Protein 4MHX (pdb70)

Structure (mmCIF, N/CA/C/O backbone):
data_4MHX
#
_entry.id   4MHX
#
_cell.length_a   61.380
_cell.length_b   107.900
_cell.length_c   79.790
_cell.angle_alpha   90.00
_cell.angle_beta   104.07
_cell.angle_gamma   90.00
#
_symmetry.space_group_name_H-M   'P 1 21 1'
#
loop_
_entity.id
_entity.type
_entity.pdbx_description
1 polymer 'N-sulphoglucosamine sulphohydrolase'
2 branched 2-acetamido-2-deoxy-beta-D-glucopyranose-(1-4)-2-acetamido-2-deoxy-beta-D-glucopyranose
3 non-polymer 'CALCIUM ION'
4 non-polymer 2-acetamido-2-deoxy-beta-D-glucopyranose
5 non-polymer 'MAGNESIUM ION'
6 water water
#
loop_
_atom_site.group_PDB
_atom_site.id
_atom_site.type_symbol
_atom_site.label_atom_id
_atom_site.label_alt_id
_atom_site.label_comp_id
_atom_site.label_asym_id
_atom_site.label_entity_id
_atom_site.label_seq_id
_atom_site.pdbx_PDB_ins_code
_atom_site.Cartn_x
_atom_site.Cartn_y
_atom_site.Cartn_z
_atom_site.occupancy
_atom_site.B_iso_or_equiv
_atom_site.auth_seq_id
_atom_site.auth_comp_id
_atom_site.auth_asym_id
_atom_site.auth_atom_id
_atom_site.pdbx_PDB_model_num
ATOM 1 N N . PRO A 1 22 ? -12.147 28.109 77.716 1.00 64.59 22 PRO A N 1
ATOM 2 C CA . PRO A 1 22 ? -12.377 26.910 76.881 1.00 60.88 22 PRO A CA 1
ATOM 3 C C . PRO A 1 22 ? -11.436 25.721 77.146 1.00 56.77 22 PRO A C 1
ATOM 4 O O . PRO A 1 22 ? -10.267 25.914 77.486 1.00 57.35 22 PRO A O 1
ATOM 8 N N . ARG A 1 23 ? -11.966 24.505 77.005 1.00 53.45 23 ARG A N 1
ATOM 9 C CA . ARG A 1 23 ? -11.145 23.277 76.863 1.00 47.20 23 ARG A CA 1
ATOM 10 C C . ARG A 1 23 ? -10.398 23.311 75.518 1.00 42.90 23 ARG A C 1
ATOM 11 O O . ARG A 1 23 ? -10.995 23.642 74.510 1.00 41.68 23 ARG A O 1
ATOM 16 N N . ASN A 1 24 ? -9.101 22.991 75.511 1.00 39.00 24 ASN A N 1
ATOM 17 C CA . ASN A 1 24 ? -8.361 22.750 74.287 1.00 35.64 24 ASN A CA 1
ATOM 18 C C . ASN A 1 24 ? -7.771 21.345 74.310 1.00 34.78 24 ASN A C 1
ATOM 19 O O . ASN A 1 24 ? -7.904 20.620 75.292 1.00 34.60 24 ASN A O 1
ATOM 24 N N . ALA A 1 25 ? -7.123 20.967 73.214 1.00 33.36 25 ALA A N 1
ATOM 25 C CA . ALA A 1 25 ? -6.518 19.661 73.067 1.00 33.31 25 ALA A CA 1
ATOM 26 C C . ALA A 1 25 ? -5.235 19.800 72.256 1.00 33.06 25 ALA A C 1
ATOM 27 O O . ALA A 1 25 ? -5.208 20.527 71.277 1.00 31.96 25 ALA A O 1
ATOM 29 N N . LEU A 1 26 ? -4.193 19.105 72.702 1.00 33.28 26 LEU A N 1
ATOM 30 C CA . LEU A 1 26 ? -2.935 19.010 71.997 1.00 33.21 26 LEU A CA 1
ATOM 31 C C . LEU A 1 26 ? -2.636 17.529 71.754 1.00 34.07 26 LEU A C 1
ATOM 32 O O . LEU A 1 26 ? -2.556 16.734 72.695 1.00 33.85 26 LEU A O 1
ATOM 37 N N . LEU A 1 27 ? -2.451 17.160 70.492 1.00 34.67 27 LEU A N 1
ATOM 38 C CA . LEU A 1 27 ? -1.980 15.839 70.150 1.00 33.64 27 LEU A CA 1
ATOM 39 C C . LEU A 1 27 ? -0.515 15.950 69.703 1.00 33.48 27 LEU A C 1
ATOM 40 O O . LEU A 1 27 ? -0.224 16.606 68.717 1.00 31.98 27 LEU A O 1
ATOM 45 N N . LEU A 1 28 ? 0.393 15.299 70.435 1.00 34.79 28 LEU A N 1
ATOM 46 C CA . LEU A 1 28 ? 1.816 15.191 70.054 1.00 35.43 28 LEU A CA 1
ATOM 47 C C . LEU A 1 28 ? 2.051 13.784 69.526 1.00 34.73 28 LEU A C 1
ATOM 48 O O . LEU A 1 28 ? 1.782 12.792 70.226 1.00 35.82 28 LEU A O 1
ATOM 53 N N . LEU A 1 29 ? 2.549 13.676 68.306 1.00 34.55 29 LEU A N 1
ATOM 54 C CA . LEU A 1 29 ? 2.761 12.383 67.657 1.00 34.43 29 LEU A CA 1
ATOM 55 C C . LEU A 1 29 ? 4.195 12.256 67.238 1.00 35.52 29 LEU A C 1
ATOM 56 O O . LEU A 1 29 ? 4.702 13.081 66.454 1.00 38.38 29 LEU A O 1
ATOM 61 N N . ALA A 1 30 ? 4.887 11.261 67.789 1.00 36.49 30 ALA A N 1
ATOM 62 C CA . ALA A 1 30 ? 6.199 10.888 67.249 1.00 37.22 30 ALA A CA 1
ATOM 63 C C . ALA A 1 30 ? 6.017 9.964 66.032 1.00 36.77 30 ALA A C 1
ATOM 64 O O . ALA A 1 30 ? 5.027 9.221 65.930 1.00 41.05 30 ALA A O 1
ATOM 66 N N . ASP A 1 31 ? 6.970 10.031 65.111 1.00 36.04 31 ASP A N 1
ATOM 67 C CA . ASP A 1 31 ? 6.941 9.253 63.888 1.00 37.85 31 ASP A CA 1
ATOM 68 C C . ASP A 1 31 ? 7.864 8.072 64.076 1.00 38.29 31 ASP A C 1
ATOM 69 O O . ASP A 1 31 ? 9.099 8.249 64.180 1.00 33.67 31 ASP A O 1
ATOM 74 N N . ASP A 1 32 ? 7.300 6.866 64.124 1.00 36.84 32 ASP A N 1
ATOM 75 C CA . ASP A 1 32 ? 8.120 5.651 64.306 1.00 39.64 32 ASP A CA 1
ATOM 76 C C . ASP A 1 32 ? 8.754 5.580 65.700 1.00 42.76 32 ASP A C 1
ATOM 77 O O . ASP A 1 32 ? 9.828 4.970 65.889 1.00 41.31 32 ASP A O 1
ATOM 82 N N . GLY A 1 33 ? 8.117 6.231 66.664 1.00 43.55 33 GLY A N 1
ATOM 83 C CA . GLY A 1 33 ? 8.578 6.201 68.046 1.00 47.79 33 GLY A CA 1
ATOM 84 C C . GLY A 1 33 ? 8.155 4.917 68.741 1.00 48.51 33 GLY A C 1
ATOM 85 O O . GLY A 1 33 ? 7.093 4.325 68.426 1.00 50.43 33 GLY A O 1
ATOM 86 N N . GLY A 1 34 ? 8.987 4.478 69.679 1.00 47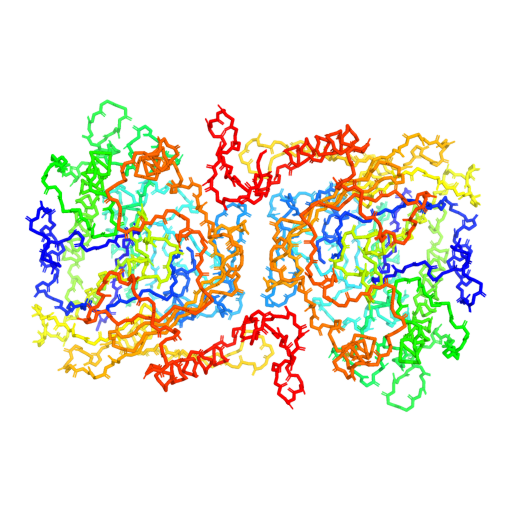.54 34 GLY A N 1
ATOM 87 C CA . GLY A 1 34 ? 8.686 3.297 70.466 1.00 47.65 34 GLY A CA 1
ATOM 88 C C . GLY A 1 34 ? 8.680 3.622 71.948 1.00 46.85 34 GLY A C 1
ATOM 89 O O . GLY A 1 34 ? 8.144 4.640 72.376 1.00 44.86 34 GLY A O 1
ATOM 90 N N . PHE A 1 35 ? 9.282 2.736 72.724 1.00 46.73 35 PHE A N 1
ATOM 91 C CA . PHE A 1 35 ? 9.285 2.835 74.169 1.00 47.81 35 PHE A CA 1
ATOM 92 C C . PHE A 1 35 ? 10.646 3.271 74.705 1.00 48.68 35 PHE A C 1
ATOM 93 O O . PHE A 1 35 ? 11.027 2.923 75.812 1.00 50.23 35 PHE A O 1
ATOM 101 N N . GLU A 1 36 ? 11.367 4.063 73.924 1.00 51.63 36 GLU A N 1
ATOM 102 C CA . GLU A 1 36 ? 12.659 4.575 74.344 1.00 53.06 36 GLU A CA 1
ATOM 103 C C . GLU A 1 36 ? 12.400 5.807 75.186 1.00 51.11 36 GLU A C 1
ATOM 104 O O . GLU A 1 36 ? 12.639 6.924 74.730 1.00 51.11 36 GLU A O 1
ATOM 110 N N . SER A 1 37 ? 11.945 5.596 76.426 1.00 48.52 37 SER A N 1
ATOM 111 C CA . SER A 1 37 ? 11.754 6.683 77.392 1.00 50.89 37 SER A CA 1
ATOM 112 C C . SER A 1 37 ? 11.899 6.197 78.828 1.00 51.35 37 SER A C 1
ATOM 113 O O . SER A 1 37 ? 11.642 5.028 79.126 1.00 51.89 37 SER A O 1
ATOM 116 N N . GLY A 1 38 ? 12.323 7.091 79.709 1.00 51.41 38 GLY A N 1
ATOM 117 C CA . GLY A 1 38 ? 12.291 6.811 81.155 1.00 52.78 38 GLY A CA 1
ATOM 118 C C . GLY A 1 38 ? 10.914 6.375 81.624 1.00 51.42 38 GLY A C 1
ATOM 119 O O . GLY A 1 38 ? 10.785 5.429 82.391 1.00 53.11 38 GLY A O 1
ATOM 120 N N . ALA A 1 39 ? 9.880 7.014 81.092 1.00 52.21 39 ALA A N 1
ATOM 121 C CA . ALA A 1 39 ? 8.478 6.677 81.404 1.00 54.13 39 ALA A CA 1
ATOM 122 C C . ALA A 1 39 ? 8.121 5.209 81.144 1.00 54.35 39 ALA A C 1
ATOM 123 O O . ALA A 1 39 ? 7.347 4.627 81.897 1.00 59.37 39 ALA A O 1
ATOM 125 N N . TYR A 1 40 ? 8.665 4.625 80.075 1.00 51.57 40 TYR A N 1
ATOM 126 C CA . TYR A 1 40 ? 8.492 3.202 79.806 1.00 50.39 40 TYR A CA 1
ATOM 127 C C . TYR A 1 40 ? 9.661 2.361 80.324 1.00 55.02 40 TYR A C 1
ATOM 128 O O . TYR A 1 40 ? 9.903 1.248 79.849 1.00 55.86 40 TYR A O 1
ATOM 137 N N . ASN A 1 41 ? 10.344 2.892 81.335 1.00 56.91 41 ASN A N 1
ATOM 138 C CA . ASN A 1 41 ? 11.358 2.155 82.107 1.00 61.30 41 ASN A CA 1
ATOM 139 C C . ASN A 1 41 ? 12.644 1.835 81.370 1.00 61.54 41 ASN A C 1
ATOM 140 O O . ASN A 1 41 ? 13.334 0.890 81.719 1.00 63.66 41 ASN A O 1
ATOM 145 N N . ASN A 1 42 ? 12.968 2.610 80.347 1.00 61.74 42 ASN A N 1
ATOM 146 C CA . ASN A 1 42 ? 14.262 2.496 79.696 1.00 59.53 42 ASN A CA 1
ATOM 147 C C . ASN A 1 42 ? 15.210 3.464 80.404 1.00 61.45 42 ASN A C 1
ATOM 148 O O . ASN A 1 42 ? 15.069 4.670 80.283 1.00 61.34 42 ASN A O 1
ATOM 153 N N . SER A 1 43 ? 16.168 2.917 81.149 1.00 63.65 43 SER A N 1
ATOM 154 C CA . SER A 1 43 ? 17.051 3.720 81.992 1.00 66.31 43 SER A CA 1
ATOM 155 C C . SER A 1 43 ? 18.324 4.168 81.265 1.00 66.02 43 SER A C 1
ATOM 156 O O . SER A 1 43 ? 19.126 4.913 81.829 1.00 67.40 43 SER A O 1
ATOM 159 N N . ALA A 1 44 ? 18.485 3.743 80.014 1.00 62.78 44 ALA A N 1
ATOM 160 C CA . ALA A 1 44 ? 19.682 4.044 79.221 1.00 62.11 44 ALA A CA 1
ATOM 161 C C . ALA A 1 44 ? 19.542 5.371 78.487 1.00 61.50 44 ALA A C 1
ATOM 162 O O . ALA A 1 44 ? 20.534 6.028 78.199 1.00 59.31 44 ALA A O 1
ATOM 164 N N . ILE A 1 45 ? 18.306 5.740 78.164 1.00 59.11 45 ILE A N 1
ATOM 165 C CA . ILE A 1 45 ? 18.029 6.973 77.446 1.00 58.14 45 ILE A CA 1
ATOM 166 C C . ILE A 1 45 ? 17.633 8.115 78.396 1.00 57.15 45 ILE A C 1
ATOM 167 O O . ILE A 1 45 ? 17.123 7.877 79.474 1.00 58.19 45 ILE A O 1
ATOM 172 N N . ALA A 1 46 ? 17.905 9.349 77.989 1.00 56.23 46 ALA A N 1
ATOM 173 C CA . ALA A 1 46 ? 17.510 10.529 78.748 1.00 56.41 46 ALA A CA 1
ATOM 174 C C . ALA A 1 46 ? 16.334 11.238 78.055 1.00 56.05 46 ALA A C 1
ATOM 175 O O . ALA A 1 46 ? 16.497 11.885 77.005 1.00 57.40 46 ALA A O 1
ATOM 177 N N . THR A 1 47 ? 15.143 11.076 78.616 1.00 56.25 47 THR A N 1
ATOM 178 C CA . THR A 1 47 ? 13.952 11.751 78.119 1.00 54.16 47 THR A CA 1
ATOM 179 C C . THR A 1 47 ? 13.252 12.458 79.270 1.00 52.87 47 THR A C 1
ATOM 180 O O . THR A 1 47 ? 12.117 12.107 79.618 1.00 51.69 47 THR A O 1
ATOM 184 N N . PRO A 1 48 ? 13.907 13.484 79.843 1.00 51.58 48 PRO A N 1
ATOM 185 C CA . PRO A 1 48 ? 13.339 14.160 81.001 1.00 51.53 48 PRO A CA 1
ATOM 186 C C . PRO A 1 48 ? 11.956 14.766 80.741 1.00 50.50 48 PRO A C 1
ATOM 187 O O . PRO A 1 48 ? 11.115 14.731 81.634 1.00 53.62 48 PRO A O 1
ATOM 191 N N . HIS A 1 49 ? 11.697 15.292 79.542 1.00 47.92 49 HIS A N 1
ATOM 192 C CA . HIS A 1 49 ? 10.446 16.006 79.295 1.00 46.22 49 HIS A CA 1
ATOM 193 C C . HIS A 1 49 ? 9.264 15.060 79.138 1.00 46.40 49 HIS A C 1
ATOM 194 O O . HIS A 1 49 ? 8.179 15.310 79.663 1.00 45.64 49 HIS A O 1
ATOM 201 N N . LEU A 1 50 ? 9.469 13.940 78.462 1.00 47.93 50 LEU A N 1
ATOM 202 C CA . LEU A 1 50 ? 8.424 12.903 78.422 1.00 50.59 50 LEU A CA 1
ATOM 203 C C . LEU A 1 50 ? 8.178 12.329 79.823 1.00 48.90 50 LEU A C 1
ATOM 204 O O . LEU A 1 50 ? 7.049 12.063 80.180 1.00 49.79 50 LEU A O 1
ATOM 209 N N . ASP A 1 51 ? 9.241 12.143 80.599 1.00 48.27 51 ASP A N 1
ATOM 210 C CA . ASP A 1 51 ? 9.116 11.663 81.995 1.00 51.57 51 ASP A CA 1
ATOM 211 C C . ASP A 1 51 ? 8.307 12.639 82.857 1.00 49.71 51 ASP A C 1
ATOM 212 O O . ASP A 1 51 ? 7.411 12.234 83.589 1.00 49.05 51 ASP A O 1
ATOM 217 N N . ALA A 1 52 ? 8.588 13.928 82.722 1.00 47.08 52 ALA A N 1
ATOM 218 C CA . ALA A 1 52 ? 7.795 14.933 83.403 1.00 48.10 52 ALA A CA 1
ATOM 219 C C . ALA A 1 52 ? 6.327 14.918 82.953 1.00 47.59 52 ALA A C 1
ATOM 220 O O . ALA A 1 52 ? 5.434 15.009 83.775 1.00 50.51 52 ALA A O 1
ATOM 222 N N . LEU A 1 53 ? 6.066 14.718 81.663 1.00 47.02 53 LEU A N 1
ATOM 223 C CA . LEU A 1 53 ? 4.699 14.607 81.187 1.00 45.09 53 LEU A CA 1
ATOM 224 C C . LEU A 1 53 ? 3.997 13.369 81.769 1.00 44.84 53 LEU A C 1
ATOM 225 O O . LEU A 1 53 ? 2.823 13.422 82.139 1.00 43.77 53 LEU A O 1
ATOM 230 N N . ALA A 1 54 ? 4.707 12.249 81.825 1.00 44.72 54 ALA A N 1
ATOM 231 C CA . ALA A 1 54 ? 4.136 11.019 82.359 1.00 46.39 54 ALA A CA 1
ATOM 232 C C . ALA A 1 54 ? 3.674 11.192 83.822 1.00 49.01 54 ALA A C 1
ATOM 233 O O . ALA A 1 54 ? 2.688 10.569 84.242 1.00 46.87 54 ALA A O 1
ATOM 235 N N . ARG A 1 55 ? 4.363 12.055 84.569 1.00 50.41 55 ARG A N 1
ATOM 236 C CA . ARG A 1 55 ? 3.998 12.333 85.965 1.00 52.95 55 ARG A CA 1
ATOM 237 C C . ARG A 1 55 ? 2.699 13.089 86.059 1.00 51.04 55 ARG A C 1
ATOM 238 O O . ARG A 1 55 ? 2.098 13.101 87.113 1.00 51.57 55 ARG A O 1
ATOM 246 N N . ARG A 1 56 ? 2.267 13.714 84.973 1.00 48.61 56 ARG A N 1
ATOM 247 C CA . ARG A 1 56 ? 0.982 14.407 84.943 1.00 48.88 56 ARG A CA 1
ATOM 248 C C . ARG A 1 56 ? -0.020 13.701 84.046 1.00 47.33 56 ARG A C 1
ATOM 249 O O . ARG A 1 56 ? -0.991 14.319 83.594 1.00 46.31 56 ARG A O 1
ATOM 252 N N . SER A 1 57 ? 0.209 12.404 83.801 1.00 46.15 57 SER A N 1
ATOM 253 C CA . SER A 1 57 ? -0.574 11.634 82.838 1.00 43.60 57 SER A CA 1
ATOM 254 C C . SER A 1 57 ? -0.985 10.242 83.348 1.00 41.62 57 SER A C 1
ATOM 255 O O . SER A 1 57 ? -0.420 9.718 84.308 1.00 42.95 57 SER A O 1
ATOM 258 N N . LEU A 1 58 ? -1.970 9.644 82.685 1.00 39.97 58 LEU A N 1
ATOM 259 C CA . LEU A 1 58 ? -2.181 8.183 82.718 1.00 38.85 58 LEU A CA 1
ATOM 260 C C . LEU A 1 58 ? -1.343 7.587 81.602 1.00 36.73 58 LEU A C 1
ATOM 261 O O . LEU A 1 58 ? -1.413 8.023 80.457 1.00 37.58 58 LEU A O 1
ATOM 266 N N . LEU A 1 59 ? -0.515 6.620 81.935 1.00 37.90 59 LEU A N 1
ATOM 267 C CA . LEU A 1 59 ? 0.350 5.960 80.966 1.00 39.59 59 LEU A CA 1
ATOM 268 C C . LEU A 1 59 ? -0.257 4.594 80.646 1.00 39.38 59 LEU A C 1
ATOM 269 O O . LEU A 1 59 ? -0.646 3.865 81.544 1.00 41.67 59 LEU A O 1
ATOM 274 N N . PHE A 1 60 ? -0.397 4.278 79.369 1.00 39.78 60 PHE A N 1
ATOM 275 C CA . PHE A 1 60 ? -1.017 3.014 78.952 1.00 39.23 60 PHE A CA 1
ATOM 276 C C . PHE A 1 60 ? 0.075 2.023 78.531 1.00 40.69 60 PHE A C 1
ATOM 277 O O . PHE A 1 60 ? 0.873 2.327 77.664 1.00 40.82 60 PHE A O 1
ATOM 285 N N . ARG A 1 61 ? 0.145 0.898 79.236 1.00 42.77 61 ARG A N 1
ATOM 286 C CA . ARG A 1 61 ? 1.124 -0.141 78.966 1.00 44.55 61 ARG A CA 1
ATOM 287 C C . ARG A 1 61 ? 0.721 -0.956 77.753 1.00 40.15 61 ARG A C 1
ATOM 288 O O . ARG A 1 61 ? 1.588 -1.513 77.107 1.00 38.70 61 ARG A O 1
ATOM 293 N N . ASN A 1 62 ? -0.589 -1.075 77.487 1.00 39.08 62 ASN A N 1
ATOM 294 C CA . ASN A 1 62 ? -1.118 -1.877 76.379 1.00 38.03 62 ASN A CA 1
ATOM 295 C C . ASN A 1 62 ? -1.908 -1.080 75.322 1.00 37.64 62 ASN A C 1
ATOM 296 O O . ASN A 1 62 ? -3.073 -1.411 75.023 1.00 37.37 62 ASN A O 1
ATOM 301 N N . ALA A 1 63 ? -1.277 -0.045 74.760 1.00 36.07 63 ALA A N 1
ATOM 302 C CA . ALA A 1 63 ? -1.817 0.669 73.579 1.00 34.43 63 ALA A CA 1
ATOM 303 C C . ALA A 1 63 ? -1.232 0.176 72.271 1.00 33.75 63 ALA A C 1
ATOM 304 O O . ALA A 1 63 ? -0.029 -0.088 72.127 1.00 33.89 63 ALA A O 1
ATOM 306 N N . PHE A 1 64 ? -2.102 0.110 71.281 1.00 35.58 64 PHE A N 1
ATOM 307 C CA . PHE A 1 64 ? -1.715 -0.381 69.962 1.00 36.18 64 PHE A CA 1
ATOM 308 C C . PHE A 1 64 ? -2.265 0.480 68.853 1.00 37.27 64 PHE A C 1
ATOM 309 O O . PHE A 1 64 ? -3.433 0.911 68.917 1.00 39.74 64 PHE A O 1
ATOM 317 N N . THR A 1 65 ? -1.451 0.737 67.833 1.00 34.64 65 THR A N 1
ATOM 318 C CA . THR A 1 65 ? -2.020 1.189 66.587 1.00 33.59 65 THR A CA 1
ATOM 319 C C . THR A 1 65 ? -2.759 0.021 65.878 1.00 34.58 65 THR A C 1
ATOM 320 O O . THR A 1 65 ? -2.377 -1.126 66.052 1.00 34.27 65 THR A O 1
ATOM 324 N N . SER A 1 66 ? -3.783 0.343 65.064 1.00 33.52 66 SER A N 1
ATOM 325 C CA . SER A 1 66 ? -4.445 -0.632 64.221 1.00 33.36 66 SER A CA 1
ATOM 326 C C . SER A 1 66 ? -3.688 -0.959 62.928 1.00 33.56 66 SER A C 1
ATOM 327 O O . SER A 1 66 ? -4.075 -1.872 62.220 1.00 30.91 66 SER A O 1
ATOM 330 N N . VAL A 1 67 ? -2.626 -0.211 62.619 1.00 31.28 67 VAL A N 1
ATOM 331 C CA . VAL A 1 67 ? -1.923 -0.412 61.410 1.00 30.66 67 VAL A CA 1
ATOM 332 C C . VAL A 1 67 ? -0.521 0.147 61.533 1.00 30.78 67 VAL A C 1
ATOM 333 O O . VAL A 1 67 ? -0.317 1.209 62.070 1.00 30.47 67 VAL A O 1
ATOM 337 N N . SER A 1 68 ? 0.441 -0.576 60.995 1.00 33.14 68 SER A N 1
ATOM 338 C CA . SER A 1 68 ? 1.843 -0.276 61.189 1.00 34.99 68 SER A CA 1
ATOM 339 C C . SER A 1 68 ? 2.438 0.359 59.932 1.00 36.21 68 SER A C 1
ATOM 340 O O . SER A 1 68 ? 3.489 -0.037 59.466 1.00 40.98 68 SER A O 1
ATOM 343 N N . SER A 1 69 ? 1.764 1.383 59.433 1.00 38.53 69 SER A N 1
ATOM 344 C CA . SER A 1 69 ? 2.153 2.120 58.238 1.00 36.92 69 SER A CA 1
ATOM 345 C C . SER A 1 69 ? 1.818 3.616 58.392 1.00 35.71 69 SER A C 1
ATOM 346 O O . SER A 1 69 ? 0.725 3.956 58.888 1.00 34.92 69 SER A O 1
ATOM 360 N N . SER A 1 71 ? 0.811 6.559 56.737 1.00 25.28 71 SER A N 1
ATOM 361 C CA . SER A 1 71 ? -0.353 7.259 56.235 1.00 24.10 71 SER A CA 1
ATOM 362 C C . SER A 1 71 ? -1.615 6.542 56.701 1.00 24.08 71 SER A C 1
ATOM 363 O O . SER A 1 71 ? -2.499 7.208 57.147 1.00 27.16 71 SER A O 1
ATOM 366 N N . PRO A 1 72 ? -1.711 5.205 56.547 1.00 24.80 72 PRO A N 1
ATOM 367 C CA . PRO A 1 72 ? -2.868 4.486 57.133 1.00 27.68 72 PRO A CA 1
ATOM 368 C C . PRO A 1 72 ? -3.049 4.716 58.625 1.00 26.85 72 PRO A C 1
ATOM 369 O O . PRO A 1 72 ? -4.196 4.886 59.105 1.00 26.41 72 PRO A O 1
ATOM 373 N N . SER A 1 73 ? -1.944 4.768 59.365 1.00 27.40 73 SER A N 1
ATOM 374 C CA . SER A 1 73 ? -2.022 4.994 60.821 1.00 29.98 73 SER A CA 1
ATOM 375 C C . SER A 1 73 ? -2.550 6.395 61.166 1.00 31.55 73 SER A C 1
ATOM 376 O O . SER A 1 73 ? -3.468 6.542 61.988 1.00 31.66 73 SER A O 1
ATOM 379 N N . ARG A 1 74 ? -1.977 7.402 60.514 1.00 31.63 74 ARG A N 1
ATOM 380 C CA . ARG A 1 74 ? -2.392 8.790 60.706 1.00 30.37 74 ARG A CA 1
ATOM 381 C C . ARG A 1 74 ? -3.833 8.993 60.296 1.00 30.44 74 ARG A C 1
ATOM 382 O O . ARG A 1 74 ? -4.595 9.643 60.998 1.00 32.50 74 ARG A O 1
ATOM 390 N N . ALA A 1 75 ? -4.236 8.370 59.199 1.00 30.08 75 ALA A N 1
ATOM 391 C CA . ALA A 1 75 ? -5.608 8.476 58.757 1.00 30.59 75 ALA A CA 1
ATOM 392 C C . ALA A 1 75 ? -6.591 7.820 59.706 1.00 29.57 75 ALA A C 1
ATOM 393 O O . ALA A 1 75 ? -7.699 8.337 59.940 1.00 32.95 75 ALA A O 1
ATOM 395 N N . SER A 1 76 ? -6.212 6.663 60.228 1.00 31.59 76 SER A N 1
ATOM 396 C CA . SER A 1 76 ? -7.039 5.919 61.201 1.00 33.00 76 SER A CA 1
ATOM 397 C C . SER A 1 76 ? -7.140 6.642 62.522 1.00 33.99 76 SER A C 1
ATOM 398 O O . SER A 1 76 ? -8.233 6.796 63.083 1.00 28.44 76 SER A O 1
ATOM 401 N N . LEU A 1 77 ? -6.025 7.173 62.963 1.00 31.11 77 LEU A N 1
ATOM 402 C CA . LEU A 1 77 ? -6.018 8.036 64.172 1.00 37.08 77 LEU A CA 1
ATOM 403 C C . LEU A 1 77 ? -6.933 9.296 64.006 1.00 34.82 77 LEU A C 1
ATOM 404 O O . LEU A 1 77 ? -7.734 9.641 64.891 1.00 32.32 77 LEU A O 1
ATOM 409 N N . LEU A 1 78 ? -6.842 9.953 62.842 1.00 32.27 78 LEU A N 1
ATOM 410 C CA . LEU A 1 78 ? -7.566 11.200 62.617 1.00 32.20 78 LEU A CA 1
ATOM 411 C C . LEU A 1 78 ? -9.015 10.998 62.221 1.00 30.59 78 LEU A C 1
ATOM 412 O O . LEU A 1 78 ? -9.712 11.976 62.027 1.00 30.67 78 LEU A O 1
ATOM 417 N N . THR A 1 79 ? -9.463 9.750 62.070 1.00 31.97 79 THR A N 1
ATOM 418 C CA . THR A 1 79 ? -10.864 9.443 61.707 1.00 30.59 79 THR A CA 1
ATOM 419 C C . THR A 1 79 ? -11.540 8.511 62.614 1.00 32.18 79 THR A C 1
ATOM 420 O O . THR A 1 79 ? -12.810 8.457 62.674 1.00 32.33 79 THR A O 1
ATOM 424 N N . GLY A 1 80 ? -10.742 7.708 63.312 1.00 31.74 80 GLY A N 1
ATOM 425 C CA . GLY A 1 80 ? -11.306 6.636 64.117 1.00 32.60 80 GLY A CA 1
ATOM 426 C C . GLY A 1 80 ? -11.867 5.453 63.343 1.00 33.23 80 GLY A C 1
ATOM 427 O O . GLY A 1 80 ? -12.536 4.590 63.907 1.00 35.87 80 GLY A O 1
ATOM 428 N N . LEU A 1 81 ? -11.537 5.390 62.058 1.00 34.20 81 LEU A N 1
ATOM 429 C CA . LEU A 1 81 ? -11.885 4.283 61.204 1.00 29.76 81 LEU A CA 1
ATOM 430 C C . LEU A 1 81 ? -10.634 3.498 60.827 1.00 30.77 81 LEU A C 1
ATOM 431 O O . LEU A 1 81 ? -9.527 4.096 60.613 1.00 26.84 81 LEU A O 1
ATOM 436 N N . PRO A 1 82 ? -10.778 2.164 60.746 1.00 28.89 82 PRO A N 1
ATOM 437 C CA . PRO A 1 82 ? -9.666 1.382 60.216 1.00 29.43 82 PRO A CA 1
ATOM 438 C C . PRO A 1 82 ? -9.359 1.727 58.757 1.00 29.48 82 PRO A C 1
ATOM 439 O O . PRO A 1 82 ? -10.179 2.324 58.065 1.00 30.32 82 PRO A O 1
ATOM 443 N N . GLN A 1 83 ? -8.139 1.425 58.332 1.00 28.04 83 GLN A N 1
ATOM 444 C CA . GLN A 1 83 ? -7.648 1.840 57.012 1.00 28.59 83 GLN A CA 1
ATOM 445 C C . GLN A 1 83 ? -8.484 1.230 55.890 1.00 28.53 83 GLN A C 1
ATOM 446 O O . GLN A 1 83 ? -8.780 1.888 54.920 1.00 29.12 83 GLN A O 1
ATOM 452 N N . HIS A 1 84 ? -8.964 0.007 56.088 1.00 30.16 84 HIS A N 1
ATOM 453 C CA . HIS A 1 84 ? -9.836 -0.610 55.098 1.00 29.58 84 HIS A CA 1
ATOM 454 C C . HIS A 1 84 ? -11.157 0.082 54.917 1.00 30.57 84 HIS A C 1
ATOM 455 O O . HIS A 1 84 ? -11.889 -0.236 53.951 1.00 31.71 84 HIS A O 1
ATOM 462 N N . GLN A 1 85 ? -11.495 0.996 55.834 1.00 29.61 85 GLN A N 1
ATOM 463 C CA . GLN A 1 85 ? -12.801 1.671 55.785 1.00 30.36 85 GLN A CA 1
ATOM 464 C C . GLN A 1 85 ? -12.637 3.138 55.436 1.00 31.43 85 GLN A C 1
ATOM 465 O O . GLN A 1 85 ? -13.494 3.696 54.743 1.00 31.17 85 GLN A O 1
ATOM 471 N N . ASN A 1 86 ? -11.518 3.762 55.811 1.00 31.15 86 ASN A N 1
ATOM 472 C CA . ASN A 1 86 ? -11.351 5.141 55.469 1.00 31.29 86 ASN A CA 1
ATOM 473 C C . ASN A 1 86 ? -10.699 5.391 54.074 1.00 31.61 86 ASN A C 1
ATOM 474 O O . ASN A 1 86 ? -10.742 6.503 53.554 1.00 30.14 86 ASN A O 1
ATOM 479 N N . GLY A 1 87 ? -10.090 4.354 53.515 1.00 27.21 87 GLY A N 1
ATOM 480 C CA . GLY A 1 87 ? -9.676 4.365 52.158 1.00 26.08 87 GLY A CA 1
ATOM 481 C C . GLY A 1 87 ? -8.170 4.517 52.035 1.00 25.77 87 GLY A C 1
ATOM 482 O O . GLY A 1 87 ? -7.672 4.340 50.960 1.00 24.65 87 GLY A O 1
ATOM 483 N N . MET A 1 88 ? -7.473 4.898 53.104 1.00 26.23 88 MET A N 1
ATOM 484 C CA . MET A 1 88 ? -6.006 5.016 53.021 1.00 28.44 88 MET A CA 1
ATOM 485 C C . MET A 1 88 ? -5.368 3.660 53.162 1.00 25.89 88 MET A C 1
ATOM 486 O O . MET A 1 88 ? -4.914 3.287 54.238 1.00 26.22 88 MET A O 1
ATOM 491 N N . TYR A 1 89 ? -5.308 2.949 52.068 1.00 23.77 89 TYR A N 1
ATOM 492 C CA . TYR A 1 89 ? -4.915 1.588 52.136 1.00 23.09 89 TYR A CA 1
ATOM 493 C C . TYR A 1 89 ? -3.389 1.442 52.188 1.00 25.74 89 TYR A C 1
ATOM 494 O O . TYR A 1 89 ? -2.892 0.361 52.453 1.00 29.67 89 TYR A O 1
ATOM 503 N N . GLY A 1 90 ? -2.647 2.501 51.936 1.00 24.54 90 GLY A N 1
ATOM 504 C CA . GLY A 1 90 ? -1.166 2.429 51.936 1.00 23.23 90 GLY A CA 1
ATOM 505 C C . GLY A 1 90 ? -0.640 3.829 52.052 1.00 23.83 90 GLY A C 1
ATOM 506 O O . GLY A 1 90 ? -1.344 4.757 52.407 1.00 21.30 90 GLY A O 1
ATOM 507 N N . LEU A 1 91 ? 0.653 4.002 51.780 1.00 25.10 91 LEU A N 1
ATOM 508 C CA . LEU A 1 91 ? 1.243 5.307 51.848 1.00 25.39 91 LEU A CA 1
ATOM 509 C C . LEU A 1 91 ? 0.562 6.292 50.922 1.00 24.94 91 LEU A C 1
ATOM 510 O O . LEU A 1 91 ? 0.097 5.955 49.826 1.00 25.78 91 LEU A O 1
ATOM 515 N N . HIS A 1 92 ? 0.641 7.554 51.319 1.00 27.21 92 HIS A N 1
ATOM 516 C CA . HIS A 1 92 ? 0.045 8.673 50.614 1.00 28.23 92 HIS A CA 1
ATOM 517 C C . HIS A 1 92 ? 0.981 9.331 49.613 1.00 28.45 92 HIS A C 1
ATOM 518 O O . HIS A 1 92 ? 0.537 9.810 48.604 1.00 27.92 92 HIS A O 1
ATOM 525 N N . GLN A 1 93 ? 2.288 9.332 49.849 1.00 32.02 93 GLN A N 1
ATOM 526 C CA . GLN A 1 93 ? 3.126 10.167 49.023 1.00 32.84 93 GLN A CA 1
ATOM 527 C C . GLN A 1 93 ? 3.416 9.575 47.618 1.00 35.44 93 GLN A C 1
ATOM 528 O O . GLN A 1 93 ? 3.121 8.420 47.346 1.00 35.50 93 GLN A O 1
ATOM 534 N N . ASP A 1 94 ? 4.016 10.411 46.782 1.00 32.82 94 ASP A N 1
ATOM 535 C CA . ASP A 1 94 ? 4.186 10.270 45.357 1.00 34.98 94 ASP A CA 1
ATOM 536 C C . ASP A 1 94 ? 3.524 9.114 44.644 1.00 32.49 94 ASP A C 1
ATOM 537 O O . ASP A 1 94 ? 2.349 9.182 44.294 1.00 31.32 94 ASP A O 1
ATOM 542 N N . VAL A 1 95 ? 4.297 8.052 44.455 1.00 30.47 95 VAL A N 1
ATOM 543 C CA . VAL A 1 95 ? 3.984 6.958 43.557 1.00 32.64 95 VAL A CA 1
ATOM 544 C C . VAL A 1 95 ? 2.887 6.044 44.180 1.00 31.53 95 VAL A C 1
ATOM 545 O O . VAL A 1 95 ? 2.162 5.376 43.478 1.00 31.72 95 VAL A O 1
ATOM 549 N N . HIS A 1 96 ? 2.744 6.104 45.506 1.00 31.23 96 HIS A N 1
ATOM 550 C CA . HIS A 1 96 ? 1.892 5.232 46.265 1.00 29.15 96 HIS A CA 1
ATOM 551 C C . HIS A 1 96 ? 0.476 5.780 46.269 1.00 28.20 96 HIS A C 1
ATOM 552 O O . HIS A 1 96 ? -0.467 5.044 46.024 1.00 30.26 96 HIS A O 1
ATOM 559 N N . HIS A 1 97 ? 0.338 7.050 46.581 1.00 28.23 97 HIS A N 1
ATOM 560 C CA . HIS A 1 97 ? -0.772 7.864 46.124 1.00 30.09 97 HIS A CA 1
ATOM 561 C C . HIS A 1 97 ? -2.146 7.469 46.668 1.00 28.84 97 HIS A C 1
ATOM 562 O O . HIS A 1 97 ? -3.151 7.837 46.071 1.00 33.13 97 HIS A O 1
ATOM 569 N N . PHE A 1 98 ? -2.222 6.803 47.804 1.00 27.21 98 PHE A N 1
ATOM 570 C CA . PHE A 1 98 ? -3.545 6.580 48.461 1.00 26.80 98 PHE A CA 1
ATOM 571 C C . PHE A 1 98 ? -4.118 7.830 49.175 1.00 26.99 98 PHE A C 1
ATOM 572 O O . PHE A 1 98 ? -3.392 8.647 49.705 1.00 24.73 98 PHE A O 1
ATOM 580 N N . ASN A 1 99 ? -5.440 7.939 49.170 1.00 27.88 99 ASN A N 1
ATOM 581 C CA . ASN A 1 99 ? -6.194 9.030 49.753 1.00 31.15 99 ASN A CA 1
ATOM 582 C C . ASN A 1 99 ? -7.435 8.448 50.345 1.00 30.70 99 ASN A C 1
ATOM 583 O O . ASN A 1 99 ? -7.856 7.404 49.930 1.00 31.97 99 ASN A O 1
ATOM 588 N N . SER A 1 100 ? -7.944 9.072 51.397 1.00 31.06 100 SER A N 1
ATOM 589 C CA . SER A 1 100 ? -9.134 8.593 52.037 1.00 30.67 100 SER A CA 1
ATOM 590 C C . SER A 1 100 ? -10.289 9.037 51.206 1.00 29.89 100 SER A C 1
ATOM 591 O O . SER A 1 100 ? -10.148 9.923 50.384 1.00 29.77 100 SER A O 1
ATOM 594 N N . PHE A 1 101 ? -11.436 8.403 51.401 1.00 29.94 101 PHE A N 1
ATOM 595 C CA . PHE A 1 101 ? -12.619 8.740 50.673 1.00 31.35 101 PHE A CA 1
ATOM 596 C C . PHE A 1 101 ? -13.111 10.137 50.991 1.00 32.36 101 PHE A C 1
ATOM 597 O O . PHE A 1 101 ? -13.092 10.590 52.134 1.00 33.30 101 PHE A O 1
ATOM 605 N N . ASP A 1 102 ? -13.605 10.777 49.952 1.00 36.10 102 ASP A N 1
ATOM 606 C CA . ASP A 1 102 ? -14.101 12.127 50.010 1.00 38.98 102 ASP A CA 1
ATOM 607 C C . ASP A 1 102 ? -15.171 12.332 51.051 1.00 37.90 102 ASP A C 1
ATOM 608 O O . ASP A 1 102 ? -15.197 13.401 51.650 1.00 38.33 102 ASP A O 1
ATOM 613 N N . LYS A 1 103 ? -16.046 11.340 51.270 1.00 37.55 103 LYS A N 1
ATOM 614 C CA . LYS A 1 103 ? -17.179 11.519 52.183 1.00 39.39 103 LYS A CA 1
ATOM 615 C C . LYS A 1 103 ? -16.854 11.178 53.646 1.00 39.90 103 LYS A C 1
ATOM 616 O O . LYS A 1 103 ? -17.726 11.264 54.508 1.00 43.73 103 LYS A O 1
ATOM 620 N N . VAL A 1 104 ? -15.605 10.816 53.925 1.00 38.59 104 VAL A N 1
ATOM 621 C CA . VAL A 1 104 ? -15.137 10.594 55.292 1.00 39.00 104 VAL A CA 1
ATOM 622 C C . VAL A 1 104 ? -15.149 11.889 56.085 1.00 39.28 104 VAL A C 1
ATOM 623 O O . VAL A 1 104 ? -14.546 12.887 55.672 1.00 41.76 104 VAL A O 1
ATOM 627 N N . ARG A 1 105 ? -15.730 11.834 57.278 1.00 37.32 105 ARG A N 1
ATOM 628 C CA . ARG A 1 105 ? -15.678 12.967 58.230 1.00 35.51 105 ARG A CA 1
ATOM 629 C C . ARG A 1 105 ? -14.569 12.802 59.255 1.00 31.88 105 ARG A C 1
ATOM 630 O O . ARG A 1 105 ? -14.722 12.056 60.213 1.00 32.22 105 ARG A O 1
ATOM 638 N N . SER A 1 106 ? -13.414 13.448 59.017 1.00 31.81 106 SER A N 1
ATOM 639 C CA . SER A 1 106 ? -12.284 13.306 59.901 1.00 30.96 106 SER A CA 1
ATOM 640 C C . SER A 1 106 ? -12.506 14.115 61.189 1.00 32.39 106 SER A C 1
ATOM 641 O O . SER A 1 106 ? -13.458 14.902 61.320 1.00 32.65 106 SER A O 1
ATOM 644 N N . LEU A 1 107 ? -11.637 13.857 62.150 1.00 30.73 107 LEU A N 1
ATOM 645 C CA . LEU A 1 107 ? -11.583 14.595 63.383 1.00 34.02 107 LEU A CA 1
ATOM 646 C C . LEU A 1 107 ? -11.477 16.112 63.132 1.00 35.07 107 LEU A C 1
ATOM 647 O O . LEU A 1 107 ? -12.301 16.843 63.653 1.00 34.83 107 LEU A O 1
ATOM 652 N N . PRO A 1 108 ? -10.485 16.577 62.339 1.00 36.64 108 PRO A N 1
ATOM 653 C CA . PRO A 1 108 ? -10.351 18.025 62.198 1.00 36.76 108 PRO A CA 1
ATOM 654 C C . PRO A 1 108 ? -11.528 18.684 61.481 1.00 38.66 108 PRO A C 1
ATOM 655 O O . PRO A 1 108 ? -11.832 19.823 61.754 1.00 38.38 108 PRO A O 1
ATOM 659 N N . LEU A 1 109 ? -12.194 17.964 60.601 1.00 37.38 109 LEU A N 1
ATOM 660 C CA . LEU A 1 109 ? -13.401 18.488 59.980 1.00 39.13 109 LEU A CA 1
ATOM 661 C C . LEU A 1 109 ? -14.556 18.661 60.969 1.00 37.81 109 LEU A C 1
ATOM 662 O O . LEU A 1 109 ? -15.268 19.651 60.936 1.00 39.00 109 LEU A O 1
ATOM 667 N N . LEU A 1 110 ? -14.778 17.667 61.807 1.00 37.68 110 LEU A N 1
ATOM 668 C CA . LEU A 1 110 ? -15.860 17.735 62.783 1.00 36.38 110 LEU A CA 1
ATOM 669 C C . LEU A 1 110 ? -15.609 18.824 63.851 1.00 35.98 110 LEU A C 1
ATOM 670 O O . LEU A 1 110 ? -16.545 19.529 64.271 1.00 34.64 110 LEU A O 1
ATOM 675 N N . LEU A 1 111 ? -14.349 18.996 64.238 1.00 34.36 111 LEU A N 1
ATOM 676 C CA . LEU A 1 111 ? -13.945 20.005 65.203 1.00 37.07 111 LEU A CA 1
ATOM 677 C C . LEU A 1 111 ? -14.155 21.412 64.647 1.00 38.58 111 LEU A C 1
ATOM 678 O O . LEU A 1 111 ? -14.651 22.274 65.334 1.00 40.02 111 LEU A O 1
ATOM 683 N N . SER A 1 112 ? -13.769 21.632 63.404 1.00 40.53 112 SER A N 1
ATOM 684 C CA . SER A 1 112 ? -14.003 22.913 62.746 1.00 45.05 112 SER A CA 1
ATOM 685 C C . SER A 1 112 ? -15.463 23.242 62.624 1.00 45.21 112 SER A C 1
ATOM 686 O O . SER A 1 112 ? -15.875 24.356 62.932 1.00 47.30 112 SER A O 1
ATOM 689 N N . GLN A 1 113 ? -16.265 22.256 62.236 1.00 46.68 113 GLN A N 1
ATOM 690 C CA . GLN A 1 113 ? -17.698 22.475 62.157 1.00 46.90 113 GLN A CA 1
ATOM 691 C C . GLN A 1 113 ? -18.337 22.798 63.483 1.00 46.99 113 GLN A C 1
ATOM 692 O O . GLN A 1 113 ? -19.373 23.433 63.514 1.00 54.15 113 GLN A O 1
ATOM 698 N N . ALA A 1 114 ? -17.740 22.343 64.570 1.00 47.58 114 ALA A N 1
ATOM 699 C CA . ALA A 1 114 ? -18.251 22.609 65.905 1.00 47.38 114 ALA A CA 1
ATOM 700 C C . ALA A 1 114 ? -17.580 23.834 66.535 1.00 47.49 114 ALA A C 1
ATOM 701 O O . ALA A 1 114 ? -17.832 24.119 67.686 1.00 48.15 114 ALA A O 1
ATOM 703 N N . GLY A 1 115 ? -16.735 24.544 65.786 1.00 44.21 115 GLY A N 1
ATOM 704 C CA . GLY A 1 115 ? -16.229 25.847 66.217 1.00 42.75 115 GLY A CA 1
ATOM 705 C C . GLY A 1 115 ? -14.860 25.817 66.842 1.00 40.71 115 GLY A C 1
ATOM 706 O O . GLY A 1 115 ? -14.439 26.800 67.426 1.00 43.02 115 GLY A O 1
ATOM 707 N N . VAL A 1 116 ? -14.153 24.702 66.703 1.00 39.41 116 VAL A N 1
ATOM 708 C CA . VAL A 1 116 ? -12.852 24.551 67.304 1.00 37.54 116 VAL A CA 1
ATOM 709 C C . VAL A 1 116 ? -11.830 24.917 66.265 1.00 37.40 116 VAL A C 1
ATOM 710 O O . VAL A 1 116 ? -11.879 24.433 65.127 1.00 36.76 116 VAL A O 1
ATOM 714 N N . ARG A 1 117 ? -10.889 25.768 66.644 1.00 37.91 117 ARG A N 1
ATOM 715 C CA . ARG A 1 117 ? -9.826 26.168 65.735 1.00 38.10 117 ARG A CA 1
ATOM 716 C C . ARG A 1 117 ? -8.799 25.024 65.657 1.00 38.12 117 ARG A C 1
ATOM 717 O O . ARG A 1 117 ? -8.371 24.537 66.702 1.00 38.78 117 ARG A O 1
ATOM 725 N N . THR A 1 118 ? -8.394 24.624 64.441 1.00 34.73 118 THR A N 1
ATOM 726 C CA . THR A 1 118 ? -7.531 23.480 64.238 1.00 32.88 118 THR A CA 1
ATOM 727 C C . THR A 1 118 ? -6.170 23.859 63.647 1.00 31.38 118 THR A C 1
ATOM 728 O O . THR A 1 118 ? -6.067 24.725 62.798 1.00 32.85 118 THR A O 1
ATOM 732 N N . GLY A 1 119 ? -5.143 23.176 64.084 1.00 29.07 119 GLY A N 1
ATOM 733 C CA . GLY A 1 119 ? -3.783 23.433 63.586 1.00 30.03 119 GLY A CA 1
ATOM 734 C C . GLY A 1 119 ? -3.014 22.151 63.403 1.00 28.74 119 GLY A C 1
ATOM 735 O O . GLY A 1 119 ? -3.164 21.224 64.174 1.00 29.92 119 GLY A O 1
ATOM 736 N N . ILE A 1 120 ? -2.167 22.101 62.389 1.00 29.35 120 ILE A N 1
ATOM 737 C CA . ILE A 1 120 ? -1.209 21.037 62.274 1.00 28.03 120 ILE A CA 1
ATOM 738 C C . ILE A 1 120 ? 0.171 21.629 61.981 1.00 28.39 120 ILE A C 1
ATOM 739 O O . ILE A 1 120 ? 0.319 22.517 61.134 1.00 29.35 120 ILE A O 1
ATOM 744 N N . ILE A 1 121 ? 1.177 21.149 62.701 1.00 29.93 121 ILE A N 1
ATOM 745 C CA . ILE A 1 121 ? 2.599 21.473 62.415 1.00 28.54 121 ILE A CA 1
ATOM 746 C C . ILE A 1 121 ? 3.360 20.168 62.285 1.00 30.37 121 ILE A C 1
ATOM 747 O O . ILE A 1 121 ? 3.324 19.332 63.193 1.00 34.74 121 ILE A O 1
ATOM 752 N N . GLY A 1 122 ? 4.076 19.989 61.180 1.00 30.90 122 GLY A N 1
ATOM 753 C CA . GLY A 1 122 ? 4.871 18.808 60.981 1.00 31.73 122 GLY A CA 1
ATOM 754 C C . GLY A 1 122 ? 4.396 17.938 59.835 1.00 33.90 122 GLY A C 1
ATOM 755 O O . GLY A 1 122 ? 3.941 18.456 58.813 1.00 34.68 122 GLY A O 1
ATOM 756 N N . LYS A 1 123 ? 4.581 16.632 59.971 1.00 33.63 123 LYS A N 1
ATOM 757 C CA . LYS A 1 123 ? 4.331 15.697 58.901 1.00 35.90 123 LYS A CA 1
ATOM 758 C C . LYS A 1 123 ? 2.850 15.332 58.881 1.00 34.00 123 LYS A C 1
ATOM 759 O O . LYS A 1 123 ? 2.326 14.876 59.884 1.00 32.51 123 LYS A O 1
ATOM 765 N N . LYS A 1 124 ? 2.201 15.528 57.741 1.00 32.57 124 LYS A N 1
ATOM 766 C CA . LYS A 1 124 ? 0.776 15.244 57.615 1.00 33.86 124 LYS A CA 1
ATOM 767 C C . LYS A 1 124 ? 0.571 13.855 57.005 1.00 33.45 124 LYS A C 1
ATOM 768 O O . LYS A 1 124 ? -0.020 12.967 57.654 1.00 30.98 124 LYS A O 1
ATOM 774 N N . HIS A 1 125 ? 1.023 13.700 55.767 1.00 34.44 125 HIS A N 1
ATOM 775 C CA . HIS A 1 125 ? 1.168 12.411 55.110 1.00 34.87 125 HIS A CA 1
ATOM 776 C C . HIS A 1 125 ? -0.180 11.721 54.929 1.00 35.21 125 HIS A C 1
ATOM 777 O O . HIS A 1 125 ? -0.277 10.511 54.905 1.00 33.70 125 HIS A O 1
ATOM 784 N N . VAL A 1 126 ? -1.229 12.510 54.861 1.00 34.48 126 VAL A N 1
ATOM 785 C CA . 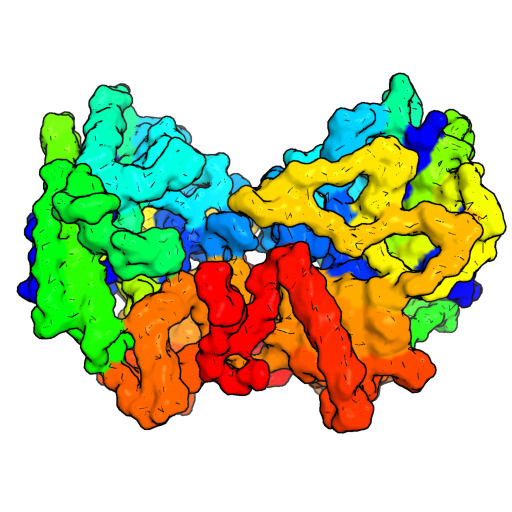VAL A 1 126 ? -2.564 12.007 54.545 1.00 34.15 126 VAL A CA 1
ATOM 786 C C . VAL A 1 126 ? -3.214 13.033 53.646 1.00 32.94 126 VAL A C 1
ATOM 787 O O . VAL A 1 126 ? -2.728 14.150 53.557 1.00 31.18 126 VAL A O 1
ATOM 791 N N . GLY A 1 127 ? -4.305 12.636 52.994 1.00 33.19 127 GLY A N 1
ATOM 792 C CA . GLY A 1 127 ? -5.044 13.457 52.056 1.00 30.77 127 GLY A CA 1
ATOM 793 C C . GLY A 1 127 ? -6.396 12.801 51.795 1.00 32.07 127 GLY A C 1
ATOM 794 O O . GLY A 1 127 ? -6.633 11.670 52.212 1.00 30.32 127 GLY A O 1
ATOM 795 N N . PRO A 1 128 ? -7.266 13.472 51.050 1.00 33.54 128 PRO A N 1
ATOM 796 C CA . PRO A 1 128 ? -7.101 14.798 50.487 1.00 34.76 128 PRO A CA 1
ATOM 797 C C . PRO A 1 128 ? -7.318 15.929 51.511 1.00 36.88 128 PRO A C 1
ATOM 798 O O . PRO A 1 128 ? -7.917 15.713 52.570 1.00 35.26 128 PRO A O 1
ATOM 802 N N . GLU A 1 129 ? -6.835 17.126 51.167 1.00 38.97 129 GLU A N 1
ATOM 803 C CA . GLU A 1 129 ? -6.969 18.319 52.013 1.00 41.14 129 GLU A CA 1
ATOM 804 C C . GLU A 1 129 ? -8.411 18.560 52.423 1.00 39.96 129 GLU A C 1
ATOM 805 O O . GLU A 1 129 ? -8.658 18.904 53.565 1.00 46.86 129 GLU A O 1
ATOM 808 N N . THR A 1 130 ? -9.370 18.326 51.539 1.00 38.51 130 THR A N 1
ATOM 809 C CA . THR A 1 130 ? -10.790 18.454 51.920 1.00 40.40 130 THR A CA 1
ATOM 810 C C . THR A 1 130 ? -11.258 17.489 52.988 1.00 38.70 130 THR A C 1
ATOM 811 O O . THR A 1 130 ? -12.257 17.751 53.653 1.00 32.55 130 THR A O 1
ATOM 815 N N . VAL A 1 131 ? -10.598 16.330 53.127 1.00 36.91 131 VAL A N 1
ATOM 816 C CA . VAL A 1 131 ? -10.986 15.389 54.195 1.00 34.35 131 VAL A CA 1
ATOM 817 C C . VAL A 1 131 ? -10.248 15.725 55.497 1.00 32.50 131 VAL A C 1
ATOM 818 O O . VAL A 1 131 ? -10.781 15.488 56.586 1.00 33.44 131 VAL A O 1
ATOM 822 N N . TYR A 1 132 ? -9.038 16.293 55.382 1.00 33.12 132 TYR A N 1
ATOM 823 C CA . TYR A 1 132 ? -8.216 16.614 56.544 1.00 31.24 132 TYR A CA 1
ATOM 824 C C . TYR A 1 132 ? -7.834 18.082 56.599 1.00 31.48 132 TYR A C 1
ATOM 825 O O . TYR A 1 132 ? -6.643 18.432 56.528 1.00 33.61 132 TYR A O 1
ATOM 834 N N . PRO A 1 133 ? -8.836 18.959 56.706 1.00 32.16 133 PRO A N 1
ATOM 835 C CA . PRO A 1 133 ? -8.591 20.386 56.644 1.00 34.93 133 PRO A CA 1
ATOM 836 C C . PRO A 1 133 ? -8.159 20.893 57.985 1.00 36.65 133 PRO A C 1
ATOM 837 O O . PRO A 1 133 ? -8.750 20.519 58.992 1.00 40.13 133 PRO A O 1
ATOM 841 N N . PHE A 1 134 ? -7.128 21.716 58.010 1.00 36.02 134 PHE A N 1
ATOM 842 C CA . PHE A 1 134 ? -6.687 22.404 59.217 1.00 36.19 134 PHE A CA 1
ATOM 843 C C . PHE A 1 134 ? -6.666 23.888 58.901 1.00 36.78 134 PHE A C 1
ATOM 844 O O . PHE A 1 134 ? -6.302 24.242 57.794 1.00 35.20 134 PHE A O 1
ATOM 852 N N . ASP A 1 135 ? -7.071 24.736 59.853 1.00 37.43 135 ASP A N 1
ATOM 853 C CA . ASP A 1 135 ? -7.107 26.203 59.678 1.00 36.89 135 ASP A CA 1
ATOM 854 C C . ASP A 1 135 ? -5.721 26.779 59.564 1.00 36.53 135 ASP A C 1
ATOM 855 O O . ASP A 1 135 ? -5.510 27.751 58.844 1.00 37.54 135 ASP A O 1
ATOM 860 N N . PHE A 1 136 ? -4.783 26.186 60.299 1.00 32.19 136 PHE A N 1
ATOM 861 C CA . PHE A 1 136 ? -3.375 26.625 60.379 1.00 31.01 136 PHE A CA 1
ATOM 862 C C . PHE A 1 136 ? -2.616 25.323 60.029 1.00 30.21 136 PHE A C 1
ATOM 863 O O . PHE A 1 136 ? -2.851 24.289 60.638 1.00 29.33 136 PHE A O 1
ATOM 871 N N . ALA A 1 137 ? -1.764 25.360 59.007 1.00 31.33 137 ALA A N 1
ATOM 872 C CA . ALA A 1 137 ? -1.154 24.137 58.448 1.00 29.27 137 ALA A CA 1
ATOM 873 C C . ALA A 1 137 ? 0.282 24.440 57.997 1.00 29.70 137 ALA A C 1
ATOM 874 O O . ALA A 1 137 ? 0.450 25.251 57.111 1.00 30.11 137 ALA A O 1
ATOM 876 N N . TYR A 1 138 ? 1.261 23.849 58.666 1.00 27.91 138 TYR A N 1
ATOM 877 C CA . TYR A 1 138 ? 2.675 23.969 58.276 1.00 29.43 138 TYR A CA 1
ATOM 878 C C . TYR A 1 138 ? 3.243 22.566 58.215 1.00 29.72 138 TYR A C 1
ATOM 879 O O . TYR A 1 138 ? 3.564 21.972 59.262 1.00 33.38 138 TYR A O 1
ATOM 888 N N . THR A 1 139 ? 3.268 22.016 57.009 1.00 29.00 139 THR A N 1
ATOM 889 C CA . THR A 1 139 ? 3.577 20.644 56.751 1.00 30.36 139 THR A CA 1
ATOM 890 C C . THR A 1 139 ? 4.512 20.486 55.566 1.00 32.90 139 THR A C 1
ATOM 891 O O . THR A 1 139 ? 5.038 21.471 55.012 1.00 33.61 139 THR A O 1
ATOM 895 N N . GLU A 1 140 ? 4.746 19.226 55.205 1.00 36.28 140 GLU A N 1
ATOM 896 C CA . GLU A 1 140 ? 5.614 18.890 54.054 1.00 39.98 140 GLU A CA 1
ATOM 897 C C . GLU A 1 140 ? 4.997 19.348 52.769 1.00 38.44 140 GLU A C 1
ATOM 898 O O . GLU A 1 140 ? 5.702 19.597 51.812 1.00 42.29 140 GLU A O 1
ATOM 904 N N . GLU A 1 141 ? 3.682 19.533 52.750 1.00 39.09 141 GLU A N 1
ATOM 905 C CA . GLU A 1 141 ? 2.999 20.028 51.551 1.00 40.93 141 GLU A CA 1
ATOM 906 C C . GLU A 1 141 ? 3.374 21.466 51.197 1.00 38.39 141 GLU A C 1
ATOM 907 O O . GLU A 1 141 ? 3.334 21.816 50.060 1.00 39.24 141 GLU A O 1
ATOM 913 N N . ASN A 1 142 ? 3.688 22.305 52.179 1.00 39.06 142 ASN A N 1
ATOM 914 C CA . ASN A 1 142 ? 3.886 23.722 51.930 1.00 37.83 142 ASN A CA 1
ATOM 915 C C . ASN A 1 142 ? 5.143 24.274 52.525 1.00 37.24 142 ASN A C 1
ATOM 916 O O . ASN A 1 142 ? 5.243 25.460 52.744 1.00 43.46 142 ASN A O 1
ATOM 921 N N . GLY A 1 143 ? 6.116 23.412 52.756 1.00 38.45 143 GLY A N 1
ATOM 922 C CA . GLY A 1 143 ? 7.412 23.823 53.298 1.00 38.69 143 GLY A CA 1
ATOM 923 C C . GLY A 1 143 ? 8.281 22.622 53.522 1.00 39.68 143 GLY A C 1
ATOM 924 O O . GLY A 1 143 ? 7.893 21.500 53.236 1.00 41.68 143 GLY A O 1
ATOM 925 N N . SER A 1 144 ? 9.466 22.862 54.055 1.00 45.05 144 SER A N 1
ATOM 926 C CA . SER A 1 144 ? 10.441 21.815 54.351 1.00 45.68 144 SER A CA 1
ATOM 927 C C . SER A 1 144 ? 10.032 20.904 55.532 1.00 46.18 144 SER A C 1
ATOM 928 O O . SER A 1 144 ? 9.809 21.387 56.638 1.00 47.13 144 SER A O 1
ATOM 931 N N . VAL A 1 145 ? 9.943 19.588 55.309 1.00 44.12 145 VAL A N 1
ATOM 932 C CA . VAL A 1 145 ? 9.777 18.627 56.410 1.00 44.53 145 VAL A CA 1
ATOM 933 C C . VAL A 1 145 ? 10.860 18.725 57.473 1.00 41.21 145 VAL A C 1
ATOM 934 O O . VAL A 1 145 ? 10.614 18.490 58.649 1.00 42.49 145 VAL A O 1
ATOM 938 N N . LEU A 1 146 ? 12.075 19.016 57.047 1.00 39.13 146 LEU A N 1
ATOM 939 C CA . LEU A 1 146 ? 13.162 19.207 57.965 1.00 37.85 146 LEU A CA 1
ATOM 940 C C . LEU A 1 146 ? 12.889 20.353 58.921 1.00 38.60 146 LEU A C 1
ATOM 941 O O . LEU A 1 146 ? 13.176 20.243 60.122 1.00 36.04 146 LEU A O 1
ATOM 946 N N . GLN A 1 147 ? 12.336 21.455 58.405 1.00 37.16 147 GLN A N 1
ATOM 947 C CA . GLN A 1 147 ? 12.111 22.617 59.235 1.00 37.53 147 GLN A CA 1
ATOM 948 C C . GLN A 1 147 ? 10.886 22.451 60.113 1.00 39.77 147 GLN A C 1
ATOM 949 O O . GLN A 1 147 ? 10.943 22.708 61.315 1.00 41.31 147 GLN A O 1
ATOM 955 N N . VAL A 1 148 ? 9.800 21.932 59.558 1.00 39.83 148 VAL A N 1
ATOM 956 C CA . VAL A 1 148 ? 8.595 21.782 60.363 1.00 40.07 148 VAL A CA 1
ATOM 957 C C . VAL A 1 148 ? 8.454 20.441 61.074 1.00 40.39 148 VAL A C 1
ATOM 958 O O . VAL A 1 148 ? 7.526 20.266 61.864 1.00 40.81 148 VAL A O 1
ATOM 962 N N . GLY A 1 149 ? 9.364 19.503 60.810 1.00 40.58 149 GLY A N 1
ATOM 963 C CA . GLY A 1 149 ? 9.270 18.156 61.402 1.00 37.67 149 GLY A CA 1
ATOM 964 C C . GLY A 1 149 ? 10.397 17.821 62.368 1.00 36.43 149 GLY A C 1
ATOM 965 O O . GLY A 1 149 ? 10.222 17.029 63.301 1.00 34.13 149 GLY A O 1
ATOM 966 N N . ARG A 1 150 ? 11.560 18.436 62.165 1.00 37.18 150 ARG A N 1
ATOM 967 C CA . ARG A 1 150 ? 12.733 18.084 62.940 1.00 37.55 150 ARG A CA 1
ATOM 968 C C . ARG A 1 150 ? 13.464 19.241 63.616 1.00 38.66 150 ARG A C 1
ATOM 969 O O . ARG A 1 150 ? 14.229 19.027 64.580 1.00 38.05 150 ARG A O 1
ATOM 977 N N . ASN A 1 151 ? 13.299 20.450 63.082 1.00 36.56 151 ASN A N 1
ATOM 978 C CA . ASN A 1 151 ? 13.875 21.607 63.702 1.00 38.27 151 ASN A CA 1
ATOM 979 C C . ASN A 1 151 ? 12.966 22.123 64.825 1.00 35.77 151 ASN A C 1
ATOM 980 O O . ASN A 1 151 ? 12.020 22.925 64.595 1.00 35.49 151 ASN A O 1
ATOM 985 N N . ILE A 1 152 ? 13.268 21.650 66.033 1.00 33.97 152 ILE A N 1
ATOM 986 C CA . ILE A 1 152 ? 12.419 21.908 67.216 1.00 32.66 152 ILE A CA 1
ATOM 987 C C . ILE A 1 152 ? 12.271 23.383 67.573 1.00 32.60 152 ILE A C 1
ATOM 988 O O . ILE A 1 152 ? 11.207 23.775 68.059 1.00 31.79 152 ILE A O 1
ATOM 993 N N . THR A 1 153 ? 13.282 24.202 67.268 1.00 33.56 153 THR A N 1
ATOM 994 C CA . THR A 1 153 ? 13.165 25.660 67.366 1.00 35.83 153 THR A CA 1
ATOM 995 C C . THR A 1 153 ? 12.058 26.202 66.451 1.00 36.27 153 THR A C 1
ATOM 996 O O . THR A 1 153 ? 11.202 26.982 66.883 1.00 37.00 153 THR A O 1
ATOM 1000 N N . ARG A 1 154 ? 12.054 25.778 65.202 1.00 34.68 154 ARG A N 1
ATOM 1001 C CA . ARG A 1 154 ? 11.034 26.219 64.300 1.00 35.08 154 ARG A CA 1
ATOM 1002 C C . ARG A 1 154 ? 9.653 25.736 64.765 1.00 35.21 154 ARG A C 1
ATOM 1003 O O . ARG A 1 154 ? 8.659 26.459 64.678 1.00 33.28 154 ARG A O 1
ATOM 1011 N N . ILE A 1 155 ? 9.585 24.500 65.242 1.00 34.76 155 ILE A N 1
ATOM 1012 C CA . ILE A 1 155 ? 8.294 23.987 65.661 1.00 35.68 155 ILE A CA 1
ATOM 1013 C C . ILE A 1 155 ? 7.798 24.802 66.834 1.00 36.24 155 ILE A C 1
ATOM 1014 O O . ILE A 1 155 ? 6.615 25.112 66.917 1.00 38.81 155 ILE A O 1
ATOM 1019 N N . LYS A 1 156 ? 8.722 25.162 67.721 1.00 36.54 156 LYS A N 1
ATOM 1020 C CA . LYS A 1 156 ? 8.431 25.959 68.895 1.00 36.94 156 LYS A CA 1
ATOM 1021 C C . LYS A 1 156 ? 7.843 27.298 68.435 1.00 35.49 156 LYS A C 1
ATOM 1022 O O . LYS A 1 156 ? 6.767 27.681 68.872 1.00 35.66 156 LYS A O 1
ATOM 1028 N N . LEU A 1 157 ? 8.525 27.977 67.515 1.00 35.56 157 LEU A N 1
ATOM 1029 C CA . LEU A 1 157 ? 8.049 29.255 66.973 1.00 35.41 157 LEU A CA 1
ATOM 1030 C C . LEU A 1 157 ? 6.679 29.196 66.299 1.00 35.58 157 LEU A C 1
ATOM 1031 O O . LEU A 1 157 ? 5.885 30.097 66.497 1.00 33.13 157 LEU A O 1
ATOM 1036 N N . LEU A 1 158 ? 6.376 28.101 65.580 1.00 35.06 158 LEU A N 1
ATOM 1037 C CA . LEU A 1 158 ? 5.068 27.913 64.973 1.00 34.94 158 LEU A CA 1
ATOM 1038 C C . LEU A 1 158 ? 3.972 27.643 65.983 1.00 33.51 158 LEU A C 1
ATOM 1039 O O . LEU A 1 158 ? 2.846 28.087 65.798 1.00 32.25 158 LEU A O 1
ATOM 1044 N N . VAL A 1 159 ? 4.287 26.899 67.043 1.00 35.12 159 VAL A N 1
ATOM 1045 C CA . VAL A 1 159 ? 3.318 26.666 68.118 1.00 34.49 159 VAL A CA 1
ATOM 1046 C C . VAL A 1 159 ? 2.995 28.007 68.793 1.00 35.05 159 VAL A C 1
ATOM 1047 O O . VAL A 1 159 ? 1.835 28.304 69.118 1.00 33.48 159 VAL A O 1
ATOM 1051 N N . ARG A 1 160 ? 4.028 28.798 69.025 1.00 35.46 160 ARG A N 1
ATOM 1052 C CA . ARG A 1 160 ? 3.871 30.145 69.574 1.00 38.43 160 ARG A CA 1
ATOM 1053 C C . ARG A 1 160 ? 2.967 31.037 68.694 1.00 39.28 160 ARG A C 1
ATOM 1054 O O . ARG A 1 160 ? 1.987 31.634 69.197 1.00 38.72 160 ARG A O 1
ATOM 1062 N N . LYS A 1 161 ? 3.273 31.096 67.401 1.00 37.50 161 LYS A N 1
ATOM 1063 C CA . LYS A 1 161 ? 2.446 31.821 66.446 1.00 39.37 161 LYS A CA 1
ATOM 1064 C C . LYS A 1 161 ? 1.003 31.324 66.524 1.00 37.12 161 LYS A C 1
ATOM 1065 O O . LYS A 1 161 ? 0.058 32.105 66.537 1.00 39.73 161 LYS A O 1
ATOM 1071 N N . PHE A 1 162 ? 0.819 30.019 66.525 1.00 35.34 162 PHE A N 1
ATOM 1072 C CA . PHE A 1 162 ? -0.522 29.473 66.600 1.00 35.03 162 PHE A CA 1
ATOM 1073 C C . PHE A 1 162 ? -1.258 29.989 67.828 1.00 35.70 162 PHE A C 1
ATOM 1074 O O . PHE A 1 162 ? -2.404 30.431 67.717 1.00 36.18 162 PHE A O 1
ATOM 1082 N N . LEU A 1 163 ? -0.612 29.931 68.991 1.00 37.07 163 LEU A N 1
ATOM 1083 C CA . LEU A 1 163 ? -1.269 30.309 70.263 1.00 38.80 163 LEU A CA 1
ATOM 1084 C C . LEU A 1 163 ? -1.549 31.790 70.347 1.00 41.59 163 LEU A C 1
ATOM 1085 O O . LEU A 1 163 ? -2.600 32.202 70.865 1.00 42.72 163 LEU A O 1
ATOM 1090 N N . GLN A 1 164 ? -0.625 32.591 69.825 1.00 42.59 164 GLN A N 1
ATOM 1091 C CA . GLN A 1 164 ? -0.773 34.032 69.799 1.00 46.87 164 GLN A CA 1
ATOM 1092 C C . GLN A 1 164 ? -1.889 34.499 68.883 1.00 48.33 164 GLN A C 1
ATOM 1093 O O . GLN A 1 164 ? -2.305 35.641 68.953 1.00 50.08 164 GLN A O 1
ATOM 1099 N N . THR A 1 165 ? -2.371 33.635 68.006 1.00 51.97 165 THR A N 1
ATOM 1100 C CA . THR A 1 165 ? -3.445 34.023 67.112 1.00 53.28 165 THR A CA 1
ATOM 1101 C C . THR A 1 165 ? -4.761 33.392 67.521 1.00 54.76 165 THR A C 1
ATOM 1102 O O . THR A 1 165 ? -5.671 33.314 66.714 1.00 52.32 165 THR A O 1
ATOM 1106 N N . GLN A 1 166 ? -4.856 32.918 68.765 1.00 60.32 166 GLN A N 1
ATOM 1107 C CA . GLN A 1 166 ? -6.130 32.401 69.298 1.00 63.32 166 GLN A CA 1
ATOM 1108 C C . GLN A 1 166 ? -7.138 33.520 69.503 1.00 67.20 166 GLN A C 1
ATOM 1109 O O . GLN A 1 166 ? -6.763 34.654 69.769 1.00 72.09 166 GLN A O 1
ATOM 1115 N N . ASP A 1 167 ? -8.416 33.178 69.387 1.00 68.62 167 ASP A N 1
ATOM 1116 C CA . ASP A 1 167 ? -9.479 34.174 69.277 1.00 68.61 167 ASP A CA 1
ATOM 1117 C C . ASP A 1 167 ? -10.606 33.882 70.272 1.00 71.72 167 ASP A C 1
ATOM 1118 O O . ASP A 1 167 ? -11.778 34.194 70.007 1.00 75.45 167 ASP A O 1
ATOM 1120 N N . ASP A 1 168 ? -10.274 33.271 71.411 1.00 69.57 168 ASP A N 1
ATOM 1121 C CA . ASP A 1 168 ? -11.315 32.815 72.350 1.00 69.47 168 ASP A CA 1
ATOM 1122 C C . ASP A 1 168 ? -12.171 31.628 71.835 1.00 68.35 168 ASP A C 1
ATOM 1123 O O . ASP A 1 168 ? -13.140 31.288 72.500 1.00 70.13 168 ASP A O 1
ATOM 1125 N N . ARG A 1 169 ? -11.876 31.033 70.665 1.00 64.17 169 ARG A N 1
ATOM 1126 C CA . ARG A 1 169 ? -12.386 29.689 70.337 1.00 56.89 169 ARG A CA 1
ATOM 1127 C C . ARG A 1 169 ? -11.500 28.707 71.063 1.00 51.22 169 ARG A C 1
ATOM 1128 O O . ARG A 1 169 ? -10.328 28.970 71.275 1.00 49.76 169 ARG A O 1
ATOM 1136 N N . PRO A 1 170 ? -12.040 27.536 71.388 1.00 47.21 170 PRO A N 1
ATOM 1137 C CA . PRO A 1 170 ? -11.207 26.363 71.696 1.00 43.38 170 PRO A CA 1
ATOM 1138 C C . PRO A 1 170 ? -10.219 26.032 70.578 1.00 41.42 170 PRO A C 1
ATOM 1139 O O . PRO A 1 170 ? -10.500 26.306 69.418 1.00 39.69 170 PRO A O 1
ATOM 1143 N N . PHE A 1 171 ? -9.083 25.422 70.894 1.00 38.84 171 PHE A N 1
ATOM 1144 C CA . PHE A 1 171 ? -8.247 24.941 69.823 1.00 37.81 171 PHE A CA 1
ATOM 1145 C C . PHE A 1 171 ? -7.955 23.450 69.915 1.00 37.38 171 PHE A C 1
ATOM 1146 O O . PHE A 1 171 ? -7.962 22.866 71.014 1.00 37.33 171 PHE A O 1
ATOM 1154 N N . PHE A 1 172 ? -7.672 22.854 68.748 1.00 36.17 172 PHE A N 1
ATOM 1155 C CA . PHE A 1 172 ? -7.052 21.530 68.650 1.00 34.74 172 PHE A CA 1
ATOM 1156 C C . PHE A 1 172 ? -5.765 21.683 67.870 1.00 33.15 172 PHE A C 1
ATOM 1157 O O . PHE A 1 172 ? -5.801 22.068 66.716 1.00 33.44 172 PHE A O 1
ATOM 1165 N N . LEU A 1 173 ? -4.626 21.397 68.497 1.00 34.15 173 LEU A N 1
ATOM 1166 C CA . LEU A 1 173 ? -3.329 21.501 67.824 1.00 32.75 173 LEU A CA 1
ATOM 1167 C C . LEU A 1 173 ? -2.679 20.145 67.751 1.00 32.42 173 LEU A C 1
ATOM 1168 O O . LEU A 1 173 ? -2.502 19.468 68.762 1.00 33.04 173 LEU A O 1
ATOM 1173 N N . TYR A 1 174 ? -2.292 19.767 66.540 1.00 33.40 174 TYR A N 1
ATOM 1174 C CA . TYR A 1 174 ? -1.699 18.496 66.227 1.00 32.40 174 TYR A CA 1
ATOM 1175 C C . TYR A 1 174 ? -0.263 18.771 65.849 1.00 31.23 174 TYR A C 1
ATOM 1176 O O . TYR A 1 174 ? 0.014 19.452 64.872 1.00 36.60 174 TYR A O 1
ATOM 1185 N N . VAL A 1 175 ? 0.664 18.265 66.635 1.00 31.40 175 VAL A N 1
ATOM 1186 C CA . VAL A 1 175 ? 2.091 18.466 66.359 1.00 30.71 175 VAL A CA 1
ATOM 1187 C C . VAL A 1 175 ? 2.660 17.111 66.038 1.00 30.11 175 VAL A C 1
ATOM 1188 O O . VAL A 1 175 ? 2.744 16.242 66.901 1.00 33.08 175 VAL A O 1
ATOM 1192 N N . ALA A 1 176 ? 3.018 16.938 64.778 1.00 30.96 176 ALA A N 1
ATOM 1193 C CA . ALA A 1 176 ? 3.436 15.680 64.215 1.00 30.13 176 ALA A CA 1
ATOM 1194 C C . ALA A 1 176 ? 4.926 15.716 63.898 1.00 31.03 176 ALA A C 1
ATOM 1195 O O . ALA A 1 176 ? 5.332 16.059 62.770 1.00 31.08 176 ALA A O 1
ATOM 1197 N N . PHE A 1 177 ? 5.721 15.336 64.878 1.00 33.28 177 PHE A N 1
ATOM 1198 C CA . PHE A 1 177 ? 7.184 15.353 64.738 1.00 33.84 177 PHE A CA 1
ATOM 1199 C C . PHE A 1 177 ? 7.615 14.373 63.640 1.00 35.14 177 PHE A C 1
ATOM 1200 O O . PHE A 1 177 ? 7.032 13.322 63.437 1.00 36.58 177 PHE A O 1
ATOM 1208 N N . HIS A 1 178 ? 8.631 14.717 62.897 1.00 38.10 178 HIS A N 1
ATOM 1209 C CA . HIS A 1 178 ? 9.160 13.762 61.964 1.00 39.81 178 HIS A CA 1
ATOM 1210 C C . HIS A 1 178 ? 10.226 12.895 62.659 1.00 40.67 178 HIS A C 1
ATOM 1211 O O . HIS A 1 178 ? 10.511 11.822 62.189 1.00 44.48 178 HIS A O 1
ATOM 1218 N N . ASP A 1 179 ? 10.788 13.340 63.787 1.00 39.37 179 ASP A N 1
ATOM 1219 C CA . ASP A 1 179 ? 11.598 12.480 64.642 1.00 37.86 179 ASP A CA 1
ATOM 1220 C C . ASP A 1 179 ? 10.731 11.436 65.342 1.00 37.71 179 ASP A C 1
ATOM 1221 O O . ASP A 1 179 ? 9.561 11.706 65.641 1.00 37.65 179 ASP A O 1
ATOM 1226 N N . PRO A 1 180 ? 11.267 10.232 65.593 1.00 36.54 180 PRO A N 1
ATOM 1227 C CA . PRO A 1 180 ? 12.573 9.645 65.247 1.00 39.45 180 PRO A CA 1
ATOM 1228 C C . PRO A 1 180 ? 12.549 8.728 63.988 1.00 40.70 180 PRO A C 1
ATOM 1229 O O . PRO A 1 180 ? 12.986 7.589 64.047 1.00 42.33 180 PRO A O 1
ATOM 1233 N N . HIS A 1 181 ? 12.075 9.249 62.867 1.00 39.95 181 HIS A N 1
ATOM 1234 C CA . HIS A 1 181 ? 12.073 8.534 61.605 1.00 40.44 181 HIS A CA 1
ATOM 1235 C C . HIS A 1 181 ? 13.490 8.466 60.984 1.00 40.09 181 HIS A C 1
ATOM 1236 O O . HIS A 1 181 ? 14.313 9.353 61.209 1.00 38.84 181 HIS A O 1
ATOM 1243 N N . ARG A 1 182 ? 13.770 7.403 60.221 1.00 40.66 182 ARG A N 1
ATOM 1244 C CA . ARG A 1 182 ? 15.044 7.257 59.506 1.00 44.90 182 ARG A CA 1
ATOM 1245 C C . ARG A 1 182 ? 15.238 8.321 58.412 1.00 48.22 182 ARG A C 1
ATOM 1246 O O . ARG A 1 182 ? 14.277 8.865 57.914 1.00 45.20 182 ARG A O 1
ATOM 1254 N N . CYS A 1 183 ? 16.500 8.613 58.090 1.00 53.77 183 CYS A N 1
ATOM 1255 C CA . CYS A 1 183 ? 16.922 9.546 57.031 1.00 60.89 183 CYS A CA 1
ATOM 1256 C C . CYS A 1 183 ? 17.894 8.884 56.068 1.00 63.12 183 CYS A C 1
ATOM 1257 O O . CYS A 1 183 ? 18.428 9.550 55.190 1.00 61.26 183 CYS A O 1
ATOM 1260 N N . GLY A 1 184 ? 18.173 7.594 56.253 1.00 67.44 184 GLY A N 1
ATOM 1261 C CA . GLY A 1 184 ? 19.195 6.911 55.454 1.00 71.57 184 GLY A CA 1
ATOM 1262 C C . GLY A 1 184 ? 18.853 6.928 53.971 1.00 75.74 184 GLY A C 1
ATOM 1263 O O . GLY A 1 184 ? 19.712 7.190 53.143 1.00 79.11 184 GLY A O 1
ATOM 1264 N N . HIS A 1 185 ? 17.585 6.660 53.656 1.00 78.48 185 HIS A N 1
ATOM 1265 C CA . HIS A 1 185 ? 17.045 6.718 52.294 1.00 83.32 185 HIS A CA 1
ATOM 1266 C C . HIS A 1 185 ? 17.036 8.165 51.753 1.00 83.13 185 HIS A C 1
ATOM 1267 O O . HIS A 1 185 ? 17.689 8.464 50.756 1.00 81.72 185 HIS A O 1
ATOM 1274 N N . SER A 1 186 ? 16.326 9.063 52.435 1.00 82.23 186 SER A N 1
ATOM 1275 C CA . SER A 1 186 ? 16.115 10.438 51.947 1.00 77.53 186 SER A CA 1
ATOM 1276 C C . SER A 1 186 ? 17.353 11.365 52.075 1.00 75.61 186 SER A C 1
ATOM 1277 O O . SER A 1 186 ? 17.739 12.029 51.117 1.00 78.85 186 SER A O 1
ATOM 1280 N N . GLN A 1 187 ? 17.970 11.385 53.256 1.00 75.43 187 GLN A N 1
ATOM 1281 C CA . GLN A 1 187 ? 18.907 12.444 53.666 1.00 72.24 187 GLN A CA 1
ATOM 1282 C C . GLN A 1 187 ? 20.182 11.906 54.321 1.00 66.61 187 GLN A C 1
ATOM 1283 O O . GLN A 1 187 ? 20.525 12.291 55.438 1.00 64.85 187 GLN A O 1
ATOM 1289 N N . PRO A 1 188 ? 20.886 11.006 53.640 1.00 66.50 188 PRO A N 1
ATOM 1290 C CA . PRO A 1 188 ? 21.995 10.247 54.242 1.00 64.50 188 PRO A CA 1
ATOM 1291 C C . PRO A 1 188 ? 23.089 11.048 54.985 1.00 61.03 188 PRO A C 1
ATOM 1292 O O . PRO A 1 188 ? 23.572 10.600 56.018 1.00 58.63 188 PRO A O 1
ATOM 1296 N N . GLN A 1 189 ? 23.485 12.203 54.463 1.00 58.73 189 GLN A N 1
ATOM 1297 C CA . GLN A 1 189 ? 24.553 13.020 55.091 1.00 58.18 189 GLN A CA 1
ATOM 1298 C C . GLN A 1 189 ? 24.256 13.557 56.517 1.00 53.72 189 GLN A C 1
ATOM 1299 O O . GLN A 1 189 ? 25.140 14.080 57.159 1.00 53.55 189 GLN A O 1
ATOM 1305 N N . TYR A 1 190 ? 23.006 13.485 56.975 1.00 48.81 190 TYR A N 1
ATOM 1306 C CA . TYR A 1 190 ? 22.639 13.826 58.353 1.00 46.33 190 TYR A CA 1
ATOM 1307 C C . TYR A 1 190 ? 22.604 12.597 59.257 1.00 46.13 190 TYR A C 1
ATOM 1308 O O . TYR A 1 190 ? 22.212 12.682 60.445 1.00 42.63 190 TYR A O 1
ATOM 1317 N N . GLY A 1 191 ? 22.990 11.446 58.695 1.00 46.38 191 GLY A N 1
ATOM 1318 C CA . GLY A 1 191 ? 23.059 10.203 59.447 1.00 46.39 191 GLY A CA 1
ATOM 1319 C C . GLY A 1 191 ? 21.790 9.386 59.306 1.00 43.79 191 GLY A C 1
ATOM 1320 O O . GLY A 1 191 ? 20.789 9.844 58.730 1.00 42.44 191 GLY A O 1
ATOM 1321 N N . THR A 1 192 ? 21.821 8.183 59.860 1.00 43.89 192 THR A N 1
ATOM 1322 C CA . THR A 1 192 ? 20.799 7.181 59.556 1.00 44.91 192 THR A CA 1
ATOM 1323 C C . THR A 1 192 ? 19.420 7.558 60.172 1.00 42.38 192 THR A C 1
ATOM 1324 O O . THR A 1 192 ? 18.356 7.067 59.711 1.00 41.39 192 THR A O 1
ATOM 1328 N N . PHE A 1 193 ? 19.428 8.389 61.206 1.00 41.55 193 PHE A N 1
ATOM 1329 C CA . PHE A 1 193 ? 18.183 8.896 61.785 1.00 45.34 193 PHE A CA 1
ATOM 1330 C C . PHE A 1 193 ? 18.166 10.426 61.832 1.00 46.51 193 PHE A C 1
ATOM 1331 O O . PHE A 1 193 ? 17.436 11.003 62.650 1.00 44.64 193 PHE A O 1
ATOM 1339 N N . CYS A 1 194 ? 18.960 11.068 60.968 1.00 49.00 194 CYS A N 1
ATOM 1340 C CA . CYS A 1 194 ? 19.069 12.522 60.952 1.00 51.45 194 CYS A CA 1
ATOM 1341 C C . CYS A 1 194 ? 19.595 13.074 62.240 1.00 48.04 194 CYS A C 1
ATOM 1342 O O . CYS A 1 194 ? 19.381 14.235 62.527 1.00 45.68 194 CYS A O 1
ATOM 1345 N N . GLU A 1 195 ? 20.312 12.245 62.996 1.00 47.56 195 GLU A N 1
ATOM 1346 C CA . GLU A 1 195 ? 20.818 12.617 64.306 1.00 46.54 195 GLU A CA 1
ATOM 1347 C C . GLU A 1 195 ? 21.874 13.747 64.212 1.00 46.32 195 GLU A C 1
ATOM 1348 O O . GLU A 1 195 ? 22.153 14.399 65.211 1.00 45.72 195 GLU A O 1
ATOM 1354 N N . LYS A 1 196 ? 22.451 13.979 63.037 1.00 46.20 196 LYS A N 1
ATOM 1355 C CA . LYS A 1 196 ? 23.469 15.054 62.870 1.00 46.53 196 LYS A CA 1
ATOM 1356 C C . LYS A 1 196 ? 22.923 16.410 62.384 1.00 45.06 196 LYS A C 1
ATOM 1357 O O . LYS A 1 196 ? 23.647 17.423 62.383 1.00 45.03 196 LYS A O 1
ATOM 1363 N N . PHE A 1 197 ? 21.668 16.414 61.925 1.00 41.26 197 PHE A N 1
ATOM 1364 C CA . PHE A 1 197 ? 21.028 17.624 61.465 1.00 39.86 197 PHE A CA 1
ATOM 1365 C C . PHE A 1 197 ? 20.936 18.559 62.640 1.00 39.71 197 PHE A C 1
ATOM 1366 O O . PHE A 1 197 ? 20.330 18.239 63.666 1.00 42.66 197 PHE A O 1
ATOM 1374 N N . GLY A 1 198 ? 21.491 19.740 62.482 1.00 39.50 198 GLY A N 1
ATOM 1375 C CA . GLY A 1 198 ? 21.354 20.768 63.482 1.00 40.40 198 GLY A CA 1
ATOM 1376 C C . GLY A 1 198 ? 22.238 20.613 64.698 1.00 42.27 198 GLY A C 1
ATOM 1377 O O . GLY A 1 198 ? 22.056 21.332 65.669 1.00 43.98 198 GLY A O 1
ATOM 1378 N N . ASN A 1 199 ? 23.197 19.695 64.654 1.00 42.07 199 ASN A N 1
ATOM 1379 C CA . ASN A 1 199 ? 23.991 19.427 65.806 1.00 43.89 199 ASN A CA 1
ATOM 1380 C C . ASN A 1 199 ? 25.161 20.367 65.948 1.00 45.28 199 ASN A C 1
ATOM 1381 O O . ASN A 1 199 ? 25.950 20.214 66.839 1.00 47.28 199 ASN A O 1
ATOM 1386 N N . GLY A 1 200 ? 25.288 21.337 65.068 1.00 45.74 200 GLY A N 1
ATOM 1387 C CA . GLY A 1 200 ? 26.314 22.333 65.232 1.00 47.08 200 GLY A CA 1
ATOM 1388 C C . GLY A 1 200 ? 27.653 21.937 64.645 1.00 50.18 200 GLY A C 1
ATOM 1389 O O . GLY A 1 200 ? 28.570 22.737 64.651 1.00 49.49 200 GLY A O 1
ATOM 1390 N N . GLU A 1 201 ? 27.788 20.724 64.120 1.00 52.60 201 GLU A N 1
ATOM 1391 C CA . GLU A 1 201 ? 28.994 20.383 63.360 1.00 56.55 201 GLU A CA 1
ATOM 1392 C C . GLU A 1 201 ? 28.942 21.001 61.963 1.00 55.95 201 GLU A C 1
ATOM 1393 O O . GLU A 1 201 ? 27.866 21.346 61.451 1.00 53.75 201 GLU A O 1
ATOM 1396 N N . SER A 1 202 ? 30.125 21.122 61.369 1.00 57.84 202 SER A N 1
ATOM 1397 C CA . SER A 1 202 ? 30.311 21.617 59.997 1.00 59.20 202 SER A CA 1
ATOM 1398 C C . SER A 1 202 ? 29.362 20.940 59.008 1.00 59.11 202 SER A C 1
ATOM 1399 O O . SER A 1 202 ? 29.272 19.713 58.933 1.00 59.95 202 SER A O 1
ATOM 1401 N N . GLY A 1 203 ? 28.615 21.757 58.288 1.00 57.45 203 GLY A N 1
ATOM 1402 C CA . GLY A 1 203 ? 27.751 21.277 57.251 1.00 56.43 203 GLY A CA 1
ATOM 1403 C C . GLY A 1 203 ? 26.375 20.940 57.759 1.00 53.28 203 GLY A C 1
ATOM 1404 O O . GLY A 1 203 ? 25.500 20.726 56.963 1.00 52.83 203 GLY A O 1
ATOM 1405 N N . MET A 1 204 ? 26.166 20.919 59.079 1.00 54.23 204 MET A N 1
ATOM 1406 C CA . MET A 1 204 ? 24.889 20.429 59.648 1.00 51.34 204 MET A CA 1
ATOM 1407 C C . MET A 1 204 ? 23.919 21.496 60.142 1.00 48.98 204 MET A C 1
ATOM 1408 O O . MET A 1 204 ? 22.728 21.204 60.384 1.00 46.57 204 MET A O 1
ATOM 1413 N N . GLY A 1 205 ? 24.409 22.712 60.331 1.00 48.62 205 GLY A N 1
ATOM 1414 C CA . GLY A 1 205 ? 23.586 23.783 60.895 1.00 50.13 205 GLY A CA 1
ATOM 1415 C C . GLY A 1 205 ? 23.428 23.621 62.397 1.00 51.92 205 GLY A C 1
ATOM 1416 O O . GLY A 1 205 ? 23.956 22.675 62.978 1.00 55.06 205 GLY A O 1
ATOM 1417 N N . ARG A 1 206 ? 22.725 24.566 63.023 1.00 52.57 206 ARG A N 1
ATOM 1418 C CA . ARG A 1 206 ? 22.458 24.535 64.450 1.00 51.30 206 ARG A CA 1
ATOM 1419 C C . ARG A 1 206 ? 20.972 24.728 64.697 1.00 48.73 206 ARG A C 1
ATOM 1420 O O . ARG A 1 206 ? 20.322 25.579 64.067 1.00 49.75 206 ARG A O 1
ATOM 1424 N N . ILE A 1 207 ? 20.427 23.898 65.583 1.00 46.65 207 ILE A N 1
ATOM 1425 C CA . ILE A 1 207 ? 19.083 24.108 66.139 1.00 45.48 207 ILE A CA 1
ATOM 1426 C C . ILE A 1 207 ? 19.321 24.650 67.527 1.00 45.26 207 ILE A C 1
ATOM 1427 O O . ILE A 1 207 ? 19.673 23.905 68.430 1.00 46.55 207 ILE A O 1
ATOM 1432 N N . PRO A 1 208 ? 19.132 25.962 67.712 1.00 47.00 208 PRO A N 1
ATOM 1433 C CA . PRO A 1 208 ? 19.674 26.560 68.933 1.00 46.96 208 PRO A CA 1
ATOM 1434 C C . PRO A 1 208 ? 19.041 26.055 70.234 1.00 46.99 208 PRO A C 1
ATOM 1435 O O . PRO A 1 208 ? 19.721 26.039 71.258 1.00 47.18 208 PRO A O 1
ATOM 1439 N N . ASP A 1 209 ? 17.782 25.614 70.197 1.00 44.10 209 ASP A N 1
ATOM 1440 C CA . ASP A 1 209 ? 17.136 25.058 71.402 1.00 46.44 209 ASP A CA 1
ATOM 1441 C C . ASP A 1 209 ? 17.465 23.582 71.713 1.00 45.32 209 ASP A C 1
ATOM 1442 O O . ASP A 1 209 ? 17.054 23.089 72.733 1.00 45.58 209 ASP A O 1
ATOM 1447 N N . TRP A 1 210 ? 18.155 22.884 70.823 1.00 45.15 210 TRP A N 1
ATOM 1448 C CA . TRP A 1 210 ? 18.469 21.478 71.023 1.00 45.16 210 TRP A CA 1
ATOM 1449 C C . TRP A 1 210 ? 19.867 21.275 71.596 1.00 47.11 210 TRP A C 1
ATOM 1450 O O . TRP A 1 210 ? 20.845 21.810 71.076 1.00 46.64 210 TRP A O 1
ATOM 1461 N N . THR A 1 211 ? 19.958 20.487 72.670 1.00 49.05 211 THR A N 1
ATOM 1462 C CA . THR A 1 211 ? 21.262 19.991 73.183 1.00 50.07 211 THR A CA 1
ATOM 1463 C C . THR A 1 211 ? 21.403 18.538 72.727 1.00 49.56 211 THR A C 1
ATOM 1464 O O . THR A 1 211 ? 20.668 17.676 73.196 1.00 47.61 211 THR A O 1
ATOM 1468 N N . PRO A 1 212 ? 22.323 18.267 71.801 1.00 51.60 212 PRO A N 1
ATOM 1469 C CA . PRO A 1 212 ? 22.456 16.891 71.300 1.00 53.10 212 PRO A CA 1
ATOM 1470 C C . PRO A 1 212 ? 22.954 15.926 72.365 1.00 53.92 212 PRO A C 1
ATOM 1471 O O . PRO A 1 212 ? 23.855 16.251 73.107 1.00 52.60 212 PRO A O 1
ATOM 1475 N N . GLN A 1 213 ? 22.357 14.747 72.455 1.00 54.49 213 GLN A N 1
ATOM 1476 C CA . GLN A 1 213 ? 22.852 13.753 73.398 1.00 55.58 213 GLN A CA 1
ATOM 1477 C C . GLN A 1 213 ? 23.480 12.608 72.575 1.00 55.43 213 GLN A C 1
ATOM 1478 O O . GLN A 1 213 ? 22.814 11.982 71.748 1.00 56.91 213 GLN A O 1
ATOM 1484 N N . ALA A 1 214 ? 24.771 12.373 72.767 1.00 54.94 214 ALA A N 1
ATOM 1485 C CA . ALA A 1 214 ? 25.458 11.277 72.099 1.00 55.74 214 ALA A CA 1
ATOM 1486 C C . ALA A 1 214 ? 25.300 9.986 72.909 1.00 56.82 214 ALA A C 1
ATOM 1487 O O . ALA A 1 214 ? 25.278 10.016 74.137 1.00 57.66 214 ALA A O 1
ATOM 1489 N N . TYR A 1 215 ? 25.194 8.858 72.213 1.00 56.16 215 TYR A N 1
ATOM 1490 C CA . TYR A 1 215 ? 25.180 7.544 72.850 1.00 57.47 215 TYR A CA 1
ATOM 1491 C C . TYR A 1 215 ? 26.274 6.649 72.240 1.00 58.50 215 TYR A C 1
ATOM 1492 O O . TYR A 1 215 ? 26.488 6.650 71.035 1.00 57.07 215 TYR A O 1
ATOM 1501 N N . ASP A 1 216 ? 27.014 5.951 73.089 1.00 64.46 216 ASP A N 1
ATOM 1502 C CA . ASP A 1 216 ? 27.905 4.879 72.624 1.00 67.40 216 ASP A CA 1
ATOM 1503 C C . ASP A 1 216 ? 27.000 3.695 72.235 1.00 68.22 216 ASP A C 1
ATOM 1504 O O . ASP A 1 216 ? 26.005 3.424 72.922 1.00 65.68 216 ASP A O 1
ATOM 1506 N N . PRO A 1 217 ? 27.347 2.975 71.152 1.00 70.90 217 PRO A N 1
ATOM 1507 C CA . PRO A 1 217 ? 26.572 1.785 70.768 1.00 70.33 217 PRO A CA 1
ATOM 1508 C C . PRO A 1 217 ? 26.438 0.700 71.863 1.00 71.26 217 PRO A C 1
ATOM 1509 O O . PRO A 1 217 ? 25.470 -0.074 71.860 1.00 70.96 217 PRO A O 1
ATOM 1513 N N . LEU A 1 218 ? 27.392 0.647 72.794 1.00 72.48 218 LEU A N 1
ATOM 1514 C CA . LEU A 1 218 ? 27.330 -0.337 73.883 1.00 72.52 218 LEU A CA 1
ATOM 1515 C C . LEU A 1 218 ? 26.393 0.034 75.022 1.00 69.65 218 LEU A C 1
ATOM 1516 O O . LEU A 1 218 ? 26.098 -0.811 75.865 1.00 67.70 218 LEU A O 1
ATOM 1521 N N . ASP A 1 219 ? 25.898 1.272 75.020 1.00 68.66 219 ASP A N 1
ATOM 1522 C CA . ASP A 1 219 ? 25.033 1.763 76.092 1.00 68.28 219 ASP A CA 1
ATOM 1523 C C . ASP A 1 219 ? 23.576 1.618 75.781 1.00 64.65 219 ASP A C 1
ATOM 1524 O O . ASP A 1 219 ? 22.753 1.768 76.663 1.00 64.47 219 ASP A O 1
ATOM 1526 N N . VAL A 1 220 ? 23.234 1.338 74.534 1.00 62.48 220 VAL A N 1
ATOM 1527 C CA . VAL A 1 220 ? 21.827 1.249 74.169 1.00 58.52 220 VAL A CA 1
ATOM 1528 C C . VAL A 1 220 ? 21.198 -0.084 74.574 1.00 58.47 220 VAL A C 1
ATOM 1529 O O . VAL A 1 220 ? 21.902 -1.076 74.693 1.00 56.96 220 VAL A O 1
ATOM 1533 N N . LEU A 1 221 ? 19.870 -0.105 74.749 1.00 58.36 221 LEU A N 1
ATOM 1534 C CA . LEU A 1 221 ? 19.154 -1.364 74.976 1.00 57.97 221 LEU A CA 1
ATOM 1535 C C . LEU A 1 221 ? 18.789 -1.943 73.623 1.00 56.75 221 LEU A C 1
ATOM 1536 O O . LEU A 1 221 ? 18.073 -1.298 72.840 1.00 56.74 221 LEU A O 1
ATOM 1541 N N . VAL A 1 222 ? 19.277 -3.141 73.327 1.00 53.04 222 VAL A N 1
ATOM 1542 C CA . VAL A 1 222 ? 18.927 -3.790 72.081 1.00 50.60 222 VAL A CA 1
ATOM 1543 C C . VAL A 1 222 ? 17.602 -4.493 72.323 1.00 49.10 222 VAL A C 1
ATOM 1544 O O . VAL A 1 222 ? 17.565 -5.409 73.099 1.00 48.04 222 VAL A O 1
ATOM 1548 N N . PRO A 1 223 ? 16.498 -4.038 71.693 1.00 46.56 223 PRO A N 1
ATOM 1549 C CA . PRO A 1 223 ? 15.235 -4.746 71.907 1.00 46.02 223 PRO A CA 1
ATOM 1550 C C . PRO A 1 223 ? 15.280 -6.193 71.401 1.00 46.48 223 PRO A C 1
ATOM 1551 O O . PRO A 1 223 ? 16.154 -6.545 70.605 1.00 46.39 223 PRO A O 1
ATOM 1555 N N . TYR A 1 224 ? 14.352 -7.031 71.856 1.00 45.56 224 TYR A N 1
ATOM 1556 C CA . TYR A 1 224 ? 14.484 -8.475 71.635 1.00 46.93 224 TYR A CA 1
ATOM 1557 C C . TYR A 1 224 ? 14.374 -8.882 70.159 1.00 47.64 224 TYR A C 1
ATOM 1558 O O . TYR A 1 224 ? 14.971 -9.879 69.734 1.00 48.86 224 TYR A O 1
ATOM 1567 N N . PHE A 1 225 ? 13.630 -8.077 69.393 1.00 46.68 225 PHE A N 1
ATOM 1568 C CA . PHE A 1 225 ? 13.444 -8.281 67.951 1.00 45.81 225 PHE A CA 1
ATOM 1569 C C . PHE A 1 225 ? 14.530 -7.671 67.074 1.00 44.99 225 PHE A C 1
ATOM 1570 O O . PHE A 1 225 ? 14.507 -7.847 65.882 1.00 43.44 225 PHE A O 1
ATOM 1578 N N . VAL A 1 226 ? 15.513 -7.010 67.654 1.00 45.19 226 VAL A N 1
ATOM 1579 C CA . VAL A 1 226 ? 16.574 -6.425 66.850 1.00 46.11 226 VAL A CA 1
ATOM 1580 C C . VAL A 1 226 ? 17.809 -7.295 66.997 1.00 46.94 226 VAL A C 1
ATOM 1581 O O . VAL A 1 226 ? 18.148 -7.665 68.100 1.00 48.17 226 VAL A O 1
ATOM 1585 N N . PRO A 1 227 ? 18.517 -7.588 65.888 1.00 49.55 227 PRO A N 1
ATOM 1586 C CA . PRO A 1 227 ? 19.804 -8.297 66.016 1.00 52.88 227 PRO A CA 1
ATOM 1587 C C . PRO A 1 227 ? 20.775 -7.565 66.883 1.00 54.59 227 PRO A C 1
ATOM 1588 O O . PRO A 1 227 ? 20.917 -6.356 66.735 1.00 54.26 227 PRO A O 1
ATOM 1592 N N . ASN A 1 228 ? 21.451 -8.286 67.772 1.00 58.17 228 ASN A N 1
ATOM 1593 C CA . ASN A 1 228 ? 22.431 -7.658 68.615 1.00 59.15 228 ASN A CA 1
ATOM 1594 C C . ASN A 1 228 ? 23.783 -7.743 67.931 1.00 61.67 228 ASN A C 1
ATOM 1595 O O . ASN A 1 228 ? 24.611 -8.585 68.273 1.00 61.96 228 ASN A O 1
ATOM 1600 N N . THR A 1 229 ? 24.012 -6.810 67.004 1.00 60.79 229 THR A N 1
ATOM 1601 C CA . THR A 1 229 ? 25.284 -6.703 66.278 1.00 60.65 229 THR A CA 1
ATOM 1602 C C . THR A 1 229 ? 25.800 -5.271 66.321 1.00 58.98 229 THR A C 1
ATOM 1603 O O . THR A 1 229 ? 25.043 -4.340 66.629 1.00 54.38 229 THR A O 1
ATOM 1607 N N . PRO A 1 230 ? 27.092 -5.074 66.011 1.00 61.21 230 PRO A N 1
ATOM 1608 C CA . PRO A 1 230 ? 27.633 -3.701 66.027 1.00 61.62 230 PRO A CA 1
ATOM 1609 C C . PRO A 1 230 ? 26.895 -2.749 65.073 1.00 61.78 230 PRO A C 1
ATOM 1610 O O . PRO A 1 230 ? 26.712 -1.582 65.396 1.00 62.97 230 PRO A O 1
ATOM 1614 N N . ALA A 1 231 ? 26.451 -3.244 63.916 1.00 60.63 231 ALA A N 1
ATOM 1615 C CA . ALA A 1 231 ? 25.745 -2.377 62.970 1.00 56.78 231 ALA A CA 1
ATOM 1616 C C . ALA A 1 231 ? 24.391 -1.974 63.535 1.00 54.12 231 ALA A C 1
ATOM 1617 O O . ALA A 1 231 ? 24.023 -0.801 63.506 1.00 52.45 231 ALA A O 1
ATOM 1619 N N . ALA A 1 232 ? 23.668 -2.927 64.116 1.00 52.93 232 ALA A N 1
ATOM 1620 C CA . ALA A 1 232 ? 22.373 -2.591 64.703 1.00 52.07 232 ALA A CA 1
ATOM 1621 C C . ALA A 1 232 ? 22.508 -1.695 65.922 1.00 52.66 232 ALA A C 1
ATOM 1622 O O . ALA A 1 232 ? 21.674 -0.844 66.154 1.00 50.05 232 ALA A O 1
ATOM 1624 N N . ARG A 1 233 ? 23.566 -1.890 66.690 1.00 54.81 233 ARG A N 1
ATOM 1625 C CA . ARG A 1 233 ? 23.824 -1.072 67.865 1.00 55.40 233 ARG A CA 1
ATOM 1626 C C . ARG A 1 233 ? 24.181 0.354 67.469 1.00 53.67 233 ARG A C 1
ATOM 1627 O O . ARG A 1 233 ? 23.763 1.297 68.148 1.00 53.35 233 ARG A O 1
ATOM 1635 N N . ALA A 1 234 ? 24.979 0.524 66.411 1.00 53.41 234 ALA A N 1
ATOM 1636 C CA . ALA A 1 234 ? 25.279 1.873 65.919 1.00 52.46 234 ALA A CA 1
ATOM 1637 C C . ALA A 1 234 ? 23.975 2.540 65.429 1.00 49.96 234 ALA A C 1
ATOM 1638 O O . ALA A 1 234 ? 23.763 3.723 65.666 1.00 48.21 234 ALA A O 1
ATOM 1640 N N . ASP A 1 235 ? 23.095 1.750 64.818 1.00 48.39 235 ASP A N 1
ATOM 1641 C CA . ASP A 1 235 ? 21.769 2.207 64.362 1.00 47.69 235 ASP A CA 1
ATOM 1642 C C . ASP A 1 235 ? 20.931 2.708 65.526 1.00 44.04 235 ASP A C 1
ATOM 1643 O O . ASP A 1 235 ? 20.364 3.779 65.458 1.00 43.90 235 ASP A O 1
ATOM 1648 N N . LEU A 1 236 ? 20.840 1.921 66.591 1.00 43.41 236 LEU A N 1
ATOM 1649 C CA . LEU A 1 236 ? 20.106 2.323 67.796 1.00 42.83 236 LEU A CA 1
ATOM 1650 C C . LEU A 1 236 ? 20.688 3.546 68.518 1.00 43.25 236 LEU A C 1
ATOM 1651 O O . LEU A 1 236 ? 19.929 4.389 69.048 1.00 38.83 236 LEU A O 1
ATOM 1656 N N . ALA A 1 237 ? 22.025 3.642 68.573 1.00 43.92 237 ALA A N 1
ATOM 1657 C CA . ALA A 1 237 ? 22.641 4.800 69.178 1.00 45.53 237 ALA A CA 1
ATOM 1658 C C . ALA A 1 237 ? 22.205 6.095 68.485 1.00 45.96 237 ALA A C 1
ATOM 1659 O O . ALA A 1 237 ? 21.900 7.097 69.156 1.00 47.52 237 ALA A O 1
ATOM 1661 N N . ALA A 1 238 ? 22.167 6.073 67.156 1.00 45.10 238 ALA A N 1
ATOM 1662 C CA . ALA A 1 238 ? 21.685 7.211 66.390 1.00 44.18 238 ALA A CA 1
ATOM 1663 C C . ALA A 1 238 ? 20.202 7.462 66.662 1.00 42.05 238 ALA A C 1
ATOM 1664 O O . ALA A 1 238 ? 19.779 8.588 66.925 1.00 43.14 238 ALA A O 1
ATOM 1666 N N . GLN A 1 239 ? 19.391 6.427 66.621 1.00 41.35 239 GLN A N 1
ATOM 1667 C CA . GLN A 1 239 ? 18.000 6.621 67.001 1.00 38.53 239 GLN A CA 1
ATOM 1668 C C . GLN A 1 239 ? 17.833 7.330 68.351 1.00 38.40 239 GLN A C 1
ATOM 1669 O O . GLN A 1 239 ? 16.973 8.191 68.488 1.00 35.41 239 GLN A O 1
ATOM 1675 N N . TYR A 1 240 ? 18.662 6.982 69.342 1.00 40.37 240 TYR A N 1
ATOM 1676 C CA . TYR A 1 240 ? 18.519 7.508 70.707 1.00 40.73 240 TYR A CA 1
ATOM 1677 C C . TYR A 1 240 ? 18.760 9.016 70.763 1.00 41.33 240 TYR A C 1
ATOM 1678 O O . TYR A 1 240 ? 18.015 9.754 71.417 1.00 39.11 240 TYR A O 1
ATOM 1687 N N . THR A 1 241 ? 19.794 9.470 70.063 1.00 40.77 241 THR A N 1
ATOM 1688 C CA . THR A 1 241 ? 20.053 10.889 69.904 1.00 40.75 241 THR A CA 1
ATOM 1689 C C . THR A 1 241 ? 18.868 11.673 69.338 1.00 39.31 241 THR A C 1
ATOM 1690 O O . THR A 1 241 ? 18.559 12.782 69.806 1.00 37.41 241 THR A O 1
ATOM 1694 N N . THR A 1 242 ? 18.209 11.070 68.358 1.00 38.32 242 THR A N 1
ATOM 1695 C CA . THR A 1 242 ? 17.071 11.674 67.730 1.00 38.99 242 THR A CA 1
ATOM 1696 C C . THR A 1 242 ? 15.808 11.594 68.572 1.00 37.80 242 THR A C 1
ATOM 1697 O O . THR A 1 242 ? 14.968 12.484 68.501 1.00 36.46 242 THR A O 1
ATOM 1701 N N . VAL A 1 243 ? 15.616 10.495 69.303 1.00 39.72 243 VAL A N 1
ATOM 1702 C CA . VAL A 1 243 ? 14.518 10.425 70.273 1.00 38.35 243 VAL A CA 1
ATOM 1703 C C . VAL A 1 243 ? 14.744 11.535 71.298 1.00 39.76 243 VAL A C 1
ATOM 1704 O O . VAL A 1 243 ? 13.808 12.186 71.738 1.00 39.27 243 VAL A O 1
ATOM 1708 N N . GLY A 1 244 ? 16.000 11.792 71.630 1.00 40.34 244 GLY A N 1
ATOM 1709 C CA . GLY A 1 244 ? 16.321 12.910 72.496 1.00 42.51 244 GLY A CA 1
ATOM 1710 C C . GLY A 1 244 ? 15.867 14.274 71.966 1.00 42.07 244 GLY A C 1
ATOM 1711 O O . GLY A 1 244 ? 15.393 15.107 72.718 1.00 40.45 244 GLY A O 1
ATOM 1712 N N . ARG A 1 245 ? 16.045 14.505 70.667 1.00 42.25 245 ARG A N 1
ATOM 1713 C CA . ARG A 1 245 ? 15.664 15.763 70.060 1.00 41.70 245 ARG A CA 1
ATOM 1714 C C . ARG A 1 245 ? 14.161 15.861 70.111 1.00 40.14 245 ARG A C 1
ATOM 1715 O O . ARG A 1 245 ? 13.621 16.908 70.445 1.00 39.35 245 ARG A O 1
ATOM 1723 N N . MET A 1 246 ? 13.480 14.774 69.772 1.00 42.20 246 MET A N 1
ATOM 1724 C CA . MET A 1 246 ? 12.012 14.735 69.882 1.00 42.07 246 MET A CA 1
ATOM 1725 C C . MET A 1 246 ? 11.548 15.049 71.309 1.00 41.78 246 MET A C 1
ATOM 1726 O O . MET A 1 246 ? 10.591 15.804 71.487 1.00 41.86 246 MET A O 1
ATOM 1731 N N . ASP A 1 247 ? 12.220 14.488 72.320 1.00 41.24 247 ASP A N 1
ATOM 1732 C CA . ASP A 1 247 ? 11.819 14.708 73.719 1.00 42.53 247 ASP A CA 1
ATOM 1733 C C . ASP A 1 247 ? 11.957 16.177 74.109 1.00 41.88 247 ASP A C 1
ATOM 1734 O O . ASP A 1 247 ? 11.078 16.755 74.736 1.00 39.69 247 ASP A O 1
ATOM 1739 N N . GLN A 1 248 ? 13.071 16.783 73.720 1.00 42.69 248 GLN A N 1
ATOM 1740 C CA . GLN A 1 248 ? 13.239 18.210 73.920 1.00 41.24 248 GLN A CA 1
ATOM 1741 C C . GLN A 1 248 ? 12.175 19.028 73.220 1.00 39.37 248 GLN A C 1
ATOM 1742 O O . GLN A 1 248 ? 11.811 20.081 73.717 1.00 42.14 248 GLN A O 1
ATOM 1748 N N . GLY A 1 249 ? 11.696 18.575 72.058 1.00 36.44 249 GLY A N 1
ATOM 1749 C CA . GLY A 1 249 ? 10.673 19.284 71.320 1.00 35.41 249 GLY A CA 1
ATOM 1750 C C . GLY A 1 249 ? 9.360 19.205 72.052 1.00 35.21 249 GLY A C 1
ATOM 1751 O O . GLY A 1 249 ? 8.566 20.152 72.064 1.00 34.46 249 GLY A O 1
ATOM 1752 N N . VAL A 1 250 ? 9.093 18.077 72.657 1.00 35.59 250 VAL A N 1
ATOM 1753 C CA . VAL A 1 250 ? 7.876 17.974 73.481 1.00 38.72 250 VAL A CA 1
ATOM 1754 C C . VAL A 1 250 ? 7.943 18.990 74.637 1.00 39.18 250 VAL A C 1
ATOM 1755 O O . VAL A 1 250 ? 6.964 19.650 74.949 1.00 39.85 250 VAL A O 1
ATOM 1759 N N . GLY A 1 251 ? 9.124 19.115 75.239 1.00 40.34 251 GLY A N 1
ATOM 1760 C CA . GLY A 1 251 ? 9.376 20.123 76.254 1.00 42.11 251 GLY A CA 1
ATOM 1761 C C . GLY A 1 251 ? 9.057 21.530 75.795 1.00 41.53 251 GLY A C 1
ATOM 1762 O O . GLY A 1 251 ? 8.347 22.278 76.468 1.00 42.38 251 GLY A O 1
ATOM 1763 N N . LEU A 1 252 ? 9.583 21.895 74.636 1.00 40.60 252 LEU A N 1
ATOM 1764 C CA . LEU A 1 252 ? 9.356 23.239 74.102 1.00 40.07 252 LEU A CA 1
ATOM 1765 C C . LEU A 1 252 ? 7.886 23.513 73.840 1.00 38.98 252 LEU A C 1
ATOM 1766 O O . LEU A 1 252 ? 7.399 24.575 74.143 1.00 39.87 252 LEU A O 1
ATOM 1771 N N . VAL A 1 253 ? 7.191 22.542 73.279 1.00 38.22 253 VAL A N 1
ATOM 1772 C CA . VAL A 1 253 ? 5.808 22.726 72.940 1.00 40.72 253 VAL A CA 1
ATOM 1773 C C . VAL A 1 253 ? 4.997 22.967 74.205 1.00 40.82 253 VAL A C 1
ATOM 1774 O O . VAL A 1 253 ? 4.139 23.829 74.239 1.00 44.02 253 VAL A O 1
ATOM 1778 N N . LEU A 1 254 ? 5.254 22.166 75.225 1.00 43.80 254 LEU A N 1
ATOM 1779 C CA . LEU A 1 254 ? 4.527 22.276 76.479 1.00 43.52 254 LEU A CA 1
ATOM 1780 C C . LEU A 1 254 ? 4.811 23.582 77.169 1.00 41.94 254 LEU A C 1
ATOM 1781 O O . LEU A 1 254 ? 3.921 24.201 77.756 1.00 39.77 254 LEU A O 1
ATOM 1786 N N . GLN A 1 255 ? 6.057 24.028 77.046 1.00 43.71 255 GLN A N 1
ATOM 1787 C CA . GLN A 1 255 ? 6.483 25.305 77.596 1.00 43.74 255 GLN A CA 1
ATOM 1788 C C . GLN A 1 255 ? 5.791 26.497 76.923 1.00 44.00 255 GLN A C 1
ATOM 1789 O O . GLN A 1 255 ? 5.444 27.465 77.591 1.00 43.78 255 GLN A O 1
ATOM 1795 N N . GLU A 1 256 ? 5.588 26.430 75.605 1.00 42.81 256 GLU A N 1
ATOM 1796 C CA . GLU A 1 256 ? 4.810 27.455 74.917 1.00 43.02 256 GLU A CA 1
ATOM 1797 C C . GLU A 1 256 ? 3.357 27.509 75.409 1.00 41.84 256 GLU A C 1
ATOM 1798 O O . GLU A 1 256 ? 2.791 28.591 75.526 1.00 41.76 256 GLU A O 1
ATOM 1804 N N . LEU A 1 257 ? 2.746 26.366 75.688 1.00 40.41 257 LEU A N 1
ATOM 1805 C CA . LEU A 1 257 ? 1.349 26.375 76.194 1.00 43.17 257 LEU A CA 1
ATOM 1806 C C . LEU A 1 257 ? 1.284 26.934 77.604 1.00 44.96 257 LEU A C 1
ATOM 1807 O O . LEU A 1 257 ? 0.287 27.553 77.990 1.00 43.90 257 LEU A O 1
ATOM 1812 N N . ARG A 1 258 ? 2.357 26.712 78.355 1.00 47.01 258 ARG A N 1
ATOM 1813 C CA . ARG A 1 258 ? 2.492 27.253 79.699 1.00 52.44 258 ARG A CA 1
ATOM 1814 C C . ARG A 1 258 ? 2.690 28.781 79.608 1.00 52.42 258 ARG A C 1
ATOM 1815 O O . ARG A 1 258 ? 1.965 29.530 80.245 1.00 53.70 258 ARG A O 1
ATOM 1823 N N . ASP A 1 259 ? 3.618 29.238 78.777 1.00 50.12 259 ASP A N 1
ATOM 1824 C CA . ASP A 1 259 ? 3.830 30.685 78.560 1.00 51.55 259 ASP A CA 1
ATOM 1825 C C . ASP A 1 259 ? 2.564 31.388 78.121 1.00 48.80 259 ASP A C 1
ATOM 1826 O O . ASP A 1 259 ? 2.310 32.488 78.518 1.00 49.41 259 ASP A O 1
ATOM 1831 N N . ALA A 1 260 ? 1.775 30.757 77.271 1.00 48.76 260 ALA A N 1
ATOM 1832 C CA . ALA A 1 260 ? 0.517 31.342 76.821 1.00 47.62 260 ALA A CA 1
ATOM 1833 C C . ALA A 1 260 ? -0.592 31.179 77.849 1.00 49.27 260 ALA A C 1
ATOM 1834 O O . ALA A 1 260 ? -1.673 31.720 77.674 1.00 50.82 260 ALA A O 1
ATOM 1836 N N . GLY A 1 261 ? -0.325 30.436 78.920 1.00 49.49 261 GLY A N 1
ATOM 1837 C CA . GLY A 1 261 ? -1.275 30.283 80.006 1.00 49.28 261 GLY A CA 1
ATOM 1838 C C . GLY A 1 261 ? -2.457 29.391 79.703 1.00 47.56 261 GLY A C 1
ATOM 1839 O O . GLY A 1 261 ? -3.481 29.527 80.336 1.00 46.87 261 GLY A O 1
ATOM 1840 N N . VAL A 1 262 ? -2.309 28.456 78.769 1.00 45.95 262 VAL A N 1
ATOM 1841 C CA . VAL A 1 262 ? -3.409 27.558 78.414 1.00 46.09 262 VAL A CA 1
ATOM 1842 C C . VAL A 1 262 ? -3.167 26.084 78.775 1.00 45.39 262 VAL A C 1
ATOM 1843 O O . VAL A 1 262 ? -4.099 25.297 78.745 1.00 45.67 262 VAL A O 1
ATOM 1847 N N . LEU A 1 263 ? -1.930 25.709 79.095 1.00 46.77 263 LEU A N 1
ATOM 1848 C CA . LEU A 1 263 ? -1.623 24.307 79.398 1.00 47.16 263 LEU A CA 1
ATOM 1849 C C . LEU A 1 263 ? -2.620 23.675 80.391 1.00 48.04 263 LEU A C 1
ATOM 1850 O O . LEU A 1 263 ? -3.025 22.538 80.213 1.00 47.02 263 LEU A O 1
ATOM 1855 N N . ASN A 1 264 ? -3.034 24.431 81.404 1.00 50.17 264 ASN A N 1
ATOM 1856 C CA . ASN A 1 264 ? -3.919 23.916 82.427 1.00 53.90 264 ASN A CA 1
ATOM 1857 C C . ASN A 1 264 ? -5.390 23.769 81.990 1.00 52.21 264 ASN A C 1
ATOM 1858 O O . ASN A 1 264 ? -6.225 23.349 82.766 1.00 52.74 264 ASN A O 1
ATOM 1863 N N . ASP A 1 265 ? -5.683 24.062 80.726 1.00 52.18 265 ASP A N 1
ATOM 1864 C CA . ASP A 1 265 ? -7.013 23.913 80.150 1.00 52.53 265 ASP A CA 1
ATOM 1865 C C . ASP A 1 265 ? -6.980 22.949 78.963 1.00 48.03 265 ASP A C 1
ATOM 1866 O O . ASP A 1 265 ? -7.942 22.857 78.230 1.00 46.32 265 ASP A O 1
ATOM 1871 N N . THR A 1 266 ? -5.870 22.239 78.793 1.00 43.39 266 THR A N 1
ATOM 1872 C CA . THR A 1 266 ? -5.598 21.520 77.573 1.00 41.22 266 THR A CA 1
ATOM 1873 C C . THR A 1 266 ? -5.371 20.011 77.822 1.00 39.79 266 THR A C 1
ATOM 1874 O O . THR A 1 266 ? -4.513 19.621 78.590 1.00 38.36 266 THR A O 1
ATOM 1878 N N . LEU A 1 267 ? -6.141 19.173 77.136 1.00 40.83 267 LEU A N 1
ATOM 1879 C CA . LEU A 1 267 ? -5.903 17.719 77.103 1.00 39.56 267 LEU A CA 1
ATOM 1880 C C . LEU A 1 267 ? -4.679 17.442 76.265 1.00 37.89 267 LEU A C 1
ATOM 1881 O O . LEU A 1 267 ? -4.629 17.864 75.130 1.00 37.91 267 LEU A O 1
ATOM 1886 N N . VAL A 1 268 ? -3.656 16.827 76.850 1.00 38.52 268 VAL A N 1
ATOM 1887 C CA . VAL A 1 268 ? -2.429 16.477 76.127 1.00 36.88 268 VAL A CA 1
ATOM 1888 C C . VAL A 1 268 ? -2.370 14.977 75.965 1.00 36.99 268 VAL A C 1
ATOM 1889 O O . VAL A 1 268 ? -2.468 14.242 76.941 1.00 39.27 268 VAL A O 1
ATOM 1893 N N . ILE A 1 269 ? -2.286 14.533 74.717 1.00 37.14 269 ILE A N 1
ATOM 1894 C CA . ILE A 1 269 ? -2.071 13.138 74.379 1.00 37.63 269 ILE A CA 1
ATOM 1895 C C . ILE A 1 269 ? -0.759 13.034 73.641 1.00 35.69 269 ILE A C 1
ATOM 1896 O O . ILE A 1 269 ? -0.480 13.847 72.788 1.00 38.41 269 ILE A O 1
ATOM 1901 N N . PHE A 1 270 ? 0.078 12.082 74.027 1.00 36.54 270 PHE A N 1
ATOM 1902 C CA . PHE A 1 270 ? 1.311 11.772 73.328 1.00 34.38 270 PHE A CA 1
ATOM 1903 C C . PHE A 1 270 ? 1.292 10.333 72.873 1.00 34.17 270 PHE A C 1
ATOM 1904 O O . PHE A 1 270 ? 1.068 9.431 73.682 1.00 35.14 270 PHE A O 1
ATOM 1912 N N . THR A 1 271 ? 1.527 10.100 71.588 1.00 34.56 271 THR A N 1
ATOM 1913 C CA . THR A 1 271 ? 1.676 8.747 71.054 1.00 35.89 271 THR A CA 1
ATOM 1914 C C . THR A 1 271 ? 2.655 8.682 69.944 1.00 34.48 271 THR A C 1
ATOM 1915 O O . THR A 1 271 ? 3.304 9.661 69.631 1.00 36.01 271 THR A O 1
ATOM 1919 N N . SER A 1 272 ? 2.702 7.514 69.297 1.00 34.19 272 SER A N 1
ATOM 1920 C CA . SER A 1 272 ? 3.425 7.329 68.060 1.00 36.53 272 SER A CA 1
ATOM 1921 C C . SER A 1 272 ? 2.536 6.591 67.049 1.00 36.59 272 SER A C 1
ATOM 1922 O O . SER A 1 272 ? 1.539 5.951 67.423 1.00 36.50 272 SER A O 1
ATOM 1925 N N . ASP A 1 273 ? 2.861 6.714 65.760 1.00 37.44 273 ASP A N 1
ATOM 1926 C CA . ASP A 1 273 ? 1.997 6.176 64.661 1.00 35.13 273 ASP A CA 1
ATOM 1927 C C . ASP A 1 273 ? 2.211 4.657 64.357 1.00 35.83 273 ASP A C 1
ATOM 1928 O O . ASP A 1 273 ? 1.293 3.950 63.961 1.00 32.78 273 ASP A O 1
ATOM 1933 N N . ASN A 1 274 ? 3.436 4.183 64.546 1.00 34.77 274 ASN A N 1
ATOM 1934 C CA . ASN A 1 274 ? 3.786 2.781 64.291 1.00 35.87 274 ASN A CA 1
ATOM 1935 C C . ASN A 1 274 ? 5.045 2.372 65.042 1.00 35.98 274 ASN A C 1
ATOM 1936 O O . ASN A 1 274 ? 5.662 3.192 65.715 1.00 36.08 274 ASN A O 1
ATOM 1941 N N . GLY A 1 275 ? 5.415 1.101 64.939 1.00 36.57 275 GLY A N 1
ATOM 1942 C CA . GLY A 1 275 ? 6.538 0.576 65.686 1.00 36.30 275 GLY A CA 1
ATOM 1943 C C . GLY A 1 275 ? 7.824 1.027 65.055 1.00 37.34 275 GLY A C 1
ATOM 1944 O O . GLY A 1 275 ? 7.819 1.554 63.957 1.00 34.99 275 GLY A O 1
ATOM 1945 N N . ILE A 1 276 ? 8.928 0.785 65.741 1.00 38.03 276 ILE A N 1
ATOM 1946 C CA . ILE A 1 276 ? 10.217 1.249 65.271 1.00 38.42 276 ILE A CA 1
ATOM 1947 C C . ILE A 1 276 ? 10.667 0.522 63.993 1.00 38.74 276 ILE A C 1
ATOM 1948 O O . ILE A 1 276 ? 10.296 -0.624 63.767 1.00 37.65 276 ILE A O 1
ATOM 1953 N N . PRO A 1 277 ? 11.456 1.205 63.147 1.00 40.32 277 PRO A N 1
ATOM 1954 C CA . PRO A 1 277 ? 11.828 0.755 61.808 1.00 42.02 277 PRO A CA 1
ATOM 1955 C C . PRO A 1 277 ? 13.046 -0.161 61.881 1.00 41.91 277 PRO A C 1
ATOM 1956 O O . PRO A 1 277 ? 14.171 0.183 61.449 1.00 40.85 277 PRO A O 1
ATOM 1960 N N . PHE A 1 278 ? 12.756 -1.324 62.450 1.00 42.33 278 PHE A N 1
ATOM 1961 C CA . PHE A 1 278 ? 13.701 -2.416 62.643 1.00 41.84 278 PHE A CA 1
ATOM 1962 C C . PHE A 1 278 ? 12.967 -3.697 62.326 1.00 39.84 278 PHE A C 1
ATOM 1963 O O . PHE A 1 278 ? 11.723 -3.697 62.206 1.00 38.61 278 PHE A O 1
ATOM 1971 N N . PRO A 1 279 ? 13.700 -4.811 62.226 1.00 40.23 279 PRO A N 1
ATOM 1972 C CA . PRO A 1 279 ? 13.040 -6.066 61.872 1.00 39.83 279 PRO A CA 1
ATOM 1973 C C . PRO A 1 279 ? 11.909 -6.420 62.826 1.00 41.21 279 PRO A C 1
ATOM 1974 O O . PRO A 1 279 ? 12.081 -6.291 64.017 1.00 40.49 279 PRO A O 1
ATOM 1978 N N . SER A 1 280 ? 10.777 -6.880 62.298 1.00 41.27 280 SER A N 1
ATOM 1979 C CA . SER A 1 280 ? 9.601 -7.267 63.085 1.00 41.86 280 SER A CA 1
ATOM 1980 C C . SER A 1 280 ? 8.826 -6.096 63.582 1.00 42.10 280 SER A C 1
ATOM 1981 O O . SER A 1 280 ? 7.720 -6.267 64.127 1.00 39.99 280 SER A O 1
ATOM 1984 N N . GLY A 1 281 ? 9.373 -4.893 63.368 1.00 43.36 281 GLY A N 1
ATOM 1985 C CA . GLY A 1 281 ? 8.726 -3.676 63.799 1.00 41.52 281 GLY A CA 1
ATOM 1986 C C . GLY A 1 281 ? 7.821 -3.131 62.744 1.00 40.33 281 GLY A C 1
ATOM 1987 O O . GLY A 1 281 ? 6.860 -3.804 62.333 1.00 41.08 281 GLY A O 1
ATOM 1988 N N . ARG A 1 282 ? 8.121 -1.912 62.301 1.00 39.71 282 ARG A N 1
ATOM 1989 C CA . ARG A 1 282 ? 7.305 -1.200 61.314 1.00 38.55 282 ARG A CA 1
ATOM 1990 C C . ARG A 1 282 ? 6.954 -2.065 60.083 1.00 36.34 282 ARG A C 1
ATOM 1991 O O . ARG A 1 282 ? 7.830 -2.747 59.531 1.00 35.36 282 ARG A O 1
ATOM 1999 N N . THR A 1 283 ? 5.662 -2.039 59.729 1.00 33.85 283 THR A N 1
ATOM 2000 C CA . THR A 1 283 ? 5.012 -2.847 58.672 1.00 36.32 283 THR A CA 1
ATOM 2001 C C . THR A 1 283 ? 4.510 -4.218 59.118 1.00 36.20 283 THR A C 1
ATOM 2002 O O . THR A 1 283 ? 3.911 -4.923 58.320 1.00 37.00 283 THR A O 1
ATOM 2006 N N . ASN A 1 284 ? 4.791 -4.617 60.348 1.00 37.50 284 ASN A N 1
ATOM 2007 C CA . ASN A 1 284 ? 4.251 -5.878 60.869 1.00 38.88 284 ASN A CA 1
ATOM 2008 C C . ASN A 1 284 ? 3.093 -5.630 61.821 1.00 36.39 284 ASN A C 1
ATOM 2009 O O . ASN A 1 284 ? 3.056 -4.614 62.517 1.00 37.52 284 ASN A O 1
ATOM 2014 N N . LEU A 1 285 ? 2.169 -6.575 61.860 1.00 37.43 285 LEU A N 1
ATOM 2015 C CA . LEU A 1 285 ? 1.156 -6.620 62.896 1.00 37.09 285 LEU A CA 1
ATOM 2016 C C . LEU A 1 285 ? 1.606 -7.461 64.123 1.00 39.91 285 LEU A C 1
ATOM 2017 O O . LEU A 1 285 ? 0.782 -7.848 64.955 1.00 44.21 285 LEU A O 1
ATOM 2022 N N . TYR A 1 286 ? 2.904 -7.756 64.210 1.00 37.13 286 TYR A N 1
ATOM 2023 C CA . TYR A 1 286 ? 3.495 -8.287 65.412 1.00 38.26 286 TYR A CA 1
ATOM 2024 C C . TYR A 1 286 ? 3.547 -7.199 66.475 1.00 37.82 286 TYR A C 1
ATOM 2025 O O . TYR A 1 286 ? 3.443 -6.006 66.183 1.00 40.39 286 TYR A O 1
ATOM 2034 N N . TRP A 1 287 ? 3.711 -7.599 67.725 1.00 38.91 287 TRP A N 1
ATOM 2035 C CA . TRP A 1 287 ? 3.756 -6.660 68.847 1.00 37.45 287 TRP A CA 1
ATOM 2036 C C . TRP A 1 287 ? 4.740 -5.504 68.604 1.00 36.14 287 TRP A C 1
ATOM 2037 O O . TRP A 1 287 ? 4.425 -4.363 68.836 1.00 32.56 287 TRP A O 1
ATOM 2048 N N . PRO A 1 288 ? 5.952 -5.804 68.155 1.00 36.68 288 PRO A N 1
ATOM 2049 C CA . PRO A 1 288 ? 6.852 -4.684 67.927 1.00 36.14 288 PRO A CA 1
ATOM 2050 C C . PRO A 1 288 ? 6.423 -3.667 66.839 1.00 35.76 288 PRO A C 1
ATOM 2051 O O . PRO A 1 288 ? 6.884 -2.523 66.844 1.00 36.69 288 PRO A O 1
ATOM 2055 N N . GLY A 1 289 ? 5.566 -4.058 65.920 1.00 34.69 289 GLY A N 1
ATOM 2056 C CA . GLY A 1 289 ? 5.103 -3.138 64.910 1.00 32.65 289 GLY A CA 1
ATOM 2057 C C . GLY A 1 289 ? 3.882 -2.347 65.280 1.00 32.32 289 GLY A C 1
ATOM 2058 O O . GLY A 1 289 ? 3.679 -1.291 64.691 1.00 31.26 289 GLY A O 1
ATOM 2059 N N . THR A 1 290 ? 3.087 -2.822 66.244 1.00 32.28 290 THR A N 1
ATOM 2060 C CA . THR A 1 290 ? 1.836 -2.149 66.575 1.00 33.40 290 THR A CA 1
ATOM 2061 C C . THR A 1 290 ? 1.747 -1.549 67.969 1.00 35.66 290 THR A C 1
ATOM 2062 O O . THR A 1 290 ? 0.912 -0.651 68.178 1.00 36.09 290 THR A O 1
ATOM 2066 N N . ALA A 1 291 ? 2.595 -2.000 68.897 1.00 38.38 291 ALA A N 1
ATOM 2067 C CA . ALA A 1 291 ? 2.614 -1.459 70.257 1.00 39.31 291 ALA A CA 1
ATOM 2068 C C . ALA A 1 291 ? 3.183 -0.064 70.243 1.00 38.20 291 ALA A C 1
ATOM 2069 O O . ALA A 1 291 ? 4.268 0.143 69.725 1.00 38.84 291 ALA A O 1
ATOM 2071 N N . GLU A 1 292 ? 2.479 0.859 70.897 1.00 38.28 292 GLU A N 1
ATOM 2072 C CA . GLU A 1 292 ? 2.812 2.289 70.891 1.00 38.27 292 GLU A CA 1
ATOM 2073 C C . GLU A 1 292 ? 2.799 2.875 72.313 1.00 36.79 292 GLU A C 1
ATOM 2074 O O . GLU A 1 292 ? 1.947 2.492 73.153 1.00 34.53 292 GLU A O 1
ATOM 2080 N N . PRO A 1 293 ? 3.730 3.813 72.599 1.00 36.36 293 PRO A N 1
ATOM 2081 C CA . PRO A 1 293 ? 3.592 4.577 73.827 1.00 37.95 293 PRO A CA 1
ATOM 2082 C C . PRO A 1 293 ? 2.313 5.400 73.767 1.00 36.21 293 PRO A C 1
ATOM 2083 O O . PRO A 1 293 ? 1.895 5.813 72.700 1.00 36.27 293 PRO A O 1
ATOM 2087 N N . LEU A 1 294 ? 1.681 5.599 74.898 1.00 37.72 294 LEU A N 1
ATOM 2088 C CA . LEU A 1 294 ? 0.493 6.440 74.980 1.00 37.81 294 LEU A CA 1
ATOM 2089 C C . LEU A 1 294 ? 0.365 7.055 76.365 1.00 38.81 294 LEU A C 1
ATOM 2090 O O . LEU A 1 294 ? 0.232 6.341 77.351 1.00 44.86 294 LEU A O 1
ATOM 2095 N N . LEU A 1 295 ? 0.416 8.379 76.412 1.00 40.05 295 LEU A N 1
ATOM 2096 C CA . LEU A 1 295 ? 0.225 9.183 77.618 1.00 41.33 295 LEU A CA 1
ATOM 2097 C C . LEU A 1 295 ? -1.019 10.047 77.408 1.00 39.66 295 LEU A C 1
ATOM 2098 O O . LEU A 1 295 ? -1.196 10.647 76.347 1.00 40.32 295 LEU A O 1
ATOM 2103 N N . VAL A 1 296 ? -1.881 10.099 78.408 1.00 38.58 296 VAL A N 1
ATOM 2104 C CA . VAL A 1 296 ? -3.047 10.971 78.382 1.00 37.74 296 VAL A CA 1
ATOM 2105 C C . VAL A 1 296 ? -3.123 11.795 79.654 1.00 38.90 296 VAL A C 1
ATOM 2106 O O . VAL A 1 296 ? -3.161 11.242 80.758 1.00 39.24 296 VAL A O 1
ATOM 2110 N N . SER A 1 297 ? -3.088 13.116 79.487 1.00 37.89 297 SER A N 1
ATOM 2111 C CA . SER A 1 297 ? -2.974 14.048 80.581 1.00 40.03 297 SER A CA 1
ATOM 2112 C C . SER A 1 297 ? -4.128 15.040 80.515 1.00 41.20 297 SER A C 1
ATOM 2113 O O . SER A 1 297 ? -4.161 15.924 79.644 1.00 41.74 297 SER A O 1
ATOM 2116 N N . SER A 1 298 ? -5.083 14.864 81.412 1.00 41.75 298 SER A N 1
ATOM 2117 C CA . SER A 1 298 ? -6.203 15.753 81.515 1.00 43.37 298 SER A CA 1
ATOM 2118 C C . SER A 1 298 ? -6.042 16.582 82.766 1.00 45.31 298 SER A C 1
ATOM 2119 O O . SER A 1 298 ? -5.859 16.025 83.859 1.00 48.22 298 SER A O 1
ATOM 2122 N N . PRO A 1 299 ? -6.106 17.914 82.621 1.00 46.05 299 PRO A N 1
ATOM 2123 C CA . PRO A 1 299 ? -6.036 18.789 83.768 1.00 47.93 299 PRO A CA 1
ATOM 2124 C C . PRO A 1 299 ? -7.267 18.718 84.672 1.00 50.65 299 PRO A C 1
ATOM 2125 O O . PRO A 1 299 ? -7.216 19.181 85.804 1.00 52.08 299 PRO A O 1
ATOM 2129 N N . GLU A 1 300 ? -8.348 18.136 84.173 1.00 51.93 300 GLU A N 1
ATOM 2130 C CA . GLU A 1 300 ? -9.566 17.964 84.943 1.00 55.87 300 GLU A CA 1
ATOM 2131 C C . GLU A 1 300 ? -9.687 16.598 85.602 1.00 55.62 300 GLU A C 1
ATOM 2132 O O . GLU A 1 300 ? -10.616 16.370 86.367 1.00 55.74 300 GLU A O 1
ATOM 2138 N N . HIS A 1 301 ? -8.753 15.699 85.309 1.00 54.77 301 HIS A N 1
ATOM 2139 C CA . HIS A 1 301 ? -8.751 14.359 85.922 1.00 57.72 301 HIS A CA 1
ATOM 2140 C C . HIS A 1 301 ? -7.377 14.007 86.492 1.00 54.82 301 HIS A C 1
ATOM 2141 O O . HIS A 1 301 ? -6.625 13.242 85.922 1.00 50.26 301 HIS A O 1
ATOM 2148 N N . PRO A 1 302 ? -7.057 14.579 87.638 1.00 56.80 302 PRO A N 1
ATOM 2149 C CA . PRO A 1 302 ? -5.752 14.340 88.232 1.00 57.36 302 PRO A CA 1
ATOM 2150 C C . PRO A 1 302 ? -5.661 13.055 89.091 1.00 56.51 302 PRO A C 1
ATOM 2151 O O . PRO A 1 302 ? -4.557 12.659 89.439 1.00 55.70 302 PRO A O 1
ATOM 2155 N N . LYS A 1 303 ? -6.790 12.401 89.396 1.00 55.62 303 LYS A N 1
ATOM 2156 C CA . LYS A 1 303 ? -6.789 11.216 90.273 1.00 57.40 303 LYS A CA 1
ATOM 2157 C C . LYS A 1 303 ? -5.690 10.194 89.926 1.00 57.06 303 LYS A C 1
ATOM 2158 O O . LYS A 1 303 ? -5.093 9.584 90.808 1.00 55.80 303 LYS A O 1
ATOM 2161 N N . ARG A 1 304 ? -5.442 10.004 88.632 1.00 55.11 304 ARG A N 1
ATOM 2162 C CA . ARG A 1 304 ? -4.614 8.912 88.152 1.00 53.45 304 ARG A CA 1
ATOM 2163 C C . ARG A 1 304 ? -3.294 9.339 87.538 1.00 51.11 304 ARG A C 1
ATOM 2164 O O . ARG A 1 304 ? -2.622 8.567 86.847 1.00 48.23 304 ARG A O 1
ATOM 2172 N N . TRP A 1 305 ? -2.933 10.578 87.792 1.00 49.93 305 TRP A N 1
ATOM 2173 C CA . TRP A 1 305 ? -1.714 11.135 87.279 1.00 49.31 305 TRP A CA 1
ATOM 2174 C C . TRP A 1 305 ? -0.573 10.328 87.790 1.00 47.31 305 TRP A C 1
ATOM 2175 O O . TRP A 1 305 ? -0.459 10.138 88.954 1.00 49.15 305 TRP A O 1
ATOM 2186 N N . GLY A 1 306 ? 0.293 9.860 86.922 1.00 47.08 306 GLY A N 1
ATOM 2187 C CA . GLY A 1 306 ? 1.465 9.122 87.369 1.00 48.07 306 GLY A CA 1
ATOM 2188 C C . GLY A 1 306 ? 1.199 7.647 87.515 1.00 49.58 306 GLY A C 1
ATOM 2189 O O . GLY A 1 306 ? 2.060 6.929 87.996 1.00 51.28 306 GLY A O 1
ATOM 2190 N N . GLN A 1 307 ? 0.009 7.178 87.123 1.00 50.31 307 GLN A N 1
ATOM 2191 C CA . GLN A 1 307 ? -0.302 5.755 87.188 1.00 50.91 307 GLN A CA 1
ATOM 2192 C C . GLN A 1 307 ? -0.208 5.114 85.815 1.00 47.86 307 GLN A C 1
ATOM 2193 O O . GLN A 1 307 ? -0.114 5.807 84.788 1.00 47.28 307 GLN A O 1
ATOM 2199 N N . VAL A 1 308 ? -0.244 3.787 85.823 1.00 46.61 308 VAL A N 1
ATOM 2200 C CA . VAL A 1 308 ? -0.127 2.968 84.648 1.00 45.96 308 VAL A CA 1
ATOM 2201 C C . VAL A 1 308 ? -1.423 2.176 84.479 1.00 46.70 308 VAL A C 1
ATOM 2202 O O . VAL A 1 308 ? -1.886 1.551 85.422 1.00 48.30 308 VAL A O 1
ATOM 2206 N N . SER A 1 309 ? -2.031 2.266 83.303 1.00 46.76 309 SER A N 1
ATOM 2207 C CA . SER A 1 309 ? -3.213 1.486 82.969 1.00 49.43 309 SER A CA 1
ATOM 2208 C C . SER A 1 309 ? -2.792 0.243 82.228 1.00 49.59 309 SER A C 1
ATOM 2209 O O . SER A 1 309 ? -1.864 0.280 81.430 1.00 47.26 309 SER A O 1
ATOM 2212 N N . GLU A 1 310 ? -3.518 -0.835 82.483 1.00 49.98 310 GLU A N 1
ATOM 2213 C CA . GLU A 1 310 ? -3.294 -2.113 81.840 1.00 52.68 310 GLU A CA 1
ATOM 2214 C C . GLU A 1 310 ? -4.316 -2.384 80.712 1.00 49.36 310 GLU A C 1
ATOM 2215 O O . GLU A 1 310 ? -4.204 -3.371 80.011 1.00 47.25 310 GLU A O 1
ATOM 2221 N N . ALA A 1 311 ? -5.332 -1.536 80.598 1.00 48.22 311 ALA A N 1
ATOM 2222 C CA . ALA A 1 311 ? -6.422 -1.724 79.646 1.00 47.40 311 ALA A CA 1
ATOM 2223 C C . ALA A 1 311 ? -5.871 -1.750 78.214 1.00 45.18 311 ALA A C 1
ATOM 2224 O O . ALA A 1 311 ? -4.938 -1.030 77.892 1.00 42.70 311 ALA A O 1
ATOM 2226 N N . TYR A 1 312 ? -6.447 -2.618 77.398 1.00 42.20 312 TYR A N 1
ATOM 2227 C CA . TYR A 1 312 ? -6.026 -2.789 76.038 1.00 41.38 312 TYR A CA 1
ATOM 2228 C C . TYR A 1 312 ? -6.748 -1.755 75.204 1.00 39.71 312 TYR A C 1
ATOM 2229 O O . TYR A 1 312 ? -7.954 -1.738 75.153 1.00 38.44 312 TYR A O 1
ATOM 2238 N N . VAL A 1 313 ? -5.981 -0.846 74.618 1.00 39.21 313 VAL A N 1
ATOM 2239 C CA . VAL A 1 313 ? -6.525 0.277 73.875 1.00 38.96 313 VAL A CA 1
ATOM 2240 C C . VAL A 1 313 ? -5.864 0.436 72.495 1.00 36.98 313 VAL A C 1
ATOM 2241 O O . VAL A 1 313 ? -4.751 -0.004 72.261 1.00 34.40 313 VAL A O 1
ATOM 2245 N N . SER A 1 314 ? -6.595 1.103 71.614 1.00 38.43 314 SER A N 1
ATOM 2246 C CA . SER A 1 314 ? -6.253 1.273 70.230 1.00 40.80 314 SER A CA 1
ATOM 2247 C C . SER A 1 314 ? -6.166 2.756 69.919 1.00 39.97 314 SER A C 1
ATOM 2248 O O . SER A 1 314 ? -6.984 3.534 70.385 1.00 44.68 314 SER A O 1
ATOM 2251 N N . LEU A 1 315 ? -5.221 3.149 69.095 1.00 38.70 315 LEU A N 1
ATOM 2252 C CA . LEU A 1 315 ? -5.295 4.469 68.429 1.00 39.28 315 LEU A CA 1
ATOM 2253 C C . LEU A 1 315 ? -6.650 4.807 67.725 1.00 38.34 315 LEU A C 1
ATOM 2254 O O . LEU A 1 315 ? -6.989 5.987 67.549 1.00 40.12 315 LEU A O 1
ATOM 2259 N N . LEU A 1 316 ? -7.438 3.799 67.360 1.00 37.04 316 LEU A N 1
ATOM 2260 C CA . LEU A 1 316 ? -8.845 4.032 66.982 1.00 37.32 316 LEU A CA 1
ATOM 2261 C C . LEU A 1 316 ? -9.702 4.725 68.049 1.00 37.16 316 LEU A C 1
ATOM 2262 O O . LEU A 1 316 ? -10.815 5.187 67.767 1.00 38.55 316 LEU A O 1
ATOM 2267 N N . ASP A 1 317 ? -9.215 4.756 69.280 1.00 40.60 317 ASP A N 1
ATOM 2268 C CA . ASP A 1 317 ? -9.922 5.400 70.391 1.00 42.02 317 ASP A CA 1
ATOM 2269 C C . ASP A 1 317 ? -9.695 6.925 70.505 1.00 40.70 317 ASP A C 1
ATOM 2270 O O . ASP A 1 317 ? -10.459 7.614 71.209 1.00 38.55 317 ASP A O 1
ATOM 2275 N N . LEU A 1 318 ? -8.629 7.450 69.886 1.00 35.17 318 LEU A N 1
ATOM 2276 C CA . LEU A 1 318 ? -8.262 8.849 70.041 1.00 38.22 318 LEU A CA 1
ATOM 2277 C C . LEU A 1 318 ? -9.282 9.861 69.493 1.00 35.90 318 LEU A C 1
ATOM 2278 O O . LEU A 1 318 ? -9.586 10.853 70.151 1.00 38.44 318 LEU A O 1
ATOM 2283 N N . THR A 1 319 ? -9.785 9.622 68.285 1.00 37.04 319 THR A N 1
ATOM 2284 C CA . THR A 1 319 ? -10.863 10.439 67.691 1.00 35.45 319 THR A CA 1
ATOM 2285 C C . THR A 1 319 ? -12.108 10.473 68.599 1.00 35.15 319 THR A C 1
ATOM 2286 O O . THR A 1 319 ? -12.598 11.561 68.905 1.00 39.26 319 THR A O 1
ATOM 2290 N N . PRO A 1 320 ? -12.581 9.317 69.096 1.00 33.88 320 PRO A N 1
ATOM 2291 C CA . PRO A 1 320 ? -13.752 9.407 69.982 1.00 34.74 320 PRO A CA 1
ATOM 2292 C C . PRO A 1 320 ? -13.416 9.999 71.367 1.00 35.49 320 PRO A C 1
ATOM 2293 O O . PRO A 1 320 ? -14.280 10.550 72.011 1.00 35.59 320 PRO A O 1
ATOM 2297 N N . THR A 1 321 ? -12.151 9.906 71.790 1.00 36.90 321 THR A N 1
ATOM 2298 C CA . THR A 1 321 ? -11.677 10.534 73.027 1.00 36.35 321 THR A CA 1
ATOM 2299 C C . THR A 1 321 ? -11.709 12.058 72.856 1.00 37.29 321 THR A C 1
ATOM 2300 O O . THR A 1 321 ? -12.204 12.761 73.716 1.00 38.92 321 THR A O 1
ATOM 2304 N N . ILE A 1 322 ? -11.207 12.565 71.727 1.00 36.97 322 ILE A N 1
ATOM 2305 C CA . ILE A 1 322 ? -11.189 14.013 71.494 1.00 37.00 322 ILE A CA 1
ATOM 2306 C C . ILE A 1 322 ? -12.571 14.627 71.215 1.00 37.39 322 ILE A C 1
ATOM 2307 O O . ILE A 1 322 ? -12.904 15.665 71.758 1.00 38.27 322 ILE A O 1
ATOM 2312 N N . LEU A 1 323 ? -13.429 13.928 70.500 1.00 38.86 323 LEU A N 1
ATOM 2313 C CA . LEU A 1 323 ? -14.800 14.382 70.348 1.00 40.47 323 LEU A CA 1
ATOM 2314 C C . LEU A 1 323 ? -15.512 14.423 71.690 1.00 41.63 323 LEU A C 1
ATOM 2315 O O . LEU A 1 323 ? -16.325 15.302 71.925 1.00 43.08 323 LEU A O 1
ATOM 2320 N N . ASP A 1 324 ? -15.200 13.474 72.563 1.00 42.84 324 ASP A N 1
ATOM 2321 C CA . ASP A 1 324 ? -15.806 13.387 73.869 1.00 43.28 324 ASP A CA 1
ATOM 2322 C C . ASP A 1 324 ? -15.390 14.582 74.699 1.00 41.88 324 ASP A C 1
ATOM 2323 O O . ASP A 1 324 ? -16.226 15.208 75.337 1.00 41.56 324 ASP A O 1
ATOM 2328 N N . TRP A 1 325 ? -14.095 14.884 74.694 1.00 37.86 325 TRP A N 1
ATOM 2329 C CA . TRP A 1 325 ? -13.552 16.021 75.398 1.00 38.10 325 TRP A CA 1
ATOM 2330 C C . TRP A 1 325 ? -14.240 17.319 75.015 1.00 39.52 325 TRP A C 1
ATOM 2331 O O . TRP A 1 325 ? -14.516 18.135 75.884 1.00 39.60 325 TRP A O 1
ATOM 2342 N N . PHE A 1 326 ? -14.453 17.537 73.709 1.00 37.76 326 PHE A N 1
ATOM 2343 C CA . PHE A 1 326 ? -15.138 18.744 73.222 1.00 37.84 326 PHE A CA 1
ATOM 2344 C C . PHE A 1 326 ? -16.673 18.611 73.194 1.00 40.94 326 PHE A C 1
ATOM 2345 O O . PHE A 1 326 ? -17.339 19.498 72.710 1.00 43.74 326 PHE A O 1
ATOM 2353 N N . SER A 1 327 ? -17.225 17.517 73.702 1.00 41.05 327 SER A N 1
ATOM 2354 C CA . SER A 1 327 ? -18.677 17.247 73.616 1.00 42.63 327 SER A CA 1
ATOM 2355 C C . SER A 1 327 ? -19.231 17.440 72.192 1.00 42.62 327 SER A C 1
ATOM 2356 O O . SER A 1 327 ? -20.206 18.171 71.994 1.00 44.40 327 SER A O 1
ATOM 2359 N N . ILE A 1 328 ? -18.616 16.786 71.214 1.00 48.65 328 ILE A N 1
ATOM 2360 C CA . ILE A 1 328 ? -19.095 16.803 69.825 1.00 48.15 328 ILE A CA 1
ATOM 2361 C C . ILE A 1 328 ? -19.524 15.380 69.426 1.00 47.45 328 ILE A C 1
ATOM 2362 O O . ILE A 1 328 ? -18.740 14.440 69.546 1.00 44.67 328 ILE A O 1
ATOM 2367 N N . PRO A 1 329 ? -20.766 15.206 68.920 1.00 50.65 329 PRO A N 1
ATOM 2368 C CA . PRO A 1 329 ? -21.188 13.837 68.555 1.00 50.12 329 PRO A CA 1
ATOM 2369 C C . PRO A 1 329 ? -20.547 13.396 67.264 1.00 47.55 329 PRO A C 1
ATOM 2370 O O . PRO A 1 329 ? -20.085 14.258 66.502 1.00 49.27 329 PRO A O 1
ATOM 2374 N N . TYR A 1 330 ? -20.442 12.089 67.035 1.00 44.87 330 TYR A N 1
ATOM 2375 C CA . TYR A 1 330 ? -20.049 11.610 65.727 1.00 42.57 330 TYR A CA 1
ATOM 2376 C C . TYR A 1 330 ? -21.368 11.515 64.972 1.00 42.84 330 TYR A C 1
ATOM 2377 O O . TYR A 1 330 ? -22.275 10.945 65.475 1.00 41.99 330 TYR A O 1
ATOM 2386 N N . PRO A 1 331 ? -21.450 12.098 63.760 1.00 42.36 331 PRO A N 1
ATOM 2387 C CA . PRO A 1 331 ? -22.721 12.158 63.036 1.00 42.24 331 PRO A CA 1
ATOM 2388 C C . PRO A 1 331 ? -23.027 10.816 62.383 1.00 44.00 331 PRO A C 1
ATOM 2389 O O . PRO A 1 331 ? -22.117 10.031 62.168 1.00 41.45 331 PRO A O 1
ATOM 2393 N N . SER A 1 332 ? -24.301 10.519 62.111 1.00 46.54 332 SER A N 1
ATOM 2394 C CA . SER A 1 332 ? -24.640 9.268 61.433 1.00 48.00 332 SER A CA 1
ATOM 2395 C C . SER A 1 332 ? -24.727 9.527 59.937 1.00 48.14 332 SER A C 1
ATOM 2396 O O . SER A 1 332 ? -25.516 10.332 59.491 1.00 48.75 332 SER A O 1
ATOM 2399 N N . TYR A 1 333 ? -23.818 8.920 59.167 1.00 46.35 333 TYR A N 1
ATOM 2400 C CA . TYR A 1 333 ? -23.758 9.130 57.726 1.00 43.75 333 TYR A CA 1
ATOM 2401 C C . TYR A 1 333 ? -23.249 7.854 57.120 1.00 43.12 333 TYR A C 1
ATOM 2402 O O . TYR A 1 333 ? -22.828 6.962 57.845 1.00 43.25 333 TYR A O 1
ATOM 2411 N N . ALA A 1 334 ? -23.293 7.776 55.793 1.00 43.44 334 ALA A N 1
ATOM 2412 C CA . ALA A 1 334 ? -22.702 6.689 55.030 1.00 43.07 334 ALA A CA 1
ATOM 2413 C C . ALA A 1 334 ? -21.671 7.272 54.070 1.00 42.56 334 ALA A C 1
ATOM 2414 O O . ALA A 1 334 ? -21.821 8.385 53.593 1.00 41.89 334 ALA A O 1
ATOM 2416 N N . ILE A 1 335 ? -20.597 6.541 53.809 1.00 43.13 335 ILE A N 1
ATOM 2417 C CA . ILE A 1 335 ? -19.648 6.931 52.756 1.00 42.38 335 ILE A CA 1
ATOM 2418 C C . ILE A 1 335 ? -20.200 6.421 51.411 1.00 44.26 335 ILE A C 1
ATOM 2419 O O . ILE A 1 335 ? -20.115 7.110 50.406 1.00 43.58 335 ILE A O 1
ATOM 2424 N N . PHE A 1 336 ? -20.743 5.205 51.403 1.00 47.04 336 PHE A N 1
ATOM 2425 C CA . PHE A 1 336 ? -21.295 4.598 50.206 1.00 49.69 336 PHE A CA 1
ATOM 2426 C C . PHE A 1 336 ? -22.678 4.037 50.526 1.00 52.06 336 PHE A C 1
ATOM 2427 O O . PHE A 1 336 ? -22.882 3.401 51.568 1.00 51.62 336 PHE A O 1
ATOM 2435 N N . GLY A 1 337 ? -23.604 4.231 49.596 1.00 54.14 337 GLY A N 1
ATOM 2436 C CA . GLY A 1 337 ? -24.960 3.697 49.718 1.00 56.26 337 GLY A CA 1
ATOM 2437 C C . GLY A 1 337 ? -25.536 4.106 51.055 1.00 56.06 337 GLY A C 1
ATOM 2438 O O . GLY A 1 337 ? -25.486 5.290 51.438 1.00 53.10 337 GLY A O 1
ATOM 2439 N N . SER A 1 338 ? -26.071 3.127 51.773 1.00 57.95 338 SER A N 1
ATOM 2440 C CA . SER A 1 338 ? -26.613 3.376 53.093 1.00 58.52 338 SER A CA 1
ATOM 2441 C C . SER A 1 338 ? -25.954 2.445 54.111 1.00 58.49 338 SER A C 1
ATOM 2442 O O . SER A 1 338 ? -26.599 1.976 55.043 1.00 59.09 338 SER A O 1
ATOM 2445 N N . LYS A 1 339 ? -24.666 2.183 53.908 1.00 56.79 339 LYS A N 1
ATOM 2446 C CA . LYS A 1 339 ? -23.853 1.489 54.886 1.00 55.82 339 LYS A CA 1
ATOM 2447 C C . LYS A 1 339 ? -23.409 2.549 55.898 1.00 51.87 339 LYS A C 1
ATOM 2448 O O . LYS A 1 339 ? -22.361 3.179 55.707 1.00 49.52 339 LYS A O 1
ATOM 2451 N N . THR A 1 340 ? -24.204 2.752 56.954 1.00 51.23 340 THR A N 1
ATOM 2452 C CA . THR A 1 340 ? -23.929 3.773 57.986 1.00 49.04 340 THR A CA 1
ATOM 2453 C C . THR A 1 340 ? -22.588 3.497 58.682 1.00 49.26 340 THR A C 1
ATOM 2454 O O . THR A 1 340 ? -22.297 2.375 59.044 1.00 50.61 340 THR A O 1
ATOM 2458 N N . ILE A 1 341 ? -21.792 4.534 58.876 1.00 47.71 341 ILE A N 1
ATOM 2459 C CA . ILE A 1 341 ? -20.506 4.416 59.550 1.00 50.28 341 ILE A CA 1
ATOM 2460 C C . ILE A 1 341 ? -20.726 4.475 61.064 1.00 52.11 341 ILE A C 1
ATOM 2461 O O . ILE A 1 341 ? -21.498 5.307 61.549 1.00 53.78 341 ILE A O 1
ATOM 2466 N N . HIS A 1 342 ? -20.062 3.591 61.802 1.00 54.22 342 HIS A N 1
ATOM 2467 C CA . HIS A 1 342 ? -20.031 3.666 63.272 1.00 55.30 342 HIS A CA 1
ATOM 2468 C C . HIS A 1 342 ? -18.608 3.460 63.748 1.00 52.82 342 HIS A C 1
ATOM 2469 O O . HIS A 1 342 ? -17.918 2.601 63.237 1.00 54.31 342 HIS A O 1
ATOM 2476 N N . LEU A 1 343 ? -18.186 4.222 64.749 1.00 51.51 343 LEU A N 1
ATOM 2477 C CA . LEU A 1 343 ? -16.870 4.051 65.338 1.00 49.79 343 LEU A CA 1
ATOM 2478 C C . LEU A 1 343 ? -16.848 2.784 66.153 1.00 48.29 343 LEU A C 1
ATOM 2479 O O . LEU A 1 343 ? -17.807 2.480 66.830 1.00 47.95 343 LEU A O 1
ATOM 2484 N N . THR A 1 344 ? -15.759 2.028 66.063 1.00 47.40 344 THR A N 1
ATOM 2485 C CA . THR A 1 344 ? -15.595 0.820 66.897 1.00 48.23 344 THR A CA 1
ATOM 2486 C C . THR A 1 344 ? -14.711 1.061 68.126 1.00 46.68 344 THR A C 1
ATOM 2487 O O . THR A 1 344 ? -14.729 0.275 69.048 1.00 46.44 344 THR A O 1
ATOM 2491 N N . GLY A 1 345 ? -13.958 2.154 68.134 1.00 45.21 345 GLY A N 1
ATOM 2492 C CA . GLY A 1 345 ? -13.239 2.568 69.316 1.00 46.07 345 GLY A CA 1
ATOM 2493 C C . GLY A 1 345 ? -14.144 3.259 70.322 1.00 46.85 345 GLY A C 1
ATOM 2494 O O . GLY A 1 345 ? -15.300 3.518 70.059 1.00 47.83 345 GLY A O 1
ATOM 2495 N N . ARG A 1 346 ? -13.597 3.590 71.476 1.00 47.59 346 ARG A N 1
ATOM 2496 C CA . ARG A 1 346 ? -14.328 4.327 72.476 1.00 48.08 346 ARG A CA 1
ATOM 2497 C C . ARG A 1 346 ? -13.463 5.382 73.105 1.00 44.87 346 ARG A C 1
ATOM 2498 O O . ARG A 1 346 ? -12.245 5.395 72.947 1.00 42.04 346 ARG A O 1
ATOM 2506 N N . SER A 1 347 ? -14.115 6.277 73.826 1.00 44.12 347 SER A N 1
ATOM 2507 C CA . SER A 1 347 ? -13.416 7.311 74.581 1.00 43.61 347 SER A CA 1
ATOM 2508 C C . SER A 1 347 ? -12.557 6.716 75.717 1.00 43.31 347 SER A C 1
ATOM 2509 O O . SER A 1 347 ? -12.982 5.805 76.416 1.00 42.33 347 SER A O 1
ATOM 2512 N N . LEU A 1 348 ? -11.337 7.233 75.846 1.00 43.36 348 LEU A N 1
ATOM 2513 C CA . LEU A 1 348 ? -10.451 6.860 76.916 1.00 43.75 348 LEU A CA 1
ATOM 2514 C C . LEU A 1 348 ? -10.702 7.636 78.181 1.00 45.46 348 LEU A C 1
ATOM 2515 O O . LEU A 1 348 ? -10.133 7.300 79.213 1.00 46.27 348 LEU A O 1
ATOM 2520 N N . LEU A 1 349 ? -11.542 8.676 78.127 1.00 46.98 349 LEU A N 1
ATOM 2521 C CA . LEU A 1 349 ? -11.746 9.550 79.275 1.00 48.10 349 LEU A CA 1
ATOM 2522 C C . LEU A 1 349 ? -12.260 8.849 80.538 1.00 48.88 349 LEU A C 1
ATOM 2523 O O . LEU A 1 349 ? -11.897 9.260 81.654 1.00 52.14 349 LEU A O 1
ATOM 2528 N N . PRO A 1 350 ? -13.086 7.793 80.394 1.00 47.92 350 PRO A N 1
ATOM 2529 C CA . PRO A 1 350 ? -13.455 7.084 81.633 1.00 48.54 350 PRO A CA 1
ATOM 2530 C C . PRO A 1 350 ? -12.259 6.438 82.352 1.00 48.76 350 PRO A C 1
ATOM 2531 O O . PRO A 1 350 ? -12.259 6.344 83.581 1.00 52.06 350 PRO A O 1
ATOM 2535 N N . ALA A 1 351 ? -11.265 5.980 81.598 1.00 47.81 351 ALA A N 1
ATOM 2536 C CA . ALA A 1 351 ? -10.063 5.351 82.179 1.00 47.04 351 ALA A CA 1
ATOM 2537 C C . ALA A 1 351 ? -9.261 6.307 83.068 1.00 47.76 351 ALA A C 1
ATOM 2538 O O . ALA A 1 351 ? -8.495 5.873 83.911 1.00 48.49 351 ALA A O 1
ATOM 2540 N N . LEU A 1 352 ? -9.464 7.605 82.877 1.00 48.88 352 LEU A N 1
ATOM 2541 C CA . LEU A 1 352 ? -8.852 8.620 83.709 1.00 51.49 352 LEU A CA 1
ATOM 2542 C C . LEU A 1 352 ? -9.438 8.652 85.112 1.00 54.25 352 LEU A C 1
ATOM 2543 O O . LEU A 1 352 ? -8.807 9.186 86.012 1.00 55.47 352 LEU A O 1
ATOM 2548 N N . GLU A 1 353 ? -10.634 8.084 85.297 1.00 55.37 353 GLU A N 1
ATOM 2549 C CA . GLU A 1 353 ? -11.282 8.050 86.603 1.00 57.94 353 GLU A CA 1
ATOM 2550 C C . GLU A 1 353 ? -11.237 6.648 87.271 1.00 57.22 353 GLU A C 1
ATOM 2551 O O . GLU A 1 353 ? -11.194 6.563 88.480 1.00 58.58 353 GLU A O 1
ATOM 2557 N N . ALA A 1 354 ? -11.266 5.573 86.481 1.00 55.27 354 ALA A N 1
ATOM 2558 C CA . ALA A 1 354 ? -11.290 4.184 86.962 1.00 53.78 354 ALA A CA 1
ATOM 2559 C C . ALA A 1 354 ? -10.597 3.260 85.959 1.00 52.14 354 ALA A C 1
ATOM 2560 O O . ALA A 1 354 ? -10.581 3.533 84.770 1.00 51.39 354 ALA A O 1
ATOM 2562 N N . GLU A 1 355 ? -10.001 2.177 86.432 1.00 52.90 355 GLU A N 1
ATOM 2563 C CA . GLU A 1 355 ? -9.399 1.200 85.534 1.00 53.29 355 GLU A CA 1
ATOM 2564 C C . GLU A 1 355 ? -10.497 0.295 84.945 1.00 53.33 355 GLU A C 1
ATOM 2565 O O . GLU A 1 355 ? -11.196 -0.402 85.682 1.00 55.20 355 GLU A O 1
ATOM 2571 N N . PRO A 1 356 ? -10.672 0.328 83.607 1.00 53.02 356 PRO A N 1
ATOM 2572 C CA . PRO A 1 356 ? -11.707 -0.484 82.939 1.00 52.97 356 PRO A CA 1
ATOM 2573 C C . PRO A 1 356 ? -11.201 -1.846 82.537 1.00 53.65 356 PRO A C 1
ATOM 2574 O O . PRO A 1 356 ? -9.991 -2.042 82.402 1.00 52.44 356 PRO A O 1
ATOM 2578 N N . LEU A 1 357 ? -12.117 -2.773 82.295 1.00 57.48 357 LEU A N 1
ATOM 2579 C CA . LEU A 1 357 ? -11.727 -4.077 81.753 1.00 59.08 357 LEU A CA 1
ATOM 2580 C C . LEU A 1 357 ? -11.826 -4.134 80.229 1.00 57.41 357 LEU A C 1
ATOM 2581 O O . LEU A 1 357 ? -12.488 -4.986 79.675 1.00 62.38 357 LEU A O 1
ATOM 2586 N N . TRP A 1 358 ? -11.111 -3.257 79.541 1.00 52.92 358 TRP A N 1
ATOM 2587 C CA . TRP A 1 358 ? -11.029 -3.328 78.094 1.00 52.23 358 TRP A CA 1
ATOM 2588 C C . TRP A 1 358 ? -9.953 -4.323 77.682 1.00 53.08 358 TRP A C 1
ATOM 2589 O O . TRP A 1 358 ? -8.812 -4.183 78.075 1.00 51.64 358 TRP A O 1
ATOM 2600 N N . ALA A 1 359 ? -10.321 -5.324 76.896 1.00 48.02 359 ALA A N 1
ATOM 2601 C CA . ALA A 1 359 ? -9.399 -6.434 76.588 1.00 49.38 359 ALA A CA 1
ATOM 2602 C C . ALA A 1 359 ? -9.007 -6.628 75.126 1.00 47.81 359 ALA A C 1
ATOM 2603 O O . ALA A 1 359 ? -8.010 -7.299 74.835 1.00 46.80 359 ALA A O 1
ATOM 2605 N N . THR A 1 360 ? -9.778 -6.068 74.209 1.00 48.31 360 THR A N 1
ATOM 2606 C CA . THR A 1 360 ? -9.701 -6.476 72.811 1.00 47.45 360 THR A CA 1
ATOM 2607 C C . THR A 1 360 ? -9.238 -5.333 71.897 1.00 45.74 360 THR A C 1
ATOM 2608 O O . THR A 1 360 ? -9.805 -4.265 71.933 1.00 46.00 360 THR A O 1
ATOM 2612 N N . VAL A 1 361 ? -8.227 -5.576 71.065 1.00 45.01 361 VAL A N 1
ATOM 2613 C CA . VAL A 1 361 ? -7.813 -4.609 70.043 1.00 45.45 361 VAL A CA 1
ATOM 2614 C C . VAL A 1 361 ? -7.700 -5.302 68.678 1.00 43.11 361 VAL A C 1
ATOM 2615 O O . VAL A 1 361 ? -7.424 -6.500 68.592 1.00 42.36 361 VAL A O 1
ATOM 2619 N N . PHE A 1 362 ? -7.921 -4.539 67.613 1.00 40.84 362 PHE A N 1
ATOM 2620 C CA . PHE A 1 362 ? -7.893 -5.061 66.249 1.00 37.58 362 PHE A CA 1
ATOM 2621 C C . PHE A 1 362 ? -6.829 -4.412 65.388 1.00 36.00 362 PHE A C 1
ATOM 2622 O O . PHE A 1 362 ? -6.375 -3.331 65.667 1.00 36.80 362 PHE A O 1
ATOM 2630 N N . GLY A 1 363 ? -6.418 -5.120 64.356 1.00 35.23 363 GLY A N 1
ATOM 2631 C CA . GLY A 1 363 ? -5.413 -4.641 63.421 1.00 34.51 363 GLY A CA 1
ATOM 2632 C C . GLY A 1 363 ? -5.881 -4.921 62.006 1.00 32.84 363 GLY A C 1
ATOM 2633 O O . GLY A 1 363 ? -6.545 -5.951 61.735 1.00 33.86 363 GLY A O 1
ATOM 2634 N N . SER A 1 364 ? -5.537 -4.005 61.118 1.00 30.10 364 SER A N 1
ATOM 2635 C CA . SER A 1 364 ? -5.796 -4.142 59.693 1.00 30.19 364 SER A CA 1
ATOM 2636 C C . SER A 1 364 ? -4.773 -3.385 58.882 1.00 29.29 364 SER A C 1
ATOM 2637 O O . SER A 1 364 ? -4.602 -2.203 59.074 1.00 31.26 364 SER A O 1
ATOM 2640 N N . GLN A 1 365 ? -4.126 -4.086 57.975 1.00 30.53 365 GLN A N 1
ATOM 2641 C CA . GLN A 1 365 ? -3.149 -3.503 57.089 1.00 31.20 365 GLN A CA 1
ATOM 2642 C C . GLN A 1 365 ? -3.362 -4.128 55.697 1.00 30.55 365 GLN A C 1
ATOM 2643 O O . GLN A 1 365 ? -3.684 -5.315 55.586 1.00 30.45 365 GLN A O 1
ATOM 2649 N N . SER A 1 366 ? -3.302 -3.310 54.651 1.00 31.33 366 SER A N 1
ATOM 2650 C CA . SER A 1 366 ? -3.464 -3.796 53.269 1.00 32.80 366 SER A CA 1
ATOM 2651 C C . SER A 1 366 ? -2.158 -3.587 52.494 1.00 33.87 366 SER A C 1
ATOM 2652 O O . SER A 1 366 ? -1.470 -4.550 52.166 1.00 38.54 366 SER A O 1
ATOM 2655 N N . HIS A 1 367 ? -1.799 -2.353 52.241 1.00 34.63 367 HIS A N 1
ATOM 2656 C CA . HIS A 1 367 ? -0.519 -2.040 51.625 1.00 36.43 367 HIS A CA 1
ATOM 2657 C C . HIS A 1 367 ? 0.318 -1.211 52.577 1.00 38.42 367 HIS A C 1
ATOM 2658 O O . HIS A 1 367 ? -0.157 -0.673 53.608 1.00 41.51 367 HIS A O 1
ATOM 2665 N N . HIS A 1 368 ? 1.576 -1.069 52.196 1.00 38.15 368 HIS A N 1
ATOM 2666 C CA . HIS A 1 368 ? 2.413 -0.033 52.746 1.00 34.07 368 HIS A CA 1
ATOM 2667 C C . HIS A 1 368 ? 2.765 0.784 51.503 1.00 32.77 368 HIS A C 1
ATOM 2668 O O . HIS A 1 368 ? 1.978 1.645 51.097 1.00 30.69 368 HIS A O 1
ATOM 2675 N N . GLU A 1 369 ? 3.905 0.502 50.870 1.00 32.93 369 GLU A N 1
ATOM 2676 C CA . GLU A 1 369 ? 4.117 0.909 49.502 1.00 33.81 369 GLU A CA 1
ATOM 2677 C C . GLU A 1 369 ? 3.080 0.209 48.614 1.00 34.13 369 GLU A C 1
ATOM 2678 O O . GLU A 1 369 ? 2.601 -0.890 48.908 1.00 33.55 369 GLU A O 1
ATOM 2684 N N . VAL A 1 370 ? 2.743 0.837 47.501 1.00 36.07 370 VAL A N 1
ATOM 2685 C CA . VAL A 1 370 ? 1.772 0.264 46.539 1.00 35.62 370 VAL A CA 1
ATOM 2686 C C . VAL A 1 370 ? 2.257 -1.085 45.951 1.00 35.99 370 VAL A C 1
ATOM 2687 O O . VAL A 1 370 ? 1.442 -1.932 45.655 1.00 36.04 370 VAL A O 1
ATOM 2691 N N . THR A 1 371 ? 3.578 -1.289 45.826 1.00 36.77 371 THR A N 1
ATOM 2692 C CA . THR A 1 371 ? 4.105 -2.579 45.426 1.00 37.50 371 THR A CA 1
ATOM 2693 C C . THR A 1 371 ? 4.102 -3.610 46.566 1.00 38.40 371 THR A C 1
ATOM 2694 O O . THR A 1 371 ? 4.394 -4.749 46.322 1.00 41.49 371 THR A O 1
ATOM 2698 N N . MET A 1 372 ? 3.797 -3.220 47.794 1.00 38.29 372 MET A N 1
ATOM 2699 C CA . MET A 1 372 ? 3.853 -4.147 48.929 1.00 40.90 372 MET A CA 1
ATOM 2700 C C . MET A 1 372 ? 2.444 -4.588 49.337 1.00 41.75 372 MET A C 1
ATOM 2701 O O . MET A 1 372 ? 1.911 -4.111 50.332 1.00 48.01 372 MET A O 1
ATOM 2706 N N . SER A 1 373 ? 1.860 -5.496 48.584 1.00 41.65 373 SER A N 1
ATOM 2707 C CA . SER A 1 373 ? 0.530 -5.999 48.920 1.00 46.54 373 SER A CA 1
ATOM 2708 C C . SER A 1 373 ? 0.620 -7.265 49.775 1.00 44.50 373 SER A C 1
ATOM 2709 O O . SER A 1 373 ? 0.788 -8.362 49.266 1.00 46.80 373 SER A O 1
ATOM 2712 N N . TYR A 1 374 ? 0.541 -7.089 51.084 1.00 40.24 374 TYR A N 1
ATOM 2713 C CA . TYR A 1 374 ? 0.617 -8.198 52.014 1.00 36.10 374 TYR A CA 1
ATOM 2714 C C . TYR A 1 374 ? -0.422 -7.871 53.082 1.00 33.27 374 TYR A C 1
ATOM 2715 O O . TYR A 1 374 ? -0.099 -7.462 54.171 1.00 35.08 374 TYR A O 1
ATOM 2724 N N . PRO A 1 375 ? -1.698 -8.008 52.737 1.00 30.19 375 PRO A N 1
ATOM 2725 C CA . PRO A 1 375 ? -2.756 -7.683 53.690 1.00 29.81 375 PRO A CA 1
ATOM 2726 C C . PRO A 1 375 ? -2.765 -8.584 54.921 1.00 30.04 375 PRO A C 1
ATOM 2727 O O . PRO A 1 375 ? -2.567 -9.793 54.801 1.00 33.24 375 PRO A O 1
ATOM 2731 N N . MET A 1 376 ? -2.951 -7.992 56.098 1.00 32.19 376 MET A N 1
ATOM 2732 C CA . MET A 1 376 ? -2.874 -8.703 57.395 1.00 31.76 376 MET A CA 1
ATOM 2733 C C . MET A 1 376 ? -4.053 -8.223 58.185 1.00 31.67 376 MET A C 1
ATOM 2734 O O . MET A 1 376 ? -4.390 -7.050 58.133 1.00 35.98 376 MET A O 1
ATOM 2739 N N . ARG A 1 377 ? -4.713 -9.142 58.875 1.00 32.45 377 ARG A N 1
ATOM 2740 C CA . ARG A 1 377 ? -5.760 -8.791 59.809 1.00 31.68 377 ARG A CA 1
ATOM 2741 C C . ARG A 1 377 ? -5.439 -9.422 61.174 1.00 33.74 377 ARG A C 1
ATOM 2742 O O . ARG A 1 377 ? -4.968 -10.569 61.282 1.00 34.94 377 ARG A O 1
ATOM 2750 N N . SER A 1 378 ? -5.717 -8.693 62.240 1.00 35.27 378 SER A N 1
ATOM 2751 C CA . SER A 1 378 ? -5.367 -9.188 63.568 1.00 35.90 378 SER A CA 1
ATOM 2752 C C . SER A 1 378 ? -6.363 -8.783 64.613 1.00 36.74 378 SER A C 1
ATOM 2753 O O . SER A 1 378 ? -7.033 -7.767 64.494 1.00 33.45 378 SER A O 1
ATOM 2756 N N . VAL A 1 379 ? -6.431 -9.622 65.652 1.00 40.28 379 VAL A N 1
ATOM 2757 C CA . VAL A 1 379 ? -7.209 -9.358 66.833 1.00 40.97 379 VAL A CA 1
ATOM 2758 C C . VAL A 1 379 ? -6.380 -9.829 68.020 1.00 42.33 379 VAL A C 1
ATOM 2759 O O . VAL A 1 379 ? -5.747 -10.874 67.981 1.00 42.72 379 VAL A O 1
ATOM 2763 N N . GLN A 1 380 ? -6.393 -9.039 69.072 1.00 43.34 380 GLN A N 1
ATOM 2764 C CA . GLN A 1 380 ? -5.722 -9.362 70.303 1.00 45.69 380 GLN A CA 1
ATOM 2765 C C . GLN A 1 380 ? -6.778 -9.397 71.432 1.00 46.82 380 GLN A C 1
ATOM 2766 O O . GLN A 1 380 ? -7.634 -8.510 71.520 1.00 43.68 380 GLN A O 1
ATOM 2772 N N . HIS A 1 381 ? -6.734 -10.451 72.245 1.00 45.91 381 HIS A N 1
ATOM 2773 C CA . HIS A 1 381 ? -7.558 -10.546 73.430 1.00 49.73 381 HIS A CA 1
ATOM 2774 C C . HIS A 1 381 ? -6.620 -10.716 74.621 1.00 49.83 381 HIS A C 1
ATOM 2775 O O . HIS A 1 381 ? -6.061 -11.796 74.842 1.00 47.75 381 HIS A O 1
ATOM 2782 N N . ARG A 1 382 ? -6.429 -9.618 75.352 1.00 48.54 382 ARG A N 1
ATOM 2783 C CA . ARG A 1 382 ? -5.369 -9.523 76.339 1.00 51.99 382 ARG A CA 1
ATOM 2784 C C . ARG A 1 382 ? -4.035 -9.995 75.715 1.00 49.66 382 ARG A C 1
ATOM 2785 O O . ARG A 1 382 ? -3.632 -9.499 74.689 1.00 46.11 382 ARG A O 1
ATOM 2793 N N . HIS A 1 383 ? -3.377 -10.968 76.329 1.00 52.46 383 HIS A N 1
ATOM 2794 C CA . HIS A 1 383 ? -2.049 -11.384 75.909 1.00 53.17 383 HIS A CA 1
ATOM 2795 C C . HIS A 1 383 ? -2.054 -12.354 74.700 1.00 51.41 383 HIS A C 1
ATOM 2796 O O . HIS A 1 383 ? -0.983 -12.662 74.178 1.00 50.46 383 HIS A O 1
ATOM 2803 N N . PHE A 1 384 ? -3.231 -12.816 74.258 1.00 50.60 384 PHE A N 1
ATOM 2804 C CA . PHE A 1 384 ? -3.331 -13.606 73.013 1.00 51.57 384 PHE A CA 1
ATOM 2805 C C . PHE A 1 384 ? -3.477 -12.757 71.739 1.00 49.71 384 PHE A C 1
ATOM 2806 O O . PHE A 1 384 ? -4.318 -11.859 71.644 1.00 47.39 384 PHE A O 1
ATOM 2814 N N . ARG A 1 385 ? -2.664 -13.075 70.748 1.00 50.00 385 ARG A N 1
ATOM 2815 C CA . ARG A 1 385 ? -2.689 -12.374 69.499 1.00 48.86 385 ARG A CA 1
ATOM 2816 C C . ARG A 1 385 ? -2.833 -13.358 68.350 1.00 45.74 385 ARG A C 1
ATOM 2817 O O . ARG A 1 385 ? -2.077 -14.306 68.259 1.00 42.79 385 ARG A O 1
ATOM 2825 N N . LEU A 1 386 ? -3.814 -13.103 67.488 1.00 44.23 386 LEU A N 1
ATOM 2826 C CA . LEU A 1 386 ? -4.022 -13.808 66.224 1.00 43.53 386 LEU A CA 1
ATOM 2827 C C . LEU A 1 386 ? -3.760 -12.888 65.019 1.00 41.87 386 LEU A C 1
ATOM 2828 O O . LEU A 1 386 ? -4.402 -11.841 64.893 1.00 44.45 386 LEU A O 1
ATOM 2833 N N . VAL A 1 387 ? -2.825 -13.273 64.145 1.00 41.69 387 VAL A N 1
ATOM 2834 C CA . VAL A 1 387 ? -2.601 -12.592 62.854 1.00 38.82 387 VAL A CA 1
ATOM 2835 C C . VAL A 1 387 ? -3.037 -13.503 61.707 1.00 36.99 387 VAL A C 1
ATOM 2836 O O . VAL A 1 387 ? -2.778 -14.693 61.701 1.00 40.13 387 VAL A O 1
ATOM 2840 N N . HIS A 1 388 ? -3.741 -12.928 60.746 1.00 36.04 388 HIS A N 1
ATOM 2841 C CA . HIS A 1 388 ? -4.131 -13.606 59.517 1.00 35.61 388 HIS A CA 1
ATOM 2842 C C . HIS A 1 388 ? -3.416 -12.941 58.371 1.00 34.64 388 HIS A C 1
ATOM 2843 O O . HIS A 1 388 ? -3.635 -11.742 58.161 1.00 33.59 388 HIS A O 1
ATOM 2850 N N . ASN A 1 389 ? -2.598 -13.708 57.648 1.00 32.16 389 ASN A N 1
ATOM 2851 C CA . ASN A 1 389 ? -1.829 -13.219 56.535 1.00 33.80 389 ASN A CA 1
ATOM 2852 C C . ASN A 1 389 ? -2.556 -13.651 55.256 1.00 34.13 389 ASN A C 1
ATOM 2853 O O . ASN A 1 389 ? -2.496 -14.820 54.867 1.00 34.48 389 ASN A O 1
ATOM 2858 N N . LEU A 1 390 ? -3.267 -12.709 54.633 1.00 34.49 390 LEU A N 1
ATOM 2859 C CA . LEU A 1 390 ? -4.130 -12.975 53.465 1.00 35.66 390 LEU A CA 1
ATOM 2860 C C . LEU A 1 390 ? -3.369 -13.450 52.224 1.00 38.05 390 LEU A C 1
ATOM 2861 O O . LEU A 1 390 ? -3.913 -14.173 51.401 1.00 42.87 390 LEU A O 1
ATOM 2866 N N . ASN A 1 391 ? -2.105 -13.068 52.131 1.00 40.76 391 ASN A N 1
ATOM 2867 C CA . ASN A 1 391 ? -1.249 -13.337 50.972 1.00 40.48 391 ASN A CA 1
ATOM 2868 C C . ASN A 1 391 ? -0.033 -14.159 51.289 1.00 38.72 391 ASN A C 1
ATOM 2869 O O . ASN A 1 391 ? 1.041 -13.958 50.701 1.00 38.67 391 ASN A O 1
ATOM 2874 N N . PHE A 1 392 ? -0.200 -15.080 52.225 1.00 39.45 392 PHE A N 1
ATOM 2875 C CA . PHE A 1 392 ? 0.920 -15.747 52.894 1.00 38.44 392 PHE A CA 1
ATOM 2876 C C . PHE A 1 392 ? 1.838 -16.544 51.987 1.00 38.63 392 PHE A C 1
ATOM 2877 O O . PHE A 1 392 ? 2.981 -16.731 52.313 1.00 38.56 392 PHE A O 1
ATOM 2885 N N . LYS A 1 393 ? 1.367 -17.015 50.852 1.00 41.18 393 LYS A N 1
ATOM 2886 C CA . LYS A 1 393 ? 2.248 -17.821 50.000 1.00 43.40 393 LYS A CA 1
ATOM 2887 C C . LYS A 1 393 ? 3.331 -17.009 49.367 1.00 41.47 393 LYS A C 1
ATOM 2888 O O . LYS A 1 393 ? 4.309 -17.577 48.930 1.00 43.97 393 LYS A O 1
ATOM 2894 N N . MET A 1 394 ? 3.188 -15.689 49.305 1.00 40.06 394 MET A N 1
ATOM 2895 C CA . MET A 1 394 ? 4.256 -14.858 48.747 1.00 38.31 394 MET A CA 1
ATOM 2896 C C . MET A 1 394 ? 5.092 -14.354 49.892 1.00 37.23 394 MET A C 1
ATOM 2897 O O . MET A 1 394 ? 4.608 -14.313 51.021 1.00 32.62 394 MET A O 1
ATOM 2902 N N . PRO A 1 395 ? 6.388 -14.050 49.622 1.00 37.78 395 PRO A N 1
ATOM 2903 C CA . PRO A 1 395 ? 7.246 -13.581 50.682 1.00 38.95 395 PRO A CA 1
ATOM 2904 C C . PRO A 1 395 ? 6.852 -12.200 51.156 1.00 37.22 395 PRO A C 1
ATOM 2905 O O . PRO A 1 395 ? 6.300 -11.427 50.390 1.00 37.05 395 PRO A O 1
ATOM 2909 N N . PHE A 1 396 ? 7.067 -11.940 52.443 1.00 36.61 396 PHE A N 1
ATOM 2910 C CA . PHE A 1 396 ? 6.701 -10.690 53.081 1.00 36.64 396 PHE A CA 1
ATOM 2911 C C . PHE A 1 396 ? 7.544 -9.582 52.431 1.00 36.77 396 PHE A C 1
ATOM 2912 O O . PHE A 1 396 ? 8.738 -9.705 52.305 1.00 37.70 396 PHE A O 1
ATOM 2920 N N . PRO A 1 397 ? 6.907 -8.505 51.984 1.00 39.72 397 PRO A N 1
ATOM 2921 C CA . PRO A 1 397 ? 7.697 -7.486 51.261 1.00 38.77 397 PRO A CA 1
ATOM 2922 C C . PRO A 1 397 ? 8.478 -6.564 52.184 1.00 40.00 397 PRO A C 1
ATOM 2923 O O . PRO A 1 397 ? 8.164 -6.427 53.354 1.00 42.16 397 PRO A O 1
ATOM 2927 N N . ILE A 1 398 ? 9.509 -5.938 51.645 1.00 42.03 398 ILE A N 1
ATOM 2928 C CA . ILE A 1 398 ? 10.356 -5.091 52.429 1.00 43.45 398 ILE A CA 1
ATOM 2929 C C . ILE A 1 398 ? 10.423 -3.699 51.803 1.00 43.81 398 ILE A C 1
ATOM 2930 O O . ILE A 1 398 ? 10.729 -3.542 50.625 1.00 44.72 398 ILE A O 1
ATOM 2935 N N . ASP A 1 399 ? 10.116 -2.686 52.601 1.00 44.65 399 ASP A N 1
ATOM 2936 C CA . ASP A 1 399 ? 10.081 -1.331 52.093 1.00 45.32 399 ASP A CA 1
ATOM 2937 C C . ASP A 1 399 ? 11.485 -0.807 51.753 1.00 46.36 399 ASP A C 1
ATOM 2938 O O . ASP A 1 399 ? 12.498 -1.326 52.226 1.00 45.22 399 ASP A O 1
ATOM 2943 N N . GLN A 1 400 ? 11.518 0.218 50.923 1.00 48.53 400 GLN A N 1
ATOM 2944 C CA . GLN A 1 400 ? 12.781 0.711 50.386 1.00 53.03 400 GLN A CA 1
ATOM 2945 C C . GLN A 1 400 ? 13.624 1.430 51.424 1.00 51.16 400 GLN A C 1
ATOM 2946 O O . GLN A 1 400 ? 14.846 1.379 51.364 1.00 55.79 400 GLN A O 1
ATOM 2952 N N . ASP A 1 401 ? 12.967 2.135 52.336 1.00 50.43 401 ASP A N 1
ATOM 2953 C CA . ASP A 1 401 ? 13.658 2.896 53.388 1.00 53.92 401 ASP A CA 1
ATOM 2954 C C . ASP A 1 401 ? 14.354 1.924 54.373 1.00 51.66 401 ASP A C 1
ATOM 2955 O O . ASP A 1 401 ? 15.557 2.040 54.662 1.00 53.17 401 ASP A O 1
ATOM 2957 N N . PHE A 1 402 ? 13.603 0.936 54.836 1.00 47.90 402 PHE A N 1
ATOM 2958 C CA . PHE A 1 402 ? 14.159 -0.101 55.683 1.00 48.70 402 PHE A CA 1
ATOM 2959 C C . PHE A 1 402 ? 15.294 -0.937 55.034 1.00 46.89 402 PHE A C 1
ATOM 2960 O O . PHE A 1 402 ? 16.267 -1.280 55.702 1.00 45.98 402 PHE A O 1
ATOM 2968 N N . TYR A 1 403 ? 15.173 -1.232 53.741 1.00 45.16 403 TYR A N 1
ATOM 2969 C CA . TYR A 1 403 ? 16.107 -2.115 53.040 1.00 44.36 403 TYR A CA 1
ATOM 2970 C C . TYR A 1 403 ? 17.524 -1.574 53.120 1.00 46.19 403 TYR A C 1
ATOM 2971 O O . TYR A 1 403 ? 18.480 -2.346 53.234 1.00 44.09 403 TYR A O 1
ATOM 2980 N N . VAL A 1 404 ? 17.658 -0.254 53.031 1.00 47.50 404 VAL A N 1
ATOM 2981 C CA . VAL A 1 404 ? 18.992 0.371 53.101 1.00 50.15 404 VAL A CA 1
ATOM 2982 C C . VAL A 1 404 ? 19.452 0.696 54.532 1.00 50.09 404 VAL A C 1
ATOM 2983 O O . VAL A 1 404 ? 20.559 1.226 54.714 1.00 50.99 404 VAL A O 1
ATOM 2987 N N . SER A 1 405 ? 18.644 0.379 55.549 1.00 48.44 405 SER A N 1
ATOM 2988 C CA . SER A 1 405 ? 19.111 0.514 56.947 1.00 49.05 405 SER A CA 1
ATOM 2989 C C . SER A 1 405 ? 20.381 -0.326 57.154 1.00 51.96 405 SER A C 1
ATOM 2990 O O . SER A 1 405 ? 20.456 -1.451 56.647 1.00 50.45 405 SER A O 1
ATOM 2993 N N . PRO A 1 406 ? 21.369 0.204 57.904 1.00 51.38 406 PRO A N 1
ATOM 2994 C CA . PRO A 1 406 ? 22.502 -0.645 58.257 1.00 53.83 406 PRO A CA 1
ATOM 2995 C C . PRO A 1 406 ? 22.048 -1.949 58.940 1.00 53.66 406 PRO A C 1
ATOM 2996 O O . PRO A 1 406 ? 22.718 -2.969 58.767 1.00 54.29 406 PRO A O 1
ATOM 3000 N N . THR A 1 407 ? 20.944 -1.905 59.714 1.00 50.47 407 THR A N 1
ATOM 3001 C CA . THR A 1 407 ? 20.415 -3.091 60.395 1.00 49.28 407 THR A CA 1
ATOM 3002 C C . THR A 1 407 ? 19.958 -4.144 59.387 1.00 48.75 407 THR A C 1
ATOM 3003 O O . THR A 1 407 ? 20.391 -5.297 59.470 1.00 49.25 407 THR A O 1
ATOM 3007 N N . PHE A 1 408 ? 19.108 -3.774 58.425 1.00 49.47 408 PHE A N 1
ATOM 3008 C CA . PHE A 1 408 ? 18.715 -4.756 57.403 1.00 48.26 408 PHE A CA 1
ATOM 3009 C C . PHE A 1 408 ? 19.898 -5.215 56.549 1.00 49.79 408 PHE A C 1
ATOM 3010 O O . PHE A 1 408 ? 20.036 -6.402 56.277 1.00 50.92 408 PHE A O 1
ATOM 3018 N N . GLN A 1 409 ? 20.761 -4.287 56.148 1.00 48.47 409 GLN A N 1
ATOM 3019 C CA . GLN A 1 409 ? 21.915 -4.647 55.323 1.00 50.11 409 GLN A CA 1
ATOM 3020 C C . GLN A 1 409 ? 22.783 -5.696 55.999 1.00 50.70 409 GLN A C 1
ATOM 3021 O O . GLN A 1 409 ? 23.207 -6.681 55.397 1.00 49.38 409 GLN A O 1
ATOM 3027 N N . ASP A 1 410 ? 22.977 -5.501 57.286 1.00 51.47 410 ASP A N 1
ATOM 3028 C CA . ASP A 1 410 ? 23.841 -6.348 58.041 1.00 53.78 410 ASP A CA 1
ATOM 3029 C C . ASP A 1 410 ? 23.187 -7.733 58.188 1.00 51.54 410 ASP A C 1
ATOM 3030 O O . ASP A 1 410 ? 23.857 -8.746 58.077 1.00 50.12 410 ASP A O 1
ATOM 3035 N N . LEU A 1 411 ? 21.875 -7.764 58.430 1.00 48.40 411 LEU A N 1
ATOM 3036 C CA . LEU A 1 411 ? 21.167 -9.030 58.581 1.00 47.88 411 LEU A CA 1
ATOM 3037 C C . LEU A 1 411 ? 21.190 -9.832 57.279 1.00 48.74 411 LEU A C 1
ATOM 3038 O O . LEU A 1 411 ? 21.310 -11.070 57.275 1.00 51.74 411 LEU A O 1
ATOM 3043 N N . LEU A 1 412 ? 21.036 -9.112 56.175 1.00 49.08 412 LEU A N 1
ATOM 3044 C CA . LEU A 1 412 ? 21.017 -9.712 54.858 1.00 50.94 412 LEU A CA 1
ATOM 3045 C C . LEU A 1 412 ? 22.411 -10.197 54.475 1.00 52.96 412 LEU A C 1
ATOM 3046 O O . LEU A 1 412 ? 22.564 -11.301 54.009 1.00 52.10 412 LEU A O 1
ATOM 3051 N N . ASN A 1 413 ? 23.419 -9.358 54.685 1.00 55.54 413 ASN A N 1
ATOM 3052 C CA . ASN A 1 413 ? 24.802 -9.709 54.361 1.00 58.62 413 ASN A CA 1
ATOM 3053 C C . ASN A 1 413 ? 25.273 -10.944 55.120 1.00 57.86 413 ASN A C 1
ATOM 3054 O O . ASN A 1 413 ? 25.947 -11.835 54.564 1.00 61.50 413 ASN A O 1
ATOM 3059 N N . ARG A 1 414 ? 24.927 -10.989 56.399 1.00 54.46 414 ARG A N 1
ATOM 3060 C CA . ARG A 1 414 ? 25.271 -12.111 57.249 1.00 53.63 414 ARG A CA 1
ATOM 3061 C C . ARG A 1 414 ? 24.526 -13.372 56.863 1.00 53.68 414 ARG A C 1
ATOM 3062 O O . ARG A 1 414 ? 25.153 -14.431 56.757 1.00 56.00 414 ARG A O 1
ATOM 3070 N N . THR A 1 415 ? 23.195 -13.284 56.685 1.00 51.22 415 THR A N 1
ATOM 3071 C CA . THR A 1 415 ? 22.408 -14.442 56.256 1.00 50.41 415 THR A CA 1
ATOM 3072 C C . THR A 1 415 ? 22.988 -15.081 54.979 1.00 51.51 415 THR A C 1
ATOM 3073 O O . THR A 1 415 ? 23.103 -16.314 54.895 1.00 52.90 415 THR A O 1
ATOM 3077 N N . THR A 1 416 ? 23.395 -14.251 54.020 1.00 51.99 416 THR A N 1
ATOM 3078 C CA . THR A 1 416 ? 23.911 -14.757 52.738 1.00 54.52 416 THR A CA 1
ATOM 3079 C C . THR A 1 416 ? 25.325 -15.293 52.875 1.00 58.77 416 THR A C 1
ATOM 3080 O O . THR A 1 416 ? 25.662 -16.263 52.221 1.00 60.40 416 THR A O 1
ATOM 3084 N N . ALA A 1 417 ? 26.128 -14.707 53.755 1.00 59.56 417 ALA A N 1
ATOM 3085 C CA . ALA A 1 417 ? 27.496 -15.167 53.930 1.00 63.35 417 ALA A CA 1
ATOM 3086 C C . ALA A 1 417 ? 27.592 -16.401 54.846 1.00 66.43 417 ALA A C 1
ATOM 3087 O O . ALA A 1 417 ? 28.665 -16.982 55.013 1.00 67.33 417 ALA A O 1
ATOM 3089 N N . GLY A 1 418 ? 26.465 -16.783 55.439 1.00 69.61 418 GLY A N 1
ATOM 3090 C CA . GLY A 1 418 ? 26.391 -17.944 56.316 1.00 71.22 418 GLY A CA 1
ATOM 3091 C C . GLY A 1 418 ? 26.840 -17.674 57.747 1.00 73.37 418 GLY A C 1
ATOM 3092 O O . GLY A 1 418 ? 26.997 -18.612 58.528 1.00 75.81 418 GLY A O 1
ATOM 3093 N N . GLN A 1 419 ? 27.035 -16.403 58.093 1.00 74.11 419 GLN A N 1
ATOM 3094 C CA . GLN A 1 419 ? 27.477 -16.008 59.431 1.00 75.69 419 GLN A CA 1
ATOM 3095 C C . GLN A 1 419 ? 26.296 -15.912 60.399 1.00 73.46 419 GLN A C 1
ATOM 3096 O O . GLN A 1 419 ? 25.148 -15.778 59.949 1.00 71.09 419 GLN A O 1
ATOM 3102 N N . PRO A 1 420 ? 26.572 -15.967 61.725 1.00 72.60 420 PRO A N 1
ATOM 3103 C CA . PRO A 1 420 ? 25.512 -15.747 62.723 1.00 69.12 420 PRO A CA 1
ATOM 3104 C C . PRO A 1 420 ? 24.955 -14.328 62.662 1.00 64.94 420 PRO A C 1
ATOM 3105 O O . PRO A 1 420 ? 25.684 -13.357 62.447 1.00 62.93 420 PRO A O 1
ATOM 3109 N N . THR A 1 421 ? 23.655 -14.220 62.828 1.00 62.06 421 THR A N 1
ATOM 3110 C CA . THR A 1 421 ? 22.987 -12.967 62.591 1.00 59.95 421 THR A CA 1
ATOM 3111 C C . THR A 1 421 ? 22.766 -12.236 63.882 1.00 58.72 421 THR A C 1
ATOM 3112 O O . THR A 1 421 ? 22.576 -11.038 63.870 1.00 57.48 421 THR A O 1
ATOM 3116 N N . GLY A 1 422 ? 22.790 -12.961 64.996 1.00 57.61 422 GLY A N 1
ATOM 3117 C CA . GLY A 1 422 ? 22.381 -12.402 66.273 1.00 56.91 422 GLY A CA 1
ATOM 3118 C C . GLY A 1 422 ? 20.889 -12.139 66.361 1.00 55.17 422 GLY A C 1
ATOM 3119 O O . GLY A 1 422 ? 20.430 -11.455 67.274 1.00 56.06 422 GLY A O 1
ATOM 3120 N N . TRP A 1 423 ? 20.120 -12.705 65.435 1.00 52.73 423 TRP A N 1
ATOM 3121 C CA . TRP A 1 423 ? 18.697 -12.442 65.360 1.00 50.99 423 TRP A CA 1
ATOM 3122 C C . TRP A 1 423 ? 17.846 -13.592 65.891 1.00 51.54 423 TRP A C 1
ATOM 3123 O O . TRP A 1 423 ? 18.177 -14.747 65.699 1.00 53.80 423 TRP A O 1
ATOM 3134 N N . TYR A 1 424 ? 16.725 -13.259 66.523 1.00 51.42 424 TYR A N 1
ATOM 3135 C CA . TYR A 1 424 ? 15.814 -14.242 67.125 1.00 51.83 424 TYR A CA 1
ATOM 3136 C C . TYR A 1 424 ? 14.944 -15.007 66.122 1.00 51.93 424 TYR A C 1
ATOM 3137 O O . TYR A 1 424 ? 14.206 -15.895 66.514 1.00 55.92 424 TYR A O 1
ATOM 3146 N N . LYS A 1 425 ? 14.986 -14.624 64.849 1.00 52.33 425 LYS A N 1
ATOM 3147 C CA . LYS A 1 425 ? 14.362 -15.364 63.738 1.00 49.59 425 LYS A CA 1
ATOM 3148 C C . LYS A 1 425 ? 15.417 -15.580 62.653 1.00 50.62 425 LYS A C 1
ATOM 3149 O O . LYS A 1 425 ? 16.561 -15.129 62.789 1.00 50.05 425 LYS A O 1
ATOM 3155 N N . ASP A 1 426 ? 15.052 -16.278 61.581 1.00 52.45 426 ASP A N 1
ATOM 3156 C CA . ASP A 1 426 ? 15.828 -16.166 60.324 1.00 53.77 426 ASP A CA 1
ATOM 3157 C C . ASP A 1 426 ? 14.976 -15.622 59.216 1.00 50.82 426 ASP A C 1
ATOM 3158 O O . ASP A 1 426 ? 13.738 -15.688 59.254 1.00 46.52 426 ASP A O 1
ATOM 3163 N N . LEU A 1 427 ? 15.650 -15.062 58.226 1.00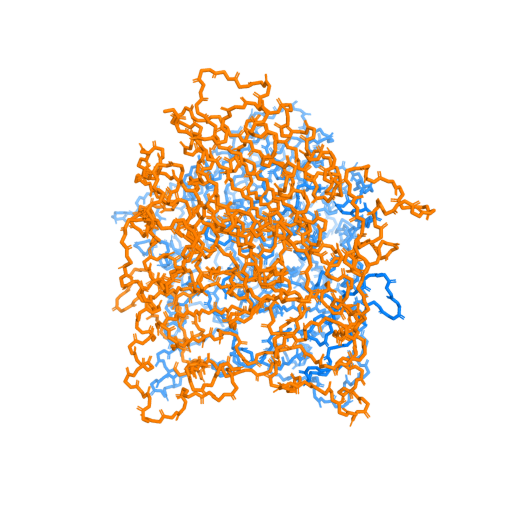 50.53 427 LEU A N 1
ATOM 3164 C CA . LEU A 1 427 ? 14.958 -14.418 57.131 1.00 50.65 427 LEU A CA 1
ATOM 3165 C C . LEU A 1 427 ? 13.894 -15.257 56.447 1.00 47.58 427 LEU A C 1
ATOM 3166 O O . LEU A 1 427 ? 12.871 -14.717 56.075 1.00 44.31 427 LEU A O 1
ATOM 3171 N N . ARG A 1 428 ? 14.162 -16.547 56.256 1.00 45.37 428 ARG A N 1
ATOM 3172 C CA . ARG A 1 428 ? 13.276 -17.417 55.540 1.00 46.27 428 ARG A CA 1
ATOM 3173 C C . ARG A 1 428 ? 11.905 -17.380 56.187 1.00 46.08 428 ARG A C 1
ATOM 3174 O O . ARG A 1 428 ? 10.896 -17.249 55.497 1.00 44.76 428 ARG A O 1
ATOM 3177 N N . HIS A 1 429 ? 11.871 -17.408 57.518 1.00 46.45 429 HIS A N 1
ATOM 3178 C CA . HIS A 1 429 ? 10.607 -17.420 58.243 1.00 45.22 429 HIS A CA 1
ATOM 3179 C C . HIS A 1 429 ? 10.060 -16.025 58.475 1.00 42.64 429 HIS A C 1
ATOM 3180 O O . HIS A 1 429 ? 8.869 -15.860 58.733 1.00 43.24 429 HIS A O 1
ATOM 3187 N N . TYR A 1 430 ? 10.899 -15.015 58.339 1.00 41.00 430 TYR A N 1
ATOM 3188 C CA . TYR A 1 430 ? 10.398 -13.652 58.247 1.00 41.46 430 TYR A CA 1
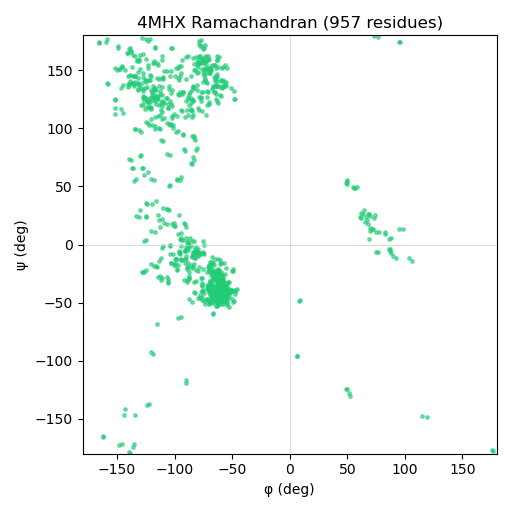ATOM 3189 C C . TYR A 1 430 ? 9.614 -13.421 56.935 1.00 39.20 430 TYR A C 1
ATOM 3190 O O . TYR A 1 430 ? 8.588 -12.730 56.914 1.00 38.70 430 TYR A O 1
ATOM 3199 N N . TYR A 1 431 ? 10.113 -14.006 55.858 1.00 37.52 431 TYR A N 1
ATOM 3200 C CA . TYR A 1 431 ? 9.499 -13.906 54.546 1.00 36.09 431 TYR A CA 1
ATOM 3201 C C . TYR A 1 431 ? 8.288 -14.825 54.395 1.00 36.56 431 TYR A C 1
ATOM 3202 O O . TYR A 1 431 ? 7.251 -14.410 53.881 1.00 37.71 431 TYR A O 1
ATOM 3211 N N . TYR A 1 432 ? 8.393 -16.078 54.811 1.00 39.77 432 TYR A N 1
ATOM 3212 C CA . TYR A 1 432 ? 7.302 -17.019 54.598 1.00 41.70 432 TYR A CA 1
ATOM 3213 C C . TYR A 1 432 ? 6.652 -17.389 55.887 1.00 41.89 432 TYR A C 1
ATOM 3214 O O . TYR A 1 432 ? 7.225 -18.095 56.694 1.00 48.22 432 TYR A O 1
ATOM 3223 N N . ARG A 1 433 ? 5.447 -16.882 56.077 1.00 40.87 433 ARG A N 1
ATOM 3224 C CA . ARG A 1 433 ? 4.710 -16.995 57.309 1.00 37.74 433 ARG A CA 1
ATOM 3225 C C . ARG A 1 433 ? 3.528 -17.896 57.087 1.00 37.82 433 ARG A C 1
ATOM 3226 O O . ARG A 1 433 ? 3.093 -18.101 55.966 1.00 36.62 433 ARG A O 1
ATOM 3234 N N . ALA A 1 434 ? 2.968 -18.380 58.182 1.00 38.77 434 ALA A N 1
ATOM 3235 C CA . ALA A 1 434 ? 1.755 -19.175 58.153 1.00 39.84 434 ALA A CA 1
ATOM 3236 C C . ALA A 1 434 ? 0.606 -18.259 57.902 1.00 36.67 434 ALA A C 1
ATOM 3237 O O . ALA A 1 434 ? 0.681 -17.080 58.144 1.00 38.23 434 ALA A O 1
ATOM 3239 N N . ARG A 1 435 ? -0.461 -18.812 57.376 1.00 38.77 435 ARG A N 1
ATOM 3240 C CA . ARG A 1 435 ? -1.677 -18.058 57.150 1.00 37.62 435 ARG A CA 1
ATOM 3241 C C . ARG A 1 435 ? -2.197 -17.520 58.481 1.00 37.49 435 ARG A C 1
ATOM 3242 O O . ARG A 1 435 ? -2.572 -16.352 58.578 1.00 35.45 435 ARG A O 1
ATOM 3250 N N . TRP A 1 436 ? -2.257 -18.391 59.482 1.00 38.77 436 TRP A N 1
ATOM 3251 C CA . TRP A 1 436 ? -2.649 -17.996 60.835 1.00 40.78 436 TRP A CA 1
ATOM 3252 C C . TRP A 1 436 ? -1.492 -18.114 61.791 1.00 40.97 436 TRP A C 1
ATOM 3253 O O . TRP A 1 436 ? -0.867 -19.151 61.884 1.00 41.58 436 TRP A O 1
ATOM 3264 N N . GLU A 1 437 ? -1.252 -17.046 62.537 1.00 42.30 437 GLU A N 1
ATOM 3265 C CA . GLU A 1 437 ? -0.267 -17.031 63.593 1.00 43.34 437 GLU A CA 1
ATOM 3266 C C . GLU A 1 437 ? -0.977 -16.653 64.884 1.00 44.01 437 GLU A C 1
ATOM 3267 O O . GLU A 1 437 ? -1.561 -15.576 64.983 1.00 44.85 437 GLU A O 1
ATOM 3273 N N . LEU A 1 438 ? -0.950 -17.566 65.850 1.00 44.89 438 LEU A N 1
ATOM 3274 C CA . LEU A 1 438 ? -1.527 -17.352 67.167 1.00 45.67 438 LEU A CA 1
ATOM 3275 C C . LEU A 1 438 ? -0.408 -17.376 68.202 1.00 45.93 438 LEU A C 1
ATOM 3276 O O . LEU A 1 438 ? 0.338 -18.355 68.269 1.00 45.14 438 LEU A O 1
ATOM 3281 N N . TYR A 1 439 ? -0.301 -16.316 69.003 1.00 44.32 439 TYR A N 1
ATOM 3282 C CA . TYR A 1 439 ? 0.714 -16.248 70.048 1.00 46.11 439 TYR A CA 1
ATOM 3283 C C . TYR A 1 439 ? 0.125 -15.913 71.405 1.00 48.41 439 TYR A C 1
ATOM 3284 O O . TYR A 1 439 ? -0.849 -15.177 71.478 1.00 46.48 439 TYR A O 1
ATOM 3293 N N . ASP A 1 440 ? 0.743 -16.460 72.468 1.00 51.29 440 ASP A N 1
ATOM 3294 C CA . ASP A 1 440 ? 0.428 -16.123 73.868 1.00 54.21 440 ASP A CA 1
ATOM 3295 C C . ASP A 1 440 ? 1.605 -15.383 74.514 1.00 53.18 440 ASP A C 1
ATOM 3296 O O . ASP A 1 440 ? 2.568 -15.997 74.981 1.00 52.49 440 ASP A O 1
ATOM 3301 N N . ARG A 1 441 ? 1.499 -14.065 74.575 1.00 51.68 441 ARG A N 1
ATOM 3302 C CA . ARG A 1 441 ? 2.625 -13.251 75.063 1.00 53.72 441 ARG A CA 1
ATOM 3303 C C . ARG A 1 441 ? 2.952 -13.399 76.540 1.00 55.26 441 ARG A C 1
ATOM 3304 O O . ARG A 1 441 ? 4.088 -13.130 76.937 1.00 55.04 441 ARG A O 1
ATOM 3312 N N . SER A 1 442 ? 1.986 -13.827 77.356 1.00 56.96 442 SER A N 1
ATOM 3313 C CA . SER A 1 442 ? 2.252 -14.053 78.786 1.00 59.43 442 SER A CA 1
ATOM 3314 C C . SER A 1 442 ? 3.285 -15.162 78.979 1.00 61.42 442 SER A C 1
ATOM 3315 O O . SER A 1 442 ? 4.010 -15.138 79.947 1.00 62.84 442 SER A O 1
ATOM 3318 N N . ARG A 1 443 ? 3.312 -16.140 78.071 1.00 61.98 443 ARG A N 1
ATOM 3319 C CA . ARG A 1 443 ? 4.251 -17.254 78.139 1.00 62.83 443 ARG A CA 1
ATOM 3320 C C . ARG A 1 443 ? 5.355 -17.129 77.096 1.00 61.56 443 ARG A C 1
ATOM 3321 O O . ARG A 1 443 ? 6.448 -17.611 77.309 1.00 62.37 443 ARG A O 1
ATOM 3325 N N . ASP A 1 444 ? 5.057 -16.470 75.974 1.00 59.60 444 ASP A N 1
ATOM 3326 C CA . ASP A 1 444 ? 5.915 -16.421 74.778 1.00 59.23 444 ASP A CA 1
ATOM 3327 C C . ASP A 1 444 ? 5.916 -14.970 74.255 1.00 57.21 444 ASP A C 1
ATOM 3328 O O . ASP A 1 444 ? 5.397 -14.682 73.178 1.00 57.72 444 ASP A O 1
ATOM 3333 N N . PRO A 1 445 ? 6.479 -14.041 75.043 1.00 59.44 445 PRO A N 1
ATOM 3334 C CA . PRO A 1 445 ? 6.479 -12.615 74.710 1.00 59.44 445 PRO A CA 1
ATOM 3335 C C . PRO A 1 445 ? 7.177 -12.238 73.393 1.00 58.55 445 PRO A C 1
ATOM 3336 O O . PRO A 1 445 ? 6.831 -11.215 72.777 1.00 58.72 445 PRO A O 1
ATOM 3340 N N . HIS A 1 446 ? 8.130 -13.058 72.952 1.00 57.80 446 HIS A N 1
ATOM 3341 C CA . HIS A 1 446 ? 8.814 -12.824 71.675 1.00 55.64 446 HIS A CA 1
ATOM 3342 C C . HIS A 1 446 ? 8.009 -13.328 70.472 1.00 55.36 446 HIS A C 1
ATOM 3343 O O . HIS A 1 446 ? 8.401 -13.124 69.325 1.00 55.49 446 HIS A O 1
ATOM 3350 N N . GLU A 1 447 ? 6.874 -13.978 70.727 1.00 55.65 447 GLU A N 1
ATOM 3351 C CA . GLU A 1 447 ? 5.977 -14.408 69.668 1.00 53.43 447 GLU A CA 1
ATOM 3352 C C . GLU A 1 447 ? 6.693 -15.316 68.643 1.00 54.19 447 GLU A C 1
ATOM 3353 O O . GLU A 1 447 ? 6.585 -15.136 67.426 1.00 51.86 447 GLU A O 1
ATOM 3355 N N . THR A 1 448 ? 7.411 -16.315 69.149 1.00 56.71 448 THR A N 1
ATOM 3356 C CA . THR A 1 448 ? 8.112 -17.254 68.272 1.00 57.33 448 THR A CA 1
ATOM 3357 C C . THR A 1 448 ? 7.534 -18.666 68.254 1.00 57.08 448 THR A C 1
ATOM 3358 O O . THR A 1 448 ? 8.027 -19.514 67.534 1.00 58.05 448 THR A O 1
ATOM 3362 N N . GLN A 1 449 ? 6.499 -18.919 69.038 1.00 55.73 449 GLN A N 1
ATOM 3363 C CA . GLN A 1 449 ? 5.894 -20.232 69.100 1.00 55.29 449 GLN A CA 1
ATOM 3364 C C . GLN A 1 449 ? 4.468 -20.085 68.604 1.00 51.51 449 GLN A C 1
ATOM 3365 O O . GLN A 1 449 ? 3.576 -19.628 69.336 1.00 49.97 449 GLN A O 1
ATOM 3368 N N . ASN A 1 450 ? 4.242 -20.492 67.370 1.00 48.83 450 ASN A N 1
ATOM 3369 C CA . ASN A 1 450 ? 2.930 -20.339 66.796 1.00 47.98 450 ASN A CA 1
ATOM 3370 C C . ASN A 1 450 ? 2.033 -21.436 67.312 1.00 50.05 450 ASN A C 1
ATOM 3371 O O . ASN A 1 450 ? 2.348 -22.607 67.206 1.00 50.77 450 ASN A O 1
ATOM 3376 N N . LEU A 1 451 ? 0.893 -21.048 67.855 1.00 50.03 451 LEU A N 1
ATOM 3377 C CA . LEU A 1 451 ? 0.030 -21.989 68.537 1.00 50.40 451 LEU A CA 1
ATOM 3378 C C . LEU A 1 451 ? -1.167 -22.357 67.700 1.00 50.70 451 LEU A C 1
ATOM 3379 O O . LEU A 1 451 ? -1.976 -23.148 68.144 1.00 50.85 451 LEU A O 1
ATOM 3384 N N . ALA A 1 452 ? -1.293 -21.787 66.506 1.00 50.88 452 ALA A N 1
ATOM 3385 C CA . ALA A 1 452 ? -2.461 -22.046 65.672 1.00 52.78 452 ALA A CA 1
ATOM 3386 C C . ALA A 1 452 ? -2.523 -23.509 65.238 1.00 57.47 452 ALA A C 1
ATOM 3387 O O . ALA A 1 452 ? -3.616 -24.015 64.955 1.00 59.48 452 ALA A O 1
ATOM 3389 N N . THR A 1 453 ? -1.371 -24.189 65.222 1.00 60.44 453 THR A N 1
ATOM 3390 C CA . THR A 1 453 ? -1.292 -25.610 64.856 1.00 64.20 453 THR A CA 1
ATOM 3391 C C . THR A 1 453 ? -1.486 -26.558 66.054 1.00 66.24 453 THR A C 1
ATOM 3392 O O . THR A 1 453 ? -1.554 -27.774 65.899 1.00 68.35 453 THR A O 1
ATOM 3396 N N . ASP A 1 454 ? -1.604 -26.003 67.247 1.00 67.16 454 ASP A N 1
ATOM 3397 C CA . ASP A 1 454 ? -1.760 -26.807 68.436 1.00 71.24 454 ASP A CA 1
ATOM 3398 C C . ASP A 1 454 ? -3.247 -27.062 68.698 1.00 72.95 454 ASP A C 1
ATOM 3399 O O . ASP A 1 454 ? -4.015 -26.132 68.991 1.00 73.94 454 ASP A O 1
ATOM 3404 N N . PRO A 1 455 ? -3.663 -28.336 68.631 1.00 74.50 455 PRO A N 1
ATOM 3405 C CA . PRO A 1 455 ? -5.081 -28.675 68.796 1.00 73.50 455 PRO A CA 1
ATOM 3406 C C . PRO A 1 455 ? -5.672 -28.240 70.132 1.00 71.76 455 PRO A C 1
ATOM 3407 O O . PRO A 1 455 ? -6.864 -27.964 70.198 1.00 71.05 455 PRO A O 1
ATOM 3411 N N . ARG A 1 456 ? -4.851 -28.183 71.180 1.00 70.95 456 ARG A N 1
ATOM 3412 C CA . ARG A 1 456 ? -5.309 -27.706 72.484 1.00 72.85 456 ARG A CA 1
ATOM 3413 C C . ARG A 1 456 ? -5.866 -26.286 72.389 1.00 70.60 456 ARG A C 1
ATOM 3414 O O . ARG A 1 456 ? -6.742 -25.923 73.166 1.00 70.47 456 ARG A O 1
ATOM 3422 N N . PHE A 1 457 ? -5.373 -25.504 71.418 1.00 66.53 457 PHE A N 1
ATOM 3423 C CA . PHE A 1 457 ? -5.766 -24.117 71.259 1.00 63.47 457 PHE A CA 1
ATOM 3424 C C . PHE A 1 457 ? -6.814 -23.872 70.185 1.00 59.90 457 PHE A C 1
ATOM 3425 O O . PHE A 1 457 ? -7.038 -22.750 69.829 1.00 55.87 457 PHE A O 1
ATOM 3433 N N . ALA A 1 458 ? -7.504 -24.900 69.718 1.00 61.30 458 ALA A N 1
ATOM 3434 C CA . ALA A 1 458 ? -8.477 -24.728 68.633 1.00 60.29 458 ALA A CA 1
ATOM 3435 C C . ALA A 1 458 ? -9.763 -23.968 69.002 1.00 59.49 458 ALA A C 1
ATOM 3436 O O . ALA A 1 458 ? -10.280 -23.216 68.179 1.00 57.65 458 ALA A O 1
ATOM 3438 N N . GLN A 1 459 ? -10.272 -24.137 70.219 1.00 60.90 459 GLN A N 1
ATOM 3439 C CA . GLN A 1 459 ? -11.485 -23.412 70.651 1.00 61.95 459 GLN A CA 1
ATOM 3440 C C . GLN A 1 459 ? -11.202 -21.895 70.775 1.00 59.35 459 GLN A C 1
ATOM 3441 O O . GLN A 1 459 ? -12.035 -21.043 70.434 1.00 58.87 459 GLN A O 1
ATOM 3444 N N . LEU A 1 460 ? -10.000 -21.563 71.229 1.00 58.67 460 LEU A N 1
ATOM 3445 C CA . LEU A 1 460 ? -9.581 -20.170 71.329 1.00 57.18 460 LEU A CA 1
ATOM 3446 C C . LEU A 1 460 ? -9.388 -19.570 69.927 1.00 53.41 460 LEU A C 1
ATOM 3447 O O . LEU A 1 460 ? -9.872 -18.463 69.615 1.00 51.19 460 LEU A O 1
ATOM 3452 N N . LEU A 1 461 ? -8.652 -20.293 69.097 1.00 52.13 461 LEU A N 1
ATOM 3453 C CA . LEU A 1 461 ? -8.515 -19.944 67.699 1.00 51.23 461 LEU A CA 1
ATOM 3454 C C . LEU A 1 461 ? -9.888 -19.655 67.026 1.00 49.78 461 LEU A C 1
ATOM 3455 O O . LEU A 1 461 ? -10.038 -18.625 66.381 1.00 49.46 461 LEU A O 1
ATOM 3460 N N . GLU A 1 462 ? -10.884 -20.520 67.197 1.00 50.66 462 GLU A N 1
ATOM 3461 C CA . GLU A 1 462 ? -12.235 -20.232 66.676 1.00 50.79 462 GLU A CA 1
ATOM 3462 C C . GLU A 1 462 ? -12.867 -18.975 67.297 1.00 50.50 462 GLU A C 1
ATOM 3463 O O . GLU A 1 462 ? -13.454 -18.189 66.597 1.00 47.75 462 GLU A O 1
ATOM 3465 N N . MET A 1 463 ? -12.747 -18.786 68.604 1.00 55.29 463 MET A N 1
ATOM 3466 C CA . MET A 1 463 ? -13.281 -17.581 69.254 1.00 56.49 463 MET A CA 1
ATOM 3467 C C . MET A 1 463 ? -12.651 -16.317 68.680 1.00 51.40 463 MET A C 1
ATOM 3468 O O . MET A 1 463 ? -13.338 -15.325 68.474 1.00 49.48 463 MET A O 1
ATOM 3473 N N . LEU A 1 464 ? -11.346 -16.346 68.431 1.00 48.62 464 LEU A N 1
ATOM 3474 C CA . LEU A 1 464 ? -10.642 -15.175 67.919 1.00 45.14 464 LEU A CA 1
ATOM 3475 C C . LEU A 1 464 ? -10.968 -14.901 66.447 1.00 44.09 464 LEU A C 1
ATOM 3476 O O . LEU A 1 464 ? -11.242 -13.748 66.097 1.00 39.17 464 LEU A O 1
ATOM 3481 N N . ARG A 1 465 ? -10.925 -15.936 65.592 1.00 44.66 465 ARG A N 1
ATOM 3482 C CA . ARG A 1 465 ? -11.360 -15.798 64.176 1.00 42.24 465 ARG A CA 1
ATOM 3483 C C . ARG A 1 465 ? -12.745 -15.202 64.049 1.00 42.19 465 ARG A C 1
ATOM 3484 O O . ARG A 1 465 ? -12.985 -14.366 63.182 1.00 40.94 465 ARG A O 1
ATOM 3492 N N . ASP A 1 466 ? -13.657 -15.636 64.925 1.00 45.79 466 ASP A N 1
ATOM 3493 C CA . ASP A 1 466 ? -15.044 -15.128 64.940 1.00 47.20 466 ASP A CA 1
ATOM 3494 C C . ASP A 1 466 ? -15.124 -13.659 65.337 1.00 48.43 466 ASP A C 1
ATOM 3495 O O . ASP A 1 466 ? -15.846 -12.900 64.708 1.00 48.46 466 ASP A O 1
ATOM 3497 N N . GLN A 1 467 ? -14.360 -13.235 66.342 1.00 50.17 467 GLN A N 1
ATOM 3498 C CA . GLN A 1 467 ? -14.325 -11.808 66.698 1.00 49.84 467 GLN A CA 1
ATOM 3499 C C . GLN A 1 467 ? -13.754 -10.933 65.587 1.00 44.87 467 GLN A C 1
ATOM 3500 O O . GLN A 1 467 ? -14.232 -9.845 65.338 1.00 41.63 467 GLN A O 1
ATOM 3506 N N . LEU A 1 468 ? -12.694 -11.409 64.962 1.00 42.93 468 LEU A N 1
ATOM 3507 C CA . LEU A 1 468 ? -12.034 -10.677 63.915 1.00 42.58 468 LEU A CA 1
ATOM 3508 C C . LEU A 1 468 ? -12.950 -10.520 62.701 1.00 40.71 468 LEU A C 1
ATOM 3509 O O . LEU A 1 46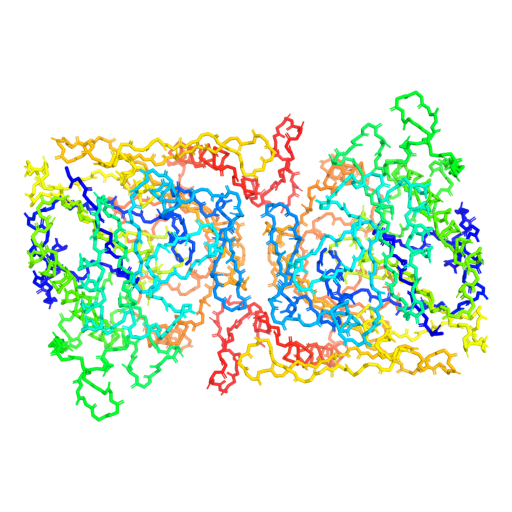8 ? -13.012 -9.443 62.123 1.00 41.61 468 LEU A O 1
ATOM 3514 N N . ALA A 1 469 ? -13.685 -11.572 62.364 1.00 41.53 469 ALA A N 1
ATOM 3515 C CA . ALA A 1 469 ? -14.618 -11.544 61.248 1.00 42.68 469 ALA A CA 1
ATOM 3516 C C . ALA A 1 469 ? -15.788 -10.588 61.490 1.00 41.31 469 ALA A C 1
ATOM 3517 O O . ALA A 1 469 ? -16.153 -9.815 60.595 1.00 37.13 469 ALA A O 1
ATOM 3519 N N . LYS A 1 470 ? -16.366 -10.648 62.677 1.00 42.45 470 LYS A N 1
ATOM 3520 C CA . LYS A 1 470 ? -17.452 -9.726 63.046 1.00 43.53 470 LYS A CA 1
ATOM 3521 C C . LYS A 1 470 ? -17.000 -8.233 62.948 1.00 41.98 470 LYS A C 1
ATOM 3522 O O . LYS A 1 470 ? -17.782 -7.352 62.569 1.00 37.24 470 LYS A O 1
ATOM 3525 N N . TRP A 1 471 ? -15.737 -7.963 63.265 1.00 39.23 471 TRP A N 1
ATOM 3526 C CA . TRP A 1 471 ? -15.234 -6.597 63.226 1.00 38.51 471 TRP A CA 1
ATOM 3527 C C . TRP A 1 471 ? -15.028 -6.141 61.776 1.00 36.60 471 TRP A C 1
ATOM 3528 O O . TRP A 1 471 ? -15.324 -4.989 61.397 1.00 37.59 471 TRP A O 1
ATOM 3539 N N . GLN A 1 472 ? -14.497 -7.058 60.986 1.00 36.77 472 GLN A N 1
ATOM 3540 C CA . GLN A 1 472 ? -14.315 -6.869 59.565 1.00 35.13 472 GLN A CA 1
ATOM 3541 C C . GLN A 1 472 ? -15.608 -6.524 58.821 1.00 35.01 472 GLN A C 1
ATOM 3542 O O . GLN A 1 472 ? -15.620 -5.573 58.054 1.00 37.06 472 GLN A O 1
ATOM 3548 N N . TRP A 1 473 ? -16.686 -7.261 59.072 1.00 36.37 473 TRP A N 1
ATOM 3549 C CA . TRP A 1 473 ? -17.998 -6.925 58.508 1.00 38.01 473 TRP A CA 1
ATOM 3550 C C . TRP A 1 473 ? -18.492 -5.576 58.979 1.00 36.20 473 TRP A C 1
ATOM 3551 O O . TRP A 1 473 ? -18.862 -4.724 58.168 1.00 37.20 473 TRP A O 1
ATOM 3562 N N . GLU A 1 474 ? -18.428 -5.374 60.289 1.00 36.93 474 GLU A N 1
ATOM 3563 C CA . GLU A 1 474 ? -18.888 -4.170 60.963 1.00 37.02 474 GLU A CA 1
ATOM 3564 C C . GLU A 1 474 ? -18.167 -2.907 60.465 1.00 36.12 474 GLU A C 1
ATOM 3565 O O . GLU A 1 474 ? -18.754 -1.848 60.395 1.00 34.24 474 GLU A O 1
ATOM 3569 N N . THR A 1 475 ? -16.899 -3.036 60.095 1.00 33.38 475 THR A N 1
ATOM 3570 C CA . THR A 1 475 ? -16.173 -1.940 59.528 1.00 31.67 475 THR A CA 1
ATOM 3571 C C . THR A 1 475 ? -16.062 -1.996 57.992 1.00 30.25 475 THR A C 1
ATOM 3572 O O . THR A 1 475 ? -15.246 -1.315 57.410 1.00 30.84 475 THR A O 1
ATOM 3576 N N . HIS A 1 476 ? -16.913 -2.769 57.348 1.00 30.68 476 HIS A N 1
ATOM 3577 C CA . HIS A 1 476 ? -17.030 -2.744 55.890 1.00 33.57 476 HIS A CA 1
ATOM 3578 C C . HIS A 1 476 ? -15.674 -3.000 55.216 1.00 31.96 476 HIS A C 1
ATOM 3579 O O . HIS A 1 476 ? -15.269 -2.286 54.345 1.00 33.93 476 HIS A O 1
ATOM 3586 N N . ASP A 1 477 ? -14.997 -4.046 55.643 1.00 33.59 477 ASP A N 1
ATOM 3587 C CA . ASP A 1 477 ? -13.721 -4.457 55.072 1.00 30.55 477 ASP A CA 1
ATOM 3588 C C . ASP A 1 477 ? -13.976 -5.081 53.693 1.00 29.33 477 ASP A C 1
ATOM 3589 O O . ASP A 1 477 ? -14.527 -6.182 53.617 1.00 32.05 477 ASP A O 1
ATOM 3594 N N . PRO A 1 478 ? -13.554 -4.415 52.600 1.00 35.70 478 PRO A N 1
ATOM 3595 C CA . PRO A 1 478 ? -13.546 -5.135 51.309 1.00 33.11 478 PRO A CA 1
ATOM 3596 C C . PRO A 1 478 ? -12.759 -6.467 51.248 1.00 31.37 478 PRO A C 1
ATOM 3597 O O . PRO A 1 478 ? -12.985 -7.230 50.335 1.00 28.94 478 PRO A O 1
ATOM 3601 N N . TRP A 1 479 ? -11.815 -6.728 52.157 1.00 32.26 479 TRP A N 1
ATOM 3602 C CA . TRP A 1 479 ? -11.032 -7.971 52.127 1.00 31.31 479 TRP A CA 1
ATOM 3603 C C . TRP A 1 479 ? -11.654 -9.043 53.030 1.00 33.02 479 TRP A C 1
ATOM 3604 O O . TRP A 1 479 ? -11.050 -10.096 53.249 1.00 32.75 479 TRP A O 1
ATOM 3615 N N . VAL A 1 480 ? -12.865 -8.799 53.521 1.00 33.56 480 VAL A N 1
ATOM 3616 C CA . VAL A 1 480 ? -13.490 -9.711 54.452 1.00 38.16 480 VAL A CA 1
ATOM 3617 C C . VAL A 1 480 ? -13.557 -11.178 53.987 1.00 38.42 480 VAL A C 1
ATOM 3618 O O . VAL A 1 480 ? -13.498 -12.069 54.810 1.00 41.25 480 VAL A O 1
ATOM 3622 N N . CYS A 1 481 ? -13.685 -11.426 52.696 1.00 37.12 481 CYS A N 1
ATOM 3623 C CA . CYS A 1 481 ? -13.808 -12.797 52.192 1.00 39.74 481 CYS A CA 1
ATOM 3624 C C . CYS A 1 481 ? -12.513 -13.358 51.643 1.00 37.14 481 CYS A C 1
ATOM 3625 O O . CYS A 1 481 ? -12.403 -14.555 51.440 1.00 38.48 481 CYS A O 1
ATOM 3628 N N . ALA A 1 482 ? -11.528 -12.499 51.450 1.00 35.49 482 ALA A N 1
ATOM 3629 C CA . ALA A 1 482 ? -10.246 -12.909 50.915 1.00 35.54 482 ALA A CA 1
ATOM 3630 C C . ALA A 1 482 ? -9.501 -13.758 51.932 1.00 37.90 482 ALA A C 1
ATOM 3631 O O . ALA A 1 482 ? -9.661 -13.571 53.114 1.00 39.50 482 ALA A O 1
ATOM 3633 N N . PRO A 1 483 ? -8.619 -14.660 51.476 1.00 40.94 483 PRO A N 1
ATOM 3634 C CA . PRO A 1 483 ? -8.194 -14.950 50.113 1.00 39.67 483 PRO A CA 1
ATOM 3635 C C . PRO A 1 483 ? -8.954 -16.117 49.457 1.00 41.97 483 PRO A C 1
ATOM 3636 O O . PRO A 1 483 ? -8.770 -16.387 48.279 1.00 40.07 483 PRO A O 1
ATOM 3640 N N . ASP A 1 484 ? -9.795 -16.807 50.221 1.00 46.86 484 ASP A N 1
ATOM 3641 C CA . ASP A 1 484 ? -10.450 -18.034 49.713 1.00 47.55 484 ASP A CA 1
ATOM 3642 C C . ASP A 1 484 ? -11.806 -17.825 49.043 1.00 42.03 484 ASP A C 1
ATOM 3643 O O . ASP A 1 484 ? -12.336 -18.750 48.418 1.00 41.03 484 ASP A O 1
ATOM 3648 N N . GLY A 1 485 ? -12.370 -16.633 49.198 1.00 38.89 485 GLY A N 1
ATOM 3649 C CA . GLY A 1 485 ? -13.735 -16.356 48.727 1.00 36.86 485 GLY A CA 1
ATOM 3650 C C . GLY A 1 485 ? -13.859 -14.987 48.082 1.00 34.67 485 GLY A C 1
ATOM 3651 O O . GLY A 1 485 ? -12.877 -14.241 47.980 1.00 31.53 485 GLY A O 1
ATOM 3652 N N . VAL A 1 486 ? -15.073 -14.662 47.648 1.00 32.95 486 VAL A N 1
ATOM 3653 C CA . VAL A 1 486 ? -15.398 -13.411 47.001 1.00 32.53 486 VAL A CA 1
ATOM 3654 C C . VAL A 1 486 ? -16.631 -12.834 47.633 1.00 35.57 486 VAL A C 1
ATOM 3655 O O . VAL A 1 486 ? -17.627 -13.552 47.954 1.00 34.97 486 VAL A O 1
ATOM 3659 N N . LEU A 1 487 ? -16.582 -11.526 47.839 1.00 35.14 487 LEU A N 1
ATOM 3660 C CA . LEU A 1 487 ? -17.722 -10.831 48.443 1.00 38.52 487 LEU A CA 1
ATOM 3661 C C . LEU A 1 487 ? -18.796 -10.654 47.393 1.00 39.70 487 LEU A C 1
ATOM 3662 O O . LEU A 1 487 ? -18.562 -10.057 46.348 1.00 38.69 487 LEU A O 1
ATOM 3667 N N . GLU A 1 488 ? -19.995 -11.092 47.697 1.00 43.77 488 GLU A N 1
ATOM 3668 C CA . GLU A 1 488 ? -21.144 -10.815 46.853 1.00 49.06 488 GLU A CA 1
ATOM 3669 C C . GLU A 1 488 ? -22.318 -10.369 47.730 1.00 52.11 488 GLU A C 1
ATOM 3670 O O . GLU A 1 488 ? -22.976 -11.186 48.346 1.00 54.75 488 GLU A O 1
ATOM 3676 N N . GLU A 1 489 ? -22.531 -9.061 47.791 1.00 53.72 489 GLU A N 1
ATOM 3677 C CA . GLU A 1 489 ? -23.412 -8.442 48.780 1.00 60.17 489 GLU A CA 1
ATOM 3678 C C . GLU A 1 489 ? -24.882 -8.800 48.642 1.00 66.81 489 GLU A C 1
ATOM 3679 O O . GLU A 1 489 ? -25.643 -8.704 49.626 1.00 75.07 489 GLU A O 1
ATOM 3681 N N . LYS A 1 490 ? -25.303 -9.207 47.443 1.00 69.26 490 LYS A N 1
ATOM 3682 C CA . LYS A 1 490 ? -26.746 -9.444 47.177 1.00 77.36 490 LYS A CA 1
ATOM 3683 C C . LYS A 1 490 ? -27.208 -10.870 47.448 1.00 81.53 490 LYS A C 1
ATOM 3684 O O . LYS A 1 490 ? -28.406 -11.140 47.341 1.00 94.34 490 LYS A O 1
ATOM 3686 N N . LEU A 1 491 ? -26.300 -11.782 47.801 1.00 81.84 491 LEU A N 1
ATOM 3687 C CA . LEU A 1 491 ? -26.707 -13.161 48.153 1.00 84.88 491 LEU A CA 1
ATOM 3688 C C . LEU A 1 491 ? -26.224 -13.657 49.548 1.00 85.55 491 LEU A C 1
ATOM 3689 O O . LEU A 1 491 ? -25.306 -13.088 50.157 1.00 79.94 491 LEU A O 1
ATOM 3694 N N . SER A 1 492 ? -26.913 -14.694 50.046 1.00 90.44 492 SER A N 1
ATOM 3695 C CA . SER A 1 492 ? -26.688 -15.295 51.382 1.00 91.28 492 SER A CA 1
ATOM 3696 C C . SER A 1 492 ? -26.238 -16.764 51.231 1.00 88.51 492 SER A C 1
ATOM 3697 O O . SER A 1 492 ? -27.064 -17.620 50.912 1.00 92.69 492 SER A O 1
ATOM 3699 N N . PRO A 1 493 ? -24.960 -17.077 51.540 1.00 79.94 493 PRO A N 1
ATOM 3700 C CA . PRO A 1 493 ? -23.993 -16.269 52.295 1.00 75.05 493 PRO A CA 1
ATOM 3701 C C . PRO A 1 493 ? -23.260 -15.223 51.450 1.00 69.62 493 PRO A C 1
ATOM 3702 O O . PRO A 1 493 ? -23.113 -15.387 50.237 1.00 68.99 493 PRO A O 1
ATOM 3706 N N . GLN A 1 494 ? -22.789 -14.169 52.093 1.00 62.96 494 GLN A N 1
ATOM 3707 C CA . GLN A 1 494 ? -22.228 -13.068 51.350 1.00 57.74 494 GLN A CA 1
ATOM 3708 C C . GLN A 1 494 ? -20.820 -13.339 50.944 1.00 51.55 494 GLN A C 1
ATOM 3709 O O . GLN A 1 494 ? -20.390 -12.739 49.981 1.00 47.13 494 GLN A O 1
ATOM 3715 N N . CYS A 1 495 ? -20.115 -14.246 51.625 1.00 51.07 495 CYS A N 1
ATOM 3716 C CA . CYS A 1 495 ? -18.859 -14.761 51.038 1.00 48.72 495 CYS A CA 1
ATOM 3717 C C . CYS A 1 495 ? -19.154 -16.021 50.260 1.00 46.81 495 CYS A C 1
ATOM 3718 O O . CYS A 1 495 ? -19.877 -16.904 50.721 1.00 49.91 495 CYS A O 1
ATOM 3721 N N . GLN A 1 496 ? -18.642 -16.038 49.042 1.00 41.57 496 GLN A N 1
ATOM 3722 C CA . GLN A 1 496 ? -18.909 -17.083 48.102 1.00 41.31 496 GLN A CA 1
ATOM 3723 C C . GLN A 1 496 ? -17.580 -17.717 47.796 1.00 37.58 496 GLN A C 1
ATOM 3724 O O . GLN A 1 496 ? -16.593 -17.015 47.659 1.00 33.90 496 GLN A O 1
ATOM 3730 N N . PRO A 1 497 ? -17.543 -19.051 47.758 1.00 39.02 497 PRO A N 1
ATOM 3731 C CA . PRO A 1 497 ? -16.274 -19.760 47.595 1.00 38.08 497 PRO A CA 1
ATOM 3732 C C . PRO A 1 497 ? -15.673 -19.724 46.188 1.00 36.87 497 PRO A C 1
ATOM 3733 O O . PRO A 1 497 ? -16.386 -19.765 45.198 1.00 37.17 497 PRO A O 1
ATOM 3737 N N . LEU A 1 498 ? -14.359 -19.674 46.137 1.00 35.45 498 LEU A N 1
ATOM 3738 C CA . LEU A 1 498 ? -13.642 -19.723 44.909 1.00 35.86 498 LEU A CA 1
ATOM 3739 C C . LEU A 1 498 ? -13.088 -21.122 44.597 1.00 39.65 498 LEU A C 1
ATOM 3740 O O . LEU A 1 498 ? -12.735 -21.401 43.450 1.00 39.48 498 LEU A O 1
ATOM 3745 N N . HIS A 1 499 ? -13.012 -21.988 45.605 1.00 41.83 499 HIS A N 1
ATOM 3746 C CA . HIS A 1 499 ? -12.389 -23.311 45.453 1.00 45.57 499 HIS A CA 1
ATOM 3747 C C . HIS A 1 499 ? -11.013 -23.177 44.806 1.00 45.00 499 HIS A C 1
ATOM 3748 O O . HIS A 1 499 ? -10.735 -23.794 43.778 1.00 45.21 499 HIS A O 1
ATOM 3755 N N . ASN A 1 500 ? -10.165 -22.356 45.428 1.00 42.96 500 ASN A N 1
ATOM 3756 C CA . ASN A 1 500 ? -8.838 -22.038 44.908 1.00 42.68 500 ASN A CA 1
ATOM 3757 C C . ASN A 1 500 ? -7.705 -22.637 45.717 1.00 44.64 500 ASN A C 1
ATOM 3758 O O . ASN A 1 500 ? -6.597 -22.086 45.775 1.00 43.28 500 ASN A O 1
ATOM 3763 N N . GLU A 1 501 ? -8.003 -23.797 46.299 1.00 49.22 501 GLU A N 1
ATOM 3764 C CA . GLU A 1 501 ? -7.054 -24.636 47.085 1.00 56.00 501 GLU A CA 1
ATOM 3765 C C . GLU A 1 501 ? -6.632 -24.000 48.399 1.00 55.88 501 GLU A C 1
ATOM 3766 O O . GLU A 1 501 ? -5.628 -24.387 48.972 1.00 59.60 501 GLU A O 1
ATOM 3772 N N . LEU A 1 502 ? -7.380 -23.013 48.858 1.00 53.90 502 LEU A N 1
ATOM 3773 C CA . LEU A 1 502 ? -7.106 -22.397 50.138 1.00 57.23 502 LEU A CA 1
ATOM 3774 C C . LEU A 1 502 ? -8.199 -22.803 51.116 1.00 59.87 502 LEU A C 1
ATOM 3775 O O . LEU A 1 502 ? -9.350 -23.039 50.719 1.00 61.35 502 LEU A O 1
ATOM 3780 N N . ARG A 1 503 ? -7.818 -22.883 52.389 1.00 62.54 503 ARG A N 1
ATOM 3781 C CA . ARG A 1 503 ? -8.724 -23.272 53.462 1.00 64.25 503 ARG A CA 1
ATOM 3782 C C . ARG A 1 503 ? -9.925 -22.311 53.544 1.00 62.55 503 ARG A C 1
ATOM 3783 O O . ARG A 1 503 ? -9.762 -21.082 53.452 1.00 57.85 503 ARG A O 1
ATOM 3787 N N . SER A 1 504 ? -11.123 -22.891 53.687 1.00 66.29 504 SER A N 1
ATOM 3788 C CA . SER A 1 504 ? -12.368 -22.155 53.986 1.00 66.71 504 SER A CA 1
ATOM 3789 C C . SER A 1 504 ? -13.164 -22.916 55.048 1.00 72.35 504 SER A C 1
ATOM 3790 O O . SER A 1 504 ? -13.595 -22.342 56.035 1.00 75.14 504 SER A O 1
ATOM 3793 N N . PRO B 1 22 ? -9.142 21.418 8.013 1.00 67.31 22 PRO B N 1
ATOM 3794 C CA . PRO B 1 22 ? -10.288 21.475 8.939 1.00 66.43 22 PRO B CA 1
ATOM 3795 C C . PRO B 1 22 ? -10.520 20.183 9.792 1.00 64.11 22 PRO B C 1
ATOM 3796 O O . PRO B 1 22 ? -11.651 19.685 9.844 1.00 66.57 22 PRO B O 1
ATOM 3800 N N . ARG B 1 23 ? -9.486 19.671 10.478 1.00 58.75 23 ARG B N 1
ATOM 3801 C CA . ARG B 1 23 ? -9.496 18.300 11.012 1.00 54.01 23 ARG B CA 1
ATOM 3802 C C . ARG B 1 23 ? -10.250 18.130 12.331 1.00 50.77 23 ARG B C 1
ATOM 3803 O O . ARG B 1 23 ? -10.053 18.908 13.242 1.00 48.79 23 ARG B O 1
ATOM 3811 N N . ASN B 1 24 ? -11.101 17.108 12.427 1.00 48.04 24 ASN B N 1
ATOM 3812 C CA . ASN B 1 24 ? -11.677 16.673 13.702 1.00 46.37 24 ASN B CA 1
ATOM 3813 C C . ASN B 1 24 ? -11.355 15.208 13.931 1.00 44.88 24 ASN B C 1
ATOM 3814 O O . ASN B 1 24 ? -10.787 14.547 13.062 1.00 46.00 24 ASN B O 1
ATOM 3819 N N . ALA B 1 25 ? -11.725 14.704 15.106 1.00 44.63 25 ALA B N 1
ATOM 3820 C CA . ALA B 1 25 ? -11.449 13.325 15.504 1.00 42.90 25 ALA B CA 1
ATOM 3821 C C . ALA B 1 25 ? -12.579 12.792 16.372 1.00 42.50 25 ALA B C 1
ATOM 3822 O O . ALA B 1 25 ? -13.037 13.490 17.279 1.00 42.71 25 ALA B O 1
ATOM 3824 N N . LEU B 1 26 ? -13.021 11.570 16.074 1.00 41.25 26 LEU B N 1
ATOM 3825 C CA . LEU B 1 26 ? -14.036 10.863 16.854 1.00 40.73 26 LEU B CA 1
ATOM 3826 C C . LEU B 1 26 ? -13.484 9.524 17.329 1.00 39.61 26 LEU B C 1
ATOM 3827 O O . LEU B 1 26 ? -13.046 8.695 16.531 1.00 39.90 26 LEU B O 1
ATOM 3832 N N . LEU B 1 27 ? -13.475 9.326 18.640 1.00 40.64 27 LEU B N 1
ATOM 3833 C CA . LEU B 1 27 ? -13.082 8.048 19.228 1.00 39.27 27 LEU B CA 1
ATOM 3834 C C . LEU B 1 27 ? -14.343 7.320 19.748 1.00 36.51 27 LEU B C 1
ATOM 3835 O O . LEU B 1 27 ? -15.026 7.844 20.611 1.00 37.25 27 LEU B O 1
ATOM 3840 N N . LEU B 1 28 ? -14.637 6.148 19.182 1.00 35.49 28 LEU B N 1
ATOM 3841 C CA . LEU B 1 28 ? -15.727 5.257 19.619 1.00 36.82 28 LEU B CA 1
ATOM 3842 C C . LEU B 1 28 ? -15.146 4.060 20.354 1.00 36.84 28 LEU B C 1
ATOM 3843 O O . LEU B 1 28 ? -14.321 3.337 19.810 1.00 36.77 28 LEU B O 1
ATOM 3848 N N . LEU B 1 29 ? -15.539 3.882 21.615 1.00 38.08 29 LEU B N 1
ATOM 3849 C CA . LEU B 1 29 ? -14.937 2.846 22.491 1.00 37.56 29 LEU B CA 1
ATOM 3850 C C . LEU B 1 29 ? -16.035 1.973 23.051 1.00 35.90 29 LEU B C 1
ATOM 3851 O O . LEU B 1 29 ? -16.934 2.447 23.756 1.00 35.58 29 LEU B O 1
ATOM 3856 N N . ALA B 1 30 ? -15.995 0.707 22.687 1.00 36.35 30 ALA B N 1
ATOM 3857 C CA . ALA B 1 30 ? -16.875 -0.267 23.324 1.00 39.34 30 ALA B CA 1
ATOM 3858 C C . ALA B 1 30 ? -16.248 -0.746 24.647 1.00 36.96 30 ALA B C 1
ATOM 3859 O O . ALA B 1 30 ? -15.004 -0.774 24.808 1.00 35.75 30 ALA B O 1
ATOM 3861 N N . ASP B 1 31 ? -17.127 -1.100 25.586 1.00 35.51 31 ASP B N 1
ATOM 3862 C CA . ASP B 1 31 ? -16.732 -1.578 26.921 1.00 35.41 31 ASP B CA 1
ATOM 3863 C C . ASP B 1 31 ? -16.788 -3.120 26.903 1.00 35.44 31 ASP B C 1
ATOM 3864 O O . ASP B 1 31 ? -17.873 -3.708 26.824 1.00 33.88 31 ASP B O 1
ATOM 3869 N N . ASP B 1 32 ? -15.636 -3.771 26.971 1.00 34.12 32 ASP B N 1
ATOM 3870 C CA . ASP B 1 32 ? -15.587 -5.231 26.992 1.00 36.20 32 ASP B CA 1
ATOM 3871 C C . ASP B 1 32 ? -16.009 -5.823 25.667 1.00 37.38 32 ASP B C 1
ATOM 3872 O O . ASP B 1 32 ? -16.487 -6.956 25.621 1.00 37.48 32 ASP B O 1
ATOM 3877 N N . GLY B 1 33 ? -15.829 -5.060 24.594 1.00 37.78 33 GLY B N 1
ATOM 3878 C CA . GLY B 1 33 ? -16.133 -5.524 23.264 1.00 38.71 33 GLY B CA 1
ATOM 3879 C C . GLY B 1 33 ? -15.003 -6.381 22.726 1.00 39.89 33 GLY B C 1
ATOM 3880 O O . GLY B 1 33 ? -13.826 -6.202 23.079 1.00 42.04 33 GLY B O 1
ATOM 3881 N N . GLY B 1 34 ? -15.374 -7.354 21.902 1.00 42.27 34 GLY B N 1
ATOM 3882 C CA . GLY B 1 34 ? -14.405 -8.251 21.283 1.00 41.33 34 GLY B CA 1
ATOM 3883 C C . GLY B 1 34 ? -14.538 -8.215 19.777 1.00 40.40 34 GLY B C 1
ATOM 3884 O O . GLY B 1 34 ? -14.734 -7.170 19.188 1.00 43.68 34 GLY B O 1
ATOM 3885 N N . PHE B 1 35 ? -14.462 -9.386 19.166 1.00 42.72 35 PHE B N 1
ATOM 3886 C CA . PHE B 1 35 ? -14.467 -9.542 17.716 1.00 41.71 35 PHE B CA 1
ATOM 3887 C C . PHE B 1 35 ? -15.806 -10.054 17.218 1.00 40.52 35 PHE B C 1
ATOM 3888 O O . PHE B 1 35 ? -15.868 -10.692 16.197 1.00 44.61 35 PHE B O 1
ATOM 3896 N N . GLU B 1 36 ? -16.889 -9.734 17.921 1.00 43.84 36 GLU B N 1
ATOM 3897 C CA . GLU B 1 36 ? -18.232 -10.125 17.475 1.00 43.96 36 GLU B CA 1
ATOM 3898 C C . GLU B 1 36 ? -18.724 -9.097 16.447 1.00 42.20 36 GLU B C 1
ATOM 3899 O O . GLU B 1 36 ? -19.574 -8.261 16.761 1.00 41.79 36 GLU B O 1
ATOM 3905 N N . SER B 1 37 ? -18.148 -9.132 15.248 1.00 40.21 37 SER B N 1
ATOM 3906 C CA . SER B 1 37 ? -18.570 -8.293 14.151 1.00 41.21 37 SER B CA 1
ATOM 3907 C C . SER B 1 37 ? -18.356 -8.981 12.816 1.00 40.11 37 SER B C 1
ATOM 3908 O O . SER B 1 37 ? -17.420 -9.779 12.643 1.00 39.00 37 SER B O 1
ATOM 3911 N N . GLY B 1 38 ? -19.192 -8.628 11.846 1.00 37.64 38 GLY B N 1
ATOM 3912 C CA . GLY B 1 38 ? -18.916 -9.010 10.465 1.00 38.58 38 GLY B CA 1
ATOM 3913 C C . GLY B 1 38 ? -17.503 -8.606 10.009 1.00 38.41 38 GLY B C 1
ATOM 3914 O O . GLY B 1 38 ? -16.840 -9.355 9.305 1.00 37.41 38 GLY B O 1
ATOM 3915 N N . ALA B 1 39 ? -17.046 -7.424 10.403 1.00 39.51 39 ALA B N 1
ATOM 3916 C CA . ALA B 1 39 ? -15.685 -6.937 10.049 1.00 40.98 39 ALA B CA 1
ATOM 3917 C C . ALA B 1 39 ? -14.562 -7.879 10.470 1.00 40.11 39 ALA B C 1
ATOM 3918 O O . ALA B 1 39 ? -13.557 -8.007 9.767 1.00 43.14 39 ALA B O 1
ATOM 3920 N N . TYR B 1 40 ? -14.722 -8.531 11.620 1.00 39.34 40 TYR B N 1
ATOM 3921 C CA . TYR B 1 40 ? -13.775 -9.565 12.032 1.00 37.89 40 TYR B CA 1
ATOM 3922 C C . TYR B 1 40 ? -14.199 -10.976 11.568 1.00 39.22 40 TYR B C 1
ATOM 3923 O O . TYR B 1 40 ? -13.692 -11.957 12.051 1.00 41.47 40 TYR B O 1
ATOM 3932 N N . ASN B 1 41 ? -15.088 -11.036 10.575 1.00 42.38 41 ASN B N 1
ATOM 3933 C CA . ASN B 1 41 ? -15.543 -12.278 9.934 1.00 43.82 41 ASN B CA 1
ATOM 3934 C C . ASN B 1 41 ? -16.304 -13.221 10.860 1.00 42.04 41 ASN B C 1
ATOM 3935 O O . ASN B 1 41 ? -16.297 -14.421 10.655 1.00 41.13 41 ASN B O 1
ATOM 3940 N N . ASN B 1 42 ? -16.984 -12.676 11.851 1.00 39.66 42 ASN B N 1
ATOM 3941 C CA . ASN B 1 42 ? -17.977 -13.441 12.594 1.00 38.39 42 ASN B CA 1
ATOM 3942 C C . ASN B 1 42 ? -19.289 -13.348 11.802 1.00 38.21 42 ASN B C 1
ATOM 3943 O O . ASN B 1 42 ? -19.911 -12.266 11.713 1.00 39.46 42 ASN B O 1
ATOM 3948 N N . SER B 1 43 ? -19.685 -14.484 11.211 1.00 37.09 43 SER B N 1
ATOM 3949 C CA . SER B 1 43 ? -20.805 -14.534 10.289 1.00 36.45 43 SER B CA 1
ATOM 3950 C C . SER B 1 43 ? -22.139 -14.759 10.975 1.00 36.94 43 SER B C 1
ATOM 3951 O O . SER B 1 43 ? -23.172 -14.760 10.322 1.00 37.32 43 SER B O 1
ATOM 3953 N N . ALA B 1 44 ? -22.116 -14.949 12.287 1.00 37.59 44 ALA B N 1
ATOM 3954 C CA . ALA B 1 44 ? -23.315 -15.285 13.060 1.00 39.25 44 ALA B CA 1
ATOM 3955 C C . ALA B 1 44 ? -24.031 -14.039 13.545 1.00 40.75 44 ALA B C 1
ATOM 3956 O O . ALA B 1 44 ? -25.240 -14.048 13.708 1.00 43.65 44 ALA B O 1
ATOM 3958 N N . ILE B 1 45 ? -23.277 -12.975 13.786 1.00 40.97 45 ILE B N 1
ATOM 3959 C CA . ILE B 1 45 ? -23.822 -11.727 14.300 1.00 42.16 45 ILE B CA 1
ATOM 3960 C C . ILE B 1 45 ? -24.150 -10.715 13.187 1.00 42.72 45 ILE B C 1
ATOM 3961 O O . ILE B 1 45 ? -23.549 -10.736 12.130 1.00 45.09 45 ILE B O 1
ATOM 3966 N N . ALA B 1 46 ? -25.106 -9.829 13.441 1.00 44.56 46 ALA B N 1
ATOM 3967 C CA . ALA B 1 46 ? -25.435 -8.738 12.532 1.00 44.95 46 ALA B CA 1
ATOM 3968 C C . ALA B 1 46 ? -24.898 -7.392 13.078 1.00 48.16 46 ALA B C 1
ATOM 3969 O O . ALA B 1 46 ? -25.466 -6.801 14.024 1.00 50.38 46 ALA B O 1
ATOM 3971 N N . THR B 1 47 ? -23.795 -6.921 12.495 1.00 48.24 47 THR B N 1
ATOM 3972 C CA . THR B 1 47 ? -23.244 -5.608 12.808 1.00 46.11 47 THR B CA 1
ATOM 3973 C C . THR B 1 47 ? -23.038 -4.796 11.525 1.00 45.36 47 THR B C 1
ATOM 3974 O O . THR B 1 47 ? -21.903 -4.471 11.163 1.00 41.40 47 THR B O 1
ATOM 3978 N N . PRO B 1 48 ? -24.135 -4.447 10.843 1.00 45.17 48 PRO B N 1
ATOM 3979 C CA . PRO B 1 48 ? -24.009 -3.725 9.564 1.00 46.78 48 PRO B CA 1
ATOM 3980 C C . PRO B 1 48 ? -23.247 -2.370 9.639 1.00 46.59 48 PRO B C 1
ATOM 3981 O O . PRO B 1 48 ? -22.481 -2.047 8.732 1.00 46.46 48 PRO B O 1
ATOM 3985 N N . HIS B 1 49 ? -23.389 -1.633 10.734 1.00 43.37 49 HIS B N 1
ATOM 3986 C CA . HIS B 1 49 ? -22.790 -0.324 10.818 1.00 43.34 49 HIS B CA 1
ATOM 3987 C C . HIS B 1 49 ? -21.268 -0.400 11.058 1.00 43.02 49 HIS B C 1
ATOM 3988 O O . HIS B 1 49 ? -20.501 0.338 10.469 1.00 41.38 49 HIS B O 1
ATOM 3995 N N . LEU B 1 50 ? -20.828 -1.324 11.890 1.00 44.84 50 LEU B N 1
ATOM 3996 C CA . LEU B 1 50 ? -19.382 -1.553 12.050 1.00 45.67 50 LEU B CA 1
ATOM 3997 C C . LEU B 1 50 ? -18.764 -2.104 10.770 1.00 45.25 50 LEU B C 1
ATOM 3998 O O . LEU B 1 50 ? -17.680 -1.706 10.387 1.00 48.38 50 LEU B O 1
ATOM 4003 N N . ASP B 1 51 ? -19.486 -2.968 10.081 1.00 47.73 51 ASP B N 1
ATOM 4004 C CA . ASP B 1 51 ? -19.061 -3.448 8.743 1.00 50.32 51 ASP B CA 1
ATOM 4005 C C . ASP B 1 51 ? -18.905 -2.321 7.708 1.00 48.47 51 ASP B C 1
ATOM 4006 O O . ASP B 1 51 ? -17.906 -2.249 6.994 1.00 47.29 51 ASP B O 1
ATOM 4011 N N . ALA B 1 52 ? -19.879 -1.428 7.647 1.00 46.55 52 ALA B N 1
ATOM 4012 C CA . ALA B 1 52 ? -19.754 -0.275 6.768 1.00 45.63 52 ALA B CA 1
ATOM 4013 C C . ALA B 1 52 ? -18.533 0.575 7.172 1.00 45.53 52 ALA B C 1
ATOM 4014 O O . ALA B 1 52 ? -17.816 1.059 6.315 1.00 45.84 52 ALA B O 1
ATOM 4016 N N . LEU B 1 53 ? -18.281 0.751 8.471 1.00 42.64 53 LEU B N 1
ATOM 4017 C CA . LEU B 1 53 ? -17.147 1.544 8.895 1.00 41.31 53 LEU B CA 1
ATOM 4018 C C . LEU B 1 53 ? -15.829 0.875 8.484 1.00 41.99 53 LEU B C 1
ATOM 4019 O O . LEU B 1 53 ? -14.872 1.539 8.062 1.00 40.13 53 LEU B O 1
ATOM 4024 N N . ALA B 1 54 ? -15.789 -0.446 8.584 1.00 42.31 54 ALA B N 1
ATOM 4025 C CA . ALA B 1 54 ? -14.586 -1.178 8.215 1.00 43.39 54 ALA B CA 1
ATOM 4026 C C . ALA B 1 54 ? -14.226 -1.007 6.753 1.00 44.89 54 ALA B C 1
ATOM 4027 O O . ALA B 1 54 ? -13.031 -1.006 6.408 1.00 43.58 54 ALA B O 1
ATOM 4029 N N . ARG B 1 55 ? -15.254 -0.825 5.904 1.00 46.99 55 ARG B N 1
ATOM 4030 C CA . ARG B 1 55 ? -15.048 -0.632 4.455 1.00 50.02 55 ARG B CA 1
ATOM 4031 C C . ARG B 1 55 ? -14.375 0.699 4.163 1.00 50.45 55 ARG B C 1
ATOM 4032 O O . ARG B 1 55 ? -13.819 0.850 3.119 1.00 49.14 55 ARG B O 1
ATOM 4038 N N . ARG B 1 56 ? -14.425 1.651 5.093 1.00 53.19 56 ARG B N 1
ATOM 4039 C CA . ARG B 1 56 ? -13.762 2.954 4.906 1.00 54.49 56 ARG B CA 1
ATOM 4040 C C . ARG B 1 56 ? -12.639 3.110 5.920 1.00 51.27 56 ARG B C 1
ATOM 4041 O O . ARG B 1 56 ? -12.281 4.229 6.269 1.00 52.73 56 ARG B O 1
ATOM 4049 N N . SER B 1 57 ? -12.088 1.988 6.399 1.00 49.76 57 SER B N 1
ATOM 4050 C CA . SER B 1 57 ? -11.056 1.992 7.463 1.00 45.58 57 SER B CA 1
ATOM 4051 C C . SER B 1 57 ? -9.883 1.050 7.144 1.00 44.47 57 SER B C 1
ATOM 4052 O O . SER B 1 57 ? -9.993 0.149 6.305 1.00 45.61 57 SER B O 1
ATOM 4055 N N . LEU B 1 58 ? -8.771 1.266 7.842 1.00 42.51 58 LEU B N 1
ATOM 4056 C CA . LEU B 1 58 ? -7.763 0.245 8.008 1.00 41.45 58 LEU B CA 1
ATOM 4057 C C . LEU B 1 58 ? -8.153 -0.553 9.255 1.00 39.94 58 LEU B C 1
ATOM 4058 O O . LEU B 1 58 ? -8.383 0.005 10.317 1.00 38.77 58 LEU B O 1
ATOM 4063 N N . LEU B 1 59 ? -8.272 -1.863 9.105 1.00 41.70 59 LEU B N 1
ATOM 4064 C CA . LEU B 1 59 ? -8.645 -2.747 10.197 1.00 40.62 59 LEU B CA 1
ATOM 4065 C C . LEU B 1 59 ? -7.370 -3.416 10.675 1.00 39.00 59 LEU B C 1
ATOM 4066 O O . LEU B 1 59 ? -6.575 -3.890 9.882 1.00 40.66 59 LEU B O 1
ATOM 4071 N N . PHE B 1 60 ? -7.166 -3.443 11.977 1.00 38.92 60 PHE B N 1
ATOM 4072 C CA . PHE B 1 60 ? -5.970 -4.049 12.543 1.00 38.30 60 PHE B CA 1
ATOM 4073 C C . PHE B 1 60 ? -6.303 -5.414 13.121 1.00 37.64 60 PHE B C 1
ATOM 4074 O O . PHE B 1 60 ? -7.135 -5.530 14.005 1.00 37.41 60 PHE B O 1
ATOM 4082 N N . ARG B 1 61 ? -5.626 -6.436 12.607 1.00 38.95 61 ARG B N 1
ATOM 4083 C CA . ARG B 1 61 ? -5.790 -7.793 13.106 1.00 40.67 61 ARG B CA 1
ATOM 4084 C C . ARG B 1 61 ? -5.060 -8.032 14.454 1.00 36.87 61 ARG B C 1
ATOM 4085 O O . ARG B 1 61 ? -5.456 -8.898 15.201 1.00 32.26 61 ARG B O 1
ATOM 4093 N N . ASN B 1 62 ? -3.968 -7.312 14.695 1.00 33.17 62 ASN B N 1
ATOM 4094 C CA . ASN B 1 62 ? -3.170 -7.461 15.887 1.00 32.23 62 ASN B CA 1
ATOM 4095 C C . ASN B 1 62 ? -3.042 -6.202 16.747 1.00 31.72 62 ASN B C 1
ATOM 4096 O O . ASN B 1 62 ? -1.897 -5.732 17.063 1.00 28.40 62 ASN B O 1
ATOM 4101 N N . ALA B 1 63 ? -4.188 -5.660 17.159 1.00 31.26 63 ALA B N 1
ATOM 4102 C CA . ALA B 1 63 ? -4.214 -4.588 18.163 1.00 31.33 63 ALA B CA 1
ATOM 4103 C C . ALA B 1 63 ? -4.479 -5.105 19.583 1.00 32.21 63 ALA B C 1
ATOM 4104 O O . ALA B 1 63 ? -5.313 -6.000 19.842 1.00 31.31 63 ALA B O 1
ATOM 4106 N N . PHE B 1 64 ? -3.815 -4.469 20.523 1.00 34.09 64 PHE B N 1
ATOM 4107 C CA . PHE B 1 64 ? -3.871 -4.907 21.912 1.00 34.24 64 PHE B CA 1
ATOM 4108 C C . PHE B 1 64 ? -4.020 -3.754 22.848 1.00 33.44 64 PHE B C 1
ATOM 4109 O O . PHE B 1 64 ? -3.392 -2.736 22.655 1.00 33.93 64 PHE B O 1
ATOM 4117 N N . THR B 1 65 ? -4.852 -3.903 23.877 1.00 34.38 65 THR B N 1
ATOM 4118 C CA . THR B 1 65 ? -4.729 -3.034 25.043 1.00 32.93 65 THR B CA 1
ATOM 4119 C C . THR B 1 65 ? -3.483 -3.438 25.865 1.00 32.11 65 THR B C 1
ATOM 4120 O O . THR B 1 65 ? -3.074 -4.577 25.821 1.00 33.79 65 THR B O 1
ATOM 4124 N N . SER B 1 66 ? -2.884 -2.487 26.578 1.00 30.56 66 SER B N 1
ATOM 4125 C CA . SER B 1 66 ? -1.767 -2.763 27.501 1.00 31.63 66 SER B CA 1
ATOM 4126 C C . SER B 1 66 ? -2.240 -3.219 28.883 1.00 28.84 66 SER B C 1
ATOM 4127 O O . SER B 1 66 ? -1.438 -3.576 29.722 1.00 28.05 66 SER B O 1
ATOM 4130 N N . VAL B 1 67 ? -3.555 -3.197 29.139 1.00 27.83 67 VAL B N 1
ATOM 4131 C CA . VAL B 1 67 ? -4.048 -3.593 30.440 1.00 26.51 67 VAL B CA 1
ATOM 4132 C C . VAL B 1 67 ? -5.517 -4.001 30.309 1.00 27.96 67 VAL B C 1
ATOM 4133 O O . VAL B 1 67 ? -6.268 -3.359 29.569 1.00 25.66 67 VAL B O 1
ATOM 4137 N N . SER B 1 68 ? -5.873 -5.080 30.996 1.00 26.55 68 SER B N 1
ATOM 4138 C CA . SER B 1 68 ? -7.147 -5.698 30.813 1.00 29.96 68 SER B CA 1
ATOM 4139 C C . SER B 1 68 ? -8.085 -5.379 31.960 1.00 30.52 68 SER B C 1
ATOM 4140 O O . SER B 1 68 ? -8.699 -6.251 32.526 1.00 36.52 68 SER B O 1
ATOM 4143 N N . SER B 1 69 ? -8.207 -4.107 32.260 1.00 32.04 69 SER B N 1
ATOM 4144 C CA . SER B 1 69 ? -9.070 -3.623 33.324 1.00 34.24 69 SER B CA 1
ATOM 4145 C C . SER B 1 69 ? -9.717 -2.287 32.902 1.00 34.04 69 SER B C 1
ATOM 4146 O O . SER B 1 69 ? -9.023 -1.412 32.307 1.00 28.87 69 SER B O 1
ATOM 4160 N N . SER B 1 71 ? -10.719 0.989 34.090 1.00 27.83 71 SER B N 1
ATOM 4161 C CA . SER B 1 71 ? -10.199 2.310 34.440 1.00 27.16 71 SER B CA 1
ATOM 4162 C C . SER B 1 71 ? -8.734 2.403 34.036 1.00 26.24 71 SER B C 1
ATOM 4163 O O . SER B 1 71 ? -8.373 3.370 33.416 1.00 28.77 71 SER B O 1
ATOM 4166 N N . PRO B 1 72 ? -7.903 1.402 34.366 1.00 25.45 72 PRO B N 1
ATOM 4167 C CA . PRO B 1 72 ? -6.526 1.430 33.829 1.00 28.48 72 PRO B CA 1
ATOM 4168 C C . PRO B 1 72 ? -6.428 1.527 32.278 1.00 27.75 72 PRO B C 1
ATOM 4169 O O . PRO B 1 72 ? -5.578 2.260 31.741 1.00 30.90 72 PRO B O 1
ATOM 4173 N N . SER B 1 73 ? -7.319 0.835 31.585 1.00 27.90 73 SER B N 1
ATOM 4174 C CA . SER B 1 73 ? -7.311 0.867 30.134 1.00 29.19 73 SER B CA 1
ATOM 4175 C C . SER B 1 73 ? -7.667 2.248 29.577 1.00 30.58 73 SER B C 1
ATOM 4176 O O . SER B 1 73 ? -6.962 2.770 28.670 1.00 30.16 73 SER B O 1
ATOM 4179 N N . ARG B 1 74 ? -8.775 2.794 30.082 1.00 28.86 74 ARG B N 1
ATOM 4180 C CA . ARG B 1 74 ? -9.240 4.096 29.682 1.00 30.97 74 ARG B CA 1
ATOM 4181 C C . ARG B 1 74 ? -8.180 5.165 29.972 1.00 28.97 74 ARG B C 1
ATOM 4182 O O . ARG B 1 74 ? -7.931 6.043 29.147 1.00 26.31 74 ARG B O 1
ATOM 4190 N N . ALA B 1 75 ? -7.562 5.064 31.130 1.00 27.54 75 ALA B N 1
ATOM 4191 C CA . ALA B 1 75 ? -6.535 6.010 31.512 1.00 28.00 75 ALA B CA 1
ATOM 4192 C C . ALA B 1 75 ? -5.317 5.936 30.619 1.00 28.88 75 ALA B C 1
ATOM 4193 O O . ALA B 1 75 ? -4.727 6.989 30.255 1.00 31.40 75 ALA B O 1
ATOM 4195 N N . SER B 1 76 ? -4.922 4.720 30.279 1.00 30.29 76 SER B N 1
ATOM 4196 C CA . SER B 1 76 ? -3.742 4.513 29.407 1.00 32.89 76 SER B CA 1
ATOM 4197 C C . SER B 1 76 ? -4.023 4.979 28.008 1.00 33.07 76 SER B C 1
ATOM 4198 O O . SER B 1 76 ? -3.194 5.622 27.365 1.00 33.65 76 SER B O 1
ATOM 4201 N N . LEU B 1 77 ? -5.216 4.680 27.530 1.00 33.08 77 LEU B N 1
ATOM 4202 C CA . LEU B 1 77 ? -5.648 5.158 26.213 1.00 35.69 77 LEU B CA 1
ATOM 4203 C C . LEU B 1 77 ? -5.646 6.695 26.128 1.00 35.05 77 LEU B C 1
ATOM 4204 O O . LEU B 1 77 ? -5.134 7.298 25.157 1.00 37.32 77 LEU B O 1
ATOM 4208 N N . LEU B 1 78 ? -6.194 7.333 27.156 1.00 32.90 78 LEU B N 1
ATOM 4209 C CA . LEU B 1 78 ? -6.327 8.798 27.180 1.00 33.36 78 LEU B CA 1
ATOM 4210 C C . LEU B 1 78 ? -5.064 9.542 27.561 1.00 30.64 78 LEU B C 1
ATOM 4211 O O . LEU B 1 78 ? -5.067 10.735 27.537 1.00 30.73 78 LEU B O 1
ATOM 4216 N N . THR B 1 79 ? -4.000 8.838 27.907 1.00 30.62 79 THR B N 1
ATOM 4217 C CA . THR B 1 79 ? -2.718 9.467 28.240 1.00 29.32 79 THR B CA 1
ATOM 4218 C C . THR B 1 79 ? -1.564 8.990 27.447 1.00 30.85 79 THR B C 1
ATOM 4219 O O . THR B 1 79 ? -0.525 9.708 27.345 1.00 30.82 79 THR B O 1
ATOM 4223 N N . GLY B 1 80 ? -1.685 7.786 26.884 1.00 31.87 80 GLY B N 1
ATOM 4224 C CA . GLY B 1 80 ? -0.559 7.160 26.224 1.00 32.69 80 GLY B CA 1
ATOM 4225 C C . GLY B 1 80 ? 0.524 6.678 27.164 1.00 33.03 80 GLY B C 1
ATOM 4226 O O . GLY B 1 80 ? 1.629 6.299 26.741 1.00 32.72 80 GLY B O 1
ATOM 4227 N N . LEU B 1 81 ? 0.204 6.635 28.446 1.00 34.09 81 LEU B N 1
ATOM 4228 C CA . LEU B 1 81 ? 1.110 6.072 29.464 1.00 32.24 81 LEU B CA 1
ATOM 4229 C C . LEU B 1 81 ? 0.540 4.756 30.000 1.00 31.75 81 LEU B C 1
ATOM 4230 O O . LEU B 1 81 ? -0.707 4.617 30.172 1.00 29.14 81 LEU B O 1
ATOM 4235 N N . PRO B 1 82 ? 1.432 3.791 30.270 1.00 29.91 82 PRO B N 1
ATOM 4236 C CA . PRO B 1 82 ? 0.966 2.597 30.928 1.00 29.53 82 PRO B CA 1
ATOM 4237 C C . PRO B 1 82 ? 0.433 2.904 32.320 1.00 29.61 82 PRO B C 1
ATOM 4238 O O . PRO B 1 82 ? 0.746 3.944 32.907 1.00 29.26 82 PRO B O 1
ATOM 4242 N N . GLN B 1 83 ? -0.390 2.006 32.831 1.00 29.43 83 GLN B N 1
ATOM 4243 C CA . GLN B 1 83 ? -1.076 2.231 34.112 1.00 29.48 83 GLN B CA 1
ATOM 4244 C C . GLN B 1 83 ? -0.088 2.416 35.243 1.00 27.33 83 GLN B C 1
ATOM 4245 O O . GLN B 1 83 ? -0.296 3.228 36.118 1.00 24.00 83 GLN B O 1
ATOM 4251 N N . HIS B 1 84 ? 1.032 1.702 35.202 1.00 28.03 84 HIS B N 1
ATOM 4252 C CA . HIS B 1 84 ? 2.025 1.850 36.288 1.00 27.01 84 HIS B CA 1
ATOM 4253 C C . HIS B 1 84 ? 2.691 3.207 36.319 1.00 29.12 84 HIS B C 1
ATOM 4254 O O . HIS B 1 84 ? 3.413 3.540 37.291 1.00 28.62 84 HIS B O 1
ATOM 4261 N N . GLN B 1 85 ? 2.473 3.997 35.265 1.00 29.55 85 GLN B N 1
ATOM 4262 C CA . GLN B 1 85 ? 3.124 5.326 35.143 1.00 30.33 85 GLN B CA 1
ATOM 4263 C C . GLN B 1 85 ? 2.116 6.439 35.283 1.00 31.28 85 GLN B C 1
ATOM 4264 O O . GLN B 1 85 ? 2.444 7.468 35.843 1.00 30.14 85 GLN B O 1
ATOM 4270 N N . ASN B 1 86 ? 0.848 6.203 34.911 1.00 30.31 86 ASN B N 1
ATOM 4271 C CA . ASN B 1 86 ? -0.132 7.256 35.047 1.00 30.81 86 ASN B CA 1
ATOM 4272 C C . ASN B 1 86 ? -0.872 7.252 36.382 1.00 30.47 86 ASN B C 1
ATOM 4273 O O . ASN B 1 86 ? -1.522 8.218 36.735 1.00 31.42 86 ASN B O 1
ATOM 4278 N N . GLY B 1 87 ? -0.780 6.153 37.103 1.00 28.38 87 GLY B N 1
ATOM 4279 C CA . GLY B 1 87 ? -1.209 6.089 38.470 1.00 28.36 87 GLY B CA 1
ATOM 4280 C C . GLY B 1 87 ? -2.546 5.369 38.640 1.00 25.98 87 GLY B C 1
ATOM 4281 O O . GLY B 1 87 ? -2.890 5.052 39.742 1.00 25.69 87 GLY B O 1
ATOM 4282 N N . MET B 1 88 ? -3.271 5.099 37.561 1.00 25.58 88 MET B N 1
ATOM 4283 C CA . MET B 1 88 ? -4.566 4.367 37.648 1.00 25.48 88 MET B CA 1
ATOM 4284 C C . MET B 1 88 ? -4.281 2.897 37.741 1.00 23.80 88 MET B C 1
ATOM 4285 O O . MET B 1 88 ? -4.378 2.158 36.768 1.00 24.87 88 MET B O 1
ATOM 4290 N N . TYR B 1 89 ? -3.956 2.451 38.948 1.00 23.63 89 TYR B N 1
ATOM 4291 C CA . TYR B 1 89 ? -3.457 1.095 39.121 1.00 22.51 89 TYR B CA 1
ATOM 4292 C C . TYR B 1 89 ? -4.574 0.072 39.191 1.00 22.47 89 TYR B C 1
ATOM 4293 O O . TYR B 1 89 ? -4.319 -1.103 39.038 1.00 22.09 89 TYR B O 1
ATOM 4302 N N . GLY B 1 90 ? -5.827 0.527 39.327 1.00 21.52 90 GLY B N 1
ATOM 4303 C CA . GLY B 1 90 ? -6.950 -0.392 39.380 1.00 20.77 90 GLY B CA 1
ATOM 4304 C C . GLY B 1 90 ? -8.219 0.378 39.099 1.00 22.24 90 GLY B C 1
ATOM 4305 O O . GLY B 1 90 ? -8.186 1.449 38.526 1.00 22.52 90 GLY B O 1
ATOM 4306 N N . LEU B 1 91 ? -9.350 -0.218 39.401 1.00 23.69 91 LEU B N 1
ATOM 4307 C CA . LEU B 1 91 ? -10.597 0.450 39.145 1.00 25.95 91 LEU B CA 1
ATOM 4308 C C . LEU B 1 91 ? -10.701 1.784 39.884 1.00 26.13 91 LEU B C 1
ATOM 4309 O O . LEU B 1 91 ? -10.204 1.943 40.987 1.00 27.68 91 LEU B O 1
ATOM 4314 N N . HIS B 1 92 ? -11.476 2.683 39.298 1.00 30.12 92 HIS B N 1
ATOM 4315 C CA . HIS B 1 92 ? -11.706 4.012 39.793 1.00 30.11 92 HIS B CA 1
ATOM 4316 C C . HIS B 1 92 ? -12.878 4.131 40.746 1.00 32.68 92 HIS B C 1
ATOM 4317 O O . HIS B 1 92 ? -12.852 4.961 41.660 1.00 32.38 92 HIS B O 1
ATOM 4324 N N . GLN B 1 93 ? -13.910 3.340 40.578 1.00 36.06 93 GLN B N 1
ATOM 4325 C CA . GLN B 1 93 ? -15.120 3.629 41.315 1.00 37.24 93 GLN B CA 1
ATOM 4326 C C . GLN B 1 93 ? -15.074 3.174 42.787 1.00 37.61 93 GLN B C 1
ATOM 4327 O O . GLN B 1 93 ? -14.184 2.453 43.204 1.00 34.07 93 GLN B O 1
ATOM 4333 N N . ASP B 1 94 ? -16.112 3.576 43.516 1.00 38.94 94 ASP B N 1
ATOM 4334 C CA . ASP B 1 94 ? -16.235 3.535 44.971 1.00 41.32 94 ASP B CA 1
ATOM 4335 C C . ASP B 1 94 ? -15.028 3.126 45.836 1.00 38.51 94 ASP B C 1
ATOM 4336 O O . ASP B 1 94 ? -14.161 3.945 46.152 1.00 38.13 94 ASP B O 1
ATOM 4341 N N . VAL B 1 95 ? -14.994 1.850 46.186 1.00 34.79 95 VAL B N 1
ATOM 4342 C CA . VAL B 1 95 ? -14.152 1.317 47.233 1.00 33.83 95 VAL B CA 1
ATOM 4343 C C . VAL B 1 95 ? -12.715 1.149 46.689 1.00 31.75 95 VAL B C 1
ATOM 4344 O O . VAL B 1 95 ? -11.760 1.129 47.436 1.00 30.59 95 VAL B O 1
ATOM 4348 N N . HIS B 1 96 ? -12.578 1.109 45.373 1.00 30.18 96 HIS B N 1
ATOM 4349 C CA . HIS B 1 96 ? -11.333 0.779 44.730 1.00 29.70 96 HIS B CA 1
ATOM 4350 C C . HIS B 1 96 ? -10.525 2.067 44.573 1.00 30.83 96 HIS B C 1
ATOM 4351 O O . HIS B 1 96 ? -9.336 2.070 44.842 1.00 30.52 96 HIS B O 1
ATOM 4358 N N . HIS B 1 97 ? -11.181 3.116 44.096 1.00 30.00 97 HIS B N 1
ATOM 4359 C CA . HIS B 1 97 ? -10.784 4.480 44.343 1.00 32.07 97 HIS B CA 1
ATOM 4360 C C . HIS B 1 97 ? -9.443 4.928 43.746 1.00 30.86 97 HIS B C 1
ATOM 4361 O O . HIS B 1 97 ? -8.900 5.887 44.238 1.00 31.92 97 HIS B O 1
ATOM 4368 N N . PHE B 1 98 ? -8.897 4.242 42.738 1.00 29.63 98 PHE B N 1
ATOM 4369 C CA . PHE B 1 98 ? -7.680 4.732 42.084 1.00 30.07 98 PHE B CA 1
ATOM 4370 C C . PHE B 1 98 ? -7.940 5.959 41.162 1.00 30.96 98 PHE B C 1
ATOM 4371 O O . PHE B 1 98 ? -9.000 6.111 40.560 1.00 30.65 98 PHE B O 1
ATOM 4379 N N . ASN B 1 99 ? -6.954 6.843 41.104 1.00 30.51 99 ASN B N 1
ATOM 4380 C CA . ASN B 1 99 ? -6.952 8.054 40.311 1.00 31.50 99 ASN B CA 1
ATOM 4381 C C . ASN B 1 99 ? -5.600 8.150 39.690 1.00 31.57 99 ASN B C 1
ATOM 4382 O O . ASN B 1 99 ? -4.618 7.681 40.269 1.00 33.10 99 ASN B O 1
ATOM 4387 N N . SER B 1 100 ? -5.508 8.797 38.544 1.00 31.74 100 SER B N 1
ATOM 4388 C CA . SER B 1 100 ? -4.203 9.087 37.977 1.00 32.57 100 SER B CA 1
ATOM 4389 C C . SER B 1 100 ? -3.534 10.237 38.762 1.00 30.68 100 SER B C 1
ATOM 4390 O O . SER B 1 100 ? -4.194 11.006 39.404 1.00 28.63 100 SER B O 1
ATOM 4393 N N . PHE B 1 101 ? -2.211 10.367 38.631 1.00 30.92 101 PHE B N 1
ATOM 4394 C CA . PHE B 1 101 ? -1.491 11.464 39.219 1.00 32.55 101 PHE B CA 1
ATOM 4395 C C . PHE B 1 101 ? -1.905 12.841 38.656 1.00 32.90 101 PHE B C 1
ATOM 4396 O O . PHE B 1 101 ? -2.147 13.021 37.444 1.00 33.42 101 PHE B O 1
ATOM 4404 N N . ASP B 1 102 ? -1.956 13.793 39.569 1.00 36.68 102 ASP B N 1
ATOM 4405 C CA . ASP B 1 102 ? -2.380 15.171 39.313 1.00 38.83 102 ASP B CA 1
ATOM 4406 C C . ASP B 1 102 ? -1.611 15.842 38.194 1.00 36.44 102 ASP B C 1
ATOM 4407 O O . ASP B 1 102 ? -2.193 16.574 37.448 1.00 34.08 102 ASP B O 1
ATOM 4412 N N . LYS B 1 103 ? -0.320 15.554 38.064 1.00 36.53 103 LYS B N 1
ATOM 4413 C CA . LYS B 1 103 ? 0.527 16.256 37.079 1.00 39.90 103 LYS B CA 1
ATOM 4414 C C . LYS B 1 103 ? 0.538 15.608 35.669 1.00 40.19 103 LYS B C 1
ATOM 4415 O O . LYS B 1 103 ? 1.217 16.076 34.779 1.00 43.37 103 LYS B O 1
ATOM 4419 N N . VAL B 1 104 ? -0.182 14.507 35.492 1.00 38.86 104 VAL B N 1
ATOM 4420 C CA . VAL B 1 104 ? -0.321 13.841 34.200 1.00 38.18 104 VAL B CA 1
ATOM 4421 C C . VAL B 1 104 ? -1.046 14.727 33.197 1.00 39.36 104 VAL B C 1
ATOM 4422 O O . VAL B 1 104 ? -2.138 15.226 33.490 1.00 40.34 104 VAL B O 1
ATOM 4426 N N . ARG B 1 105 ? -0.480 14.852 32.001 1.00 40.11 105 ARG B N 1
ATOM 4427 C CA . ARG B 1 105 ? -1.099 15.641 30.899 1.00 42.28 105 ARG B CA 1
ATOM 4428 C C . ARG B 1 105 ? -1.825 14.684 29.948 1.00 40.12 105 ARG B C 1
ATOM 4429 O O . ARG B 1 105 ? -1.210 14.040 29.117 1.00 41.90 105 ARG B O 1
ATOM 4437 N N . SER B 1 106 ? -3.133 14.530 30.119 1.00 39.11 106 SER B N 1
ATOM 4438 C CA . SER B 1 106 ? -3.898 13.625 29.301 1.00 38.24 106 SER B CA 1
ATOM 4439 C C . SER B 1 106 ? -4.121 14.193 27.899 1.00 39.56 106 SER B C 1
ATOM 4440 O O . SER B 1 106 ? -3.834 15.359 27.611 1.00 43.46 106 SER B O 1
ATOM 4443 N N . LEU B 1 107 ? -4.617 13.339 27.028 1.00 38.56 107 LEU B N 1
ATOM 4444 C CA . LEU B 1 107 ? -5.024 13.721 25.685 1.00 40.03 107 LEU B CA 1
ATOM 4445 C C . LEU B 1 107 ? -6.024 14.872 25.691 1.00 40.77 107 LEU B C 1
ATOM 4446 O O . LEU B 1 107 ? -5.770 15.868 25.043 1.00 43.56 107 LEU B O 1
ATOM 4451 N N . PRO B 1 108 ? -7.129 14.778 26.459 1.00 40.70 108 PRO B N 1
ATOM 4452 C CA . PRO B 1 108 ? -8.100 15.891 26.375 1.00 42.89 108 PRO B CA 1
ATOM 4453 C C . PRO B 1 108 ? -7.593 17.213 26.925 1.00 43.43 108 PRO B C 1
ATOM 4454 O O . PRO B 1 108 ? -8.008 18.259 26.469 1.00 46.42 108 PRO B O 1
ATOM 4458 N N . LEU B 1 109 ? -6.700 17.171 27.904 1.00 43.20 109 LEU B N 1
ATOM 4459 C CA . LEU B 1 109 ? -6.066 18.369 28.384 1.00 43.95 109 LEU B CA 1
ATOM 4460 C C . LEU B 1 109 ? -5.179 19.038 27.328 1.00 42.54 109 LEU B C 1
ATOM 4461 O O . LEU B 1 109 ? -5.181 20.264 27.197 1.00 44.26 109 LEU B O 1
ATOM 4466 N N . LEU B 1 110 ? -4.366 18.251 26.641 1.00 40.34 110 LEU B N 1
ATOM 4467 C CA . LEU B 1 110 ? -3.482 18.794 25.626 1.00 43.34 110 LEU B CA 1
ATOM 4468 C C . LEU B 1 110 ? -4.250 19.374 24.403 1.00 45.50 110 LEU B C 1
ATOM 4469 O O . LEU B 1 110 ? -3.871 20.410 23.848 1.00 47.87 110 LEU B O 1
ATOM 4474 N N . LEU B 1 111 ? -5.330 18.694 24.019 1.00 44.55 111 LEU B N 1
ATOM 4475 C CA . LEU B 1 111 ? -6.185 19.121 22.932 1.00 47.03 111 LEU B CA 1
ATOM 4476 C C . LEU B 1 111 ? -6.852 20.449 23.260 1.00 47.98 111 LEU B C 1
ATOM 4477 O O . LEU B 1 111 ? -6.906 21.331 22.422 1.00 46.66 111 LEU B O 1
ATOM 4482 N N . SER B 1 112 ? -7.336 20.600 24.493 1.00 49.30 112 SER B N 1
ATOM 4483 C CA . SER B 1 112 ? -7.925 21.870 24.919 1.00 53.20 112 SER B CA 1
ATOM 4484 C C . SER B 1 112 ? -6.935 23.014 24.926 1.00 52.51 112 SER B C 1
ATOM 4485 O O . SER B 1 112 ? -7.237 24.085 24.439 1.00 52.49 112 SER B O 1
ATOM 4488 N N . GLN B 1 113 ? -5.739 22.772 25.444 1.00 53.45 113 GLN B N 1
ATOM 4489 C CA . GLN B 1 113 ? -4.684 23.780 25.422 1.00 55.39 113 GLN B CA 1
ATOM 4490 C C . GLN B 1 113 ? -4.296 24.226 24.033 1.00 56.31 113 GLN B C 1
ATOM 4491 O O . GLN B 1 113 ? -3.852 25.347 23.859 1.00 57.31 113 GLN B O 1
ATOM 4497 N N . ALA B 1 114 ? -4.448 23.346 23.049 1.00 54.87 114 ALA B N 1
ATOM 4498 C CA . ALA B 1 114 ? -4.102 23.672 21.686 1.00 52.59 114 ALA B CA 1
ATOM 4499 C C . ALA B 1 114 ? -5.304 24.212 20.931 1.00 52.34 114 ALA B C 1
ATOM 4500 O O . ALA B 1 114 ? -5.218 24.389 19.739 1.00 55.04 114 ALA B O 1
ATOM 4502 N N . GLY B 1 115 ? -6.444 24.394 21.590 1.00 50.81 115 GLY B N 1
ATOM 4503 C CA . GLY B 1 115 ? -7.605 25.016 20.970 1.00 51.31 115 GLY B CA 1
ATOM 4504 C C . GLY B 1 115 ? -8.638 24.075 20.371 1.00 51.82 115 GLY B C 1
ATOM 4505 O O . GLY B 1 115 ? -9.519 24.508 19.662 1.00 56.17 115 GLY B O 1
ATOM 4506 N N . VAL B 1 116 ? -8.571 22.788 20.678 1.00 50.84 116 VAL B N 1
ATOM 4507 C CA . VAL B 1 116 ? -9.539 21.812 20.179 1.00 48.58 116 VAL B CA 1
ATOM 4508 C C . VAL B 1 116 ? -10.661 21.647 21.193 1.00 46.84 116 VAL B C 1
ATOM 4509 O O . VAL B 1 116 ? -10.400 21.451 22.388 1.00 48.02 116 VAL B O 1
ATOM 4513 N N . ARG B 1 117 ? -11.899 21.741 20.743 1.00 46.24 117 ARG B N 1
ATOM 4514 C CA . ARG B 1 117 ? -13.037 21.562 21.638 1.00 45.77 117 ARG B CA 1
ATOM 4515 C C . ARG B 1 117 ? -13.189 20.081 21.924 1.00 44.93 117 ARG B C 1
ATOM 4516 O O . ARG B 1 117 ? -13.210 19.274 20.995 1.00 42.96 117 ARG B O 1
ATOM 4524 N N . THR B 1 118 ? -13.329 19.724 23.207 1.00 45.05 118 THR B N 1
ATOM 4525 C CA . THR B 1 118 ? -13.385 18.315 23.628 1.00 44.35 118 THR B CA 1
ATOM 4526 C C . THR B 1 118 ? -14.756 17.930 24.186 1.00 43.40 118 THR B C 1
ATOM 4527 O O . THR B 1 118 ? -15.398 18.697 24.901 1.00 44.63 118 THR B O 1
ATOM 4531 N N . GLY B 1 119 ? -15.182 16.718 23.875 1.00 41.56 119 GLY B N 1
ATOM 4532 C CA . GLY B 1 119 ? -16.450 16.200 24.402 1.00 42.56 119 GLY B CA 1
ATOM 4533 C C . GLY B 1 119 ? -16.335 14.749 24.823 1.00 40.42 119 GLY B C 1
ATOM 4534 O O . GLY B 1 119 ? -15.588 13.990 24.217 1.00 39.20 119 GLY B O 1
ATOM 4535 N N . ILE B 1 120 ? -17.061 14.373 25.875 1.00 40.61 120 ILE B N 1
ATOM 4536 C CA . ILE B 1 120 ? -17.230 12.994 26.229 1.00 37.78 120 ILE B CA 1
ATOM 4537 C C . ILE B 1 120 ? -18.721 12.724 26.483 1.00 39.23 120 ILE B C 1
ATOM 4538 O O . ILE B 1 120 ? -19.403 13.486 27.179 1.00 40.12 120 ILE B O 1
ATOM 4543 N N . ILE B 1 121 ? -19.213 11.639 25.896 1.00 38.25 121 ILE B N 1
ATOM 4544 C CA . ILE B 1 121 ? -20.525 11.100 26.207 1.00 38.82 121 ILE B CA 1
ATOM 4545 C C . ILE B 1 121 ? -20.371 9.615 26.582 1.00 38.54 121 ILE B C 1
ATOM 4546 O O . ILE B 1 121 ? -19.800 8.824 25.813 1.00 42.10 121 ILE B O 1
ATOM 4551 N N . GLY B 1 122 ? -20.882 9.229 27.735 1.00 37.51 122 GLY B N 1
ATOM 4552 C CA . GLY B 1 122 ? -20.827 7.840 28.162 1.00 37.82 122 GLY B CA 1
ATOM 4553 C C . GLY B 1 122 ? -20.061 7.610 29.450 1.00 39.76 122 GLY B C 1
ATOM 4554 O O . GLY B 1 122 ? -20.024 8.478 30.325 1.00 39.26 122 GLY B O 1
ATOM 4555 N N . LYS B 1 123 ? -19.429 6.438 29.536 1.00 38.22 123 LYS B N 1
ATOM 4556 C CA . LYS B 1 123 ? -18.753 5.974 30.720 1.00 40.33 123 LYS B CA 1
ATOM 4557 C C . LYS B 1 123 ? -17.327 6.544 30.705 1.00 39.96 123 LYS B C 1
ATOM 4558 O O . LYS B 1 123 ? -16.580 6.341 29.747 1.00 36.96 123 LYS B O 1
ATOM 4564 N N . LYS B 1 124 ? -16.990 7.285 31.748 1.00 38.12 124 LYS B N 1
ATOM 4565 C CA . LYS B 1 124 ? -15.690 7.902 31.849 1.00 37.25 124 LYS B CA 1
ATOM 4566 C C . LYS B 1 124 ? -14.775 6.983 32.665 1.00 35.86 124 LYS B C 1
ATOM 4567 O O . LYS B 1 124 ? -13.765 6.509 32.151 1.00 36.69 124 LYS B O 1
ATOM 4573 N N . HIS B 1 125 ? -15.148 6.758 33.934 1.00 36.01 125 HIS B N 1
ATOM 4574 C CA . HIS B 1 125 ? -14.547 5.727 34.786 1.00 36.58 125 HIS B CA 1
ATOM 4575 C C . HIS B 1 125 ? -13.051 5.986 35.008 1.00 33.60 125 HIS B C 1
ATOM 4576 O O . HIS B 1 125 ? -12.266 5.054 35.227 1.00 34.32 125 HIS B O 1
ATOM 4583 N N . VAL B 1 126 ? -12.666 7.251 34.934 1.00 32.37 126 VAL B N 1
ATOM 4584 C CA . VAL B 1 126 ? -11.325 7.663 35.273 1.00 33.08 126 VAL B CA 1
ATOM 4585 C C . VAL B 1 126 ? -11.412 8.969 35.997 1.00 34.12 126 VAL B C 1
ATOM 4586 O O . VAL B 1 126 ? -12.428 9.635 35.925 1.00 34.87 126 VAL B O 1
ATOM 4590 N N . GLY B 1 127 ? -10.320 9.349 36.656 1.00 32.42 127 GLY B N 1
ATOM 4591 C CA . GLY B 1 127 ? -10.267 10.590 37.411 1.00 32.00 127 GLY B CA 1
ATOM 4592 C C . GLY B 1 127 ? -8.813 10.877 37.721 1.00 32.50 127 GLY B C 1
ATOM 4593 O O . GLY B 1 127 ? -7.940 10.050 37.451 1.00 29.05 127 GLY B O 1
ATOM 4594 N N . PRO B 1 128 ? -8.537 12.060 38.293 1.00 35.09 128 PRO B N 1
ATOM 4595 C CA . PRO B 1 128 ? -9.490 13.108 38.654 1.00 35.85 128 PRO B CA 1
ATOM 4596 C C . PRO B 1 128 ? -9.907 14.003 37.471 1.00 37.44 128 PRO B C 1
ATOM 4597 O O . PRO B 1 128 ? -9.253 14.020 36.416 1.00 37.25 128 PRO B O 1
ATOM 4601 N N . GLU B 1 129 ? -11.028 14.698 37.634 1.00 39.87 129 GLU B N 1
ATOM 4602 C CA . GLU B 1 129 ? -11.550 15.602 36.607 1.00 43.64 129 GLU B CA 1
ATOM 4603 C C . GLU B 1 129 ? -10.481 16.577 36.104 1.00 41.20 129 GLU B C 1
ATOM 4604 O O . GLU B 1 129 ? -10.429 16.866 34.924 1.00 39.63 129 GLU B O 1
ATOM 4610 N N . THR B 1 130 ? -9.633 17.081 36.982 1.00 41.35 130 THR B N 1
ATOM 4611 C CA . THR B 1 130 ? -8.553 17.985 36.543 1.00 44.20 130 THR B CA 1
ATOM 4612 C C . THR B 1 130 ? -7.558 17.336 35.589 1.00 42.40 130 THR B C 1
ATOM 4613 O O . THR B 1 130 ? -6.906 18.040 34.827 1.00 45.46 130 THR B O 1
ATOM 4617 N N . VAL B 1 131 ? -7.404 16.019 35.653 1.00 38.42 131 VAL B N 1
ATOM 4618 C CA . VAL B 1 131 ? -6.472 15.347 34.732 1.00 38.00 131 VAL B CA 1
ATOM 4619 C C . VAL B 1 131 ? -7.181 14.989 33.420 1.00 37.12 131 VAL B C 1
ATOM 4620 O O . VAL B 1 131 ? -6.558 14.951 32.361 1.00 37.64 131 VAL B O 1
ATOM 4624 N N . TYR B 1 132 ? -8.495 14.802 33.485 1.00 37.23 132 TYR B N 1
ATOM 4625 C CA . TYR B 1 132 ? -9.291 14.381 32.322 1.00 36.45 132 TYR B CA 1
ATOM 4626 C C . TYR B 1 132 ? -10.472 15.321 32.064 1.00 38.28 132 TYR B C 1
ATOM 4627 O O . TYR B 1 132 ? -11.626 14.902 32.122 1.00 39.11 132 TYR B O 1
ATOM 4636 N N . PRO B 1 133 ? -10.184 16.609 31.816 1.00 39.71 133 PRO B N 1
ATOM 4637 C CA . PRO B 1 133 ? -11.222 17.612 31.650 1.00 40.83 133 PRO B CA 1
ATOM 4638 C C . PRO B 1 133 ? -11.799 17.560 30.249 1.00 43.11 133 PRO B C 1
ATOM 4639 O O . PRO B 1 133 ? -11.054 17.392 29.298 1.00 48.25 133 PRO B O 1
ATOM 4643 N N . PHE B 1 134 ? -13.114 17.668 30.123 1.00 45.05 134 PHE B N 1
ATOM 4644 C CA . PHE B 1 134 ? -13.776 17.769 28.814 1.00 44.50 134 PHE B CA 1
ATOM 4645 C C . PHE B 1 134 ? -14.663 18.988 28.862 1.00 46.17 134 PHE B C 1
ATOM 4646 O O . PHE B 1 134 ? -15.213 19.252 29.898 1.00 49.69 134 PHE B O 1
ATOM 4654 N N . ASP B 1 135 ? -14.799 19.715 27.755 1.00 47.58 135 ASP B N 1
ATOM 4655 C CA . ASP B 1 135 ? -15.615 20.935 27.693 1.00 49.96 135 ASP B CA 1
ATOM 4656 C C . ASP B 1 135 ? -17.109 20.625 27.763 1.00 49.90 135 ASP B C 1
ATOM 4657 O O . ASP B 1 135 ? -17.884 21.376 28.350 1.00 50.83 135 ASP B O 1
ATOM 4662 N N . PHE B 1 136 ? -17.481 19.521 27.129 1.00 47.65 136 PHE B N 1
ATOM 4663 C CA . PHE B 1 136 ? -18.848 19.029 27.034 1.00 47.25 136 PHE B CA 1
ATOM 4664 C C . PHE B 1 136 ? -18.748 17.601 27.592 1.00 45.83 136 PHE B C 1
ATOM 4665 O O . PHE B 1 136 ? -17.887 16.811 27.167 1.00 44.10 136 PHE B O 1
ATOM 4673 N N . ALA B 1 137 ? -19.547 17.301 28.617 1.00 44.35 137 ALA B N 1
ATOM 4674 C CA . ALA B 1 137 ? -19.362 16.080 29.402 1.00 41.72 137 ALA B CA 1
ATOM 4675 C C . ALA B 1 137 ? -20.710 15.585 29.860 1.00 41.93 137 ALA B C 1
ATOM 4676 O O . ALA B 1 137 ? -21.378 16.247 30.627 1.00 39.98 137 ALA B O 1
ATOM 4678 N N . TYR B 1 138 ? -21.079 14.395 29.399 1.00 42.80 138 TYR B N 1
ATOM 4679 C CA . TYR B 1 138 ? -22.277 13.704 29.873 1.00 43.39 138 TYR B CA 1
ATOM 4680 C C . TYR B 1 138 ? -21.856 12.282 30.204 1.00 42.44 138 TYR B C 1
ATOM 4681 O O . TYR B 1 138 ? -21.723 11.425 29.315 1.00 42.34 138 TYR B O 1
ATOM 4690 N N . THR B 1 139 ? -21.614 12.061 31.495 1.00 41.76 139 THR B N 1
ATOM 4691 C CA . THR B 1 139 ? -21.105 10.819 31.997 1.00 40.57 139 THR B CA 1
ATOM 4692 C C . THR B 1 139 ? -21.830 10.349 33.243 1.00 42.11 139 THR B C 1
ATOM 4693 O O . THR B 1 139 ? -22.859 10.923 33.640 1.00 41.78 139 THR B O 1
ATOM 4697 N N . GLU B 1 140 ? -21.287 9.294 33.853 1.00 42.95 140 GLU B N 1
ATOM 4698 C CA . GLU B 1 140 ? -21.811 8.752 35.118 1.00 46.37 140 GLU B CA 1
ATOM 4699 C C . GLU B 1 140 ? -21.668 9.761 36.235 1.00 48.64 140 GLU B C 1
ATOM 4700 O O . GLU B 1 140 ? -22.355 9.668 37.220 1.00 51.54 140 GLU B O 1
ATOM 4706 N N . GLU B 1 141 ? -20.733 10.698 36.092 1.00 51.43 141 GLU B N 1
ATOM 4707 C CA . GLU B 1 141 ? -20.486 11.730 37.113 1.00 50.16 141 GLU B CA 1
ATOM 4708 C C . GLU B 1 141 ? -21.664 12.680 37.241 1.00 53.14 141 GLU B C 1
ATOM 4709 O O . GLU B 1 141 ? -21.894 13.192 38.305 1.00 55.01 141 GLU B O 1
ATOM 4712 N N . ASN B 1 142 ? -22.416 12.908 36.171 1.00 54.00 142 ASN B N 1
ATOM 4713 C CA . ASN B 1 142 ? -23.485 13.897 36.207 1.00 54.06 142 ASN B CA 1
ATOM 4714 C C . ASN B 1 142 ? -24.790 13.422 35.611 1.00 53.93 142 ASN B C 1
ATOM 4715 O O . ASN B 1 142 ? -25.612 14.231 35.194 1.00 53.22 142 ASN B O 1
ATOM 4720 N N . GLY B 1 143 ? -24.985 12.108 35.612 1.00 51.54 143 GLY B N 1
ATOM 4721 C CA . GLY B 1 143 ? -26.208 11.487 35.114 1.00 52.74 143 GLY B CA 1
ATOM 4722 C C . GLY B 1 143 ? -26.099 9.969 35.156 1.00 54.22 143 GLY B C 1
ATOM 4723 O O . GLY B 1 143 ? -25.107 9.417 35.603 1.00 54.85 143 GLY B O 1
ATOM 4724 N N . SER B 1 144 ? -27.125 9.296 34.674 1.00 53.88 144 SER B N 1
ATOM 4725 C CA . SER B 1 144 ? -27.178 7.822 34.621 1.00 51.94 144 SER B CA 1
ATOM 4726 C C . SER B 1 144 ? -26.254 7.159 33.561 1.00 48.78 144 SER B C 1
ATOM 4727 O O . SER B 1 144 ? -26.316 7.513 32.372 1.00 47.89 144 SER B O 1
ATOM 4730 N N . VAL B 1 145 ? -25.421 6.202 33.969 1.00 47.71 145 VAL B N 1
ATOM 4731 C CA . VAL B 1 145 ? -24.600 5.388 33.008 1.00 47.50 145 VAL B CA 1
ATOM 4732 C C . VAL B 1 145 ? -25.474 4.629 32.000 1.00 46.44 145 VAL B C 1
ATOM 4733 O O . VAL B 1 145 ? -25.132 4.504 30.831 1.00 41.69 145 VAL B O 1
ATOM 4735 N N . LEU B 1 146 ? -26.645 4.180 32.440 1.00 49.92 146 LEU B N 1
ATOM 4736 C CA . LEU B 1 146 ? -27.592 3.568 31.530 1.00 48.65 146 LEU B CA 1
ATOM 4737 C C . LEU B 1 146 ? -27.990 4.516 30.402 1.00 50.39 146 LEU B C 1
ATOM 4738 O O . LEU B 1 146 ? -28.111 4.111 29.251 1.00 51.81 146 LEU B O 1
ATOM 4743 N N . GLN B 1 147 ? -28.260 5.771 30.733 1.00 50.14 147 GLN B N 1
ATOM 4744 C CA . GLN B 1 147 ? -28.771 6.694 29.739 1.00 50.14 147 GLN B CA 1
ATOM 4745 C C . GLN B 1 147 ? -27.656 7.146 28.827 1.00 50.88 147 GLN B C 1
ATOM 4746 O O . GLN B 1 147 ? -27.826 7.209 27.608 1.00 51.76 147 GLN B O 1
ATOM 4752 N N . VAL B 1 148 ? -26.519 7.498 29.399 1.00 48.74 148 VAL B N 1
ATOM 4753 C CA . VAL B 1 148 ? -25.471 8.023 28.557 1.00 49.54 148 VAL B CA 1
ATOM 4754 C C . VAL B 1 148 ? -24.527 6.940 28.046 1.00 47.21 148 VAL B C 1
ATOM 4755 O O . VAL B 1 148 ? -23.698 7.237 27.193 1.00 53.17 148 VAL B O 1
ATOM 4759 N N . GLY B 1 149 ? -24.690 5.694 28.498 1.00 45.11 149 GLY B N 1
ATOM 4760 C CA . GLY B 1 149 ? -23.802 4.572 28.075 1.00 40.39 149 GLY B CA 1
ATOM 4761 C C . GLY B 1 149 ? -24.471 3.504 27.236 1.00 38.90 149 GLY B C 1
ATOM 4762 O O . GLY B 1 149 ? -23.849 2.853 26.422 1.00 38.04 149 GLY B O 1
ATOM 4763 N N . ARG B 1 150 ? -25.774 3.332 27.401 1.00 42.24 150 ARG B N 1
ATOM 4764 C CA . ARG B 1 150 ? -26.508 2.246 26.743 1.00 41.89 150 ARG B CA 1
ATOM 4765 C C . ARG B 1 150 ? -27.736 2.676 25.946 1.00 43.04 150 ARG B C 1
ATOM 4766 O O . ARG B 1 150 ? -28.188 1.951 25.058 1.00 43.61 150 ARG B O 1
ATOM 4774 N N . ASN B 1 151 ? -28.317 3.824 26.283 1.00 43.01 151 ASN B N 1
ATOM 4775 C CA . ASN B 1 151 ? -29.451 4.343 25.545 1.00 40.86 151 ASN B CA 1
ATOM 4776 C C . ASN B 1 151 ? -29.005 5.134 24.324 1.00 42.08 151 ASN B C 1
ATOM 4777 O O . ASN B 1 151 ? -28.754 6.336 24.369 1.00 42.40 151 ASN B O 1
ATOM 4782 N N . ILE B 1 152 ? -28.934 4.427 23.213 1.00 43.37 152 ILE B N 1
ATOM 4783 C CA . ILE B 1 152 ? -28.403 4.971 21.966 1.00 43.03 152 ILE B CA 1
ATOM 4784 C C . ILE B 1 152 ? -29.154 6.191 21.405 1.00 44.51 152 ILE B C 1
ATOM 4785 O O . ILE B 1 152 ? -28.529 7.020 20.759 1.00 44.08 152 ILE B O 1
ATOM 4790 N N . THR B 1 153 ? -30.464 6.290 21.650 1.00 44.41 153 THR B N 1
ATOM 4791 C CA . THR B 1 153 ? -31.219 7.472 21.322 1.00 45.69 153 THR B CA 1
ATOM 4792 C C . THR B 1 153 ? -30.704 8.682 22.062 1.00 45.07 153 THR B C 1
ATOM 4793 O O . THR B 1 153 ? -30.480 9.739 21.453 1.00 43.40 153 THR B O 1
ATOM 4797 N N . ARG B 1 154 ? -30.494 8.520 23.371 1.00 44.71 154 ARG B N 1
ATOM 4798 C CA . ARG B 1 154 ? -29.947 9.580 24.174 1.00 45.12 154 ARG B CA 1
ATOM 4799 C C . ARG B 1 154 ? -28.565 9.956 23.685 1.00 43.82 154 ARG B C 1
ATOM 4800 O O . ARG B 1 154 ? -28.232 11.137 23.580 1.00 44.90 154 ARG B O 1
ATOM 4808 N N . ILE B 1 155 ? -27.758 8.971 23.366 1.00 41.90 155 ILE B N 1
ATOM 4809 C CA . ILE B 1 155 ? -26.406 9.252 22.925 1.00 42.20 155 ILE B CA 1
ATOM 4810 C C . ILE B 1 155 ? -26.437 10.016 21.606 1.00 43.93 155 ILE B C 1
ATOM 4811 O O . ILE B 1 155 ? -25.644 10.944 21.424 1.00 43.06 155 ILE B O 1
ATOM 4816 N N . LYS B 1 156 ? -27.388 9.649 20.731 1.00 42.85 156 LYS B N 1
ATOM 4817 C CA . LYS B 1 156 ? -27.565 10.269 19.437 1.00 45.01 156 LYS B CA 1
ATOM 4818 C C . LYS B 1 156 ? -27.915 11.749 19.638 1.00 47.02 156 LYS B C 1
ATOM 4819 O O . LYS B 1 156 ? -27.231 12.620 19.104 1.00 45.92 156 LYS B O 1
ATOM 4824 N N . LEU B 1 157 ? -28.907 12.019 20.484 1.00 46.27 157 LEU B N 1
ATOM 4825 C CA . LEU B 1 157 ? -29.298 13.380 20.791 1.00 47.69 157 LEU B CA 1
ATOM 4826 C C . LEU B 1 157 ? -28.169 14.238 21.399 1.00 47.68 157 LEU B C 1
ATOM 4827 O O . LEU B 1 157 ? -28.046 15.416 21.044 1.00 49.25 157 LEU B O 1
ATOM 4832 N N . LEU B 1 158 ? -27.331 13.658 22.256 1.00 45.88 158 LEU B N 1
ATOM 4833 C CA . LEU B 1 158 ? -26.188 14.383 22.831 1.00 45.87 158 LEU B CA 1
ATOM 4834 C C . LEU B 1 158 ? -25.063 14.667 21.817 1.00 46.22 158 LEU B C 1
ATOM 4835 O O . LEU B 1 158 ? -24.452 15.732 21.863 1.00 47.29 158 LEU B O 1
ATOM 4840 N N . VAL B 1 159 ? -24.789 13.729 20.915 1.00 44.72 159 VAL B N 1
ATOM 4841 C CA A VAL B 1 159 ? -23.844 14.012 19.847 0.50 45.59 159 VAL B CA 1
ATOM 4842 C CA B VAL B 1 159 ? -23.855 13.978 19.820 0.50 44.82 159 VAL B CA 1
ATOM 4843 C C . VAL B 1 159 ? -24.374 15.136 18.942 1.00 47.21 159 VAL B C 1
ATOM 4844 O O . VAL B 1 159 ? -23.606 15.986 18.498 1.00 48.14 159 VAL B O 1
ATOM 4851 N N . ARG B 1 160 ? -25.686 15.155 18.697 1.00 48.91 160 ARG B N 1
ATOM 4852 C CA . ARG B 1 160 ? -26.327 16.202 17.921 1.00 52.02 160 ARG B CA 1
ATOM 4853 C C . ARG B 1 160 ? -26.187 17.566 18.602 1.00 54.06 160 ARG B C 1
ATOM 4854 O O . ARG B 1 160 ? -25.749 18.534 17.957 1.00 54.67 160 ARG B O 1
ATOM 4862 N N . LYS B 1 161 ? -26.527 17.629 19.894 1.00 53.40 161 LYS B N 1
ATOM 4863 C CA . LYS B 1 161 ? -26.324 18.835 20.715 1.00 53.88 161 LYS B CA 1
ATOM 4864 C C . LYS B 1 161 ? -24.860 19.303 20.615 1.00 53.47 161 LYS B C 1
ATOM 4865 O O . LYS B 1 161 ? -24.587 20.481 20.400 1.00 54.91 161 LYS B O 1
ATOM 4868 N N . PHE B 1 162 ? -23.922 18.372 20.725 1.00 50.34 162 PHE B N 1
ATOM 4869 C CA . PHE B 1 162 ? -22.502 18.715 20.649 1.00 49.37 162 PHE B CA 1
ATOM 4870 C C . PHE B 1 162 ? -22.160 19.374 19.333 1.00 50.78 162 PHE B C 1
ATOM 4871 O O . PHE B 1 162 ? -21.520 20.417 19.328 1.00 51.00 162 PHE B O 1
ATOM 4879 N N . LEU B 1 163 ? -22.595 18.773 18.229 1.00 52.93 163 LEU B N 1
ATOM 4880 C CA . LEU B 1 163 ? -22.252 19.274 16.892 1.00 56.37 163 LEU B CA 1
ATOM 4881 C C . LEU B 1 163 ? -22.914 20.618 16.580 1.00 60.43 163 LEU B C 1
ATOM 4882 O O . LEU B 1 163 ? -22.289 21.487 15.970 1.00 63.08 163 LEU B O 1
ATOM 4887 N N . GLN B 1 164 ? -24.155 20.772 17.033 1.00 60.81 164 GLN B N 1
ATOM 4888 C CA . GLN B 1 164 ? -24.898 21.994 16.880 1.00 62.22 164 GLN B CA 1
ATOM 4889 C C . GLN B 1 164 ? -24.316 23.143 17.659 1.00 62.10 164 GLN B C 1
ATOM 4890 O O . GLN B 1 164 ? -24.654 24.285 17.395 1.00 66.25 164 GLN B O 1
ATOM 4896 N N . THR B 1 165 ? -23.442 22.875 18.606 1.00 59.44 165 THR B N 1
ATOM 4897 C CA . THR B 1 165 ? -22.842 23.955 19.370 1.00 60.65 165 THR B CA 1
ATOM 4898 C C . THR B 1 165 ? -21.363 24.141 19.021 1.00 61.07 165 THR B C 1
ATOM 4899 O O . THR B 1 165 ? -20.632 24.750 19.778 1.00 60.18 165 THR B O 1
ATOM 4903 N N . GLN B 1 166 ? -20.916 23.630 17.876 1.00 64.26 166 GLN B N 1
ATOM 4904 C CA . GLN B 1 166 ? -19.533 23.890 17.424 1.00 67.32 166 GLN B CA 1
ATOM 4905 C C . GLN B 1 166 ? -19.310 25.358 17.056 1.00 71.10 166 GLN B C 1
ATOM 4906 O O . GLN B 1 166 ? -20.236 26.044 16.636 1.00 72.70 166 GLN B O 1
ATOM 4912 N N . ASP B 1 167 ? -18.062 25.806 17.158 1.00 72.51 167 ASP B N 1
ATOM 4913 C CA . ASP B 1 167 ? -17.694 27.204 16.916 1.00 75.06 167 ASP B CA 1
ATOM 4914 C C . ASP B 1 167 ? -16.444 27.225 16.035 1.00 73.53 167 ASP B C 1
ATOM 4915 O O . ASP B 1 167 ? -16.273 26.343 15.197 1.00 69.79 167 ASP B O 1
ATOM 4920 N N . ASP B 1 168 ? -15.566 28.211 16.221 1.00 74.49 168 ASP B N 1
ATOM 4921 C CA . ASP B 1 168 ? -14.368 28.341 15.387 1.00 75.09 168 ASP B CA 1
ATOM 4922 C C . ASP B 1 168 ? -13.576 27.010 15.278 1.00 69.83 168 ASP B C 1
ATOM 4923 O O . ASP B 1 168 ? -12.896 26.729 14.279 1.00 70.15 168 ASP B O 1
ATOM 4928 N N . ARG B 1 169 ? -13.765 26.134 16.252 1.00 66.82 169 ARG B N 1
ATOM 4929 C CA . ARG B 1 169 ? -12.717 25.181 16.592 1.00 60.85 169 ARG B CA 1
ATOM 4930 C C . ARG B 1 169 ? -12.869 23.788 16.013 1.00 57.55 169 ARG B C 1
ATOM 4931 O O . ARG B 1 169 ? -13.970 23.323 15.786 1.00 57.13 169 ARG B O 1
ATOM 4939 N N . PRO B 1 170 ? -11.742 23.097 15.802 1.00 54.34 170 PRO B N 1
ATOM 4940 C CA . PRO B 1 170 ? -11.725 21.643 15.635 1.00 52.39 170 PRO B CA 1
ATOM 4941 C C . PRO B 1 170 ? -12.380 20.942 16.841 1.00 51.85 170 PRO B C 1
ATOM 4942 O O . PRO B 1 170 ? -12.365 21.497 17.959 1.00 50.27 170 PRO B O 1
ATOM 4946 N N . PHE B 1 171 ? -12.920 19.737 16.674 1.00 50.63 171 PHE B N 1
ATOM 4947 C CA . PHE B 1 171 ? -13.392 19.001 17.855 1.00 47.97 171 PHE B CA 1
ATOM 4948 C C . PHE B 1 171 ? -12.760 17.641 18.012 1.00 46.36 171 PHE B C 1
ATOM 4949 O O . PHE B 1 171 ? -12.336 17.025 17.031 1.00 44.96 171 PHE B O 1
ATOM 4957 N N . PHE B 1 172 ? -12.677 17.199 19.269 1.00 44.29 172 PHE B N 1
ATOM 4958 C CA . PHE B 1 172 ? -12.401 15.802 19.609 1.00 43.42 172 PHE B CA 1
ATOM 4959 C C . PHE B 1 172 ? -13.563 15.267 20.437 1.00 42.31 172 PHE B C 1
ATOM 4960 O O . PHE B 1 172 ? -13.832 15.796 21.476 1.00 42.87 172 PHE B O 1
ATOM 4968 N N . LEU B 1 173 ? -14.290 14.272 19.926 1.00 41.99 173 LEU B N 1
ATOM 4969 C CA . LEU B 1 173 ? -15.461 13.728 20.621 1.00 41.05 173 LEU B CA 1
ATOM 4970 C C . LEU B 1 173 ? -15.219 12.265 20.913 1.00 37.78 173 LEU B C 1
ATOM 4971 O O . LEU B 1 173 ? -14.924 11.514 20.034 1.00 38.67 173 LEU B O 1
ATOM 4976 N N . TYR B 1 174 ? -15.336 11.909 22.177 1.00 36.57 174 TYR B N 1
ATOM 4977 C CA . TYR B 1 174 ? -15.089 10.599 22.729 1.00 35.78 174 TYR B CA 1
ATOM 4978 C C . TYR B 1 174 ? -16.441 10.054 23.144 1.00 36.54 174 TYR B C 1
ATOM 4979 O O . TYR B 1 174 ? -17.138 10.635 23.993 1.00 36.84 174 TYR B O 1
ATOM 4988 N N . VAL B 1 175 ? -16.863 9.006 22.479 1.00 36.10 175 VAL B N 1
ATOM 4989 C CA . VAL B 1 175 ? -18.135 8.386 22.776 1.00 37.72 175 VAL B CA 1
ATOM 4990 C C . VAL B 1 175 ? -17.789 7.018 23.340 1.00 36.96 175 VAL B C 1
ATOM 4991 O O . VAL B 1 175 ? -17.262 6.173 22.634 1.00 37.72 175 VAL B O 1
ATOM 4995 N N . ALA B 1 176 ? -18.066 6.853 24.629 1.00 36.59 176 ALA B N 1
ATOM 4996 C CA . ALA B 1 176 ? -17.660 5.685 25.397 1.00 36.85 176 ALA B CA 1
ATOM 4997 C C . ALA B 1 176 ? -18.893 4.889 25.779 1.00 37.56 176 ALA B C 1
ATOM 4998 O O . ALA B 1 176 ? -19.518 5.136 26.823 1.00 39.78 176 ALA B O 1
ATOM 5000 N N . PHE B 1 177 ? -19.256 3.961 24.908 1.00 37.16 177 PHE B N 1
ATOM 5001 C CA . PHE B 1 177 ? -20.429 3.126 25.102 1.00 36.35 177 PHE B CA 1
ATOM 5002 C C . PHE B 1 177 ? -20.241 2.254 26.329 1.00 37.38 177 PHE B C 1
ATOM 5003 O O . PHE B 1 177 ? -19.149 1.794 26.632 1.00 35.16 177 PHE B O 1
ATOM 5011 N N . HIS B 1 178 ? -21.306 2.004 27.057 1.00 38.04 178 HIS B N 1
ATOM 5012 C CA . HIS B 1 178 ? -21.215 1.053 28.157 1.00 38.69 178 HIS B CA 1
ATOM 5013 C C . HIS B 1 178 ? -21.527 -0.388 27.680 1.00 38.00 178 HIS B C 1
ATOM 5014 O O . HIS B 1 178 ? -21.131 -1.336 28.329 1.00 38.52 178 HIS B O 1
ATOM 5021 N N . ASP B 1 179 ? -22.196 -0.536 26.540 1.00 38.41 179 ASP B N 1
ATOM 5022 C CA . ASP B 1 179 ? -22.330 -1.825 25.880 1.00 36.46 179 ASP B CA 1
ATOM 5023 C C . ASP B 1 179 ? -20.979 -2.225 25.309 1.00 36.21 179 ASP B C 1
ATOM 5024 O O . ASP B 1 179 ? -20.193 -1.374 24.931 1.00 35.83 179 ASP B O 1
ATOM 5029 N N . PRO B 1 180 ? -20.689 -3.530 25.248 1.00 37.92 180 PRO B N 1
ATOM 5030 C CA . PRO B 1 180 ? -21.411 -4.717 25.727 1.00 38.48 180 PRO B CA 1
ATOM 5031 C C . PRO B 1 180 ? -20.928 -5.273 27.083 1.00 36.38 180 PRO B C 1
ATOM 5032 O O . PRO B 1 180 ? -20.584 -6.430 27.195 1.00 40.48 180 PRO B O 1
ATOM 5036 N N . HIS B 1 181 ? -20.931 -4.447 28.102 1.00 35.24 181 HIS B N 1
ATOM 5037 C CA . HIS B 1 181 ? -20.546 -4.839 29.444 1.00 34.80 181 HIS B CA 1
ATOM 5038 C C . HIS B 1 181 ? -21.665 -5.657 30.119 1.00 34.96 181 HIS B C 1
ATOM 5039 O O . HIS B 1 181 ? -22.848 -5.429 29.834 1.00 31.55 181 HIS B O 1
ATOM 5046 N N . ARG B 1 182 ? -21.291 -6.555 31.044 1.00 32.94 182 ARG B N 1
ATOM 5047 C CA . ARG B 1 182 ? -22.275 -7.306 31.855 1.00 36.37 182 ARG B CA 1
ATOM 5048 C C . ARG B 1 182 ? -23.117 -6.406 32.780 1.00 40.75 182 ARG B C 1
ATOM 5049 O O . ARG B 1 182 ? -22.679 -5.338 33.165 1.00 40.64 182 ARG B O 1
ATOM 5057 N N . CYS B 1 183 ? -24.333 -6.852 33.076 1.00 45.94 183 CYS B N 1
ATOM 5058 C CA . CYS B 1 183 ? -25.260 -6.210 34.014 1.00 54.48 183 CYS B CA 1
ATOM 5059 C C . CYS B 1 183 ? -25.714 -7.183 35.107 1.00 56.96 183 CYS B C 1
ATOM 5060 O O . CYS B 1 183 ? -26.557 -6.831 35.923 1.00 55.48 183 CYS B O 1
ATOM 5063 N N . GLY B 1 184 ? -25.176 -8.406 35.125 1.00 60.10 184 GLY B N 1
ATOM 5064 C CA . GLY B 1 184 ? -25.633 -9.436 36.063 1.00 59.99 184 GLY B CA 1
ATOM 5065 C C . GLY B 1 184 ? -25.417 -9.020 37.506 1.00 63.44 184 GLY B C 1
ATOM 5066 O O . GLY B 1 184 ? -26.306 -9.167 38.333 1.00 70.52 184 GLY B O 1
ATOM 5067 N N . HIS B 1 185 ? -24.234 -8.483 37.796 1.00 65.99 185 HIS B N 1
ATOM 5068 C CA . HIS B 1 185 ? -23.904 -7.937 39.108 1.00 67.92 185 HIS B CA 1
ATOM 5069 C C . HIS B 1 185 ? -24.748 -6.667 39.445 1.00 68.46 185 HIS B C 1
ATOM 5070 O O . HIS B 1 185 ? -25.488 -6.646 40.428 1.00 64.36 185 HIS B O 1
ATOM 5077 N N . SER B 1 186 ? -24.649 -5.632 38.609 1.00 68.63 186 SER B N 1
ATOM 5078 C CA . SER B 1 186 ? -25.274 -4.330 38.873 1.00 67.82 186 SER B CA 1
ATOM 5079 C C . SER B 1 186 ? -26.798 -4.303 38.703 1.00 69.02 186 SER B C 1
ATOM 5080 O O . SER B 1 186 ? -27.530 -3.858 39.592 1.00 73.05 186 SER B O 1
ATOM 5082 N N . GLN B 1 187 ? -27.263 -4.792 37.554 1.00 68.07 187 GLN B N 1
ATOM 5083 C CA . GLN B 1 187 ? -28.625 -4.541 37.062 1.00 68.90 187 GLN B CA 1
ATOM 5084 C C . GLN B 1 187 ? -29.344 -5.810 36.547 1.00 63.44 187 GLN B C 1
ATOM 5085 O O . GLN B 1 187 ? -29.790 -5.844 35.417 1.00 60.42 187 GLN B O 1
ATOM 5091 N N . PRO B 1 188 ? -29.460 -6.845 37.384 1.00 58.10 188 PRO B N 1
ATOM 5092 C CA . PRO B 1 188 ? -29.883 -8.173 36.953 1.00 57.71 188 PRO B CA 1
ATOM 5093 C C . PRO B 1 188 ? -31.214 -8.255 36.183 1.00 57.13 188 PRO B C 1
ATOM 5094 O O . PRO B 1 188 ? -31.315 -9.035 35.230 1.00 57.43 188 PRO B O 1
ATOM 5098 N N . GLN B 1 189 ? -32.213 -7.471 36.579 1.00 53.50 189 GLN B N 1
ATOM 5099 C CA . GLN B 1 189 ? -33.515 -7.470 35.892 1.00 53.82 189 GLN B CA 1
ATOM 5100 C C . GLN B 1 189 ? -33.516 -7.064 34.397 1.00 49.88 189 GLN B C 1
ATOM 5101 O O . GLN B 1 189 ? -34.508 -7.245 33.741 1.00 50.04 189 GLN B O 1
ATOM 5107 N N . TYR B 1 190 ? -32.424 -6.486 33.890 1.00 47.51 190 TYR B N 1
ATOM 5108 C CA . TYR B 1 190 ? -32.255 -6.209 32.461 1.00 47.00 190 TYR B CA 1
ATOM 5109 C C . TYR B 1 190 ? -31.472 -7.317 31.720 1.00 44.84 190 TYR B C 1
ATOM 5110 O O . TYR B 1 190 ? -31.197 -7.199 30.524 1.00 43.72 190 TYR B O 1
ATOM 5119 N N . GLY B 1 191 ? -31.152 -8.387 32.433 1.00 41.27 191 GLY B N 1
ATOM 5120 C CA . GLY B 1 191 ? -30.503 -9.540 31.861 1.00 40.44 191 GLY B CA 1
ATOM 5121 C C . GLY B 1 191 ? -28.998 -9.459 32.071 1.00 38.94 191 GLY B C 1
ATOM 5122 O O . GLY B 1 191 ? -28.471 -8.449 32.517 1.00 43.23 191 GLY B O 1
ATOM 5123 N N . THR B 1 192 ? -28.319 -10.517 31.699 1.00 37.20 192 THR B N 1
ATOM 5124 C CA . THR B 1 192 ? -26.921 -10.692 32.048 1.00 39.17 192 THR B CA 1
ATOM 5125 C C . THR B 1 192 ? -25.976 -9.690 31.333 1.00 37.22 192 THR B C 1
ATOM 5126 O O . THR B 1 192 ? -24.850 -9.413 31.798 1.00 37.23 192 THR B O 1
ATOM 5130 N N . PHE B 1 193 ? -26.415 -9.168 30.188 1.00 37.50 193 PHE B N 1
ATOM 5131 C CA . PHE B 1 193 ? -25.680 -8.108 29.480 1.00 36.61 193 PHE B CA 1
ATOM 5132 C C . PHE B 1 193 ? -26.553 -6.886 29.220 1.00 39.60 193 PHE B C 1
ATOM 5133 O O . PHE B 1 193 ? -26.271 -6.117 28.322 1.00 39.46 193 PHE B O 1
ATOM 5141 N N . CYS B 1 194 ? -27.595 -6.696 30.025 1.00 42.82 194 CYS B N 1
ATOM 5142 C CA . CYS B 1 194 ? -28.527 -5.595 29.846 1.00 47.49 194 CYS B CA 1
ATOM 5143 C C . CYS B 1 194 ? -29.248 -5.628 28.527 1.00 43.82 194 CYS B C 1
ATOM 5144 O O . CYS B 1 194 ? -29.727 -4.592 28.076 1.00 42.41 194 CYS B O 1
ATOM 5147 N N . GLU B 1 195 ? -29.343 -6.817 27.939 1.00 38.37 195 GLU B N 1
ATOM 5148 C CA . GLU B 1 195 ? -29.912 -6.992 26.622 1.00 37.54 195 GLU B CA 1
ATOM 5149 C C . GLU B 1 195 ? -31.432 -6.680 26.617 1.00 36.57 195 GLU B C 1
ATOM 5150 O O . GLU B 1 195 ? -31.987 -6.450 25.577 1.00 35.64 195 GLU B O 1
ATOM 5156 N N . LYS B 1 196 ? -32.074 -6.648 27.779 1.00 36.66 196 LYS B N 1
ATOM 5157 C CA . LYS B 1 196 ? -33.545 -6.301 27.870 1.00 38.13 196 LYS B CA 1
ATOM 5158 C C . LYS B 1 196 ? -33.880 -4.818 28.139 1.00 38.21 196 LYS B C 1
ATOM 5159 O O . LYS B 1 196 ? -35.061 -4.393 28.062 1.00 38.94 196 LYS B O 1
ATOM 5163 N N . PHE B 1 197 ? -32.880 -4.047 28.533 1.00 37.18 197 PHE B N 1
ATOM 5164 C CA . PHE B 1 197 ? -33.029 -2.623 28.785 1.00 37.81 197 PHE B CA 1
ATOM 5165 C C . PHE B 1 197 ? -33.431 -1.921 27.487 1.00 39.69 197 PHE B C 1
ATOM 5166 O O . PHE B 1 197 ? -32.767 -2.056 26.452 1.00 36.91 197 PHE B O 1
ATOM 5174 N N . GLY B 1 198 ? -34.585 -1.244 27.527 1.00 39.70 198 GLY B N 1
ATOM 5175 C CA . GLY B 1 198 ? -35.043 -0.520 26.379 1.00 40.36 198 GLY B CA 1
ATOM 5176 C C . GLY B 1 198 ? -35.607 -1.344 25.248 1.00 40.76 198 GLY B C 1
ATOM 5177 O O . GLY B 1 198 ? -35.890 -0.803 24.182 1.00 41.50 198 GLY B O 1
ATOM 5178 N N . ASN B 1 199 ? -35.850 -2.631 25.477 1.00 39.73 199 ASN B N 1
ATOM 5179 C CA . ASN B 1 199 ? -36.338 -3.481 24.415 1.00 40.56 199 ASN B CA 1
ATOM 5180 C C . ASN B 1 199 ? -37.840 -3.394 24.217 1.00 42.53 199 ASN B C 1
ATOM 5181 O O . ASN B 1 199 ? -38.371 -4.110 23.419 1.00 43.68 199 ASN B O 1
ATOM 5186 N N . GLY B 1 200 ? -38.523 -2.534 24.956 1.00 44.22 200 GLY B N 1
ATOM 5187 C CA . GLY B 1 200 ? -39.956 -2.358 24.760 1.00 45.69 200 GLY B CA 1
ATOM 5188 C C . GLY B 1 200 ? -40.846 -3.302 25.546 1.00 48.00 200 GLY B C 1
ATOM 5189 O O . GLY B 1 200 ? -42.083 -3.121 25.533 1.00 51.73 200 GLY B O 1
ATOM 5190 N N . GLU B 1 201 ? -40.276 -4.296 26.223 1.00 48.19 201 GLU B N 1
ATOM 5191 C CA . GLU B 1 201 ? -41.080 -5.120 27.115 1.00 51.51 201 GLU B CA 1
ATOM 5192 C C . GLU B 1 201 ? -41.424 -4.363 28.403 1.00 53.55 201 GLU B C 1
ATOM 5193 O O . GLU B 1 201 ? -40.744 -3.407 28.785 1.00 56.05 201 GLU B O 1
ATOM 5199 N N . SER B 1 202 ? -42.478 -4.826 29.064 1.00 55.25 202 SER B N 1
ATOM 5200 C CA . SER B 1 202 ? -42.927 -4.302 30.356 1.00 55.82 202 SER B CA 1
ATOM 5201 C C . SER B 1 202 ? -41.766 -4.182 31.353 1.00 51.95 202 SER B C 1
ATOM 5202 O O . SER B 1 202 ? -41.051 -5.136 31.613 1.00 49.45 202 SER B O 1
ATOM 5205 N N . GLY B 1 203 ? -41.598 -2.980 31.881 1.00 50.42 203 GLY B N 1
ATOM 5206 C CA . GLY B 1 203 ? -40.647 -2.714 32.908 1.00 49.52 203 GLY B CA 1
ATOM 5207 C C . GLY B 1 203 ? -39.336 -2.265 32.339 1.00 49.51 203 GLY B C 1
ATOM 5208 O O . GLY B 1 203 ? -38.496 -1.809 33.097 1.00 51.28 203 GLY B O 1
ATOM 5209 N N . MET B 1 204 ? -39.137 -2.403 31.025 1.00 48.87 204 MET B N 1
ATOM 5210 C CA . MET B 1 204 ? -37.798 -2.208 30.431 1.00 48.62 204 MET B CA 1
ATOM 5211 C C . MET B 1 204 ? -37.639 -0.869 29.727 1.00 49.25 204 MET B C 1
ATOM 5212 O O . MET B 1 204 ? -36.526 -0.472 29.429 1.00 49.06 204 MET B O 1
ATOM 5217 N N . GLY B 1 205 ? -38.750 -0.185 29.442 1.00 51.92 205 GLY B N 1
ATOM 5218 C CA . GLY B 1 205 ? -38.722 1.036 28.639 1.00 54.02 205 GLY B CA 1
ATOM 5219 C C . GLY B 1 205 ? -38.472 0.752 27.156 1.00 55.75 205 GLY B C 1
ATOM 5220 O O . GLY B 1 205 ? -38.288 -0.411 26.757 1.00 55.84 205 GLY B O 1
ATOM 5221 N N . ARG B 1 206 ? -38.442 1.817 26.351 1.00 55.62 206 ARG B N 1
ATOM 5222 C CA . ARG B 1 206 ? -38.133 1.718 24.920 1.00 54.60 206 ARG B CA 1
ATOM 5223 C C . ARG B 1 206 ? -37.012 2.689 24.554 1.00 53.12 206 ARG B C 1
ATOM 5224 O O . ARG B 1 206 ? -36.995 3.849 25.010 1.00 49.46 206 ARG B O 1
ATOM 5227 N N . ILE B 1 207 ? -36.044 2.175 23.792 1.00 50.07 207 ILE B N 1
ATOM 5228 C CA . ILE B 1 207 ? -35.059 3.008 23.115 1.00 49.24 207 ILE B CA 1
ATOM 5229 C C . ILE B 1 207 ? -35.516 3.083 21.662 1.00 50.66 207 ILE B C 1
ATOM 5230 O O . ILE B 1 207 ? -35.339 2.126 20.893 1.00 49.69 207 ILE B O 1
ATOM 5235 N N . PRO B 1 208 ? -36.162 4.192 21.285 1.00 52.94 208 PRO B N 1
ATOM 5236 C CA . PRO B 1 208 ? -36.892 4.143 20.023 1.00 54.06 208 PRO B CA 1
ATOM 5237 C C . PRO B 1 208 ? -36.028 3.885 18.781 1.00 53.40 208 PRO B C 1
ATOM 5238 O O . PRO B 1 208 ? -36.552 3.364 17.806 1.00 53.55 208 PRO B O 1
ATOM 5242 N N . ASP B 1 209 ? -34.747 4.257 18.801 1.00 51.53 209 ASP B N 1
ATOM 5243 C CA . ASP B 1 209 ? -33.864 4.032 17.654 1.00 53.20 209 ASP B CA 1
ATOM 5244 C C . ASP B 1 209 ? -33.256 2.642 17.597 1.00 53.27 209 ASP B C 1
ATOM 5245 O O . ASP B 1 209 ? -32.580 2.337 16.627 1.00 58.60 209 ASP B O 1
ATOM 5250 N N . TRP B 1 210 ? -33.435 1.819 18.634 1.00 48.93 210 TRP B N 1
ATOM 5251 C CA . TRP B 1 210 ? -32.860 0.476 18.670 1.00 45.91 210 TRP B CA 1
ATOM 5252 C C . TRP B 1 210 ? -33.838 -0.619 18.209 1.00 45.68 210 TRP B C 1
ATOM 5253 O O . TRP B 1 210 ? -34.989 -0.655 18.666 1.00 46.15 210 TRP B O 1
ATOM 5264 N N . THR B 1 211 ? -33.392 -1.458 17.266 1.00 44.39 211 THR B N 1
ATOM 5265 C CA . THR B 1 211 ? -34.137 -2.681 16.863 1.00 43.97 211 THR B CA 1
ATOM 5266 C C . THR B 1 211 ? -33.442 -3.849 17.522 1.00 41.54 211 THR B C 1
ATOM 5267 O O . THR B 1 211 ? -32.312 -4.163 17.163 1.00 37.41 211 THR B O 1
ATOM 5271 N N . PRO B 1 212 ? -34.084 -4.454 18.544 1.00 42.26 212 PRO B N 1
ATOM 5272 C CA . PRO B 1 212 ? -33.395 -5.522 19.275 1.00 40.67 212 PRO B CA 1
ATOM 5273 C C . PRO B 1 212 ? -33.185 -6.739 18.386 1.00 40.82 212 PRO B C 1
ATOM 5274 O O . PRO B 1 212 ? -34.061 -7.114 17.661 1.00 38.16 212 PRO B O 1
ATOM 5278 N N . GLN B 1 213 ? -32.014 -7.341 18.408 1.00 40.09 213 GLN B N 1
ATOM 5279 C CA . GLN B 1 213 ? -31.816 -8.555 17.621 1.00 43.33 213 GLN B CA 1
ATOM 5280 C C . GLN B 1 213 ? -31.710 -9.738 18.609 1.00 42.75 213 GLN B C 1
ATOM 5281 O O . GLN B 1 213 ? -30.837 -9.745 19.484 1.00 47.14 213 GLN B O 1
ATOM 5287 N N . ALA B 1 214 ? -32.588 -10.723 18.475 1.00 43.43 214 ALA B N 1
ATOM 5288 C CA . ALA B 1 214 ? -32.529 -11.934 19.299 1.00 42.56 214 ALA B CA 1
ATOM 5289 C C . ALA B 1 214 ? -31.657 -13.013 18.640 1.00 41.18 214 ALA B C 1
ATOM 5290 O O . ALA B 1 214 ? -31.660 -13.165 17.435 1.00 40.94 214 ALA B O 1
ATOM 5292 N N . TYR B 1 215 ? -30.903 -13.740 19.442 1.00 40.57 215 TYR B N 1
ATOM 5293 C CA . TYR B 1 215 ? -30.058 -14.839 18.963 1.00 40.27 215 TYR B CA 1
ATOM 5294 C C . TYR B 1 215 ? -30.416 -16.133 19.704 1.00 39.87 215 TYR B C 1
ATOM 5295 O O . TYR B 1 215 ? -30.654 -16.122 20.906 1.00 41.01 215 TYR B O 1
ATOM 5304 N N . ASP B 1 216 ? -30.520 -17.228 18.960 1.00 42.51 216 ASP B N 1
ATOM 5305 C CA . ASP B 1 216 ? -30.650 -18.554 19.536 1.00 43.98 216 ASP B CA 1
ATOM 5306 C C . ASP B 1 216 ? -29.261 -18.944 20.062 1.00 39.99 216 ASP B C 1
ATOM 5307 O O . ASP B 1 216 ? -28.259 -18.632 19.425 1.00 40.15 216 ASP B O 1
ATOM 5312 N N . PRO B 1 217 ? -29.190 -19.588 21.239 1.00 38.29 217 PRO B N 1
ATOM 5313 C CA . PRO B 1 217 ? -27.880 -19.952 21.789 1.00 37.20 217 PRO B CA 1
ATOM 5314 C C . PRO B 1 217 ? -27.046 -20.888 20.865 1.00 37.24 217 PRO B C 1
ATOM 5315 O O . PRO B 1 217 ? -25.796 -20.942 20.963 1.00 37.44 217 PRO B O 1
ATOM 5319 N N . LEU B 1 218 ? -27.733 -21.624 19.993 1.00 38.30 218 LEU B N 1
ATOM 5320 C CA . LEU B 1 218 ? -27.066 -22.525 19.062 1.00 39.73 218 LEU B CA 1
ATOM 5321 C C . LEU B 1 218 ? -26.481 -21.832 17.835 1.00 40.16 218 LEU B C 1
ATOM 5322 O O . LEU B 1 218 ? -25.728 -22.451 17.104 1.00 37.24 218 LEU B O 1
ATOM 5327 N N . ASP B 1 219 ? -26.766 -20.542 17.663 1.00 41.17 219 ASP B N 1
ATOM 5328 C CA . ASP B 1 219 ? -26.256 -19.775 16.526 1.00 41.39 219 ASP B CA 1
ATOM 5329 C C . ASP B 1 219 ? -25.036 -18.966 16.829 1.00 38.69 219 ASP B C 1
ATOM 5330 O O . ASP B 1 219 ? -24.393 -18.469 15.911 1.00 37.68 219 ASP B O 1
ATOM 5335 N N . VAL B 1 220 ? -24.695 -18.817 18.096 1.00 36.13 220 VA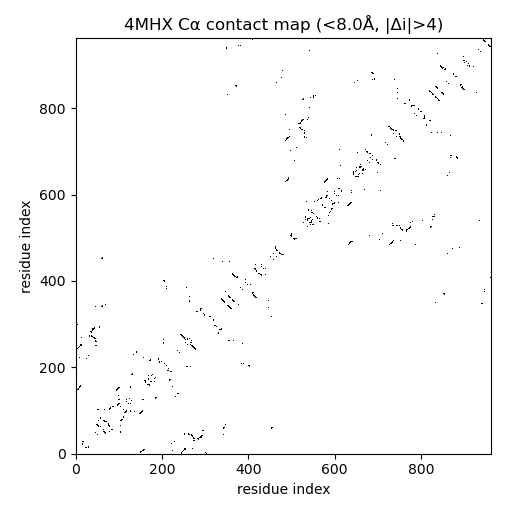L B N 1
ATOM 5336 C CA . VAL B 1 220 ? -23.532 -18.004 18.439 1.00 35.11 220 VAL B CA 1
ATOM 5337 C C . VAL B 1 220 ? -22.212 -18.737 18.221 1.00 34.64 220 VAL B C 1
ATOM 5338 O O . VAL B 1 220 ? -22.174 -19.941 18.214 1.00 36.69 220 VAL B O 1
ATOM 5342 N N . LEU B 1 221 ? -21.123 -18.006 18.028 1.00 36.32 221 LEU B N 1
ATOM 5343 C CA . LEU B 1 221 ? -19.800 -18.627 17.935 1.00 38.52 221 LEU B CA 1
ATOM 5344 C C . LEU B 1 221 ? -19.224 -18.680 19.325 1.00 37.55 221 LEU B C 1
ATOM 5345 O O . LEU B 1 221 ? -19.070 -17.642 19.978 1.00 40.04 221 LEU B O 1
ATOM 5350 N N . VAL B 1 222 ? -18.871 -19.869 19.777 1.00 34.92 222 VAL B N 1
ATOM 5351 C CA . VAL B 1 222 ? -18.281 -20.018 21.087 1.00 32.87 222 VAL B CA 1
ATOM 5352 C C . VAL B 1 222 ? -16.788 -19.840 20.912 1.00 32.24 222 VAL B C 1
ATOM 5353 O O . VAL B 1 222 ? -16.159 -20.660 20.296 1.00 32.84 222 VAL B O 1
ATOM 5357 N N . PRO B 1 223 ? -16.209 -18.760 21.435 1.00 31.62 223 PRO B N 1
ATOM 5358 C CA . PRO B 1 223 ? -14.734 -18.646 21.324 1.00 30.33 223 PRO B CA 1
ATOM 5359 C C . PRO B 1 223 ? -13.938 -19.781 22.024 1.00 30.84 223 PRO B C 1
ATOM 5360 O O . PRO B 1 223 ? -14.465 -20.461 22.902 1.00 28.30 223 PRO B O 1
ATOM 5364 N N . TYR B 1 224 ? -12.667 -19.965 21.658 1.00 30.23 224 TYR B N 1
ATOM 5365 C CA . TYR B 1 224 ? -11.960 -21.168 22.096 1.00 30.46 224 TYR B CA 1
ATOM 5366 C C . TYR B 1 224 ? -11.732 -21.235 23.617 1.00 29.15 224 TYR B C 1
ATOM 5367 O O . TYR B 1 224 ? -11.631 -22.324 24.208 1.00 30.92 224 TYR B O 1
ATOM 5376 N N . PHE B 1 225 ? -11.659 -20.056 24.234 1.00 29.32 225 PHE B N 1
ATOM 5377 C CA . PHE B 1 225 ? -11.430 -19.916 25.670 1.00 27.39 225 PHE B CA 1
ATOM 5378 C C . PHE B 1 225 ? -12.728 -19.959 26.470 1.00 26.29 225 PHE B C 1
ATOM 5379 O O . PHE B 1 225 ? -12.676 -19.872 27.680 1.00 25.01 225 PHE B O 1
ATOM 5387 N N . VAL B 1 226 ? -13.873 -20.089 25.816 1.00 26.37 226 VAL B N 1
ATOM 5388 C CA . VAL B 1 226 ? -15.150 -20.144 26.542 1.00 26.24 226 VAL B CA 1
ATOM 5389 C C . VAL B 1 226 ? -15.656 -21.596 26.541 1.00 30.15 226 VAL B C 1
ATOM 5390 O O . VAL B 1 226 ? -15.653 -22.220 25.518 1.00 31.31 226 VAL B O 1
ATOM 5394 N N . PRO B 1 227 ? -16.109 -22.127 27.694 1.00 33.53 227 PRO B N 1
ATOM 5395 C CA . PRO B 1 227 ? -16.671 -23.485 27.704 1.00 35.49 227 PRO B CA 1
ATOM 5396 C C . PRO B 1 227 ? -17.844 -23.538 26.754 1.00 34.81 227 PRO B C 1
ATOM 5397 O O . PRO B 1 227 ? -18.668 -22.631 26.770 1.00 36.22 227 PRO B O 1
ATOM 5401 N N . ASN B 1 228 ? -17.948 -24.584 25.946 1.00 34.89 228 ASN B N 1
ATOM 5402 C CA . ASN B 1 228 ? -19.087 -24.722 25.056 1.00 36.21 228 ASN B CA 1
ATOM 5403 C C . ASN B 1 228 ? -20.187 -25.502 25.747 1.00 36.19 228 ASN B C 1
ATOM 5404 O O . ASN B 1 228 ? -20.361 -26.690 25.530 1.00 35.37 228 ASN B O 1
ATOM 5409 N N . THR B 1 229 ? -20.937 -24.802 26.587 1.00 37.21 229 THR B N 1
ATOM 5410 C CA . THR B 1 229 ? -22.005 -25.413 27.354 1.00 33.97 229 THR B CA 1
ATOM 5411 C C . THR B 1 229 ? -23.264 -24.621 27.136 1.00 31.86 229 THR B C 1
ATOM 5412 O O . THR B 1 229 ? -23.231 -23.477 26.709 1.00 31.81 229 THR B O 1
ATOM 5416 N N . PRO B 1 230 ? -24.382 -25.198 27.480 1.00 30.54 230 PRO B N 1
ATOM 5417 C CA . PRO B 1 230 ? -25.643 -24.435 27.339 1.00 31.95 230 PRO B CA 1
ATOM 5418 C C . PRO B 1 230 ? -25.673 -23.135 28.139 1.00 31.52 230 PRO B C 1
ATOM 5419 O O . PRO B 1 230 ? -26.255 -22.139 27.665 1.00 32.95 230 PRO B O 1
ATOM 5423 N N . ALA B 1 231 ? -25.055 -23.104 29.323 1.00 31.39 231 ALA B N 1
ATOM 5424 C CA . ALA B 1 231 ? -25.081 -21.869 30.114 1.00 32.16 231 ALA B CA 1
ATOM 5425 C C . ALA B 1 231 ? -24.232 -20.796 29.428 1.00 32.40 231 ALA B C 1
ATOM 5426 O O . ALA B 1 231 ? -24.637 -19.641 29.288 1.00 34.68 231 ALA B O 1
ATOM 5428 N N . ALA B 1 232 ? -23.069 -21.182 28.949 1.00 31.55 232 ALA B N 1
ATOM 5429 C CA . ALA B 1 232 ? -22.213 -20.222 28.309 1.00 30.51 232 ALA B CA 1
ATOM 5430 C C . ALA B 1 232 ? -22.790 -19.755 26.984 1.00 30.85 232 ALA B C 1
ATOM 5431 O O . ALA B 1 232 ? -22.603 -18.602 26.619 1.00 30.65 232 ALA B O 1
ATOM 5433 N N . ARG B 1 233 ? -23.500 -20.633 26.276 1.00 34.18 233 ARG B N 1
ATOM 5434 C CA . ARG B 1 233 ? -24.131 -20.256 25.014 1.00 33.91 233 ARG B CA 1
ATOM 5435 C C . ARG B 1 233 ? -25.277 -19.281 25.227 1.00 35.87 233 ARG B C 1
ATOM 5436 O O . ARG B 1 233 ? -25.456 -18.360 24.431 1.00 37.59 233 ARG B O 1
ATOM 5444 N N . ALA B 1 234 ? -26.087 -19.499 26.263 1.00 34.81 234 ALA B N 1
ATOM 5445 C CA . ALA B 1 234 ? -27.117 -18.528 26.608 1.00 35.37 234 ALA B CA 1
ATOM 5446 C C . ALA B 1 234 ? -26.484 -17.161 26.996 1.00 35.21 234 ALA B C 1
ATOM 5447 O O . ALA B 1 234 ? -27.005 -16.113 26.613 1.00 32.91 234 ALA B O 1
ATOM 5449 N N . ASP B 1 235 ? -25.308 -17.192 27.655 1.00 35.49 235 ASP B N 1
ATOM 5450 C CA . ASP B 1 235 ? -24.555 -15.995 28.014 1.00 35.91 235 ASP B CA 1
ATOM 5451 C C . ASP B 1 235 ? -24.126 -15.233 26.746 1.00 35.68 235 ASP B C 1
ATOM 5452 O O . ASP B 1 235 ? -24.313 -14.016 26.656 1.00 38.31 235 ASP B O 1
ATOM 5457 N N . LEU B 1 236 ? -23.549 -15.938 25.778 1.00 33.42 236 LEU B N 1
ATOM 5458 C CA . LEU B 1 236 ? -23.118 -15.333 24.504 1.00 31.25 236 LEU B CA 1
ATOM 5459 C C . LEU B 1 236 ? -24.310 -14.782 23.672 1.00 31.27 236 LEU B C 1
ATOM 5460 O O . LEU B 1 236 ? -24.229 -13.718 23.051 1.00 32.34 236 LEU B O 1
ATOM 5465 N N . ALA B 1 237 ? -25.409 -15.501 23.639 1.00 28.95 237 ALA B N 1
ATOM 5466 C CA . ALA B 1 237 ? -26.576 -15.009 22.927 1.00 28.96 237 ALA B CA 1
ATOM 5467 C C . ALA B 1 237 ? -27.060 -13.637 23.443 1.00 28.05 237 ALA B C 1
ATOM 5468 O O . ALA B 1 237 ? -27.359 -12.738 22.638 1.00 28.29 237 ALA B O 1
ATOM 5470 N N . ALA B 1 238 ? -27.142 -13.467 24.758 1.00 27.44 238 ALA B N 1
ATOM 5471 C CA . ALA B 1 238 ? -27.402 -12.143 25.355 1.00 27.01 238 ALA B CA 1
ATOM 5472 C C . ALA B 1 238 ? -26.320 -11.113 25.013 1.00 27.16 238 ALA B C 1
ATOM 5473 O O . ALA B 1 238 ? -26.613 -9.996 24.567 1.00 26.67 238 ALA B O 1
ATOM 5475 N N . GLN B 1 239 ? -25.049 -11.489 25.150 1.00 25.49 239 GLN B N 1
ATOM 5476 C CA . GLN B 1 239 ? -24.008 -10.560 24.690 1.00 25.66 239 GLN B CA 1
ATOM 5477 C C . GLN B 1 239 ? -24.242 -10.082 23.251 1.00 26.21 239 GLN B C 1
ATOM 5478 O O . GLN B 1 239 ? -24.046 -8.892 22.964 1.00 29.13 239 GLN B O 1
ATOM 5484 N N . TYR B 1 240 ? -24.659 -10.971 22.343 1.00 27.15 240 TYR B N 1
ATOM 5485 C CA . TYR B 1 240 ? -24.791 -10.633 20.910 1.00 28.42 240 TYR B CA 1
ATOM 5486 C C . TYR B 1 240 ? -25.856 -9.572 20.682 1.00 29.37 240 TYR B C 1
ATOM 5487 O O . TYR B 1 240 ? -25.656 -8.648 19.919 1.00 29.32 240 TYR B O 1
ATOM 5496 N N . THR B 1 241 ? -26.985 -9.717 21.361 1.00 28.87 241 THR B N 1
ATOM 5497 C CA . THR B 1 241 ? -28.023 -8.700 21.310 1.00 30.05 241 THR B CA 1
ATOM 5498 C C . THR B 1 241 ? -27.566 -7.324 21.707 1.00 30.37 241 THR B C 1
ATOM 5499 O O . THR B 1 241 ? -27.916 -6.337 21.067 1.00 30.74 241 THR B O 1
ATOM 5503 N N . THR B 1 242 ? -26.727 -7.284 22.740 1.00 31.59 242 THR B N 1
ATOM 5504 C CA . THR B 1 242 ? -26.142 -6.066 23.219 1.00 34.00 242 THR B CA 1
ATOM 5505 C C . THR B 1 242 ? -24.980 -5.519 22.356 1.00 34.04 242 THR B C 1
ATOM 5506 O O . THR B 1 242 ? -24.841 -4.304 22.220 1.00 34.63 242 THR B O 1
ATOM 5510 N N . VAL B 1 243 ? -24.170 -6.389 21.769 1.00 33.23 243 VAL B N 1
ATOM 5511 C CA . VAL B 1 243 ? -23.228 -5.943 20.763 1.00 32.92 243 VAL B CA 1
ATOM 5512 C C . VAL B 1 243 ? -24.022 -5.320 19.600 1.00 35.84 243 VAL B C 1
ATOM 5513 O O . VAL B 1 243 ? -23.626 -4.319 19.026 1.00 34.64 243 VAL B O 1
ATOM 5517 N N . GLY B 1 244 ? -25.193 -5.886 19.307 1.00 35.63 244 GLY B N 1
ATOM 5518 C CA . GLY B 1 244 ? -26.053 -5.304 18.310 1.00 37.33 244 GLY B CA 1
ATOM 5519 C C . GLY B 1 244 ? -26.515 -3.888 18.608 1.00 37.61 244 GLY B C 1
ATOM 5520 O O . GLY B 1 244 ? -26.565 -3.035 17.723 1.00 36.51 244 GLY B O 1
ATOM 5521 N N . ARG B 1 245 ? -26.838 -3.625 19.856 1.00 37.17 245 ARG B N 1
ATOM 5522 C CA . ARG B 1 245 ? -27.266 -2.294 20.247 1.00 37.69 245 ARG B CA 1
ATOM 5523 C C . ARG B 1 245 ? -26.101 -1.331 20.122 1.00 36.64 245 ARG B C 1
ATOM 5524 O O . ARG B 1 245 ? -26.254 -0.230 19.628 1.00 35.91 245 ARG B O 1
ATOM 5532 N N . MET B 1 246 ? -24.924 -1.753 20.575 1.00 35.77 246 MET B N 1
ATOM 5533 C CA . MET B 1 246 ? -23.708 -0.950 20.407 1.00 36.86 246 MET B CA 1
ATOM 5534 C C . MET B 1 246 ? -23.446 -0.630 18.929 1.00 37.31 246 MET B C 1
ATOM 5535 O O . MET B 1 246 ? -23.120 0.513 18.589 1.00 37.96 246 MET B O 1
ATOM 5540 N N . ASP B 1 247 ? -23.638 -1.608 18.043 1.00 37.66 247 ASP B N 1
ATOM 5541 C CA . ASP B 1 247 ? -23.365 -1.398 16.618 1.00 39.41 247 ASP B CA 1
ATOM 5542 C C . ASP B 1 247 ? -24.318 -0.367 16.039 1.00 39.34 247 ASP B C 1
ATOM 5543 O O . ASP B 1 247 ? -23.919 0.487 15.264 1.00 40.35 247 ASP B O 1
ATOM 5548 N N . GLN B 1 248 ? -25.590 -0.472 16.395 1.00 39.57 248 GLN B N 1
ATOM 5549 C CA . GLN B 1 248 ? -26.573 0.512 15.985 1.00 39.00 248 GLN B CA 1
ATOM 5550 C C . GLN B 1 248 ? -26.263 1.909 16.511 1.00 39.37 248 GLN B C 1
ATOM 5551 O O . GLN B 1 248 ? -26.512 2.870 15.816 1.00 41.79 248 GLN B O 1
ATOM 5557 N N . GLY B 1 249 ? -25.663 2.010 17.691 1.00 38.54 249 GLY B N 1
ATOM 5558 C CA . GLY B 1 249 ? -25.264 3.276 18.242 1.00 37.77 249 GLY B CA 1
ATOM 5559 C C . GLY B 1 249 ? -24.122 3.873 17.463 1.00 38.49 249 GLY B C 1
ATOM 5560 O O . GLY B 1 249 ? -24.071 5.079 17.237 1.00 38.37 249 GLY B O 1
ATOM 5561 N N . VAL B 1 250 ? -23.179 3.043 17.046 1.00 38.85 250 VAL B N 1
ATOM 5562 C CA . VAL B 1 250 ? -22.117 3.528 16.161 1.00 39.06 250 VAL B CA 1
ATOM 5563 C C . VAL B 1 250 ? -22.717 4.114 14.868 1.00 38.55 250 VAL B C 1
ATOM 5564 O O . VAL B 1 250 ? -22.316 5.178 14.411 1.00 38.51 250 VAL B O 1
ATOM 5568 N N . GLY B 1 251 ? -23.692 3.422 14.299 1.00 39.82 251 GLY B N 1
ATOM 5569 C CA . GLY B 1 251 ? -24.458 3.924 13.148 1.00 41.74 251 GLY B CA 1
ATOM 5570 C C . GLY B 1 251 ? -25.090 5.296 13.364 1.00 42.96 251 GLY B C 1
ATOM 5571 O O . GLY B 1 251 ? -24.938 6.194 12.542 1.00 45.74 251 GLY B O 1
ATOM 5572 N N . LEU B 1 252 ? -25.764 5.471 14.491 1.00 43.11 252 LEU B N 1
ATOM 5573 C CA . LEU B 1 252 ? -26.395 6.743 14.806 1.00 45.22 252 LEU B CA 1
ATOM 5574 C C . LEU B 1 252 ? -25.382 7.865 14.956 1.00 45.33 252 LEU B C 1
ATOM 5575 O O . LEU B 1 252 ? -25.594 8.955 14.472 1.00 46.29 252 LEU B O 1
ATOM 5580 N N . VAL B 1 253 ? -24.270 7.583 15.612 1.00 45.23 253 VAL B N 1
ATOM 5581 C CA . VAL B 1 253 ? -23.261 8.607 15.857 1.00 45.34 253 VAL B CA 1
ATOM 5582 C C . VAL B 1 253 ? -22.660 9.071 14.552 1.00 45.90 253 VAL B C 1
ATOM 5583 O O . VAL B 1 253 ? -22.514 10.271 14.331 1.00 45.21 253 VAL B O 1
ATOM 5587 N N . LEU B 1 254 ? -22.355 8.124 13.673 1.00 46.91 254 LEU B N 1
ATOM 5588 C CA . LEU B 1 254 ? -21.775 8.451 12.392 1.00 47.47 254 LEU B CA 1
ATOM 5589 C C . LEU B 1 254 ? -22.771 9.218 11.520 1.00 50.02 254 LEU B C 1
ATOM 5590 O O . LEU B 1 254 ? -22.382 10.124 10.785 1.00 51.14 254 LEU B O 1
ATOM 5595 N N . GLN B 1 255 ? -24.049 8.867 11.641 1.00 51.90 255 GLN B N 1
ATOM 5596 C CA . GLN B 1 255 ? -25.108 9.512 10.906 1.00 55.14 255 GLN B CA 1
ATOM 5597 C C . GLN B 1 255 ? -25.296 10.956 11.346 1.00 55.37 255 GLN B C 1
ATOM 5598 O O . GLN B 1 255 ? -25.555 11.813 10.503 1.00 53.90 255 GLN B O 1
ATOM 5604 N N . GLU B 1 256 ? -25.151 11.236 12.643 1.00 53.10 256 GLU B N 1
ATOM 5605 C CA . GLU B 1 256 ? -25.177 12.629 13.107 1.00 54.75 256 GLU B CA 1
ATOM 5606 C C . GLU B 1 256 ? -24.008 13.458 12.548 1.00 54.78 256 GLU B C 1
ATOM 5607 O O . GLU B 1 256 ? -24.196 14.621 12.196 1.00 55.16 256 GLU B O 1
ATOM 5613 N N . LEU B 1 257 ? -22.812 12.877 12.438 1.00 52.20 257 LEU B N 1
ATOM 5614 C CA . LEU B 1 257 ? -21.681 13.621 11.861 1.00 53.78 257 LEU B CA 1
ATOM 5615 C C . LEU B 1 257 ? -21.880 13.865 10.357 1.00 57.80 257 LEU B C 1
ATOM 5616 O O . LEU B 1 257 ? -21.433 14.879 9.823 1.00 59.14 257 LEU B O 1
ATOM 5621 N N . ARG B 1 258 ? -22.561 12.928 9.693 1.00 61.13 258 ARG B N 1
ATOM 5622 C CA . ARG B 1 258 ? -22.914 13.052 8.285 1.00 63.58 258 ARG B CA 1
ATOM 5623 C C . ARG B 1 258 ? -23.983 14.144 8.131 1.00 65.75 258 ARG B C 1
ATOM 5624 O O . ARG B 1 258 ? -23.810 15.059 7.350 1.00 69.30 258 ARG B O 1
ATOM 5632 N N . ASP B 1 259 ? -25.061 14.078 8.909 1.00 66.05 259 ASP B N 1
ATOM 5633 C CA . ASP B 1 259 ? -26.106 15.121 8.898 1.00 67.79 259 ASP B CA 1
ATOM 5634 C C . ASP B 1 259 ? -25.544 16.513 9.156 1.00 65.26 259 ASP B C 1
ATOM 5635 O O . ASP B 1 259 ? -25.986 17.463 8.563 1.00 67.42 259 ASP B O 1
ATOM 5640 N N . ALA B 1 260 ? -24.584 16.640 10.058 1.00 62.27 260 ALA B N 1
ATOM 5641 C CA . ALA B 1 260 ? -23.945 17.922 10.319 1.00 60.98 260 ALA B CA 1
ATOM 5642 C C . ALA B 1 260 ? -22.908 18.280 9.252 1.00 61.12 260 ALA B C 1
ATOM 5643 O O . ALA B 1 260 ? -22.352 19.363 9.280 1.00 62.66 260 ALA B O 1
ATOM 5645 N N . GLY B 1 261 ? -22.623 17.358 8.341 1.00 60.72 261 GLY B N 1
ATOM 5646 C CA . GLY B 1 261 ? -21.672 17.596 7.265 1.00 60.58 261 GLY B CA 1
ATOM 5647 C C . GLY B 1 261 ? -20.202 17.617 7.661 1.00 59.16 261 GLY B C 1
ATOM 5648 O O . GLY B 1 261 ? -19.401 18.163 6.943 1.00 58.97 261 GLY B O 1
ATOM 5649 N N . VAL B 1 262 ? -19.828 16.996 8.780 1.00 57.38 262 VAL B N 1
ATOM 5650 C CA . VAL B 1 262 ? -18.429 17.002 9.223 1.00 54.63 262 VAL B CA 1
ATOM 5651 C C . VAL B 1 262 ? -17.730 15.647 9.162 1.00 53.87 262 VAL B C 1
ATOM 5652 O O . VAL B 1 262 ? -16.506 15.584 9.283 1.00 51.42 262 VAL B O 1
ATOM 5656 N N . LEU B 1 263 ? -18.486 14.565 8.960 1.00 53.41 263 LEU B N 1
ATOM 5657 C CA . LEU B 1 263 ? -17.888 13.231 8.884 1.00 52.29 263 LEU B CA 1
ATOM 5658 C C . LEU B 1 263 ? -16.661 13.175 7.969 1.00 52.04 263 LEU B C 1
ATOM 5659 O O . LEU B 1 263 ? -15.665 12.523 8.284 1.00 49.20 263 LEU B O 1
ATOM 5664 N N . ASN B 1 264 ? -16.723 13.882 6.846 1.00 56.70 264 ASN B N 1
ATOM 5665 C CA . ASN B 1 264 ? -15.639 13.867 5.863 1.00 58.31 264 ASN B CA 1
ATOM 5666 C C . ASN B 1 264 ? -14.379 14.662 6.258 1.00 57.12 264 ASN B C 1
ATOM 5667 O O . ASN B 1 264 ? -13.406 14.710 5.520 1.00 55.70 264 ASN B O 1
ATOM 5672 N N . ASP B 1 265 ? -14.408 15.273 7.431 1.00 57.95 265 ASP B N 1
ATOM 5673 C CA . ASP B 1 265 ? -13.277 16.026 7.957 1.00 58.60 265 ASP B CA 1
ATOM 5674 C C . ASP B 1 265 ? -12.779 15.388 9.243 1.00 54.49 265 ASP B C 1
ATOM 5675 O O . ASP B 1 265 ? -11.967 15.982 9.949 1.00 57.42 265 ASP B O 1
ATOM 5679 N N . THR B 1 266 ? -13.265 14.197 9.556 1.00 51.04 266 THR B N 1
ATOM 5680 C CA . THR B 1 266 ? -13.116 13.628 10.905 1.00 48.32 266 THR B CA 1
ATOM 5681 C C . THR B 1 266 ? -12.378 12.291 10.882 1.00 45.62 266 THR B C 1
ATOM 5682 O O . THR B 1 266 ? -12.806 11.361 10.226 1.00 45.61 266 THR B O 1
ATOM 5686 N N . LEU B 1 267 ? -11.275 12.199 11.618 1.00 44.11 267 LEU B N 1
ATOM 5687 C CA . LEU B 1 267 ? -10.640 10.916 11.892 1.00 42.80 267 LEU B CA 1
ATOM 5688 C C . LEU B 1 267 ? -11.533 10.106 12.839 1.00 41.50 267 LEU B C 1
ATOM 5689 O O . LEU B 1 267 ? -11.854 10.582 13.920 1.00 41.73 267 LEU B O 1
ATOM 5694 N N . VAL B 1 268 ? -11.962 8.913 12.410 1.00 41.27 268 VAL B N 1
ATOM 5695 C CA . VAL B 1 268 ? -12.771 8.014 13.252 1.00 40.05 268 VAL B CA 1
ATOM 5696 C C . VAL B 1 268 ? -11.952 6.799 13.629 1.00 38.79 268 VAL B C 1
ATOM 5697 O O . VAL B 1 268 ? -11.412 6.111 12.765 1.00 38.67 268 VAL B O 1
ATOM 5701 N N . ILE B 1 269 ? -11.827 6.581 14.929 1.00 38.33 269 ILE B N 1
ATOM 5702 C CA . ILE B 1 269 ? -11.224 5.378 15.477 1.00 38.23 269 ILE B CA 1
ATOM 5703 C C . ILE B 1 269 ? -12.304 4.622 16.269 1.00 38.92 269 ILE B C 1
ATOM 5704 O O . ILE B 1 269 ? -13.025 5.227 17.040 1.00 38.97 269 ILE B O 1
ATOM 5709 N N . PHE B 1 270 ? -12.414 3.312 16.047 1.00 38.41 270 PHE B N 1
ATOM 5710 C CA . PHE B 1 270 ? -13.262 2.436 16.856 1.00 36.92 270 PHE B CA 1
ATOM 5711 C C . PHE B 1 270 ? -12.404 1.374 17.512 1.00 36.08 270 PHE B C 1
ATOM 5712 O O . PHE B 1 270 ? -11.639 0.683 16.835 1.00 35.10 270 PHE B O 1
ATOM 5720 N N . THR B 1 271 ? -12.511 1.244 18.831 1.00 36.64 271 THR B N 1
ATOM 5721 C CA . THR B 1 271 ? -11.824 0.159 19.545 1.00 35.90 271 THR B CA 1
ATOM 5722 C C . THR B 1 271 ? -12.633 -0.274 20.754 1.00 34.15 271 THR B C 1
ATOM 5723 O O . THR B 1 271 ? -13.798 0.113 20.907 1.00 34.75 271 THR B O 1
ATOM 5727 N N . SER B 1 272 ? -12.045 -1.142 21.569 1.00 34.40 272 SER B N 1
ATOM 5728 C CA . SER B 1 272 ? -12.597 -1.549 22.835 1.00 34.32 272 SER B CA 1
ATOM 5729 C C . SER B 1 272 ? -11.522 -1.492 23.902 1.00 34.86 272 SER B C 1
ATOM 5730 O O . SER B 1 272 ? -10.319 -1.510 23.578 1.00 32.78 272 SER B O 1
ATOM 5733 N N . ASP B 1 273 ? -11.937 -1.392 25.167 1.00 33.07 273 ASP B N 1
ATOM 5734 C CA . ASP B 1 273 ? -10.975 -1.173 26.315 1.00 32.35 273 ASP B CA 1
ATOM 5735 C C . ASP B 1 273 ? -10.265 -2.417 26.848 1.00 30.51 273 ASP B C 1
ATOM 5736 O O . ASP B 1 273 ? -9.092 -2.367 27.274 1.00 31.92 273 ASP B O 1
ATOM 5741 N N . ASN B 1 274 ? -10.945 -3.553 26.771 1.00 30.67 274 ASN B N 1
ATOM 5742 C CA . ASN B 1 274 ? -10.410 -4.816 27.261 1.00 30.41 274 ASN B CA 1
ATOM 5743 C C . ASN B 1 274 ? -11.122 -6.014 26.626 1.00 31.63 274 ASN B C 1
ATOM 5744 O O . ASN B 1 274 ? -12.060 -5.837 25.860 1.00 32.10 274 ASN B O 1
ATOM 5749 N N . GLY B 1 275 ? -10.639 -7.223 26.920 1.00 31.22 275 GLY B N 1
ATOM 5750 C CA . GLY B 1 275 ? -11.189 -8.419 26.330 1.00 32.66 275 GLY B CA 1
ATOM 5751 C C . GLY B 1 275 ? -12.530 -8.731 26.951 1.00 33.04 275 GLY B C 1
ATOM 5752 O O . GLY B 1 275 ? -12.895 -8.139 27.949 1.00 33.45 275 GLY B O 1
ATOM 5753 N N . ILE B 1 276 ? -13.232 -9.712 26.384 1.00 35.53 276 ILE B N 1
ATOM 5754 C CA . ILE B 1 276 ? -14.595 -10.033 26.836 1.00 36.71 276 ILE B CA 1
ATOM 5755 C C . ILE B 1 276 ? -14.587 -10.672 28.229 1.00 32.84 276 ILE B C 1
ATOM 5756 O O . ILE B 1 276 ? -13.622 -11.335 28.584 1.00 29.09 276 ILE B O 1
ATOM 5761 N N . PRO B 1 277 ? -15.673 -10.486 29.003 1.00 31.79 277 PRO B N 1
ATOM 5762 C CA . PRO B 1 277 ? -15.783 -10.886 30.382 1.00 33.18 277 PRO B CA 1
ATOM 5763 C C . PRO B 1 277 ? -16.232 -12.343 30.490 1.00 31.96 277 PRO B C 1
ATOM 5764 O O . PRO B 1 277 ? -17.413 -12.670 30.873 1.00 29.17 277 PRO B O 1
ATOM 5768 N N . PHE B 1 278 ? -15.294 -13.184 30.094 1.00 28.95 278 PHE B N 1
ATOM 5769 C CA . PHE B 1 278 ? -15.386 -14.613 30.078 1.00 29.53 278 PHE B CA 1
ATOM 5770 C C . PHE B 1 278 ? -14.059 -15.172 30.540 1.00 31.05 278 PHE B C 1
ATOM 5771 O O . PHE B 1 278 ? -13.050 -14.432 30.573 1.00 31.59 278 PHE B O 1
ATOM 5779 N N . PRO B 1 279 ? -14.010 -16.474 30.823 1.00 31.38 279 PRO B N 1
ATOM 5780 C CA . PRO B 1 279 ? -12.750 -17.045 31.323 1.00 32.97 279 PRO B CA 1
ATOM 5781 C C . PRO B 1 279 ? -11.577 -16.793 30.420 1.00 34.07 279 PRO B C 1
ATOM 5782 O O . PRO B 1 279 ? -11.734 -16.924 29.217 1.00 36.56 279 PRO B O 1
ATOM 5786 N N . SER B 1 280 ? -10.429 -16.414 30.984 1.00 32.68 280 SER B N 1
ATOM 5787 C CA . SER B 1 280 ? -9.208 -16.105 30.222 1.00 32.26 280 SER B CA 1
ATOM 5788 C C . SER B 1 280 ? -9.243 -14.775 29.509 1.00 31.34 280 SER B C 1
ATOM 5789 O O . SER B 1 280 ? -8.221 -14.327 28.976 1.00 27.56 280 SER B O 1
ATOM 5792 N N . GLY B 1 281 ? -10.396 -14.116 29.547 1.00 29.12 281 GLY B N 1
ATOM 5793 C CA . GLY B 1 281 ? -10.545 -12.831 28.918 1.00 29.86 281 GLY B CA 1
ATOM 5794 C C . GLY B 1 281 ? -10.204 -11.700 29.857 1.00 30.73 281 GLY B C 1
ATOM 5795 O O . GLY B 1 281 ? -9.083 -11.612 30.347 1.00 26.94 281 GLY B O 1
ATOM 5796 N N . ARG B 1 282 ? -11.200 -10.864 30.156 1.00 28.74 282 ARG B N 1
ATOM 5797 C CA . ARG B 1 282 ? -11.000 -9.690 30.973 1.00 30.37 282 ARG B CA 1
ATOM 5798 C C . ARG B 1 282 ? -10.272 -10.011 32.294 1.00 30.07 282 ARG B C 1
ATOM 5799 O O . ARG B 1 282 ? -10.635 -10.942 33.008 1.00 28.30 282 ARG B O 1
ATOM 5807 N N . THR B 1 283 ? -9.290 -9.169 32.600 1.00 29.75 283 THR B N 1
ATOM 5808 C CA . THR B 1 283 ? -8.364 -9.251 33.736 1.00 29.66 283 THR B CA 1
ATOM 5809 C C . THR B 1 283 ? -7.120 -10.085 33.490 1.00 28.62 283 THR B C 1
ATOM 5810 O O . THR B 1 283 ? -6.281 -10.174 34.376 1.00 26.99 283 THR B O 1
ATOM 5814 N N . ASN B 1 284 ? -7.023 -10.722 32.330 1.00 27.55 284 ASN B N 1
ATOM 5815 C CA . ASN B 1 284 ? -5.841 -11.474 31.990 1.00 28.36 284 ASN B CA 1
ATOM 5816 C C . ASN B 1 284 ? -5.024 -10.768 30.948 1.00 28.16 284 ASN B C 1
ATOM 5817 O O . ASN B 1 284 ? -5.554 -10.061 30.113 1.00 28.34 284 ASN B O 1
ATOM 5822 N N . LEU B 1 285 ? -3.716 -10.978 31.015 1.00 28.72 285 LEU B N 1
ATOM 5823 C CA . LEU B 1 285 ? -2.820 -10.597 29.958 1.00 31.24 285 LEU B CA 1
ATOM 5824 C C . LEU B 1 285 ? -2.589 -11.708 28.920 1.00 33.60 285 LEU B C 1
ATOM 5825 O O . LEU B 1 285 ? -1.649 -11.668 28.136 1.00 37.15 285 LEU B O 1
ATOM 5830 N N . TYR B 1 286 ? -3.473 -12.694 28.905 1.00 31.67 286 TYR B N 1
ATOM 5831 C CA . TYR B 1 286 ? -3.575 -13.636 27.822 1.00 31.82 286 TYR B CA 1
ATOM 5832 C C . TYR B 1 286 ? -4.200 -12.959 26.587 1.00 29.62 286 TYR B C 1
ATOM 5833 O O . TYR B 1 286 ? -4.837 -11.913 26.708 1.00 35.21 286 TYR B O 1
ATOM 5842 N N . TRP B 1 287 ? -4.042 -13.566 25.420 1.00 26.78 287 TRP B N 1
ATOM 5843 C CA . TRP B 1 287 ? -4.525 -13.019 24.187 1.00 26.75 287 TRP B CA 1
ATOM 5844 C C . TRP B 1 287 ? -6.011 -12.644 24.284 1.00 26.30 287 TRP B C 1
ATOM 5845 O O . TRP B 1 287 ? -6.428 -11.584 23.869 1.00 26.53 287 TRP B O 1
ATOM 5856 N N . PRO B 1 288 ? -6.791 -13.472 24.932 1.00 23.25 288 PRO B N 1
ATOM 5857 C CA . PRO B 1 288 ? -8.213 -13.092 24.952 1.00 23.44 288 PRO B CA 1
ATOM 5858 C C . PRO B 1 288 ? -8.535 -11.863 25.796 1.00 26.57 288 PRO B C 1
ATOM 5859 O O . PRO B 1 288 ? -9.618 -11.287 25.685 1.00 30.69 288 PRO B O 1
ATOM 5863 N N . GLY B 1 289 ? -7.658 -11.518 26.739 1.00 28.55 289 GLY B N 1
ATOM 5864 C CA . GLY B 1 289 ? -7.903 -10.400 27.608 1.00 26.46 289 GLY B CA 1
ATOM 5865 C C . GLY B 1 289 ? -7.424 -9.105 27.065 1.00 28.66 289 GLY B C 1
ATOM 5866 O O . GLY B 1 289 ? -7.913 -8.084 27.496 1.00 27.29 289 GLY B O 1
ATOM 5867 N N . THR B 1 290 ? -6.444 -9.146 26.148 1.00 26.45 290 THR B N 1
ATOM 5868 C CA . THR B 1 290 ? -5.806 -7.953 25.672 1.00 27.39 290 THR B CA 1
ATOM 5869 C C . THR B 1 290 ? -5.999 -7.640 24.172 1.00 28.53 290 THR B C 1
ATOM 5870 O O . THR B 1 290 ? -5.846 -6.466 23.798 1.00 27.41 290 THR B O 1
ATOM 5874 N N . ALA B 1 291 ? -6.397 -8.632 23.360 1.00 28.13 291 ALA B N 1
ATOM 5875 C CA . ALA B 1 291 ? -6.689 -8.411 21.910 1.00 29.16 291 ALA B CA 1
ATOM 5876 C C . ALA B 1 291 ? -7.969 -7.638 21.698 1.00 32.41 291 ALA B C 1
ATOM 5877 O O . ALA B 1 291 ? -8.986 -8.001 22.280 1.00 34.71 291 ALA B O 1
ATOM 5879 N N . GLU B 1 292 ? -7.922 -6.604 20.846 1.00 32.79 292 GLU B N 1
ATOM 5880 C CA . GLU B 1 292 ? -9.028 -5.655 20.698 1.00 33.89 292 GLU B CA 1
ATOM 5881 C C . GLU B 1 292 ? -9.305 -5.391 19.226 1.00 32.85 292 GLU B C 1
ATOM 5882 O O . GLU B 1 292 ? -8.346 -5.317 18.426 1.00 31.34 292 GLU B O 1
ATOM 5888 N N . PRO B 1 293 ? -10.602 -5.195 18.858 1.00 29.70 293 PRO B N 1
ATOM 5889 C CA . PRO B 1 293 ? -10.891 -4.687 17.528 1.00 30.81 293 PRO B CA 1
ATOM 5890 C C . PRO B 1 293 ? -10.359 -3.248 17.409 1.00 32.36 293 PRO B C 1
ATOM 5891 O O . PRO B 1 293 ? -10.298 -2.529 18.407 1.00 32.05 293 PRO B O 1
ATOM 5895 N N . LEU B 1 294 ? -9.867 -2.888 16.230 1.00 34.10 294 LEU B N 1
ATOM 5896 C CA . LEU B 1 294 ? -9.344 -1.554 15.980 1.00 34.28 294 LEU B CA 1
ATOM 5897 C C . LEU B 1 294 ? -9.487 -1.181 14.515 1.00 35.02 294 LEU B C 1
ATOM 5898 O O . LEU B 1 294 ? -8.826 -1.770 13.659 1.00 36.74 294 LEU B O 1
ATOM 5903 N N . LEU B 1 295 ? -10.364 -0.198 14.261 1.00 36.34 295 LEU B N 1
ATOM 5904 C CA . LEU B 1 295 ? -10.630 0.398 12.959 1.00 36.84 295 LEU B CA 1
ATOM 5905 C C . LEU B 1 295 ? -10.151 1.854 12.973 1.00 36.22 295 LEU B C 1
ATOM 5906 O O . LEU B 1 295 ? -10.396 2.594 13.921 1.00 35.31 295 LEU B O 1
ATOM 5911 N N . VAL B 1 296 ? -9.426 2.232 11.947 1.00 36.40 296 VAL B N 1
ATOM 5912 C CA . VAL B 1 296 ? -8.987 3.622 11.782 1.00 38.09 296 VAL B CA 1
ATOM 5913 C C . VAL B 1 296 ? -9.372 4.116 10.393 1.00 39.49 296 VAL B C 1
ATOM 5914 O O . VAL B 1 296 ? -8.937 3.568 9.401 1.00 42.64 296 VAL B O 1
ATOM 5918 N N . SER B 1 297 ? -10.189 5.162 10.359 1.00 42.07 297 SER B N 1
ATOM 5919 C CA . SER B 1 297 ? -10.766 5.716 9.141 1.00 44.10 297 SER B CA 1
ATOM 5920 C C . SER B 1 297 ? -10.383 7.198 9.025 1.00 46.19 297 SER B C 1
ATOM 5921 O O . SER B 1 297 ? -10.911 8.057 9.763 1.00 44.36 297 SER B O 1
ATOM 5924 N N . SER B 1 298 ? -9.438 7.480 8.133 1.00 46.82 298 SER B N 1
ATOM 5925 C CA . SER B 1 298 ? -9.050 8.835 7.851 1.00 47.53 298 SER B CA 1
ATOM 5926 C C . SER B 1 298 ? -9.599 9.213 6.504 1.00 49.95 298 SER B C 1
ATOM 5927 O O . SER B 1 298 ? -9.364 8.511 5.520 1.00 48.75 298 SER B O 1
ATOM 5930 N N . PRO B 1 299 ? -10.339 10.330 6.449 1.00 51.96 299 PRO B N 1
ATOM 5931 C CA . PRO B 1 299 ? -10.850 10.807 5.193 1.00 55.10 299 PRO B CA 1
ATOM 5932 C C . PRO B 1 299 ? -9.754 11.321 4.239 1.00 56.86 299 PRO B C 1
ATOM 5933 O O . PRO B 1 299 ? -10.019 11.497 3.054 1.00 59.61 299 PRO B O 1
ATOM 5937 N N . GLU B 1 300 ? -8.558 11.568 4.762 1.00 57.73 300 GLU B N 1
ATOM 5938 C CA . GLU B 1 300 ? -7.430 12.041 3.982 1.00 59.86 300 GLU B CA 1
ATOM 5939 C C . GLU B 1 300 ? -6.506 10.935 3.527 1.00 59.30 300 GLU B C 1
ATOM 5940 O O . GLU B 1 300 ? -5.603 11.192 2.744 1.00 61.73 300 GLU B O 1
ATOM 5946 N N . HIS B 1 301 ? -6.730 9.713 4.012 1.00 57.94 301 HIS B N 1
ATOM 5947 C CA . HIS B 1 301 ? -5.930 8.550 3.617 1.00 57.28 301 HIS B CA 1
ATOM 5948 C C . HIS B 1 301 ? -6.827 7.379 3.190 1.00 55.63 301 HIS B C 1
ATOM 5949 O O . HIS B 1 301 ? -7.019 6.418 3.920 1.00 53.14 301 HIS B O 1
ATOM 5956 N N . PRO B 1 302 ? -7.365 7.458 1.978 1.00 56.98 302 PRO B N 1
ATOM 5957 C CA . PRO B 1 302 ? -8.264 6.434 1.510 1.00 56.47 302 PRO B CA 1
ATOM 5958 C C . PRO B 1 302 ? -7.547 5.222 0.895 1.00 57.02 302 PRO B C 1
ATOM 5959 O O . PRO B 1 302 ? -8.209 4.219 0.643 1.00 54.24 302 PRO B O 1
ATOM 5963 N N . LYS B 1 303 ? -6.227 5.296 0.668 1.00 57.94 303 LYS B N 1
ATOM 5964 C CA . LYS B 1 303 ? -5.488 4.216 -0.018 1.00 59.98 303 LYS B CA 1
ATOM 5965 C C . LYS B 1 303 ? -5.804 2.815 0.513 1.00 56.20 303 LYS B C 1
ATOM 5966 O O . LYS B 1 303 ? -5.949 1.880 -0.260 1.00 55.66 303 LYS B O 1
ATOM 5971 N N . ARG B 1 304 ? -5.939 2.682 1.834 1.00 53.39 304 ARG B N 1
ATOM 5972 C CA . ARG B 1 304 ? -6.087 1.371 2.463 1.00 49.30 304 ARG B CA 1
ATOM 5973 C C . ARG B 1 304 ? -7.445 1.131 3.111 1.00 48.32 304 ARG B C 1
ATOM 5974 O O . ARG B 1 304 ? -7.585 0.257 3.961 1.00 48.63 304 ARG B O 1
ATOM 5982 N N . TRP B 1 305 ? -8.451 1.889 2.684 1.00 48.26 305 TRP B N 1
ATOM 5983 C CA . TRP B 1 305 ? -9.806 1.697 3.151 1.00 47.65 305 TRP B CA 1
ATOM 5984 C C . TRP B 1 305 ? -10.243 0.313 2.774 1.00 45.33 305 TRP B C 1
ATOM 5985 O O . TRP B 1 305 ? -10.102 -0.063 1.658 1.00 43.48 305 TRP B O 1
ATOM 5996 N N . GLY B 1 306 ? -10.755 -0.455 3.721 1.00 44.32 306 GLY B N 1
ATOM 5997 C CA . GLY B 1 306 ? -11.211 -1.798 3.433 1.00 43.69 306 GLY B CA 1
ATOM 5998 C C . GLY B 1 306 ? -10.109 -2.843 3.502 1.00 44.87 306 GLY B C 1
ATOM 5999 O O . GLY B 1 306 ? -10.356 -4.001 3.206 1.00 47.57 306 GLY B O 1
ATOM 6000 N N . GLN B 1 307 ? -8.899 -2.465 3.896 1.00 43.78 307 GLN B N 1
ATOM 6001 C CA . GLN B 1 307 ? -7.810 -3.436 4.036 1.00 43.64 307 GLN B CA 1
ATOM 6002 C C . GLN B 1 307 ? -7.551 -3.795 5.508 1.00 41.89 307 GLN B C 1
ATOM 6003 O O . GLN B 1 307 ? -8.051 -3.137 6.431 1.00 41.38 307 GLN B O 1
ATOM 6009 N N . VAL B 1 308 ? -6.735 -4.835 5.697 1.00 41.61 308 VAL B N 1
ATOM 6010 C CA . VAL B 1 308 ? -6.365 -5.399 6.982 1.00 40.61 308 VAL B CA 1
ATOM 6011 C C . VAL B 1 308 ? -4.857 -5.258 7.162 1.00 41.49 308 VAL B C 1
ATOM 6012 O O . VAL B 1 308 ? -4.086 -5.637 6.290 1.00 41.46 308 VAL B O 1
ATOM 6016 N N . SER B 1 309 ? -4.449 -4.666 8.268 1.00 42.29 309 SER B N 1
ATOM 6017 C CA . SER B 1 309 ? -3.036 -4.574 8.615 1.00 44.48 309 SER B CA 1
ATOM 6018 C C . SER B 1 309 ? -2.641 -5.713 9.510 1.00 43.17 309 SER B C 1
ATOM 6019 O O . SER B 1 309 ? -3.433 -6.145 10.333 1.00 42.77 309 SER B O 1
ATOM 6022 N N . GLU B 1 310 ? -1.394 -6.147 9.381 1.00 45.71 310 GLU B N 1
ATOM 6023 C CA . GLU B 1 310 ? -0.833 -7.205 10.194 1.00 45.88 310 GLU B CA 1
ATOM 6024 C C . GLU B 1 310 ? 0.103 -6.657 11.270 1.00 46.49 310 GLU B C 1
ATOM 6025 O O . GLU B 1 310 ? 0.533 -7.399 12.157 1.00 44.03 310 GLU B O 1
ATOM 6031 N N . ALA B 1 311 ? 0.406 -5.360 11.214 1.00 43.20 311 ALA B N 1
ATOM 6032 C CA . ALA B 1 311 ? 1.244 -4.731 12.225 1.00 42.13 311 ALA B CA 1
ATOM 6033 C C . ALA B 1 311 ? 0.723 -4.905 13.681 1.00 39.33 311 ALA B C 1
ATOM 6034 O O . ALA B 1 311 ? -0.476 -4.794 13.957 1.00 38.14 311 ALA B O 1
ATOM 6036 N N . TYR B 1 312 ? 1.646 -5.141 14.601 1.00 37.82 312 TYR B N 1
ATOM 6037 C CA . TYR B 1 312 ? 1.297 -5.312 16.039 1.00 37.62 312 TYR B CA 1
ATOM 6038 C C . TYR B 1 312 ? 1.247 -3.942 16.682 1.00 35.37 312 TYR B C 1
ATOM 6039 O O . TYR B 1 312 ? 2.219 -3.227 16.656 1.00 35.88 312 TYR B O 1
ATOM 6048 N N . VAL B 1 313 ? 0.077 -3.552 17.162 1.00 34.24 313 VAL B N 1
ATOM 6049 C CA . VAL B 1 313 ? -0.133 -2.218 17.709 1.00 35.42 313 VAL B CA 1
ATOM 6050 C C . VAL B 1 313 ? -0.812 -2.243 19.072 1.00 34.98 313 VAL B C 1
ATOM 6051 O O . VAL B 1 313 ? -1.471 -3.214 19.417 1.00 34.22 313 VAL B O 1
ATOM 6055 N N . SER B 1 314 ? -0.660 -1.149 19.816 1.00 37.46 314 SER B N 1
ATOM 6056 C CA . SER B 1 314 ? -1.151 -0.984 21.196 1.00 37.25 314 SER B CA 1
ATOM 6057 C C . SER B 1 314 ? -2.098 0.195 21.293 1.00 37.66 314 SER B C 1
ATOM 6058 O O . SER B 1 314 ? -1.855 1.209 20.673 1.00 39.71 314 SER B O 1
ATOM 6061 N N . LEU B 1 315 ? -3.154 0.083 22.078 1.00 38.65 315 LEU B N 1
ATOM 6062 C CA . LE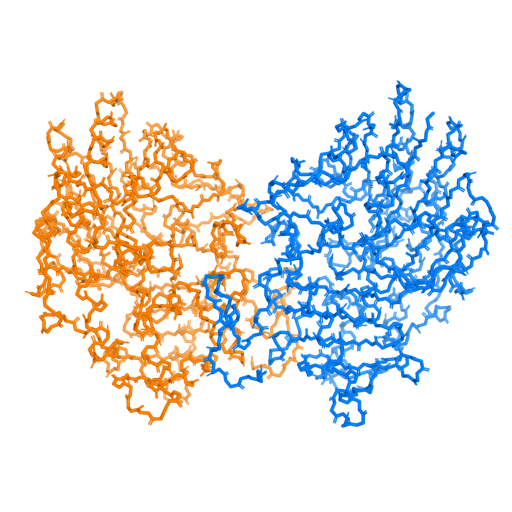U B 1 315 ? -3.911 1.257 22.530 1.00 39.35 315 LEU B CA 1
ATOM 6063 C C . LEU B 1 315 ? -3.058 2.416 23.134 1.00 39.82 315 LEU B C 1
ATOM 6064 O O . LEU B 1 315 ? -3.487 3.574 23.128 1.00 38.85 315 LEU B O 1
ATOM 6069 N N . LEU B 1 316 ? -1.835 2.135 23.594 1.00 38.95 316 LEU B N 1
ATOM 6070 C CA . LEU B 1 316 ? -0.850 3.211 23.880 1.00 38.38 316 LEU B CA 1
ATOM 6071 C C . LEU B 1 316 ? -0.481 4.097 22.674 1.00 38.49 316 LEU B C 1
ATOM 6072 O O . LEU B 1 316 ? 0.083 5.172 22.854 1.00 39.12 316 LEU B O 1
ATOM 6077 N N . ASP B 1 317 ? -0.804 3.647 21.466 1.00 38.58 317 ASP B N 1
ATOM 6078 C CA . ASP B 1 317 ? -0.581 4.395 20.244 1.00 38.68 317 ASP B CA 1
ATOM 6079 C C . ASP B 1 317 ? -1.672 5.443 19.896 1.00 39.03 317 ASP B C 1
ATOM 6080 O O . ASP B 1 317 ? -1.413 6.331 19.081 1.00 40.70 317 ASP B O 1
ATOM 6085 N N . LEU B 1 318 ? -2.860 5.367 20.499 1.00 38.32 318 LEU B N 1
ATOM 6086 C CA . LEU B 1 318 ? -3.958 6.284 20.166 1.00 40.91 318 LEU B CA 1
ATOM 6087 C C . LEU B 1 318 ? -3.713 7.736 20.489 1.00 40.66 318 LEU B C 1
ATOM 6088 O O . LEU B 1 318 ? -4.031 8.601 19.682 1.00 40.79 318 LEU B O 1
ATOM 6093 N N . THR B 1 319 ? -3.252 8.008 21.705 1.00 38.35 319 THR B N 1
ATOM 6094 C CA . THR B 1 319 ? -2.916 9.371 22.107 1.00 38.60 319 THR B CA 1
ATOM 6095 C C . THR B 1 319 ? -1.884 10.010 21.147 1.00 39.24 319 THR B C 1
ATOM 6096 O O . THR B 1 319 ? -2.107 11.113 20.668 1.00 39.45 319 THR B O 1
ATOM 6100 N N . PRO B 1 320 ? -0.770 9.315 20.845 1.00 38.37 320 PRO B N 1
ATOM 6101 C CA . PRO B 1 320 ? 0.168 9.898 19.883 1.00 39.09 320 PRO B CA 1
ATOM 6102 C C . PRO B 1 320 ? -0.374 9.962 18.439 1.00 39.11 320 PRO B C 1
ATOM 6103 O O . PRO B 1 320 ? 0.047 10.806 17.680 1.00 39.64 320 PRO B O 1
ATOM 6107 N N . THR B 1 321 ? -1.295 9.072 18.086 1.00 38.76 321 THR B N 1
ATOM 6108 C CA . THR B 1 321 ? -1.977 9.112 16.799 1.00 39.48 321 THR B CA 1
ATOM 6109 C C . THR B 1 321 ? -2.850 10.368 16.730 1.00 40.05 321 THR B C 1
ATOM 6110 O O . THR B 1 321 ? -2.814 11.097 15.718 1.00 39.94 321 THR B O 1
ATOM 6114 N N . ILE B 1 322 ? -3.601 10.657 17.795 1.00 37.90 322 ILE B N 1
ATOM 6115 C CA . ILE B 1 322 ? -4.476 11.828 17.787 1.00 39.30 322 ILE B CA 1
ATOM 6116 C C . ILE B 1 322 ? -3.712 13.160 17.862 1.00 40.32 322 ILE B C 1
ATOM 6117 O O . ILE B 1 322 ? -4.057 14.105 17.190 1.00 43.28 322 ILE B O 1
ATOM 6122 N N . LEU B 1 323 ? -2.662 13.226 18.654 1.00 40.53 323 LEU B N 1
ATOM 6123 C CA . LEU B 1 323 ? -1.849 14.402 18.695 1.00 40.87 323 LEU B CA 1
ATOM 6124 C C . LEU B 1 323 ? -1.195 14.643 17.359 1.00 41.15 323 LEU B C 1
ATOM 6125 O O . LEU B 1 323 ? -1.035 15.780 16.964 1.00 40.95 323 LEU B O 1
ATOM 6130 N N . ASP B 1 324 ? -0.852 13.579 16.653 1.00 40.40 324 ASP B N 1
ATOM 6131 C CA . ASP B 1 324 ? -0.234 13.680 15.329 1.00 41.50 324 ASP B CA 1
ATOM 6132 C C . ASP B 1 324 ? -1.231 14.255 14.337 1.00 42.89 324 ASP B C 1
ATOM 6133 O O . ASP B 1 324 ? -0.899 15.164 13.577 1.00 43.18 324 ASP B O 1
ATOM 6138 N N . TRP B 1 325 ? -2.464 13.748 14.370 1.00 41.93 325 TRP B N 1
ATOM 6139 C CA . TRP B 1 325 ? -3.548 14.234 13.531 1.00 42.75 325 TRP B CA 1
ATOM 6140 C C . TRP B 1 325 ? -3.781 15.724 13.696 1.00 43.43 325 TRP B C 1
ATOM 6141 O O . TRP B 1 325 ? -4.001 16.411 12.732 1.00 45.51 325 TRP B O 1
ATOM 6152 N N . PHE B 1 326 ? -3.759 16.208 14.928 1.00 43.80 326 PHE B N 1
ATOM 6153 C CA . PHE B 1 326 ? -3.954 17.635 15.194 1.00 44.52 326 PHE B CA 1
ATOM 6154 C C . PHE B 1 326 ? -2.633 18.419 15.196 1.00 46.50 326 PHE B C 1
ATOM 6155 O O . PHE B 1 326 ? -2.641 19.603 15.500 1.00 48.94 326 PHE B O 1
ATOM 6163 N N . SER B 1 327 ? -1.509 17.783 14.863 1.00 46.67 327 SER B N 1
ATOM 6164 C CA . SER B 1 327 ? -0.176 18.434 14.927 1.00 48.02 327 SER B CA 1
ATOM 6165 C C . SER B 1 327 ? 0.085 19.142 16.262 1.00 46.55 327 SER B C 1
ATOM 6166 O O . SER B 1 327 ? 0.418 20.319 16.297 1.00 48.59 327 SER B O 1
ATOM 6169 N N . ILE B 1 328 ? -0.098 18.427 17.349 1.00 57.93 328 ILE B N 1
ATOM 6170 C CA . ILE B 1 328 ? 0.192 18.924 18.691 1.00 57.81 328 ILE B CA 1
ATOM 6171 C C . ILE B 1 328 ? 1.350 18.100 19.285 1.00 57.33 328 ILE B C 1
ATOM 6172 O O . ILE B 1 328 ? 1.247 16.881 19.365 1.00 53.07 328 ILE B O 1
ATOM 6177 N N . PRO B 1 329 ? 2.444 18.764 19.737 1.00 60.43 329 PRO B N 1
ATOM 6178 C CA . PRO B 1 329 ? 3.523 17.982 20.333 1.00 59.48 329 PRO B CA 1
ATOM 6179 C C . PRO B 1 329 ? 3.121 17.454 21.693 1.00 57.41 329 PRO B C 1
ATOM 6180 O O . PRO B 1 329 ? 2.225 18.005 22.322 1.00 57.02 329 PRO B O 1
ATOM 6184 N N . TYR B 1 330 ? 3.783 16.399 22.162 1.00 56.03 330 TYR B N 1
ATOM 6185 C CA . TYR B 1 330 ? 3.680 16.028 23.573 1.00 53.74 330 TYR B CA 1
ATOM 6186 C C . TYR B 1 330 ? 4.708 16.852 24.289 1.00 54.62 330 TYR B C 1
ATOM 6187 O O . TYR B 1 330 ? 5.847 16.844 23.887 1.00 57.68 330 TYR B O 1
ATOM 6196 N N . PRO B 1 331 ? 4.316 17.596 25.328 1.00 55.57 331 PRO B N 1
ATOM 6197 C CA . PRO B 1 331 ? 5.258 18.497 26.032 1.00 58.26 331 PRO B CA 1
ATOM 6198 C C . PRO B 1 331 ? 6.257 17.731 26.913 1.00 58.16 331 PRO B C 1
ATOM 6199 O O . PRO B 1 331 ? 5.991 16.598 27.294 1.00 55.81 331 PRO B O 1
ATOM 6203 N N . SER B 1 332 ? 7.399 18.329 27.222 1.00 61.96 332 SER B N 1
ATOM 6204 C CA . SER B 1 332 ? 8.352 17.664 28.107 1.00 61.88 332 SER B CA 1
ATOM 6205 C C . SER B 1 332 ? 8.096 18.146 29.531 1.00 60.45 332 SER B C 1
ATOM 6206 O O . SER B 1 332 ? 8.218 19.318 29.830 1.00 61.87 332 SER B O 1
ATOM 6209 N N . TYR B 1 333 ? 7.691 17.228 30.404 1.00 57.37 333 TYR B N 1
ATOM 6210 C CA . TYR B 1 333 ? 7.419 17.543 31.795 1.00 54.85 333 TYR B CA 1
ATOM 6211 C C . TYR B 1 333 ? 7.745 16.309 32.605 1.00 52.70 333 TYR B C 1
ATOM 6212 O O . TYR B 1 333 ? 8.017 15.260 32.040 1.00 51.90 333 TYR B O 1
ATOM 6221 N N . ALA B 1 334 ? 7.769 16.463 33.923 1.00 52.98 334 ALA B N 1
ATOM 6222 C CA . ALA B 1 334 ? 7.936 15.350 34.860 1.00 51.54 334 ALA B CA 1
ATOM 6223 C C . ALA B 1 334 ? 6.722 15.323 35.756 1.00 50.02 334 ALA B C 1
ATOM 6224 O O . ALA B 1 334 ? 6.164 16.358 36.073 1.00 50.24 334 ALA B O 1
ATOM 6226 N N . ILE B 1 335 ? 6.290 14.133 36.143 1.00 50.12 335 ILE B N 1
ATOM 6227 C CA . ILE B 1 335 ? 5.255 13.988 37.171 1.00 48.24 335 ILE B CA 1
ATOM 6228 C C . ILE B 1 335 ? 5.903 14.094 38.556 1.00 48.63 335 ILE B C 1
ATOM 6229 O O . ILE B 1 335 ? 5.376 14.741 39.443 1.00 49.13 335 ILE B O 1
ATOM 6234 N N . PHE B 1 336 ? 7.064 13.460 38.722 1.00 50.50 336 PHE B N 1
ATOM 6235 C CA . PHE B 1 336 ? 7.792 13.479 39.960 1.00 50.84 336 PHE B CA 1
ATOM 6236 C C . PHE B 1 336 ? 9.208 13.889 39.702 1.00 54.57 336 PHE B C 1
ATOM 6237 O O . PHE B 1 336 ? 9.829 13.405 38.757 1.00 58.05 336 PHE B O 1
ATOM 6245 N N . GLY B 1 337 ? 9.744 14.731 40.582 1.00 57.45 337 GLY B N 1
ATOM 6246 C CA . GLY B 1 337 ? 11.147 15.149 40.509 1.00 61.49 337 GLY B CA 1
ATOM 6247 C C . GLY B 1 337 ? 11.465 15.651 39.117 1.00 64.15 337 GLY B C 1
ATOM 6248 O O . GLY B 1 337 ? 10.742 16.485 38.558 1.00 62.88 337 GLY B O 1
ATOM 6249 N N . SER B 1 338 ? 12.520 15.099 38.529 1.00 67.87 338 SER B N 1
ATOM 6250 C CA . SER B 1 338 ? 12.890 15.436 37.175 1.00 70.79 338 SER B CA 1
ATOM 6251 C C . SER B 1 338 ? 12.967 14.179 36.299 1.00 71.94 338 SER B C 1
ATOM 6252 O O . SER B 1 338 ? 13.840 14.082 35.422 1.00 77.03 338 SER B O 1
ATOM 6255 N N . LYS B 1 339 ? 12.094 13.204 36.560 1.00 66.20 339 LYS B N 1
ATOM 6256 C CA . LYS B 1 339 ? 11.978 12.031 35.709 1.00 63.82 339 LYS B CA 1
ATOM 6257 C C . LYS B 1 339 ? 11.055 12.442 34.550 1.00 61.54 339 LYS B C 1
ATOM 6258 O O . LYS B 1 339 ? 9.823 12.318 34.661 1.00 57.71 339 LYS B O 1
ATOM 6263 N N . THR B 1 340 ? 11.631 12.931 33.453 1.00 61.05 340 THR B N 1
ATOM 6264 C CA . THR B 1 340 ? 10.846 13.421 32.309 1.00 59.30 340 THR B CA 1
ATOM 6265 C C . THR B 1 340 ? 9.995 12.302 31.687 1.00 56.95 340 THR B C 1
ATOM 6266 O O . THR B 1 340 ? 10.475 11.193 31.495 1.00 59.95 340 THR B O 1
ATOM 6270 N N . ILE B 1 341 ? 8.745 12.601 31.375 1.00 52.76 341 ILE B N 1
ATOM 6271 C CA . ILE B 1 341 ? 7.834 11.633 30.766 1.00 53.14 341 ILE B CA 1
ATOM 6272 C C . ILE B 1 341 ? 8.038 11.615 29.255 1.00 54.32 341 ILE B C 1
ATOM 6273 O O . ILE B 1 341 ? 8.228 12.662 28.638 1.00 56.78 341 ILE B O 1
ATOM 6278 N N . HIS B 1 342 ? 8.079 10.427 28.669 1.00 56.31 342 HIS B N 1
ATOM 6279 C CA . HIS B 1 342 ? 8.071 10.290 27.207 1.00 58.61 342 HIS B CA 1
ATOM 6280 C C . HIS B 1 342 ? 7.166 9.118 26.776 1.00 52.66 342 HIS B C 1
ATOM 6281 O O . HIS B 1 342 ? 7.117 8.092 27.436 1.00 52.56 342 HIS B O 1
ATOM 6288 N N . LEU B 1 343 ? 6.422 9.298 25.694 1.00 50.32 343 LEU B N 1
ATOM 6289 C CA . LEU B 1 343 ? 5.504 8.264 25.196 1.00 48.01 343 LEU B CA 1
ATOM 6290 C C . LEU B 1 343 ? 6.268 7.136 24.559 1.00 48.00 343 LEU B C 1
ATOM 6291 O O . LEU B 1 343 ? 7.254 7.369 23.908 1.00 49.97 343 LEU B O 1
ATOM 6296 N N . THR B 1 344 ? 5.836 5.904 24.796 1.00 47.53 344 THR B N 1
ATOM 6297 C CA . THR B 1 344 ? 6.481 4.732 24.179 1.00 48.44 344 THR B CA 1
ATOM 6298 C C . THR B 1 344 ? 5.687 4.236 22.988 1.00 47.16 344 THR B C 1
ATOM 6299 O O . THR B 1 344 ? 6.221 3.491 22.189 1.00 47.48 344 THR B O 1
ATOM 6303 N N . GLY B 1 345 ? 4.418 4.632 22.869 1.00 45.04 345 GLY B N 1
ATOM 6304 C CA . GLY B 1 345 ? 3.658 4.309 21.684 1.00 45.64 345 GLY B CA 1
ATOM 6305 C C . GLY B 1 345 ? 4.039 5.203 20.547 1.00 47.41 345 GLY B C 1
ATOM 6306 O O . GLY B 1 345 ? 4.838 6.124 20.716 1.00 51.53 345 GLY B O 1
ATOM 6307 N N . ARG B 1 346 ? 3.476 4.953 19.375 1.00 48.05 346 ARG B N 1
ATOM 6308 C CA . ARG B 1 346 ? 3.715 5.800 18.227 1.00 48.88 346 ARG B CA 1
ATOM 6309 C C . ARG B 1 346 ? 2.449 6.051 17.451 1.00 47.37 346 ARG B C 1
ATOM 6310 O O . ARG B 1 346 ? 1.455 5.368 17.634 1.00 45.46 346 ARG B O 1
ATOM 6318 N N . SER B 1 347 ? 2.504 7.038 16.568 1.00 47.55 347 SER B N 1
ATOM 6319 C CA . SER B 1 347 ? 1.387 7.336 15.682 1.00 47.07 347 SER B CA 1
ATOM 6320 C C . SER B 1 347 ? 1.100 6.189 14.716 1.00 45.05 347 SER B C 1
ATOM 6321 O O . SER B 1 347 ? 2.020 5.605 14.136 1.00 43.28 347 SER B O 1
ATOM 6324 N N . LEU B 1 348 ? -0.186 5.878 14.560 1.00 43.75 348 LEU B N 1
ATOM 6325 C CA . LEU B 1 348 ? -0.628 4.900 13.583 1.00 44.65 348 LEU B CA 1
ATOM 6326 C C . LEU B 1 348 ? -0.807 5.479 12.187 1.00 45.05 348 LEU B C 1
ATOM 6327 O O . LEU B 1 348 ? -1.033 4.717 11.251 1.00 46.32 348 LEU B O 1
ATOM 6332 N N . LEU B 1 349 ? -0.718 6.804 12.026 1.00 45.37 349 LEU B N 1
ATOM 6333 C CA . LEU B 1 349 ? -1.018 7.440 10.737 1.00 47.04 349 LEU B CA 1
ATOM 6334 C C . LEU B 1 349 ? -0.116 6.994 9.570 1.00 47.32 349 LEU B C 1
ATOM 6335 O O . LEU B 1 349 ? -0.598 6.928 8.443 1.00 45.69 349 LEU B O 1
ATOM 6340 N N . PRO B 1 350 ? 1.175 6.669 9.832 1.00 47.25 350 PRO B N 1
ATOM 6341 C CA . PRO B 1 350 ? 1.968 6.116 8.706 1.00 48.89 350 PRO B CA 1
ATOM 6342 C C . PRO B 1 350 ? 1.408 4.789 8.160 1.00 47.48 350 PRO B C 1
ATOM 6343 O O . PRO B 1 350 ? 1.495 4.550 6.974 1.00 49.53 350 PRO B O 1
ATOM 6347 N N . ALA B 1 351 ? 0.834 3.960 9.026 1.00 47.31 351 ALA B N 1
ATOM 6348 C CA . ALA B 1 351 ? 0.215 2.682 8.612 1.00 47.30 351 ALA B CA 1
ATOM 6349 C C . ALA B 1 351 ? -0.945 2.855 7.634 1.00 46.66 351 ALA B C 1
ATOM 6350 O O . ALA B 1 351 ? -1.269 1.928 6.890 1.00 48.11 351 ALA B O 1
ATOM 6352 N N . LEU B 1 352 ? -1.549 4.039 7.623 1.00 46.82 352 LEU B N 1
ATOM 6353 C CA . LEU B 1 352 ? -2.600 4.372 6.663 1.00 48.42 352 LEU B CA 1
ATOM 6354 C C . LEU B 1 352 ? -2.087 4.539 5.255 1.00 48.51 352 LEU B C 1
ATOM 6355 O O . LEU B 1 352 ? -2.859 4.455 4.317 1.00 48.03 352 LEU B O 1
ATOM 6360 N N . GLU B 1 353 ? -0.786 4.755 5.107 1.00 51.16 353 GLU B N 1
ATOM 6361 C CA . GLU B 1 353 ? -0.155 4.914 3.795 1.00 56.24 353 GLU B CA 1
ATOM 6362 C C . GLU B 1 353 ? 0.679 3.682 3.341 1.00 55.36 353 GLU B C 1
ATOM 6363 O O . GLU B 1 353 ? 0.767 3.423 2.143 1.00 62.32 353 GLU B O 1
ATOM 6369 N N . ALA B 1 354 ? 1.301 2.968 4.272 1.00 51.67 354 ALA B N 1
ATOM 6370 C CA . ALA B 1 354 ? 2.150 1.818 3.976 1.00 51.40 354 ALA B CA 1
ATOM 6371 C C . ALA B 1 354 ? 2.051 0.794 5.113 1.00 51.90 354 ALA B C 1
ATOM 6372 O O . ALA B 1 354 ? 1.790 1.160 6.260 1.00 50.20 354 ALA B O 1
ATOM 6374 N N . GLU B 1 355 ? 2.242 -0.488 4.811 1.00 52.01 355 GLU B N 1
ATOM 6375 C CA . GLU B 1 355 ? 2.278 -1.503 5.862 1.00 51.16 355 GLU B CA 1
ATOM 6376 C C . GLU B 1 355 ? 3.672 -1.471 6.543 1.00 51.04 355 GLU B C 1
ATOM 6377 O O . GLU B 1 355 ? 4.687 -1.718 5.896 1.00 51.12 355 GLU B O 1
ATOM 6383 N N . PRO B 1 356 ? 3.721 -1.121 7.849 1.00 50.18 356 PRO B N 1
ATOM 6384 C CA . PRO B 1 356 ? 4.975 -1.080 8.616 1.00 51.42 356 PRO B CA 1
ATOM 6385 C C . PRO B 1 356 ? 5.340 -2.402 9.272 1.00 54.11 356 PRO B C 1
ATOM 6386 O O . PRO B 1 356 ? 4.464 -3.259 9.467 1.00 52.37 356 PRO B O 1
ATOM 6390 N N . LEU B 1 357 ? 6.602 -2.554 9.658 1.00 56.96 357 LEU B N 1
ATOM 6391 C CA . LEU B 1 357 ? 7.020 -3.768 10.360 1.00 60.05 357 LEU B CA 1
ATOM 6392 C C . LEU B 1 357 ? 7.020 -3.626 11.890 1.00 59.80 357 LEU B C 1
ATOM 6393 O O . LEU B 1 357 ? 8.025 -3.845 12.550 1.00 62.79 357 LEU B O 1
ATOM 6398 N N . TRP B 1 358 ? 5.879 -3.241 12.452 1.00 54.38 358 TRP B N 1
ATOM 6399 C CA . TRP B 1 358 ? 5.769 -3.115 13.882 1.00 53.85 358 TRP B CA 1
ATOM 6400 C C . TRP B 1 358 ? 5.443 -4.463 14.475 1.00 54.80 358 TRP B C 1
ATOM 6401 O O . TRP B 1 358 ? 4.469 -5.076 14.088 1.00 52.36 358 TRP B O 1
ATOM 6412 N N . ALA B 1 359 ? 6.276 -4.912 15.413 1.00 45.56 359 ALA B N 1
ATOM 6413 C CA . ALA B 1 359 ? 6.187 -6.288 15.911 1.00 45.83 359 ALA B CA 1
ATOM 6414 C C . ALA B 1 359 ? 5.932 -6.464 17.418 1.00 44.24 359 ALA B C 1
ATOM 6415 O O . ALA B 1 359 ? 5.483 -7.531 17.830 1.00 44.05 359 ALA B O 1
ATOM 6417 N N . THR B 1 360 ? 6.148 -5.419 18.221 1.00 41.83 360 THR B N 1
ATOM 6418 C CA . THR B 1 360 ? 6.271 -5.561 19.652 1.00 41.01 360 THR B CA 1
ATOM 6419 C C . THR B 1 360 ? 5.220 -4.774 20.406 1.00 40.72 360 THR B C 1
ATOM 6420 O O . THR B 1 360 ? 4.983 -3.616 20.133 1.00 43.23 360 THR B O 1
ATOM 6424 N N . VAL B 1 361 ? 4.566 -5.416 21.345 1.00 40.36 361 VAL B N 1
ATOM 6425 C CA . VAL B 1 361 ? 3.542 -4.755 22.145 1.00 40.20 361 VAL B CA 1
ATOM 6426 C C . VAL B 1 361 ? 3.745 -5.144 23.611 1.00 36.14 361 VAL B C 1
ATOM 6427 O O . VAL B 1 361 ? 4.216 -6.240 23.903 1.00 36.98 361 VAL B O 1
ATOM 6431 N N . PHE B 1 362 ? 3.476 -4.224 24.526 1.00 32.13 362 PHE B N 1
ATOM 6432 C CA . PHE B 1 362 ? 3.689 -4.459 25.955 1.00 30.38 362 PHE B CA 1
ATOM 6433 C C . PHE B 1 362 ? 2.391 -4.456 26.769 1.00 31.29 362 PHE B C 1
ATOM 6434 O O . PHE B 1 362 ? 1.399 -3.859 26.353 1.00 34.42 362 PHE B O 1
ATOM 6442 N N . GLY B 1 363 ? 2.430 -5.121 27.926 1.00 29.92 363 GLY B N 1
ATOM 6443 C CA . GLY B 1 363 ? 1.278 -5.183 28.829 1.00 30.79 363 GLY B CA 1
ATOM 6444 C C . GLY B 1 363 ? 1.724 -4.985 30.254 1.00 27.63 363 GLY B C 1
ATOM 6445 O O . GLY B 1 363 ? 2.867 -5.323 30.645 1.00 30.02 363 GLY B O 1
ATOM 6446 N N . SER B 1 364 ? 0.874 -4.330 31.012 1.00 25.50 364 SER B N 1
ATOM 6447 C CA . SER B 1 364 ? 1.115 -4.050 32.446 1.00 24.63 364 SER B CA 1
ATOM 6448 C C . SER B 1 364 ? -0.195 -3.935 33.194 1.00 26.66 364 SER B C 1
ATOM 6449 O O . SER B 1 364 ? -1.042 -3.135 32.825 1.00 27.31 364 SER B O 1
ATOM 6452 N N . GLN B 1 365 ? -0.333 -4.744 34.235 1.00 29.61 365 GLN B N 1
ATOM 6453 C CA . GLN B 1 365 ? -1.531 -4.724 35.082 1.00 28.48 365 GLN B CA 1
ATOM 6454 C C . GLN B 1 365 ? -1.043 -4.898 36.533 1.00 29.27 365 GLN B C 1
ATOM 6455 O O . GLN B 1 365 ? -0.090 -5.619 36.782 1.00 30.94 365 GLN B O 1
ATOM 6461 N N . SER B 1 366 ? -1.583 -4.112 37.446 1.00 27.41 366 SER B N 1
ATOM 6462 C CA A SER B 1 366 ? -1.223 -4.191 38.842 0.50 27.98 366 SER B CA 1
ATOM 6463 C CA B SER B 1 366 ? -1.224 -4.167 38.856 0.50 29.15 366 SER B CA 1
ATOM 6464 C C . SER B 1 366 ? -2.447 -4.686 39.633 1.00 31.38 366 SER B C 1
ATOM 6465 O O . SER B 1 366 ? -2.462 -5.830 40.118 1.00 37.71 366 SER B O 1
ATOM 6470 N N . HIS B 1 367 ? -3.495 -3.869 39.722 1.00 34.80 367 HIS B N 1
ATOM 6471 C CA . HIS B 1 367 ? -4.761 -4.294 40.338 1.00 34.18 367 HIS B CA 1
ATOM 6472 C C . HIS B 1 367 ? -5.897 -4.265 39.315 1.00 34.56 367 HIS B C 1
ATOM 6473 O O . HIS B 1 367 ? -5.799 -3.691 38.191 1.00 30.61 367 HIS B O 1
ATOM 6480 N N . HIS B 1 368 ? -7.025 -4.841 39.735 1.00 35.09 368 HIS B N 1
ATOM 6481 C CA . HIS B 1 368 ? -8.302 -4.592 39.069 1.00 33.29 368 HIS B CA 1
ATOM 6482 C C . HIS B 1 368 ? -9.138 -3.995 40.200 1.00 33.54 368 HIS B C 1
ATOM 6483 O O . HIS B 1 368 ? -9.046 -2.795 40.456 1.00 34.04 368 HIS B O 1
ATOM 6490 N N . GLU B 1 369 ? -9.878 -4.825 40.925 1.00 33.52 369 GLU B N 1
ATOM 6491 C CA . GLU B 1 369 ? -10.399 -4.419 42.234 1.00 35.99 369 GLU B CA 1
ATOM 6492 C C . GLU B 1 369 ? -9.191 -4.233 43.187 1.00 33.00 369 GLU B C 1
ATOM 6493 O O . GLU B 1 369 ? -8.142 -4.822 42.987 1.00 30.40 369 GLU B O 1
ATOM 6499 N N . VAL B 1 370 ? -9.364 -3.400 44.200 1.00 32.91 370 VAL B N 1
ATOM 6500 C CA . VAL B 1 370 ? -8.311 -3.143 45.168 1.00 35.39 370 VAL B CA 1
ATOM 6501 C C . VAL B 1 370 ? -7.937 -4.405 45.971 1.00 35.57 370 VAL B C 1
ATOM 6502 O O . VAL B 1 370 ? -6.775 -4.576 46.316 1.00 36.14 370 VAL B O 1
ATOM 6506 N N . THR B 1 371 ? -8.891 -5.313 46.182 1.00 36.75 371 THR B N 1
ATOM 6507 C CA . THR B 1 371 ? -8.590 -6.611 46.772 1.00 37.55 371 THR B CA 1
ATOM 6508 C C . THR B 1 371 ? -7.915 -7.572 45.796 1.00 37.14 371 THR B C 1
ATOM 6509 O O . THR B 1 371 ? -7.544 -8.649 46.199 1.00 38.59 371 THR B O 1
ATOM 6513 N N . MET B 1 372 ? -7.786 -7.230 44.518 1.00 37.35 372 MET B N 1
ATOM 6514 C CA . MET B 1 372 ? -7.232 -8.162 43.535 1.00 36.91 372 MET B CA 1
ATOM 6515 C C . MET B 1 372 ? -5.823 -7.748 43.127 1.00 36.80 372 MET B C 1
ATOM 6516 O O . MET B 1 372 ? -5.617 -7.204 42.046 1.00 41.07 372 MET B O 1
ATOM 6521 N N . SER B 1 373 ? -4.858 -8.030 43.976 1.00 36.81 373 SER B N 1
ATOM 6522 C CA . SER B 1 373 ? -3.481 -7.703 43.667 1.00 40.91 373 SER B CA 1
ATOM 6523 C C . SER B 1 373 ? -2.750 -8.868 43.001 1.00 39.82 373 SER B C 1
ATOM 6524 O O . SER B 1 373 ? -2.206 -9.738 43.673 1.00 41.38 373 SER B O 1
ATOM 6527 N N . TYR B 1 374 ? -2.730 -8.858 41.670 1.00 36.20 374 TYR B N 1
ATOM 6528 C CA . TYR B 1 374 ? -2.045 -9.890 40.926 1.00 34.50 374 TYR B CA 1
ATOM 6529 C C . TYR B 1 374 ? -1.307 -9.196 39.782 1.00 31.52 374 TYR B C 1
ATOM 6530 O O . TYR B 1 374 ? -1.746 -9.219 38.642 1.00 31.60 374 TYR B O 1
ATOM 6539 N N . PRO B 1 375 ? -0.229 -8.495 40.102 1.00 30.71 375 PRO B N 1
ATOM 6540 C CA . PRO B 1 375 ? 0.489 -7.755 39.058 1.00 29.95 375 PRO B CA 1
ATOM 6541 C C . PRO B 1 375 ? 1.089 -8.662 37.970 1.00 28.92 375 PRO B C 1
ATOM 6542 O O . PRO B 1 375 ? 1.618 -9.714 38.297 1.00 30.57 375 PRO B O 1
ATOM 6546 N N . MET B 1 376 ? 0.937 -8.264 36.704 1.00 29.24 376 MET B N 1
ATOM 6547 C CA . MET B 1 376 ? 1.351 -9.056 35.535 1.00 29.43 376 MET B CA 1
ATOM 6548 C C . MET B 1 376 ? 2.037 -8.117 34.599 1.00 30.22 376 MET B C 1
ATOM 6549 O O . MET B 1 376 ? 1.613 -6.962 34.467 1.00 29.98 376 MET B O 1
ATOM 6554 N N . ARG B 1 377 ? 3.163 -8.562 34.050 1.00 29.82 377 ARG B N 1
ATOM 6555 C CA . ARG B 1 377 ? 3.863 -7.795 33.029 1.00 31.87 377 ARG B CA 1
ATOM 6556 C C . ARG B 1 377 ? 4.053 -8.663 31.767 1.00 31.20 377 ARG B C 1
ATOM 6557 O O . ARG B 1 377 ? 4.353 -9.842 31.848 1.00 31.66 377 ARG B O 1
ATOM 6565 N N . SER B 1 378 ? 3.888 -8.074 30.598 1.00 30.95 378 SER B N 1
ATOM 6566 C CA . SER B 1 378 ? 3.986 -8.853 29.376 1.00 31.12 378 SER B CA 1
ATOM 6567 C C . SER B 1 378 ? 4.575 -8.099 28.222 1.00 28.91 378 SER B C 1
ATOM 6568 O O . SER B 1 378 ? 4.482 -6.865 28.137 1.00 28.17 378 SER B O 1
ATOM 6571 N N . VAL B 1 379 ? 5.165 -8.865 27.325 1.00 29.35 379 VAL B N 1
ATOM 6572 C CA . VAL B 1 379 ? 5.672 -8.371 26.071 1.00 30.90 379 VAL B CA 1
ATOM 6573 C C . VAL B 1 379 ? 5.343 -9.409 25.011 1.00 32.90 379 VAL B C 1
ATOM 6574 O O . VAL B 1 379 ? 5.472 -10.608 25.233 1.00 33.89 379 VAL B O 1
ATOM 6578 N N . GLN B 1 380 ? 4.916 -8.936 23.857 1.00 34.39 380 GLN B N 1
ATOM 6579 C CA . GLN B 1 380 ? 4.618 -9.776 22.719 1.00 38.06 380 GLN B CA 1
ATOM 6580 C C . GLN B 1 380 ? 5.532 -9.352 21.557 1.00 40.11 380 GLN B C 1
ATOM 6581 O O . GLN B 1 380 ? 5.707 -8.165 21.318 1.00 39.78 380 GLN B O 1
ATOM 6587 N N . HIS B 1 381 ? 6.199 -10.323 20.934 1.00 42.71 381 HIS B N 1
ATOM 6588 C CA . HIS B 1 381 ? 6.963 -10.086 19.717 1.00 48.63 381 HIS B CA 1
ATOM 6589 C C . HIS B 1 381 ? 6.357 -10.965 18.619 1.00 49.03 381 HIS B C 1
ATOM 6590 O O . HIS B 1 381 ? 6.592 -12.165 18.563 1.00 51.69 381 HIS B O 1
ATOM 6597 N N . ARG B 1 382 ? 5.590 -10.341 17.744 1.00 51.27 382 ARG B N 1
ATOM 6598 C CA . ARG B 1 382 ? 4.755 -11.049 16.780 1.00 54.39 382 ARG B CA 1
ATOM 6599 C C . ARG B 1 382 ? 3.939 -12.111 17.532 1.00 51.88 382 ARG B C 1
ATOM 6600 O O . ARG B 1 382 ? 3.255 -11.797 18.492 1.00 51.58 382 ARG B O 1
ATOM 6604 N N . HIS B 1 383 ? 4.040 -13.367 17.123 1.00 54.56 383 HIS B N 1
ATOM 6605 C CA . HIS B 1 383 ? 3.193 -14.435 17.663 1.00 54.10 383 HIS B CA 1
ATOM 6606 C C . HIS B 1 383 ? 3.739 -15.001 18.991 1.00 52.33 383 HIS B C 1
ATOM 6607 O O . HIS B 1 383 ? 3.057 -15.797 19.626 1.00 52.43 383 HIS B O 1
ATOM 6614 N N . PHE B 1 384 ? 4.945 -14.595 19.420 1.00 50.03 384 PHE B N 1
ATOM 6615 C CA . PHE B 1 384 ? 5.434 -14.955 20.779 1.00 48.32 384 PHE B CA 1
ATOM 6616 C C . PHE B 1 384 ? 4.963 -14.023 21.902 1.00 45.06 384 PHE B C 1
ATOM 6617 O O . PHE B 1 384 ? 5.089 -12.792 21.822 1.00 44.51 384 PHE B O 1
ATOM 6625 N N . ARG B 1 385 ? 4.487 -14.621 22.987 1.00 42.46 385 ARG B N 1
ATOM 6626 C CA . ARG B 1 385 ? 4.031 -13.859 24.118 1.00 41.10 385 ARG B CA 1
ATOM 6627 C C . ARG B 1 385 ? 4.706 -14.361 25.362 1.00 38.03 385 ARG B C 1
ATOM 6628 O O . ARG B 1 385 ? 4.708 -15.549 25.609 1.00 40.31 385 ARG B O 1
ATOM 6636 N N . LEU B 1 386 ? 5.231 -13.433 26.163 1.00 35.94 386 LEU B N 1
ATOM 6637 C CA . LEU B 1 386 ? 5.755 -13.677 27.509 1.00 35.57 386 LEU B CA 1
ATOM 6638 C C . LEU B 1 386 ? 4.968 -12.926 28.566 1.00 35.76 386 LEU B C 1
ATOM 6639 O O . LEU B 1 386 ? 4.837 -11.717 28.495 1.00 36.47 386 LEU B O 1
ATOM 6644 N N . VAL B 1 387 ? 4.425 -13.645 29.547 1.00 37.23 387 VAL B N 1
ATOM 6645 C CA . VAL B 1 387 ? 3.752 -13.030 30.727 1.00 34.86 387 VAL B CA 1
ATOM 6646 C C . VAL B 1 387 ? 4.578 -13.329 31.985 1.00 33.23 387 VAL B C 1
ATOM 6647 O O . VAL B 1 387 ? 5.134 -14.416 32.155 1.00 33.89 387 VAL B O 1
ATOM 6651 N N . HIS B 1 388 ? 4.735 -12.322 32.817 1.00 31.07 388 HIS B N 1
ATOM 6652 C CA . HIS B 1 388 ? 5.424 -12.458 34.098 1.00 32.74 388 HIS B CA 1
ATOM 6653 C C . HIS B 1 388 ? 4.410 -12.190 35.164 1.00 29.13 388 HIS B C 1
ATOM 6654 O O . HIS B 1 388 ? 3.833 -11.103 35.183 1.00 26.76 388 HIS B O 1
ATOM 6661 N N . ASN B 1 389 ? 4.194 -13.167 36.033 1.00 30.13 389 ASN B N 1
ATOM 6662 C CA . ASN B 1 389 ? 3.171 -13.068 37.104 1.00 31.58 389 ASN B CA 1
ATOM 6663 C C . ASN B 1 389 ? 3.931 -12.796 38.411 1.00 30.31 389 ASN B C 1
ATOM 6664 O O . ASN B 1 389 ? 4.619 -13.671 38.914 1.00 30.76 389 ASN B O 1
ATOM 6669 N N . LEU B 1 390 ? 3.908 -11.536 38.863 1.00 30.49 390 LEU B N 1
ATOM 6670 C CA . LEU B 1 390 ? 4.756 -11.068 39.997 1.00 32.53 390 LEU B CA 1
ATOM 6671 C C . LEU B 1 390 ? 4.372 -11.672 41.325 1.00 33.23 390 LEU B C 1
ATOM 6672 O O . LEU B 1 390 ? 5.207 -11.861 42.176 1.00 34.50 390 LEU B O 1
ATOM 6677 N N . ASN B 1 391 ? 3.111 -12.084 41.437 1.00 34.39 391 ASN B N 1
ATOM 6678 C CA . ASN B 1 391 ? 2.525 -12.678 42.624 1.00 37.21 391 ASN B CA 1
ATOM 6679 C C . ASN B 1 391 ? 2.062 -14.115 42.443 1.00 36.45 391 ASN B C 1
ATOM 6680 O O . ASN B 1 391 ? 1.041 -14.533 43.005 1.00 34.78 391 ASN B O 1
ATOM 6685 N N . PHE B 1 392 ? 2.820 -14.875 41.677 1.00 37.49 392 PHE B N 1
ATOM 6686 C CA . PHE B 1 392 ? 2.352 -16.179 41.167 1.00 35.06 392 PHE B CA 1
ATOM 6687 C C . PHE B 1 392 ? 2.065 -17.255 42.212 1.00 37.06 392 PHE B C 1
ATOM 6688 O O . PHE B 1 392 ? 1.228 -18.116 41.961 1.00 38.03 392 PHE B O 1
ATOM 6696 N N . LYS B 1 393 ? 2.686 -17.198 43.386 1.00 37.66 393 LYS B N 1
ATOM 6697 C CA . LYS B 1 393 ? 2.400 -18.209 44.385 1.00 39.19 393 LYS B CA 1
ATOM 6698 C C . LYS B 1 393 ? 1.024 -18.096 44.981 1.00 35.85 393 LYS B C 1
ATOM 6699 O O . LYS B 1 393 ? 0.525 -19.051 45.523 1.00 36.01 393 LYS B O 1
ATOM 6705 N N . MET B 1 394 ? 0.368 -16.966 44.845 1.00 36.36 394 MET B N 1
ATOM 6706 C CA . MET B 1 394 ? -1.043 -16.898 45.279 1.00 36.54 394 MET B CA 1
ATOM 6707 C C . MET B 1 394 ? -1.952 -17.193 44.107 1.00 33.99 394 MET B C 1
ATOM 6708 O O . MET B 1 394 ? -1.542 -17.034 42.971 1.00 31.57 394 MET B O 1
ATOM 6713 N N . PRO B 1 395 ? -3.210 -17.597 44.384 1.00 33.40 395 PRO B N 1
ATOM 6714 C CA . PRO B 1 395 ? -4.116 -17.875 43.313 1.00 33.31 395 PRO B CA 1
ATOM 6715 C C . PRO B 1 395 ? -4.593 -16.615 42.619 1.00 32.44 395 PRO B C 1
ATOM 6716 O O . PRO B 1 395 ? -4.680 -15.581 43.241 1.00 31.96 395 PRO B O 1
ATOM 6720 N N . PHE B 1 396 ? -4.891 -16.741 41.320 1.00 31.13 396 PHE B N 1
ATOM 6721 C CA . PHE B 1 396 ? -5.366 -15.656 40.502 1.00 30.99 396 PHE B CA 1
ATOM 6722 C C . PHE B 1 396 ? -6.719 -15.192 41.026 1.00 32.16 396 PHE B C 1
ATOM 6723 O O . PHE B 1 396 ? -7.611 -15.967 41.224 1.00 33.81 396 PHE B O 1
ATOM 6731 N N . PRO B 1 397 ? -6.857 -13.909 41.323 1.00 36.23 397 PRO B N 1
ATOM 6732 C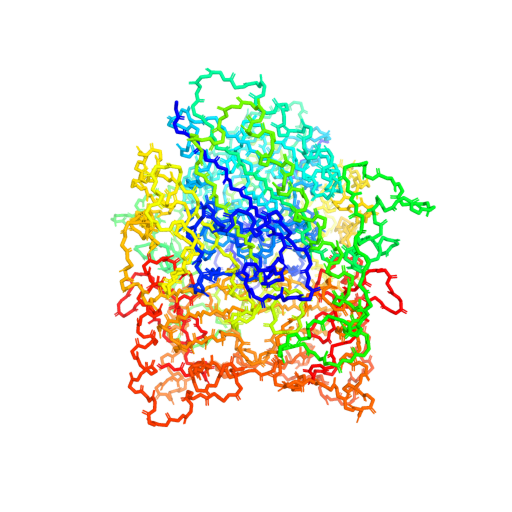 CA . PRO B 1 397 ? -8.171 -13.462 41.857 1.00 36.40 397 PRO B CA 1
ATOM 6733 C C . PRO B 1 397 ? -9.294 -13.311 40.820 1.00 36.66 397 PRO B C 1
ATOM 6734 O O . PRO B 1 397 ? -9.050 -13.176 39.617 1.00 32.72 397 PRO B O 1
ATOM 6738 N N . ILE B 1 398 ? -10.529 -13.326 41.291 1.00 36.46 398 ILE B N 1
ATOM 6739 C CA . ILE B 1 398 ? -11.637 -13.306 40.419 1.00 36.35 398 ILE B CA 1
ATOM 6740 C C . ILE B 1 398 ? -12.563 -12.176 40.823 1.00 40.25 398 ILE B C 1
ATOM 6741 O O . ILE B 1 398 ? -12.964 -12.065 41.989 1.00 37.74 398 ILE B O 1
ATOM 6746 N N . ASP B 1 399 ? -12.880 -11.316 39.860 1.00 37.33 399 ASP B N 1
ATOM 6747 C CA . ASP B 1 399 ? -13.658 -10.155 40.181 1.00 39.98 399 ASP B CA 1
ATOM 6748 C C . ASP B 1 399 ? -15.089 -10.548 40.498 1.00 36.97 399 ASP B C 1
ATOM 6749 O O . ASP B 1 399 ? -15.578 -11.633 40.134 1.00 35.78 399 ASP B O 1
ATOM 6754 N N . GLN B 1 400 ? -15.757 -9.665 41.205 1.00 36.42 400 GLN B N 1
ATOM 6755 C CA . GLN B 1 400 ? -17.105 -9.962 41.698 1.00 40.15 400 GLN B CA 1
ATOM 6756 C C . GLN B 1 400 ? -18.147 -10.025 40.595 1.00 39.24 400 GLN B C 1
ATOM 6757 O O . GLN B 1 400 ? -19.102 -10.783 40.679 1.00 43.60 400 GLN B O 1
ATOM 6763 N N . ASP B 1 401 ? -17.983 -9.203 39.575 1.00 40.22 401 ASP B N 1
ATOM 6764 C CA . ASP B 1 401 ? -18.922 -9.141 38.442 1.00 40.69 401 ASP B CA 1
ATOM 6765 C C . ASP B 1 401 ? -18.846 -10.439 37.611 1.00 39.43 401 ASP B C 1
ATOM 6766 O O . ASP B 1 401 ? -19.865 -11.129 37.344 1.00 37.84 401 ASP B O 1
ATOM 6768 N N . PHE B 1 402 ? -17.627 -10.836 37.263 1.00 33.74 402 PHE B N 1
ATOM 6769 C CA . PHE B 1 402 ? -17.428 -12.113 36.579 1.00 32.58 402 PHE B CA 1
ATOM 6770 C C . PHE B 1 402 ? -17.865 -13.370 37.366 1.00 31.36 402 PHE B C 1
ATOM 6771 O O . PHE B 1 402 ? -18.391 -14.331 36.784 1.00 33.58 402 PHE B O 1
ATOM 6779 N N . TYR B 1 403 ? -17.681 -13.369 38.686 1.00 30.18 403 TYR B N 1
ATOM 6780 C CA . TYR B 1 403 ? -17.950 -14.543 39.532 1.00 30.78 403 TYR B CA 1
ATOM 6781 C C . TYR B 1 403 ? -19.401 -14.938 39.423 1.00 30.93 403 TYR B C 1
ATOM 6782 O O . TYR B 1 403 ? -19.724 -16.131 39.475 1.00 33.61 403 TYR B O 1
ATOM 6791 N N . VAL B 1 404 ? -20.286 -13.953 39.328 1.00 31.58 404 VAL B N 1
ATOM 6792 C CA . VAL B 1 404 ? -21.745 -14.269 39.235 1.00 32.94 404 VAL B CA 1
ATOM 6793 C C . VAL B 1 404 ? -22.217 -14.466 37.791 1.00 33.82 404 VAL B C 1
ATOM 6794 O O . VAL B 1 404 ? -23.385 -14.691 37.558 1.00 35.09 404 VAL B O 1
ATOM 6798 N N . SER B 1 405 ? -21.310 -14.387 36.805 1.00 36.42 405 SER B N 1
ATOM 6799 C CA . SER B 1 405 ? -21.698 -14.750 35.428 1.00 36.55 405 SER B CA 1
ATOM 6800 C C . SER B 1 405 ? -22.211 -16.194 35.381 1.00 36.06 405 SER B C 1
ATOM 6801 O O . SER B 1 405 ? -21.646 -17.051 36.049 1.00 34.61 405 SER B O 1
ATOM 6804 N N . PRO B 1 406 ? -23.263 -16.474 34.564 1.00 37.77 406 PRO B N 1
ATOM 6805 C CA . PRO B 1 406 ? -23.674 -17.883 34.383 1.00 37.78 406 PRO B CA 1
ATOM 6806 C C . PRO B 1 406 ? -22.554 -18.774 33.869 1.00 36.42 406 PRO B C 1
ATOM 6807 O O . PRO B 1 406 ? -22.484 -19.926 34.240 1.00 35.91 406 PRO B O 1
ATOM 6811 N N . THR B 1 407 ? -21.665 -18.206 33.063 1.00 36.26 407 THR B N 1
ATOM 6812 C CA . THR B 1 407 ? -20.521 -18.905 32.559 1.00 35.34 407 THR B CA 1
ATOM 6813 C C . THR B 1 407 ? -19.579 -19.325 33.718 1.00 36.75 407 THR B C 1
ATOM 6814 O O . THR B 1 407 ? -19.221 -20.509 33.807 1.00 39.61 407 THR B O 1
ATOM 6818 N N . PHE B 1 408 ? -19.164 -18.402 34.587 1.00 37.10 408 PHE B N 1
ATOM 6819 C CA . PHE B 1 408 ? -18.293 -18.805 35.714 1.00 34.98 408 PHE B CA 1
ATOM 6820 C C . PHE B 1 408 ? -19.002 -19.723 36.686 1.00 33.74 408 PHE B C 1
ATOM 6821 O O . PHE B 1 408 ? -18.428 -20.701 37.137 1.00 31.70 408 PHE B O 1
ATOM 6829 N N . GLN B 1 409 ? -20.258 -19.439 36.978 1.00 34.08 409 GLN B N 1
ATOM 6830 C CA . GLN B 1 409 ? -20.993 -20.291 37.868 1.00 34.95 409 GLN B CA 1
ATOM 6831 C C . GLN B 1 409 ? -20.995 -21.742 37.378 1.00 36.11 409 GLN B C 1
ATOM 6832 O O . GLN B 1 409 ? -20.837 -22.692 38.150 1.00 34.09 409 GLN B O 1
ATOM 6838 N N . ASP B 1 410 ? -21.227 -21.903 36.083 1.00 37.50 410 ASP B N 1
ATOM 6839 C CA . ASP B 1 410 ? -21.419 -23.205 35.503 1.00 38.88 410 ASP B CA 1
ATOM 6840 C C . ASP B 1 410 ? -20.063 -23.922 35.538 1.00 35.81 410 ASP B C 1
ATOM 6841 O O . ASP B 1 410 ? -19.988 -25.096 35.839 1.00 35.77 410 ASP B O 1
ATOM 6846 N N . LEU B 1 411 ? -18.989 -23.202 35.284 1.00 33.86 411 LEU B N 1
ATOM 6847 C CA . LEU B 1 411 ? -17.663 -23.793 35.306 1.00 33.83 411 LEU B CA 1
ATOM 6848 C C . LEU B 1 411 ? -17.240 -24.233 36.723 1.00 36.98 411 LEU B C 1
ATOM 6849 O O . LEU B 1 411 ? -16.600 -25.291 36.936 1.00 36.56 411 LEU B O 1
ATOM 6854 N N . LEU B 1 412 ? -17.603 -23.411 37.699 1.00 36.58 412 LEU B N 1
ATOM 6855 C CA . LEU B 1 412 ? -17.314 -23.683 39.085 1.00 38.51 412 LEU B CA 1
ATOM 6856 C C . LEU B 1 412 ? -18.168 -24.831 39.603 1.00 37.99 412 LEU B C 1
ATOM 6857 O O . LEU B 1 412 ? -17.678 -25.720 40.252 1.00 39.92 412 LEU B O 1
ATOM 6862 N N . ASN B 1 413 ? -19.450 -24.781 39.335 1.00 38.67 413 ASN B N 1
ATOM 6863 C CA . ASN B 1 413 ? -20.364 -25.828 39.757 1.00 40.56 413 ASN B CA 1
ATOM 6864 C C . ASN B 1 413 ? -19.940 -27.210 39.220 1.00 42.76 413 ASN B C 1
ATOM 6865 O O . ASN B 1 413 ? -20.052 -28.233 39.934 1.00 42.66 413 ASN B O 1
ATOM 6870 N N . ARG B 1 414 ? -19.551 -27.237 37.945 1.00 40.28 414 ARG B N 1
ATOM 6871 C CA . ARG B 1 414 ? -19.144 -28.467 37.296 1.00 41.60 414 ARG B CA 1
ATOM 6872 C C . ARG B 1 414 ? -17.817 -28.945 37.860 1.00 40.68 414 ARG B C 1
ATOM 6873 O O . ARG B 1 414 ? -17.702 -30.101 38.204 1.00 43.79 414 ARG B O 1
ATOM 6881 N N . THR B 1 415 ? -16.826 -28.066 37.953 1.00 39.67 415 THR B N 1
ATOM 6882 C CA . THR B 1 415 ? -15.534 -28.424 38.556 1.00 41.01 415 THR B CA 1
ATOM 6883 C C . THR B 1 415 ? -15.711 -29.033 39.975 1.00 43.04 415 THR B C 1
ATOM 6884 O O . THR B 1 415 ? -15.073 -30.018 40.326 1.00 39.40 415 THR B O 1
ATOM 6888 N N . THR B 1 416 ? -16.613 -28.444 40.752 1.00 43.05 416 THR B N 1
ATOM 6889 C CA . THR B 1 416 ? -16.902 -28.855 42.108 1.00 42.61 416 THR B CA 1
ATOM 6890 C C . THR B 1 416 ? -17.624 -30.178 42.159 1.00 44.15 416 THR B C 1
ATOM 6891 O O . THR B 1 416 ? -17.371 -30.983 43.043 1.00 43.91 416 THR B O 1
ATOM 6895 N N . ALA B 1 417 ? -18.539 -30.403 41.223 1.00 43.78 417 ALA B N 1
ATOM 6896 C CA . ALA B 1 417 ? -19.336 -31.627 41.211 1.00 44.32 417 ALA B CA 1
ATOM 6897 C C . ALA B 1 417 ? -18.586 -32.795 40.539 1.00 43.86 417 ALA B C 1
ATOM 6898 O O . ALA B 1 417 ? -19.055 -33.931 40.554 1.00 45.45 417 ALA B O 1
ATOM 6900 N N . GLY B 1 418 ? -17.422 -32.496 39.973 1.00 44.20 418 GLY B N 1
ATOM 6901 C CA . GLY B 1 418 ? -16.575 -33.480 39.306 1.00 46.54 418 GLY B CA 1
ATOM 6902 C C . GLY B 1 418 ? -16.979 -33.776 37.868 1.00 49.23 418 GLY B C 1
ATOM 6903 O O . GLY B 1 418 ? -16.456 -34.731 37.283 1.00 54.40 418 GLY B O 1
ATOM 6904 N N . GLN B 1 419 ? -17.926 -32.991 37.316 1.00 49.06 419 GLN B N 1
ATOM 6905 C CA . GLN B 1 419 ? -18.429 -33.170 35.946 1.00 48.72 419 GLN B CA 1
ATOM 6906 C C . GLN B 1 419 ? -17.468 -32.545 34.938 1.00 47.15 419 GLN B C 1
ATOM 6907 O O . GLN B 1 419 ? -16.680 -31.661 35.301 1.00 46.64 419 GLN B O 1
ATOM 6913 N N . PRO B 1 420 ? -17.511 -33.010 33.672 1.00 48.06 420 PRO B N 1
ATOM 6914 C CA . PRO B 1 420 ? -16.763 -32.331 32.603 1.00 45.65 420 PRO B CA 1
ATOM 6915 C C . PRO B 1 420 ? -17.199 -30.859 32.404 1.00 42.29 420 PRO B C 1
ATOM 6916 O O . PRO B 1 420 ? -18.380 -30.526 32.434 1.00 41.65 420 PRO B O 1
ATOM 6920 N N . THR B 1 421 ? -16.235 -30.000 32.154 1.00 38.73 421 THR B N 1
ATOM 6921 C CA . THR B 1 421 ? -16.487 -28.588 32.110 1.00 36.22 421 THR B CA 1
ATOM 6922 C C . THR B 1 421 ? -16.680 -28.091 30.675 1.00 37.78 421 THR B C 1
ATOM 6923 O O . THR B 1 421 ? -17.307 -27.045 30.448 1.00 37.75 421 THR B O 1
ATOM 6927 N N . GLY B 1 422 ? -16.170 -28.849 29.699 1.00 37.86 422 GLY B N 1
ATOM 6928 C CA . GLY B 1 422 ? -16.107 -28.367 28.321 1.00 36.53 422 GLY B CA 1
ATOM 6929 C C . GLY B 1 422 ? -15.079 -27.245 28.159 1.00 35.98 422 GLY B C 1
ATOM 6930 O O . GLY B 1 422 ? -15.015 -26.595 27.129 1.00 35.61 422 GLY B O 1
ATOM 6931 N N . TRP B 1 423 ? -14.245 -27.031 29.163 1.00 36.14 423 TRP B N 1
ATOM 6932 C CA . TRP B 1 423 ? -13.270 -25.935 29.113 1.00 36.16 423 TRP B CA 1
ATOM 6933 C C . TRP B 1 423 ? -11.869 -26.419 28.726 1.00 38.20 423 TRP B C 1
ATOM 6934 O O . TRP B 1 423 ? -11.433 -27.488 29.136 1.00 39.42 423 TRP B O 1
ATOM 6945 N N . TYR B 1 424 ? -11.148 -25.582 27.988 1.00 38.32 424 TYR B N 1
ATOM 6946 C CA . TYR B 1 424 ? -9.807 -25.894 27.520 1.00 38.48 424 TYR B CA 1
ATOM 6947 C C . TYR B 1 424 ? -8.722 -25.822 28.601 1.00 39.64 424 TYR B C 1
ATOM 6948 O O . TYR B 1 424 ? -7.580 -26.153 28.336 1.00 39.46 424 TYR B O 1
ATOM 6957 N N . LYS B 1 425 ? -9.063 -25.331 29.784 1.00 39.32 425 LYS B N 1
ATOM 6958 C CA . LYS B 1 425 ? -8.183 -25.386 30.958 1.00 40.69 425 LYS B CA 1
ATOM 6959 C C . LYS B 1 425 ? -8.930 -26.057 32.098 1.00 37.96 425 LYS B C 1
ATOM 6960 O O . LYS B 1 425 ? -10.099 -26.378 31.974 1.00 39.46 425 LYS B O 1
ATOM 6966 N N . ASP B 1 426 ? -8.270 -26.251 33.220 1.00 41.03 426 ASP B N 1
ATOM 6967 C CA . ASP B 1 426 ? -9.026 -26.431 34.490 1.00 42.56 426 ASP B CA 1
ATOM 6968 C C . ASP B 1 426 ? -8.715 -25.342 35.482 1.00 37.18 426 ASP B C 1
ATOM 6969 O O . ASP B 1 426 ? -7.701 -24.653 35.397 1.00 35.11 426 ASP B O 1
ATOM 6974 N N . LEU B 1 427 ? -9.644 -25.139 36.390 1.00 38.62 427 LEU B N 1
ATOM 6975 C CA . LEU B 1 427 ? -9.539 -24.060 37.357 1.00 36.80 427 LEU B CA 1
ATOM 6976 C C . LEU B 1 427 ? -8.241 -24.011 38.103 1.00 37.78 427 LEU B C 1
ATOM 6977 O O . LEU B 1 427 ? -7.738 -22.931 38.370 1.00 36.64 427 LEU B O 1
ATOM 6982 N N . ARG B 1 428 ? -7.718 -25.170 38.484 1.00 39.26 428 ARG B N 1
ATOM 6983 C CA . ARG B 1 428 ? -6.533 -25.234 39.284 1.00 40.81 428 ARG B CA 1
ATOM 6984 C C . ARG B 1 428 ? -5.391 -24.465 38.597 1.00 38.78 428 ARG B C 1
ATOM 6985 O O . ARG B 1 428 ? -4.672 -23.709 39.244 1.00 36.00 428 ARG B O 1
ATOM 6993 N N . HIS B 1 429 ? -5.271 -24.645 37.288 1.00 38.03 429 HIS B N 1
ATOM 6994 C CA . HIS B 1 429 ? -4.211 -24.018 36.541 1.00 38.92 429 HIS B CA 1
ATOM 6995 C C . HIS B 1 429 ? -4.557 -22.603 36.117 1.00 35.38 429 HIS B C 1
ATOM 6996 O O . HIS B 1 429 ? -3.683 -21.817 35.812 1.00 35.09 429 HIS B O 1
ATOM 7003 N N . TYR B 1 430 ? -5.837 -22.277 36.092 1.00 31.74 430 TYR B N 1
ATOM 7004 C CA . TYR B 1 430 ? -6.243 -20.903 35.963 1.00 30.63 430 TYR B CA 1
ATOM 7005 C C . TYR B 1 430 ? -5.797 -20.099 37.208 1.00 29.83 430 TYR B C 1
ATOM 7006 O O . TYR B 1 430 ? -5.442 -18.935 37.093 1.00 28.65 430 TYR B O 1
ATOM 7015 N N . TYR B 1 431 ? -5.897 -20.721 38.389 1.00 29.13 431 TYR B N 1
ATOM 7016 C CA . TYR B 1 431 ? -5.573 -20.088 39.672 1.00 28.15 431 TYR B CA 1
ATOM 7017 C C . TYR B 1 431 ? -4.068 -20.075 39.921 1.00 29.11 431 TYR B C 1
ATOM 7018 O O . TYR B 1 431 ? -3.514 -19.051 40.279 1.00 29.84 431 TYR B O 1
ATOM 7027 N N . TYR B 1 432 ? -3.392 -21.190 39.689 1.00 30.89 432 TYR B N 1
ATOM 7028 C CA . TYR B 1 432 ? -1.964 -21.257 39.974 1.00 31.81 432 TYR B CA 1
ATOM 7029 C C . TYR B 1 432 ? -1.173 -21.307 38.698 1.00 32.42 432 TYR B C 1
ATOM 7030 O O . TYR B 1 432 ? -1.159 -22.320 38.015 1.00 38.26 432 TYR B O 1
ATOM 7039 N N . ARG B 1 433 ? -0.489 -20.206 38.407 1.00 32.81 433 ARG B N 1
ATOM 7040 C CA . ARG B 1 433 ? 0.258 -20.001 37.173 1.00 31.11 433 ARG B CA 1
ATOM 7041 C C . ARG B 1 433 ? 1.726 -19.978 37.446 1.00 30.98 433 ARG B C 1
ATOM 7042 O O . ARG B 1 433 ? 2.141 -19.737 38.546 1.00 31.39 433 ARG B O 1
ATOM 7050 N N . ALA B 1 434 ? 2.505 -20.230 36.423 1.00 31.65 434 ALA B N 1
ATOM 7051 C CA . ALA B 1 434 ? 3.939 -20.142 36.522 1.00 33.34 434 ALA B CA 1
ATOM 7052 C C . ALA B 1 434 ? 4.308 -18.669 36.585 1.00 32.98 434 ALA B C 1
ATOM 7053 O O . ALA B 1 434 ? 3.559 -17.818 36.177 1.00 32.80 434 ALA B O 1
ATOM 7055 N N . ARG B 1 435 ? 5.459 -18.389 37.165 1.00 35.49 435 ARG B N 1
ATOM 7056 C CA . ARG B 1 435 ? 5.997 -17.038 37.208 1.00 34.22 435 ARG B CA 1
ATOM 7057 C C . ARG B 1 435 ? 6.208 -16.483 35.790 1.00 33.70 435 ARG B C 1
ATOM 7058 O O . ARG B 1 435 ? 5.770 -15.377 35.494 1.00 32.11 435 ARG B O 1
ATOM 7066 N N . TRP B 1 436 ? 6.841 -17.273 34.928 1.00 32.23 436 TRP B N 1
ATOM 7067 C CA . TRP B 1 436 ? 6.974 -16.949 33.527 1.00 33.22 436 TRP B CA 1
ATOM 7068 C C . TRP B 1 436 ? 6.161 -17.881 32.653 1.00 34.07 436 TRP B C 1
ATOM 7069 O O . TRP B 1 436 ? 6.270 -19.103 32.751 1.00 35.29 436 TRP B O 1
ATOM 7080 N N . GLU B 1 437 ? 5.358 -17.299 31.784 1.00 34.77 437 GLU B N 1
ATOM 7081 C CA . GLU B 1 437 ? 4.630 -18.026 30.788 1.00 35.47 437 GLU B CA 1
ATOM 7082 C C . GLU B 1 437 ? 5.064 -17.504 29.413 1.00 36.53 437 GLU B C 1
ATOM 7083 O O . GLU B 1 437 ? 4.843 -16.334 29.091 1.00 36.64 437 GLU B O 1
ATOM 7089 N N . LEU B 1 438 ? 5.644 -18.388 28.611 1.00 34.95 438 LEU B N 1
ATOM 7090 C CA . LEU B 1 438 ? 5.994 -18.112 27.250 1.00 34.87 438 LEU B CA 1
ATOM 7091 C C . LEU B 1 438 ? 5.191 -18.966 26.291 1.00 36.54 438 LEU B C 1
ATOM 7092 O O . LEU B 1 438 ? 5.177 -20.193 26.393 1.00 38.78 438 LEU B O 1
ATOM 7097 N N . TYR B 1 439 ? 4.554 -18.324 25.317 1.00 38.65 439 TYR B N 1
ATOM 7098 C CA . TYR B 1 439 ? 3.731 -19.041 24.333 1.00 38.85 439 TYR B CA 1
ATOM 7099 C C . TYR B 1 439 ? 4.034 -18.632 22.912 1.00 39.98 439 TYR B C 1
ATOM 7100 O O . TYR B 1 439 ? 4.342 -17.484 22.667 1.00 39.71 439 TYR B O 1
ATOM 7109 N N . ASP B 1 440 ? 3.888 -19.580 21.983 1.00 42.22 440 ASP B N 1
ATOM 7110 C CA . ASP B 1 440 ? 3.988 -19.328 20.548 1.00 44.59 440 ASP B CA 1
ATOM 7111 C C . ASP B 1 440 ? 2.644 -19.543 19.875 1.00 43.85 440 ASP B C 1
ATOM 7112 O O . ASP B 1 440 ? 2.266 -20.671 19.567 1.00 43.73 440 ASP B O 1
ATOM 7117 N N . ARG B 1 441 ? 1.942 -18.449 19.612 1.00 45.18 441 ARG B N 1
ATOM 7118 C CA . ARG B 1 441 ? 0.577 -18.529 19.083 1.00 46.86 441 ARG B CA 1
ATOM 7119 C C . ARG B 1 441 ? 0.476 -19.061 17.641 1.00 48.67 441 ARG B C 1
ATOM 7120 O O . ARG B 1 441 ? -0.554 -19.603 17.277 1.00 47.79 441 ARG B O 1
ATOM 7128 N N . SER B 1 442 ? 1.544 -18.968 16.855 1.00 51.34 442 SER B N 1
ATOM 7129 C CA . SER B 1 442 ? 1.540 -19.568 15.509 1.00 54.30 442 SER B CA 1
ATOM 7130 C C . SER B 1 442 ? 1.391 -21.090 15.563 1.00 55.16 442 SER B C 1
ATOM 7131 O O . SER B 1 442 ? 0.821 -21.668 14.659 1.00 56.52 442 SER B O 1
ATOM 7134 N N . ARG B 1 443 ? 1.901 -21.725 16.619 1.00 53.53 443 ARG B N 1
ATOM 7135 C CA . ARG B 1 443 ? 1.795 -23.178 16.788 1.00 54.01 443 ARG B CA 1
ATOM 7136 C C . ARG B 1 443 ? 0.762 -23.548 17.860 1.00 53.25 443 ARG B C 1
ATOM 7137 O O . ARG B 1 443 ? 0.152 -24.590 17.778 1.00 54.82 443 ARG B O 1
ATOM 7141 N N . ASP B 1 444 ? 0.575 -22.678 18.852 1.00 52.68 444 ASP B N 1
ATOM 7142 C CA . ASP B 1 444 ? -0.198 -22.954 20.068 1.00 50.48 444 ASP B CA 1
ATOM 7143 C C . ASP B 1 444 ? -1.082 -21.707 20.354 1.00 49.22 444 ASP B C 1
ATOM 7144 O O . ASP B 1 444 ? -0.872 -20.996 21.335 1.00 46.22 444 ASP B O 1
ATOM 7149 N N . PRO B 1 445 ? -2.048 -21.417 19.457 1.00 50.47 445 PRO B N 1
ATOM 7150 C CA . PRO B 1 445 ? -2.886 -20.207 19.549 1.00 51.61 445 PRO B CA 1
ATOM 7151 C C . PRO B 1 445 ? -3.714 -20.092 20.837 1.00 49.76 445 PRO B C 1
ATOM 7152 O O . PRO B 1 445 ? -4.067 -18.981 21.265 1.00 50.11 445 PRO B O 1
ATOM 7156 N N . HIS B 1 446 ? -4.005 -21.230 21.448 1.00 48.19 446 HIS B N 1
ATOM 7157 C CA . HIS B 1 446 ? -4.764 -21.259 22.676 1.00 46.27 446 HIS B CA 1
ATOM 7158 C C . HIS B 1 446 ? -3.882 -20.997 23.913 1.00 43.75 446 HIS B C 1
ATOM 7159 O O . HIS B 1 446 ? -4.385 -20.887 25.011 1.00 40.45 446 HIS B O 1
ATOM 7166 N N . GLU B 1 447 ? -2.573 -20.858 23.720 1.00 43.50 447 GLU B N 1
ATOM 7167 C CA . GLU B 1 447 ? -1.645 -20.539 24.811 1.00 43.73 447 GLU B CA 1
ATOM 7168 C C . GLU B 1 447 ? -1.726 -21.536 25.989 1.00 43.53 447 GLU B C 1
ATOM 7169 O O . GLU B 1 447 ? -1.811 -21.138 27.159 1.00 39.90 447 GLU B O 1
ATOM 7175 N N . THR B 1 448 ? -1.690 -22.825 25.673 1.00 44.76 448 THR B N 1
ATOM 7176 C CA . THR B 1 448 ? -1.747 -23.865 26.685 1.00 44.90 448 THR B CA 1
ATOM 7177 C C . THR B 1 448 ? -0.453 -24.662 26.861 1.00 44.20 448 THR B C 1
ATOM 7178 O O . THR B 1 448 ? -0.393 -25.505 27.743 1.00 44.75 448 THR B O 1
ATOM 7182 N N . GLN B 1 449 ? 0.577 -24.395 26.062 1.00 41.83 449 GLN B N 1
ATOM 7183 C CA . GLN B 1 449 ? 1.866 -25.110 26.169 1.00 41.44 449 GLN B CA 1
ATOM 7184 C C . GLN B 1 449 ? 2.934 -24.097 26.545 1.00 42.11 449 GLN B C 1
ATOM 7185 O O . GLN B 1 449 ? 3.417 -23.330 25.693 1.00 42.99 449 GLN B O 1
ATOM 7187 N N . ASN B 1 450 ? 3.276 -24.041 27.829 1.00 40.41 450 ASN B N 1
ATOM 7188 C CA . ASN B 1 450 ? 4.206 -23.037 28.305 1.00 38.62 450 ASN B CA 1
ATOM 7189 C C . ASN B 1 450 ? 5.620 -23.445 27.936 1.00 40.53 450 ASN B C 1
ATOM 7190 O O . ASN B 1 450 ? 6.048 -24.522 28.271 1.00 43.79 450 ASN B O 1
ATOM 7195 N N . LEU B 1 451 ? 6.337 -22.562 27.265 1.00 40.01 451 LEU B N 1
ATOM 7196 C CA . LEU B 1 451 ? 7.620 -22.907 26.699 1.00 43.08 451 LEU B CA 1
ATOM 7197 C C . LEU B 1 451 ? 8.753 -22.338 27.517 1.00 44.20 451 LEU B C 1
ATOM 7198 O O . LEU B 1 451 ? 9.902 -22.530 27.145 1.00 45.36 451 LEU B O 1
ATOM 7203 N N . ALA B 1 452 ? 8.441 -21.618 28.603 1.00 43.96 452 ALA B N 1
ATOM 7204 C CA . ALA B 1 452 ? 9.478 -20.971 29.401 1.00 45.54 452 ALA B CA 1
ATOM 7205 C C . ALA B 1 452 ? 10.430 -21.969 30.047 1.00 50.71 452 ALA B C 1
ATOM 7206 O O . ALA B 1 452 ? 11.577 -21.655 30.344 1.00 51.63 452 ALA B O 1
ATOM 7208 N N . THR B 1 453 ? 9.997 -23.203 30.222 1.00 55.45 453 THR B N 1
ATOM 7209 C CA . THR B 1 453 ? 10.919 -24.171 30.820 1.00 59.44 453 THR B CA 1
ATOM 7210 C C . THR B 1 453 ? 11.688 -24.999 29.786 1.00 62.14 453 THR B C 1
ATOM 7211 O O . THR B 1 453 ? 12.521 -25.826 30.130 1.00 62.18 453 THR B O 1
ATOM 7215 N N . ASP B 1 454 ? 11.409 -24.765 28.513 1.00 62.14 454 ASP B N 1
ATOM 7216 C CA . ASP B 1 454 ? 12.037 -25.522 27.458 1.00 65.40 454 ASP B CA 1
ATOM 7217 C C . ASP B 1 454 ? 13.390 -24.885 27.121 1.00 67.39 454 ASP B C 1
ATOM 7218 O O . ASP B 1 454 ? 13.445 -23.749 26.625 1.00 66.07 454 ASP B O 1
ATOM 7223 N N . PRO B 1 455 ? 14.478 -25.614 27.375 1.00 69.07 455 PRO B N 1
ATOM 7224 C CA . PRO B 1 455 ? 15.825 -25.063 27.159 1.00 70.53 455 PRO B CA 1
ATOM 7225 C C . PRO B 1 455 ? 16.085 -24.590 25.725 1.00 70.53 455 PRO B C 1
ATOM 7226 O O . PRO B 1 455 ? 16.857 -23.657 25.526 1.00 73.64 455 PRO B O 1
ATOM 7230 N N . ARG B 1 456 ? 15.438 -25.213 24.746 1.00 68.70 456 ARG B N 1
ATOM 7231 C CA . ARG B 1 456 ? 15.549 -24.767 23.366 1.00 68.76 456 ARG B CA 1
ATOM 7232 C C . ARG B 1 456 ? 15.088 -23.317 23.205 1.00 66.40 456 ARG B C 1
ATOM 7233 O O . ARG B 1 456 ? 15.533 -22.632 22.304 1.00 68.28 456 ARG B O 1
ATOM 7235 N N . PHE B 1 457 ? 14.201 -22.847 24.079 1.00 63.96 457 PHE B N 1
ATOM 7236 C CA . PHE B 1 457 ? 13.650 -21.495 23.968 1.00 61.31 457 PHE B CA 1
ATOM 7237 C C . PHE B 1 457 ? 14.289 -20.484 24.893 1.00 59.69 457 PHE B C 1
ATOM 7238 O O . PHE B 1 457 ? 13.738 -19.418 25.085 1.00 58.02 457 PHE B O 1
ATOM 7246 N N . ALA B 1 458 ? 15.452 -20.790 25.452 1.00 59.79 458 ALA B N 1
ATOM 7247 C CA . ALA B 1 458 ? 16.046 -19.899 26.448 1.00 60.22 458 ALA B CA 1
ATOM 7248 C C . ALA B 1 458 ? 16.557 -18.559 25.900 1.00 60.69 458 ALA B C 1
ATOM 7249 O O . ALA B 1 458 ? 16.492 -17.543 26.605 1.00 58.96 458 ALA B O 1
ATOM 7251 N N . GLN B 1 459 ? 17.129 -18.558 24.695 1.00 64.54 459 GLN B N 1
ATOM 7252 C CA . GLN B 1 459 ? 17.695 -17.329 24.107 1.00 64.14 459 GLN B CA 1
ATOM 7253 C C . GLN B 1 459 ? 16.531 -16.355 23.814 1.00 62.98 459 GLN B C 1
ATOM 7254 O O . GLN B 1 459 ? 16.655 -15.139 23.982 1.00 62.77 459 GLN B O 1
ATOM 7257 N N . LEU B 1 460 ? 15.394 -16.902 23.398 1.00 59.55 460 LEU B N 1
ATOM 7258 C CA . LEU B 1 460 ? 14.229 -16.092 23.090 1.00 56.14 460 LEU B CA 1
ATOM 7259 C C . LEU B 1 460 ? 13.623 -15.535 24.389 1.00 53.48 460 LEU B C 1
ATOM 7260 O O . LEU B 1 460 ? 13.347 -14.332 24.519 1.00 50.22 460 LEU B O 1
ATOM 7265 N N . LEU B 1 461 ? 13.463 -16.418 25.366 1.00 53.14 461 LEU B N 1
ATOM 7266 C CA . LEU B 1 461 ? 13.094 -16.019 26.722 1.00 51.05 461 LEU B CA 1
ATOM 7267 C C . LEU B 1 461 ? 13.975 -14.868 27.265 1.00 49.84 461 LEU B C 1
ATOM 7268 O O . LEU B 1 461 ? 13.436 -13.875 27.736 1.00 47.44 461 LEU B O 1
ATOM 7273 N N . GLU B 1 462 ? 15.311 -14.965 27.169 1.00 49.23 462 GLU B N 1
ATOM 7274 C CA . GLU B 1 462 ? 16.176 -13.836 27.540 1.00 48.47 462 GLU B CA 1
ATOM 7275 C C . GLU B 1 462 ? 15.888 -12.587 26.709 1.00 47.12 462 GLU B C 1
ATOM 7276 O O . GLU B 1 462 ? 15.779 -11.500 27.261 1.00 49.97 462 GLU B O 1
ATOM 7278 N N . MET B 1 463 ? 15.760 -12.711 25.404 1.00 48.59 463 MET B N 1
ATOM 7279 C CA . MET B 1 463 ? 15.502 -11.542 24.555 1.00 51.41 463 MET B CA 1
ATOM 7280 C C . MET B 1 463 ? 14.223 -10.838 24.963 1.00 46.57 463 MET B C 1
ATOM 7281 O O . MET B 1 463 ? 14.169 -9.615 24.994 1.00 43.90 463 MET B O 1
ATOM 7286 N N . LEU B 1 464 ? 13.206 -11.608 25.314 1.00 43.06 464 LEU B N 1
ATOM 7287 C CA . LEU B 1 464 ? 11.946 -11.025 25.679 1.00 41.90 464 LEU B CA 1
ATOM 7288 C C . LEU B 1 464 ? 11.937 -10.401 27.098 1.00 41.89 464 LEU B C 1
ATOM 7289 O O . LEU B 1 464 ? 11.438 -9.286 27.256 1.00 42.30 464 LEU B O 1
ATOM 7294 N N . ARG B 1 465 ? 12.429 -11.118 28.110 1.00 41.60 465 ARG B N 1
ATOM 7295 C CA . ARG B 1 465 ? 12.640 -10.549 29.458 1.00 43.45 465 ARG B CA 1
ATOM 7296 C C . ARG B 1 465 ? 13.360 -9.214 29.425 1.00 45.61 465 ARG B C 1
ATOM 7297 O O . ARG B 1 465 ? 13.031 -8.284 30.154 1.00 41.34 465 ARG B O 1
ATOM 7305 N N . ASP B 1 466 ? 14.376 -9.154 28.582 1.00 47.76 466 ASP B N 1
ATOM 7306 C CA . ASP B 1 466 ? 15.158 -7.965 28.428 1.00 51.76 466 ASP B CA 1
ATOM 7307 C C . ASP B 1 466 ? 14.397 -6.787 27.840 1.00 48.61 466 ASP B C 1
ATOM 7308 O O . ASP B 1 466 ? 14.535 -5.665 28.304 1.00 45.46 466 ASP B O 1
ATOM 7313 N N . GLN B 1 467 ? 13.637 -7.041 26.796 1.00 47.52 467 GLN B N 1
ATOM 7314 C CA . GLN B 1 467 ? 12.817 -6.005 26.224 1.00 48.87 467 GLN B CA 1
ATOM 7315 C C . GLN B 1 467 ? 11.793 -5.502 27.206 1.00 42.79 467 GLN B C 1
ATOM 7316 O O . GLN B 1 467 ? 11.516 -4.315 27.269 1.00 43.28 467 GLN B O 1
ATOM 7322 N N . LEU B 1 468 ? 11.181 -6.418 27.927 1.00 39.85 468 LEU B N 1
ATOM 7323 C CA . LEU B 1 468 ? 10.146 -6.081 28.902 1.00 36.44 468 LEU B CA 1
ATOM 7324 C C . LEU B 1 468 ? 10.728 -5.253 30.063 1.00 37.36 468 LEU B C 1
ATOM 7325 O O . LEU B 1 468 ? 10.120 -4.282 30.485 1.00 32.67 468 LEU B O 1
ATOM 7330 N N . ALA B 1 469 ? 11.942 -5.612 30.519 1.00 37.18 469 ALA B N 1
ATOM 7331 C CA . ALA B 1 469 ? 12.616 -4.881 31.593 1.00 38.84 469 ALA B CA 1
ATOM 7332 C C . ALA B 1 469 ? 13.002 -3.467 31.151 1.00 39.28 469 ALA B C 1
ATOM 7333 O O . ALA B 1 469 ? 12.786 -2.496 31.888 1.00 39.47 469 ALA B O 1
ATOM 7335 N N . LYS B 1 470 ? 13.558 -3.348 29.960 1.00 40.59 470 LYS B N 1
ATOM 7336 C CA . LYS B 1 470 ? 13.865 -2.023 29.401 1.00 42.85 470 LYS B CA 1
ATOM 7337 C C . LYS B 1 470 ? 12.642 -1.113 29.296 1.00 41.11 470 LYS B C 1
ATOM 7338 O O . LYS B 1 470 ? 12.758 0.087 29.463 1.00 46.59 470 LYS B O 1
ATOM 7344 N N . TRP B 1 471 ? 11.482 -1.680 29.026 1.00 35.52 471 TRP B N 1
ATOM 7345 C CA . TRP B 1 471 ? 10.258 -0.872 28.887 1.00 36.59 471 TRP B CA 1
ATOM 7346 C C . TRP B 1 471 ? 9.764 -0.425 30.251 1.00 35.25 471 TRP B C 1
ATOM 7347 O O . TRP B 1 471 ? 9.290 0.704 30.449 1.00 32.71 471 TRP B O 1
ATOM 7358 N N . GLN B 1 472 ? 9.883 -1.346 31.192 1.00 37.94 472 GLN B N 1
ATOM 7359 C CA . GLN B 1 472 ? 9.543 -1.091 32.580 1.00 37.39 472 GLN B CA 1
ATOM 7360 C C . GLN B 1 472 ? 10.319 0.058 33.199 1.00 35.73 472 GLN B C 1
ATOM 7361 O O . GLN B 1 472 ? 9.734 0.915 33.834 1.00 32.48 472 GLN B O 1
ATOM 7367 N N . TRP B 1 473 ? 11.628 0.087 32.998 1.00 40.25 473 TRP B N 1
ATOM 7368 C CA . TRP B 1 473 ? 12.445 1.201 33.448 1.00 42.46 473 TRP B CA 1
ATOM 7369 C C . TRP B 1 473 ? 12.042 2.469 32.770 1.00 41.66 473 TRP B C 1
ATOM 7370 O O . TRP B 1 473 ? 11.794 3.476 33.418 1.00 39.13 473 TRP B O 1
ATOM 7381 N N . GLU B 1 474 ? 11.994 2.400 31.441 1.00 41.85 474 GLU B N 1
ATOM 7382 C CA . GLU B 1 474 ? 11.716 3.531 30.578 1.00 43.74 474 GLU B CA 1
ATOM 7383 C C . GLU B 1 474 ? 10.352 4.152 30.929 1.00 39.05 474 GLU B C 1
ATOM 7384 O O . GLU B 1 474 ? 10.152 5.354 30.794 1.00 37.77 474 GLU B O 1
ATOM 7390 N N . THR B 1 475 ? 9.420 3.342 31.393 1.00 35.36 475 THR B N 1
ATOM 7391 C CA . THR B 1 475 ? 8.124 3.908 31.814 1.00 35.82 475 THR B CA 1
ATOM 7392 C C . THR B 1 475 ? 8.000 4.036 33.334 1.00 34.12 475 THR B C 1
ATOM 7393 O O . THR B 1 475 ? 6.914 4.183 33.842 1.00 32.56 475 THR B O 1
ATOM 7397 N N . HIS B 1 476 ? 9.126 3.985 34.055 1.00 34.44 476 HIS B N 1
ATOM 7398 C CA . HIS B 1 476 ? 9.147 4.291 35.488 1.00 35.14 476 HIS B CA 1
ATOM 7399 C C . HIS B 1 476 ? 8.199 3.357 36.274 1.00 35.32 476 HIS B C 1
ATOM 7400 O O . HIS B 1 476 ? 7.335 3.819 37.029 1.00 33.65 476 HIS B O 1
ATOM 7407 N N . ASP B 1 477 ? 8.316 2.062 36.036 1.00 32.71 477 ASP B N 1
ATOM 7408 C CA . ASP B 1 477 ? 7.458 1.075 36.692 1.00 31.96 477 ASP B CA 1
ATOM 7409 C C . ASP B 1 477 ? 7.905 0.861 38.141 1.00 29.46 477 ASP B C 1
ATOM 7410 O O . ASP B 1 477 ? 9.027 0.402 38.350 1.00 31.97 477 ASP B O 1
ATOM 7415 N N . PRO B 1 478 ? 7.080 1.222 39.135 1.00 32.50 478 PRO B N 1
ATOM 7416 C CA . PRO B 1 478 ? 7.488 0.922 40.528 1.00 31.28 478 PRO B CA 1
ATOM 7417 C C . PRO B 1 478 ? 7.683 -0.579 40.815 1.00 29.93 478 PRO B C 1
ATOM 7418 O O . PRO B 1 478 ? 8.241 -0.900 41.820 1.00 29.67 478 PRO B O 1
ATOM 7422 N N . TRP B 1 479 ? 7.167 -1.464 39.969 1.00 30.34 479 TRP B N 1
ATOM 7423 C CA . TRP B 1 479 ? 7.249 -2.884 40.221 1.00 30.47 479 TRP B CA 1
ATOM 7424 C C . TRP B 1 479 ? 8.407 -3.470 39.469 1.00 32.57 479 TRP B C 1
ATOM 7425 O O . TRP B 1 479 ? 8.558 -4.674 39.440 1.00 33.00 479 TRP B O 1
ATOM 7436 N N . VAL B 1 480 ? 9.245 -2.615 38.883 1.00 34.45 480 VAL B N 1
ATOM 7437 C CA . VAL B 1 480 ? 10.342 -3.085 38.035 1.00 37.77 480 VAL B CA 1
ATOM 7438 C C . VAL B 1 480 ? 11.240 -4.108 38.711 1.00 39.15 480 VAL B C 1
ATOM 7439 O O . VAL B 1 480 ? 11.757 -4.990 38.047 1.00 44.19 480 VAL B O 1
ATOM 7443 N N . CYS B 1 481 ? 11.439 -4.036 40.016 1.00 39.40 481 CYS B N 1
ATOM 7444 C CA . CYS B 1 481 ? 12.319 -4.999 40.688 1.00 42.90 481 CYS B CA 1
ATOM 7445 C C . CYS B 1 481 ? 11.584 -6.145 41.369 1.00 41.80 481 CYS B C 1
ATOM 7446 O O . CYS B 1 481 ? 12.216 -7.124 41.772 1.00 41.29 481 CYS B O 1
ATOM 7449 N N . ALA B 1 482 ? 10.260 -6.019 41.509 1.00 41.72 482 ALA B N 1
ATOM 7450 C CA . ALA B 1 482 ? 9.449 -7.036 42.160 1.00 41.28 482 ALA B CA 1
ATOM 7451 C C . ALA B 1 482 ? 9.396 -8.300 41.302 1.00 43.78 482 ALA B C 1
ATOM 7452 O O . ALA B 1 482 ? 9.526 -8.228 40.105 1.00 45.53 482 ALA B O 1
ATOM 7454 N N . PRO B 1 483 ? 9.235 -9.476 41.914 1.00 46.53 483 PRO B N 1
ATOM 7455 C CA . PRO B 1 483 ? 9.049 -9.774 43.326 1.00 46.44 483 PRO B CA 1
ATOM 7456 C C . PRO B 1 483 ? 10.326 -10.160 44.063 1.00 46.99 483 PRO B C 1
ATOM 7457 O O . PRO B 1 483 ? 10.286 -10.307 45.279 1.00 45.35 483 PRO B O 1
ATOM 7461 N N . ASP B 1 484 ? 11.436 -10.330 43.347 1.00 47.44 484 ASP B N 1
ATOM 7462 C CA . ASP B 1 484 ? 12.677 -10.828 43.974 1.00 49.70 484 ASP B CA 1
ATOM 7463 C C . ASP B 1 484 ? 13.623 -9.749 44.547 1.00 47.16 484 ASP B C 1
ATOM 7464 O O . ASP B 1 484 ? 14.527 -10.071 45.298 1.00 48.34 484 ASP B O 1
ATOM 7469 N N . GLY B 1 485 ? 13.380 -8.485 44.222 1.00 44.73 485 GLY B N 1
ATOM 7470 C CA . GLY B 1 485 ? 14.254 -7.393 44.601 1.00 42.77 485 GLY B CA 1
ATOM 7471 C C . GLY B 1 485 ? 13.517 -6.152 45.036 1.00 40.42 485 GLY B C 1
ATOM 7472 O O . GLY B 1 485 ? 12.291 -6.116 45.096 1.00 36.06 485 GLY B O 1
ATOM 7473 N N . VAL B 1 486 ? 14.297 -5.131 45.362 1.00 41.74 486 VAL B N 1
ATOM 7474 C CA . VAL B 1 486 ? 13.796 -3.858 45.826 1.00 40.86 486 VAL B CA 1
ATOM 7475 C C . VAL B 1 486 ? 14.466 -2.750 45.024 1.00 43.48 486 VAL B C 1
ATOM 7476 O O . VAL B 1 486 ? 15.689 -2.768 44.785 1.00 44.26 486 VAL B O 1
ATOM 7480 N N . LEU B 1 487 ? 13.654 -1.770 44.636 1.00 43.50 487 LEU B N 1
ATOM 7481 C CA . LEU B 1 487 ? 14.143 -0.599 43.897 1.00 46.00 487 LEU B CA 1
ATOM 7482 C C . LEU B 1 487 ? 14.838 0.370 44.835 1.00 47.77 487 LEU B C 1
ATOM 7483 O O . LEU B 1 487 ? 14.281 0.800 45.842 1.00 43.05 487 LEU B O 1
ATOM 7488 N N . GLU B 1 488 ? 16.079 0.685 44.534 1.00 52.05 488 GLU B N 1
ATOM 7489 C CA . GLU B 1 488 ? 16.791 1.668 45.283 1.00 59.21 488 GLU B CA 1
ATOM 7490 C C . GLU B 1 488 ? 17.488 2.569 44.278 1.00 65.33 488 GLU B C 1
ATOM 7491 O O . GLU B 1 488 ? 18.553 2.226 43.769 1.00 66.86 488 GLU B O 1
ATOM 7497 N N . GLU B 1 489 ? 16.885 3.725 44.022 1.00 68.00 489 GLU B N 1
ATOM 7498 C CA . GLU B 1 489 ? 17.295 4.611 42.922 1.00 74.15 489 GLU B CA 1
ATOM 7499 C C . GLU B 1 489 ? 18.715 5.208 43.026 1.00 80.30 489 GLU B C 1
ATOM 7500 O O . GLU B 1 489 ? 19.290 5.585 42.021 1.00 85.63 489 GLU B O 1
ATOM 7502 N N . LYS B 1 490 ? 19.279 5.291 44.226 1.00 82.97 490 LYS B N 1
ATOM 7503 C CA . LYS B 1 490 ? 20.584 5.945 44.408 1.00 90.82 490 LYS B CA 1
ATOM 7504 C C . LYS B 1 490 ? 21.795 4.997 44.276 1.00 96.06 490 LYS B C 1
ATOM 7505 O O . LYS B 1 490 ? 22.932 5.463 44.229 1.00 102.92 490 LYS B O 1
ATOM 7507 N N . LEU B 1 491 ? 21.570 3.682 44.212 1.00 94.54 491 LEU B N 1
ATOM 7508 C CA . LEU B 1 491 ? 22.682 2.701 44.124 1.00 97.31 491 LEU B CA 1
ATOM 7509 C C . LEU B 1 491 ? 22.702 1.943 42.791 1.00 97.19 491 LEU B C 1
ATOM 7510 O O . LEU B 1 491 ? 21.668 1.814 42.141 1.00 93.89 491 LEU B O 1
ATOM 7512 N N . SER B 1 492 ? 23.888 1.465 42.398 1.00 103.24 492 SER B N 1
ATOM 7513 C CA . SER B 1 492 ? 24.118 0.746 41.128 1.00 104.76 492 SER B CA 1
ATOM 7514 C C . SER B 1 492 ? 24.674 -0.667 41.402 1.00 105.31 492 SER B C 1
ATOM 7515 O O . SER B 1 492 ? 25.862 -0.818 41.742 1.00 110.43 492 SER B O 1
ATOM 7517 N N . PRO B 1 493 ? 23.843 -1.716 41.194 1.00 98.77 493 PRO B N 1
ATOM 7518 C CA . PRO B 1 493 ? 22.568 -1.746 40.451 1.00 89.69 493 PRO B CA 1
ATOM 7519 C C . PRO B 1 493 ? 21.348 -1.246 41.209 1.00 79.90 493 PRO B C 1
ATOM 7520 O O . PRO B 1 493 ? 21.285 -1.301 42.437 1.00 77.18 493 PRO B O 1
ATOM 7524 N N . GLN B 1 494 ? 20.359 -0.779 40.470 1.00 73.07 494 GLN B N 1
ATOM 7525 C CA . GLN B 1 494 ? 19.210 -0.142 41.112 1.00 67.32 494 GLN B CA 1
ATOM 7526 C C . GLN B 1 494 ? 18.240 -1.135 41.648 1.00 59.62 494 GLN B C 1
ATOM 7527 O O . GLN B 1 494 ? 17.483 -0.780 42.527 1.00 59.79 494 GLN B O 1
ATOM 7533 N N . CYS B 1 495 ? 18.223 -2.360 41.129 1.00 57.46 495 CYS B N 1
ATOM 7534 C CA . CYS B 1 495 ? 17.491 -3.418 41.838 1.00 54.52 495 CYS B CA 1
ATOM 7535 C C . CYS B 1 495 ? 18.444 -4.132 42.739 1.00 53.24 495 CYS B C 1
ATOM 7536 O O . CYS B 1 495 ? 19.558 -4.489 42.340 1.00 56.51 495 CYS B O 1
ATOM 7539 N N . GLN B 1 496 ? 18.002 -4.276 43.984 1.00 49.29 496 GLN B N 1
ATOM 7540 C CA . GLN B 1 496 ? 18.814 -4.823 45.038 1.00 50.71 496 GLN B CA 1
ATOM 7541 C C . GLN B 1 496 ? 18.113 -6.084 45.491 1.00 47.49 496 GLN B C 1
ATOM 7542 O O . GLN B 1 496 ? 16.887 -6.082 45.618 1.00 44.69 496 GLN B O 1
ATOM 7548 N N . PRO B 1 497 ? 18.868 -7.183 45.664 1.00 49.42 497 PRO B N 1
ATOM 7549 C CA . PRO B 1 497 ? 18.274 -8.477 45.963 1.00 48.28 497 PRO B CA 1
ATOM 7550 C C . PRO B 1 497 ? 17.737 -8.646 47.373 1.00 47.54 497 PRO B C 1
ATOM 7551 O O . PRO B 1 497 ? 18.313 -8.154 48.341 1.00 48.78 497 PRO B O 1
ATOM 7555 N N . LEU B 1 498 ? 16.616 -9.350 47.486 1.00 46.96 498 LEU B N 1
ATOM 7556 C CA . LEU B 1 498 ? 16.019 -9.679 48.778 1.00 47.22 498 LEU B CA 1
ATOM 7557 C C . LEU B 1 498 ? 16.388 -11.073 49.284 1.00 48.32 498 LEU B C 1
ATOM 7558 O O . LEU B 1 498 ? 16.246 -11.347 50.469 1.00 49.38 498 LEU B O 1
ATOM 7563 N N . HIS B 1 499 ? 16.864 -11.931 48.396 1.00 51.01 499 HIS B N 1
ATOM 7564 C CA . HIS B 1 499 ? 17.154 -13.341 48.724 1.00 54.46 499 HIS B CA 1
ATOM 7565 C C . HIS B 1 499 ? 15.942 -13.954 49.431 1.00 52.57 499 HIS B C 1
ATOM 7566 O O . HIS B 1 499 ? 16.047 -14.460 50.537 1.00 52.70 499 HIS B O 1
ATOM 7573 N N . ASN B 1 500 ? 14.783 -13.863 48.775 1.00 51.12 500 ASN B N 1
ATOM 7574 C CA . ASN B 1 500 ? 13.518 -14.334 49.337 1.00 50.39 500 ASN B CA 1
ATOM 7575 C C . ASN B 1 500 ? 13.019 -15.634 48.679 1.00 53.82 500 ASN B C 1
ATOM 7576 O O . ASN B 1 500 ? 11.817 -15.883 48.605 1.00 51.79 500 ASN B O 1
ATOM 7581 N N . GLU B 1 501 ? 13.988 -16.446 48.244 1.00 59.04 501 GLU B N 1
ATOM 7582 C CA . GLU B 1 501 ? 13.805 -17.773 47.649 1.00 64.54 501 GLU B CA 1
ATOM 7583 C C . GLU B 1 501 ? 13.112 -17.728 46.285 1.00 66.47 501 GLU B C 1
ATOM 7584 O O . GLU B 1 501 ? 12.561 -18.709 45.821 1.00 71.36 501 GLU B O 1
ATOM 7586 N N . LEU B 1 502 ? 13.159 -16.574 45.644 1.00 66.42 502 LEU B N 1
ATOM 7587 C CA . LEU B 1 502 ? 12.662 -16.415 44.295 1.00 69.61 502 LEU B CA 1
ATOM 7588 C C . LEU B 1 502 ? 13.916 -16.211 43.405 1.00 72.95 502 LEU B C 1
ATOM 7589 O O . LEU B 1 502 ? 14.883 -15.604 43.846 1.00 74.26 502 LEU B O 1
ATOM 7594 N N . ARG B 1 503 ? 13.924 -16.738 42.180 1.00 76.51 503 ARG B N 1
ATOM 7595 C CA . ARG B 1 503 ? 15.157 -16.757 41.358 1.00 78.54 503 ARG B CA 1
ATOM 7596 C C . ARG B 1 503 ? 15.474 -15.423 40.641 1.00 75.69 503 ARG B C 1
ATOM 7597 O O . ARG B 1 503 ? 14.739 -14.428 40.750 1.00 70.44 503 ARG B O 1
#

Solvent-accessible surface area: 32853 Å² total

Organism: Homo sapiens (NCBI:txid9606)

Secondary structure (DSSP, 8-state):
--EEEEEEESS--S-SGGGT-SSS--HHHHHHHTTSEEEEEEE-S----HHHHHHTTSS-HHHHS--S--STTT-----TT---HHHHHHHTT-EEEEEE------TTTS--SEEEETTSS-HIIIII-HHHHHHHHHHHHHT--SS-EEEEEE--TT---TTT-GGG-TTSTTTTBSSTTT-B-TT-------TTTS---TTS--SHHHHHHHHHHHHHHHHHHHHHHHHHHHHHHTT-GGGEEEEEEESS--SSTTSTT--SHHHHB--EEEE-TT--TTTTEEEEEEEEGGGHHHHHHHHTT-PPP--BSSTT-B----S--SGGGGTS-----EEEEEEEESSTT-EEEEEEEEETTEEEEEETTTTSPPP--HHHHTSHHHHHHHHHHHHT-----SS-HHHHHS--SEEEEETTT-TT--S--TT-GGGHHHHHHHHHHHHHHHHHTT-TTTTTTTEEE-TTSSSSEEE--SSS--/--EEEEEEESS--S-SGGGT-SSS--HHHHHHHHTSEEEEEEE-S----HHHHHHHHSS-HHHHS--S--STTT-----TT---HHHHHHHTT-EEEEEE------TTTS--SEEEETTSS-HIIIII-HHHHHHHHHHHHHT--SS-EEEEEE--TT---TTT-GGG-TTSTTTTBSSTTT-B-TT-------TTTS---TTS--SHHHHHHHHHHHHHHHHHHHHHHHHHHHHHHTT-GGGEEEEEEESS--SSTTSTT--SHHHHEE-EEEE-TT--TTTTEEEEEEEEGGGHHHHHHHHTT-PPPP-BSSTT-B----S--SGGGGTS-----EEEEEEEESSTT-EEEEEEEEETTEEEEEETTTTSPPP--HHHHTSHHHHHHHHHHHHT-----SS-HHHHHS--SEEEEETTT-TT--S--TT-GGGHHHHHHHHHHHHHHHHHTT-TTTTTTTEEE-TTSSSSEEE--SS--

Foldseek 3Di:
DFAAEEEAAAQDAQCDVLSVNPLFDQVLVVVLLLQWAWEPAEWAQFQFLQLLQCLFQLAHCLQQFQQAWCDDPQNTAGFLPGATLQNLCVVVFAAEEEFAARRYDDCNNVPHPHYHYVVPDDNCQRAQLLLSVLVSLLVVLVPDDPHHYYYYRYHHPQDFCVVPNPVCHGRSLNAQQPDPPRNHSPQDDFDFDDLVSGDQDQQFFPDSQVSVVVRSSSRRVRSSSSSSVSSLVSCVVSPNNLSYKYKYKYRWAHLGQCTRRHPHCRTIGMIIIIHHSVQRPQRNHYAHANFYSSQNSQQVCVSVVGDDDWDDSDDRLTDDRPYHHCVVCSVPHDRHFKDKHWHAAHRNVQGFTWIWMGGHQKIKIATQPQVFFHDDDPSSCSRSRNVQLVVCLVVVHDRSGPDHRVPNTHDDRMFMDGCVVVVVSPDGCCPPPVCVVVVVVGVVVRLVVCVNSVRCCSQGDAFHAQPPDPPRTHGDPPPDDD/DAAAEEAAAAQDAQCDVLSVFPLFDQVLVVVLLLQWAWEPAEWAQFQFLQLLQCLFQLAHCLQQFQQAWCDDPQNTAGFLPGATLQNLCVVVFAAEEEFAANRYDDCNNVPHPHYHYVVNDDNCQRAQLLLSVLVSLLVVLVPDDPHHYYYYRYHHPQDFCVVPNPVCHGRSLNAQQPDPPRNHSPQDDFDFDDLVSGDADQQFFPDPQVSVVVRSSSRRVRSSSSSSVSSLVSCVVSPNNLNYWYKYKYRWAHLGGCARRDPACRTIGMIIIIRHSVQRPQRNHYAHANFYSSQNSQQVCVSVVGDDDWDDSDDRLTDDRPHHHCVVCSVPHDRHFKDWHWHAAHRNVFGWTKIWMGGHQKIKIATLPQVFFHDDDPSSCSRSRNVQLVVCVVVVHDRSGPDHRVPNTHDDRMFMDGCVVVVVSPDGCCVPPVCVVVVVVGLVVRLVVCVSSVRCCSQGDQFHAQPPDPVRTHGPPPVDD

Nearest PDB structures (foldseek):
  4miv-assembly1_B  TM=1.001E+00  e=0.000E+00  Homo sapiens
  4miv-assembly4_G  TM=9.988E-01  e=4.349E-104  Homo sapiens
  4miv-assembly3_F  TM=9.980E-01  e=5.830E-104  Homo sapiens
  4cxs-assembly2_B  TM=6.594E-01  e=4.077E-24  Pseudomonas aeruginosa
  5fql-assembly1_A-2  TM=6.669E-01  e=3.814E-21  Homo sapiens

Radius of gyration: 29.8 Å; Cα contacts (8 Å, |Δi|>4): 2226; chains: 2; bounding box: 73×68×90 Å

CATH classification: 3.40.720.10

InterPro domains:
  IPR000917 Sulfatase, N-terminal [PF00884] (23-327)
  IPR017850 Alkaline-phosphatase-like, core domain superfamily [G3DSA:3.40.720.10] (22-480)
  IPR017850 Alkaline-phosphatase-like, core domain superfamily [SSF53649] (21-497)
  IPR024607 Sulfatase, conserved site [PS00149] (115-125)
  IPR024607 Sulfatase, conserved site [PS00523] (68-80)
  IPR032506 N-sulphoglucosamine sulphohydrolase, C-terminal [PF16347] (419-472)

Sequence (963 aa):
PRNALLLLADDGGFESGAYNNSAIATPHLDALARRSLLFRNAFTSVSSSPSRASLLTGLPQHQNGMYGLHQDVHHFNSFDKVRSLPLLLSQAGVRTGIIGKKHVGPETVYPFDFAYTEENGSVLQVGRNITRIKLLVRKFLQTQDDRPFFLYVAFHDPHRCGHSQPQYGTFCEKFGNGESGMGRIPDWTPQAYDPLDVLVPYFVPNTPAARADLAAQYTTVGRMDQGVGLVLQELRDAGVLNDTLVIFTSDNGIPFPSGRTNLYWPGTAEPLLVSSPEHPKRWGQVSEAYVSLLDLTPTILDWFSIPYPSYAIFGSKTIHLTGRSLLPALEAEPLWATVFGSQSHHEVTMSYPMRSVQHRHFRLVHNLNFKMPFPIDQDFYVSPTFQDLLNRTTAGQPTGWYKDLRHYYYRARWELYDRSRDPHETQNLATDPRFAQLLEMLRDQLAKWQWETHDPWVCAPDGVLEEKLSPQCQPLHNELRSPRNALLLLADDGGFESGAYNNSAIATPHLDALARRSLLFRNAFTSVSSSPSRASLLTGLPQHQNGMYGLHQDVHHFNSFDKVRSLPLLLSQAGVRTGIIGKKHVGPETVYPFDFAYTEENGSVLQVGRNITRIKLLVVRKFLQTQDDRPFFLYVAFHDPHRCGHSQPQYGTFCEKFGNGESGMGRIPDWTPQAYDPLDVLVPYFVPNTPAARADLAAQYTTVGRMDQGVGLVLQELRDAGVLNDTLVIFTSDNGIPFPSGRTNLYWPGTAEPLLVSSPEHPKRWGQVSEAYVSLLDLTPTILDWFSIPYPSYAIFGSKTIHLTGRSLLPALEAEPLWATVFGSQSSHHEVTMSYPMRSVQHRHFRLVHNLNFKMPFPIDQDFYVSPTFQDLLNRTTAGQPTGWYKDLRHYYYRARWELYDRSRDPHETQNLATDPRFAQLLEMLRDQLAKWQWETHDPWVCAPDGVLEEKLSPQCQPLHNELR

B-factor: mean 44.97, std 12.1, range [20.77, 110.49]

GO terms:
  GO:0016250 N-sulfoglucosamine sulfohydrolase activity (F, IDA)
  GO:0005764 lysosome (C, IDA)
  GO:0006027 glycosaminoglycan catabolic process (P, IDA)
  GO:0016250 N-sulfoglucosamine sulfohydrolase activity (F, EXP)
  GO:0030200 heparan sulfate proteoglycan catabolic process (P, IMP)
  GO:0043202 lysosomal lumen (C, TAS)
  GO:0005515 protein binding (F, IPI)
  GO:0070062 extracellular exosome (C, HDA)